Protein 7KFT (pdb70)

Nearest PDB structures (foldseek):
  7kft-assembly1_B  TM=1.011E+00  e=1.722E-18  Thiomicrospira sp.
  7kft-assembly1_A  TM=9.865E-01  e=1.327E-14  Thiomicrospira sp.
  1zpw-assembly1_X  TM=8.825E-01  e=1.398E-03  Thermus thermophilus
  6zi1-assembly1_AAA  TM=5.849E-01  e=2.022E-02  Haemophilus influenzae 86-028NP
  6zi1-assembly1_BBB  TM=5.959E-01  e=2.823E-02  Haemophilus influenzae 86-028NP

B-factor: mean 57.06, std 20.52, range [17.27, 115.37]

Foldseek 3Di:
DWKWKKADDDDQPVLLVVVVVPPCVQFHPPDPGMTIHDDDDCVVVVVVVVVNVVSCVVVVPDGDGMDIHTADDVNQVPDDDPVRDRPPDDDDDDPD/DWKKKKFFDDPDPVLCVVVVVLQVVQAPPPDDGMGIGDDDDCVVVVVNVVVVVVSVVVVVPPDPGMDMDTQDPCSQVPDADPVRHRPPDD/DADAEEDLAPAWEWDDPLQWIFIHDPNHTPDIGGPVRYAEYEYADDYHYDPVRVVSCAVSFHKYWYAYNLQHGDGIDGDDVLCCQQPVQAPLLVVQLPPQVLLLLVLLQLLLLLLLVLLVLVVPPVPPVVVCVVLSVVSVVLSVVSVDDRDLVSSVVSSVVSVCSSVCPCQVQFDDQQRDHDDADPFGDGVLSQQLVLLVSSQLSNLVNLLSSSNYDQQRANRDDNDPPGGRPSVRQCSSVSVLSVSVSSVCRRVPVDDPVQKDWDADPVRDTHIHGHPVRSVVSVNVSVVSQQVVDPVDGNSSVSNVLSVQVSVCSVVVPNPSRRHDRPDD/DLFPAAWWKWKKKFKWFDADWDFAAQAHLQVVLVVCCVQLVPPPCLLLFKFKAFQFGLQTTDDHPFMGIIMMMTTHDPDCSVVVVVVSVVPCPPVIGGDFMAIFPVRHGCPPPPDHDTCGLVQLLVLLQVVLVQPAPLPDFFKKKKFFLAFAWAAQVVDCVVPDPVRTDFDDVSDDQLRQLLQLSVLRVVSSVVVPPSNVVSVVPDPKDWADWDKGKFDPCNIGIGAMTIITDHRVDHSVSVSSVLVCLPSAGHPPCSSVGGHIDIDTDPPGDDRAGDGHQVRSHTPQFLLNVLLDPVLLVVLVVVCVPPQPDDDDCVVLVVVLVVQSVCVVVVNDAADFWEWDDPVFIAIGGPRSVLSSLSSSCVSNPPSLQSRQCRTPVHFAQDDDPVVQVVVVVVVVVVQQFWWADFDLVLQQLADQVVSLLRGCCSSRNDGPCSVVVQSVFFHWYDDPQATEGEDPRTGGGPPGDVRVVSSSSCVVVCQVVQVVQAWDWAHYNNTIIITGNDQDLLQVLQVVLVVVLVVVLVCCVPVVDGYHYDSEDVSVVCVSPCVDRRRSSPVRSVDDIGGD/DDDFDDADPQADEEEDLFAAWEWDDDLFWIWIDDPNRTDDTHGPRHYQEYEEEADYYYDVVNLVSCAVVQHKYFYYHQLQAGDAISGDDQFDVNPCVLAVLCVVQLPDFPLLLLVLLQLLLLLLLLLLVVLVPPPVCCVVCPVLSVVSVVLSVCSVVDDGLVCSVVSSVVSVQSSLQPVQVLFDPQQDDRDQDHPQDQTPLNSQLSNLVVVQLRLLVSLLSVLGYDQQPPRNCHDDDRRRHNSVSQCSNVSVLSVVVSSVCRVVPVDDPVFWDWDQPDVGDTHIGGDRVVSVVSVSVSVNVQQPDPPPDGNSRVSNVLSVQVSVCSVVVHSPSRHRDRPDD

Solvent-accessible surface area: 66908 Å² total; per-residue (Å²): 50,92,27,13,2,0,2,12,65,3,137,68,114,149,4,98,44,40,1,27,166,19,1,85,112,36,8,88,129,37,10,35,41,12,2,32,6,8,11,85,68,104,78,81,35,39,82,2,27,34,71,1,8,85,32,14,96,113,5,131,74,147,40,65,70,0,45,0,2,3,8,51,121,57,1,14,134,68,2,38,15,12,80,47,82,80,35,13,116,45,31,5,3,0,4,3,138,92,38,5,3,2,5,9,68,8,151,95,81,158,30,80,37,93,4,17,170,27,0,81,148,39,7,89,103,39,14,38,43,8,0,12,0,54,10,139,58,89,101,108,26,143,64,3,6,132,50,1,42,91,14,14,136,111,20,135,65,135,42,73,38,6,36,4,2,10,5,52,179,61,0,27,147,67,2,32,16,10,19,30,47,87,16,21,123,165,156,41,53,10,4,17,2,18,30,110,71,16,88,0,37,14,75,69,115,30,2,8,0,56,90,142,136,141,61,63,60,120,26,44,16,160,117,11,54,2,0,3,4,7,7,106,5,87,44,61,25,61,0,14,17,41,0,8,75,93,97,9,14,6,9,1,1,37,172,75,1,106,8,5,0,0,2,1,3,4,83,19,0,59,69,10,15,112,13,9,73,60,2,43,117,10,7,86,106,122,95,2,6,31,26,1,4,38,40,6,3,35,0,6,0,26,0,1,30,13,1,2,35,88,61,153,81,64,87,184,102,0,96,141,7,13,58,50,0,92,127,27,36,156,124,0,91,77,17,122,139,109,75,41,0,96,45,29,27,32,44,0,15,151,28,0,44,105,39,1,60,79,20,7,45,140,74,0,83,22,111,99,67,21,36,71,13,27,129,25,20,0,6,10,0,5,20,30,0,6,57,26,1,27,28,11,1,22,2,1,5,33,8,5,2,12,5,14,72,20,10,14,12,54,108,103,28,71,25,21,13,0,0,0,1,0,16,0,11,2,2,1,4,43,1,0,58,8,0,9,97,9,4,71,119,38,95,1,106,118,117,26,18,136,150,80,147,69,95,64,36,24,96,22,27,135,18,26,77,113,0,113,173,105,2,41,39,23,2,31,72,94,3,113,134,40,57,215,120,69,28,1,10,37,19,6,22,78,14,3,52,50,1,28,83,0,7,109,86,109,105,31,78,80,5,120,15,77,57,27,145,192,182,35,10,107,74,18,12,39,1,14,3,2,5,6,13,15,60,11,52,30,188,25,107,32,60,4,12,0,13,66,54,9,9,59,49,1,108,157,28,21,109,62,67,139,43,7,41,72,42,6,0,1,8,2,17,8,11,5,36,20,127,7,101,85,46,3,27,5,55,7,0,6,3,4,4,9,129,181,64,110,10,16,64,66,3,9,95,80,8,72,153,38,141,139,103,46,58,38,100,40,4,47,9,1,31,73,28,87,81,27,75,94,88,180,99,43,48,34,8,44,26,114,109,0,91,118,44,0,85,48,21,45,160,63,18,66,115,78,151,87,85,42,67,13,34,4,0,6,42,7,9,1,33,7,27,19,60,61,58,154,149,97,175,33,86,107,87,10,1,66,70,32,130,49,13,63,28,44,10,15,6,90,22,6,26,74,16,0,55,99,6,24,97,110,112,131,137,56,55,170,108,16,110,157,28,73,80,13,79,34,74,159,55,19,14,20,28,3,77,19,140,102,2,0,0,7,2,3,0,23,6,21,10,101,63,54,14,90,38,20,7,15,4,2,16,6,3,0,25,3,0,0,8,19,68,104,45,23,17,1,9,2,5,6,53,36,82,53,37,138,203,56,76,169,51,62,29,17,30,80,86,138,54,36,31,11,32,43,33,4,10,58,6,2,30,40,100,87,20,12,68,88,0,45,68,89,22,64,178,125,14,104,58,139,95,103,77,133,137,20,100,55,61,9,116,56,2,25,29,65,4,178,127,131,126,34,139,5,29,82,20,72,23,104,98,88,143,161,34,59,18,17,10,37,43,40,2,31,14,2,9,44,0,0,8,49,23,4,55,40,5,0,67,22,1,24,61,39,14,84,21,12,33,148,108,52,52,64,121,97,108,12,102,142,78,36,103,68,3,103,185,118,16,15,63,41,20,7,98,41,66,31,64,2,2,4,4,15,4,125,10,40,45,0,20,28,2,0,38,12,11,7,17,74,10,54,0,7,133,24,0,54,51,4,2,32,33,37,8,57,7,160,103,11,24,0,42,28,27,103,68,40,0,0,14,51,53,18,29,0,1,59,34,0,3,61,2,6,4,34,60,24,77,76,52,2,119,118,50,10,9,78,23,19,76,47,34,118,69,23,37,0,1,0,86,16,57,27,31,2,62,43,6,23,86,63,17,81,85,45,9,76,94,10,22,62,11,32,53,2,23,54,8,60,12,0,31,10,24,35,4,20,92,89,9,6,74,7,44,174,136,100,36,27,21,1,0,4,5,0,15,62,50,89,22,105,79,92,138,136,61,43,36,88,17,20,108,31,2,1,12,0,0,0,0,5,78,52,13,80,0,35,30,65,94,37,9,0,25,0,69,76,125,129,132,96,24,34,109,8,13,5,8,31,0,19,0,0,4,5,0,4,73,6,50,14,60,22,41,0,15,11,58,4,6,70,68,74,8,10,3,2,5,3,32,93,19,0,57,5,10,0,1,6,8,17,14,46,3,84,148,102,95,31,152,34,25,32,59,3,8,78,8,4,82,116,90,102,16,0,26,29,1,0,42,49,8,1,22,0,4,0,39,1,1,49,10,10,1,71,103,82,146,96,43,90,187,96,0,117,133,16,7,61,47,0,108,129,23,31,178,109,0,96,73,12,106,129,38,86,46,0,65,49,31,29,26,34,0,27,142,59,0,13,90,32,1,46,68,21,8,32,145,80,0,77,12,79,143,38,26,132,64,65,0,98,35,34,0,0,0,0,0,7,0,0,17,7,0,0,1,1,21,0,3,3,3,1,50,52,17,23,7,8,8,9,56,13,4,5,47,107,139,21,48,10,30,0,0,2,0,8,1,19,0,5,7,3,39,3,18,0,0,90,11,0,8,85,6,7,63,126,58,94,4,122,86,107,32,15,108,136,70,144,58,88,141,26,66,86,10,16,36,0,35,21,121,2,6,74,120,2,0,2,22,0,0,61,100,5,40,158,29,78,203,142,92,29,4,27,68,23,2,76,90,18,2,58,38,3,45,75,0,6,87,93,123,102,32,90,52,7,114,20,51,88,31,129,214

Organism: NCBI:txid1805397

InterPro domains:
  IPR019199 Virulence-associated protein D / CRISPR associated protein Cas2 [PF09827] (3-75)
  IPR021127 CRISPR-associated endonuclease Cas2 [MF_01471] (2-95)
  IPR021127 CRISPR-associated endonuclease Cas2 [PTHR34405] (3-81)
  IPR021127 CRISPR-associated endonuclease Cas2 [TIGR01573] (3-88)
  IPR021127 CRISPR-associated endonuclease Cas2 [cd09725] (4-71)

Secondary structure (DSSP, 8-state):
-EEEEEEE--SSHHHHHHHHHHHHTTS-EEETTEEEEEESSHHHHHHHHHHHHHHHHHHTS----EEEEE--TTTTTT-EETTS-B-S--/-EEEEEEE----TTHHHHHHHHHTTTS---SSSEEEEEESSHHHHHHHHHHHHHHHGGGSS----EEEEEE-HHHHHH-EESS--B-S--BS--B-/---S----BEEEEEEEE--S--B--SS-HHHHHHHHHHHH--TTTHHHHEEEE----S--B--TT-EEEEEEEE-SSS--HHHHHHHHHHT--------EEEESSS--BSSS-SS---B-HHHHHHHHHHHHHTT--SS----EEEEE-S----BGGG-SSS-SGGGB--SSTT--HHHHHHHHHHHHHHHHHH---HHHHHHH----EEEEEEEEEE-----EEEEEEEEE--TT--HHHHHHHHHHHHH--SS-TTTT-S-EEEE--TT------SS-TTTSS-SS-HHHHHT-HHHHHHHHHHHGGG----S-HHHHHHHHHHHHHHHHHT---PPPEEEEE---EEEE--HHHHHHHHHHHHHHHHHHHHHHHTBTT---SS--HHHHHHHHHHHHHHT--EEE---GGGGSSS--HHHHHHHHHHHT-S-THHHHHHHHHS--EESSS-EEEE-TT----TT-SHHHHHHTTSGGGGHHHHHTTTEEEEEETTEEEEEES-SHHHHHHHHHHHHHHHHHHHHHHTT---EEEESS-GGGTTTTT-----HHHHHHHTS--EE-/--EEEEE-SS--EEEE-SSEEEEEETTEEEEEEETTSEEEEEEES--EE-HHHHHHHHHTT--EEEE-SS--EEEEEE-HHHHSTTTTTSHHHHHHTT-HHHHHHHHHHHHHHHHHHHHHHHHTT-SSHHHHHHHHHHHHHHHHTTTT--SHHHHHHHHHHHHHHHHTTGGGTS-STT---SPPBSS--SHHHHHHHHHHHHHHHHHHHHHHHTT--TTS-SSS---SSS-HHHHHHTTTTTHHHHHHHHHHHHHTSS-GGGEEEEE-TT--EEEEE-HHHHHHHHHHHHHHHHTS-SS--HHHHHHHHHHHHHHHHHH--TTS-PPP----/----SB--SS-EEEEE-SSS-EEEE-SSEEEEEETTEEEEEEETTTEEEEEEESS-EE-HHHHHHHHHTT--EEEE-TT--EEEEEE--S-SSS--HHHHHHHHHTT-HHHHHHHHHHHHHHHHHHHHHHTTS-GGGTGGGHHHHHHHHHHHHHHTT--STHHHHHHHHHHHHHHHTTTTTTS-GGG--SS---SS--SHHHHHHHHHHHHHHHHHHHHHHHHT--TTS-SS--S-SSS-TTHHHHTTTTTTSSTTHHHHHHHTTSS-TTSEEEEE-TT--EEEEE-HHHHHHHHHHHHHHHHT-STT--SHHHHHHHHHHHHHHHHTT-TTS--------

Radius of gyration: 43.12 Å; Cα contacts (8 Å, |Δi|>4): 2260; chains: 5; bounding box: 69×124×101 Å

Structure (mmCIF, N/CA/C/O backbone):
data_7KFT
#
_entry.id   7KFT
#
_cell.length_a   1.00
_cell.length_b   1.00
_cell.length_c   1.00
_cell.angle_alpha   90.00
_cell.angle_beta   90.00
_cell.angle_gamma   90.00
#
_symmetry.space_group_name_H-M   'P 1'
#
loop_
_entity.id
_entity.type
_entity.pdbx_description
1 polymer Cas2
2 polymer Cas6-RT-Cas1
#
loop_
_atom_site.group_PDB
_atom_site.id
_atom_site.type_symbol
_atom_site.label_atom_id
_atom_site.label_alt_id
_atom_site.label_comp_id
_atom_site.label_asym_id
_atom_site.label_entity_id
_atom_site.label_seq_id
_atom_site.pdbx_PDB_ins_code
_atom_site.Cartn_x
_atom_site.Cartn_y
_atom_site.Cartn_z
_atom_site.occupancy
_atom_site.B_iso_or_equiv
_atom_site.auth_seq_id
_atom_site.auth_comp_id
_atom_site.auth_asym_id
_atom_site.auth_atom_id
_atom_site.pdbx_PDB_model_num
ATOM 1 N N . MET A 1 4 ? 225.82800 225.12500 239.07600 1.000 45.53333 1 MET B N 1
ATOM 2 C CA . MET A 1 4 ? 224.45200 225.57400 238.90700 1.000 45.53333 1 MET B CA 1
ATOM 3 C C . MET A 1 4 ? 224.12200 226.65400 239.92800 1.000 45.53333 1 MET B C 1
ATOM 4 O O . MET A 1 4 ? 224.70800 226.69700 241.00700 1.000 45.53333 1 MET B O 1
ATOM 9 N N . LYS A 1 5 ? 223.18600 227.53200 239.57700 1.000 43.71695 2 LYS B N 1
ATOM 10 C CA . LYS A 1 5 ? 222.81600 228.67200 240.40100 1.000 43.71695 2 LYS B CA 1
ATOM 11 C C . LYS A 1 5 ? 221.31100 228.67300 240.62200 1.000 43.71695 2 LYS B C 1
ATOM 12 O O . LYS A 1 5 ? 220.54100 228.42300 239.68700 1.000 43.71695 2 LYS B O 1
ATOM 18 N N . HIS A 1 6 ? 220.89900 228.96300 241.85400 1.000 42.92033 3 HIS B N 1
ATOM 19 C CA . HIS A 1 6 ? 219.49200 229.02400 242.22700 1.000 42.92033 3 HIS B CA 1
ATOM 20 C C . HIS A 1 6 ? 219.10000 230.48000 242.42900 1.000 42.92033 3 HIS B C 1
ATOM 21 O O . HIS A 1 6 ? 219.72900 231.18700 243.22000 1.000 42.92033 3 HIS B O 1
ATOM 28 N N . TYR A 1 7 ? 218.06200 230.92500 241.73200 1.000 44.86732 4 TYR B N 1
ATOM 29 C CA . TYR A 1 7 ? 217.57100 232.28400 241.86000 1.000 44.86732 4 TYR B CA 1
ATOM 30 C C . TYR A 1 7 ? 216.10500 232.25000 242.25200 1.000 44.86732 4 TYR B C 1
ATOM 31 O O . TYR A 1 7 ? 215.40700 231.26300 242.02300 1.000 44.86732 4 TYR B O 1
ATOM 40 N N . LEU A 1 8 ? 215.63800 233.33100 242.86000 1.000 47.76550 5 LEU B N 1
ATOM 41 C CA . LEU A 1 8 ? 214.20800 233.53300 242.99700 1.000 47.76550 5 LEU B CA 1
ATOM 42 C C . LEU A 1 8 ? 213.85500 234.84800 242.33300 1.000 47.76550 5 LEU B C 1
ATOM 43 O O . LEU A 1 8 ? 214.53300 235.86100 242.52900 1.000 47.76550 5 LEU B O 1
ATOM 48 N N . ILE A 1 9 ? 212.80200 234.80900 241.53200 1.000 47.77393 6 ILE B N 1
ATOM 49 C CA . ILE A 1 9 ? 212.37800 235.93100 240.71600 1.000 47.77393 6 ILE B CA 1
ATOM 50 C C . ILE A 1 9 ? 211.13300 236.53000 241.33900 1.000 47.77393 6 ILE B C 1
ATOM 51 O O . ILE A 1 9 ? 210.12700 235.84500 241.55000 1.000 47.77393 6 ILE B O 1
ATOM 56 N N . CYS A 1 10 ? 211.20900 237.82000 241.64100 1.000 57.76941 7 CYS B N 1
ATOM 57 C CA . CYS A 1 10 ? 210.08000 238.53600 242.21300 1.000 57.76941 7 CYS B CA 1
ATOM 58 C C . CYS A 1 10 ? 209.78800 239.77900 241.38700 1.000 57.76941 7 CYS B C 1
ATOM 59 O O . CYS A 1 10 ? 210.67100 240.60900 241.16700 1.000 57.76941 7 CYS B O 1
ATOM 62 N N . PHE A 1 11 ? 208.54900 239.89600 240.90900 1.000 65.31953 8 PHE B N 1
ATOM 63 C CA . PHE A 1 11 ? 208.19800 240.96400 239.98100 1.000 65.31953 8 PHE B CA 1
ATOM 64 C C . PHE A 1 11 ? 206.90700 241.64300 240.41400 1.000 65.31953 8 PHE B C 1
ATOM 65 O O . PHE A 1 11 ? 206.04100 241.00900 241.02200 1.000 65.31953 8 PHE B O 1
ATOM 73 N N . ASP A 1 12 ? 206.78700 242.93200 240.10200 1.000 72.89572 9 ASP B N 1
ATOM 74 C CA . ASP A 1 12 ? 205.60900 243.73200 240.43400 1.000 72.89572 9 ASP B CA 1
ATOM 75 C C . ASP A 1 12 ? 205.31800 244.65300 239.25100 1.000 72.89572 9 ASP B C 1
ATOM 76 O O . ASP A 1 12 ? 205.96500 245.68400 239.07000 1.000 72.89572 9 ASP B O 1
ATOM 81 N N . VAL A 1 13 ? 204.33500 244.27200 238.43700 1.000 80.69973 10 VAL B N 1
ATOM 82 C CA . VAL A 1 13 ? 203.95500 245.01400 237.23900 1.000 80.69973 10 VAL B CA 1
ATOM 83 C C . VAL A 1 13 ? 202.45700 245.27900 237.30500 1.000 80.69973 10 VAL B C 1
ATOM 84 O O . VAL A 1 13 ? 201.68800 244.41000 237.73400 1.000 80.69973 10 VAL B O 1
ATOM 88 N N . GLN A 1 14 ? 202.04000 246.47300 236.88000 1.000 87.10372 11 GLN B N 1
ATOM 89 C CA . GLN A 1 14 ? 200.65700 246.90000 237.03000 1.000 87.10372 11 GLN B CA 1
ATOM 90 C C . GLN A 1 14 ? 199.80200 246.68400 235.78400 1.000 87.10372 11 GLN B C 1
ATOM 91 O O . GLN A 1 14 ? 198.57700 246.60200 235.91200 1.000 87.10372 11 GLN B O 1
ATOM 97 N N . HIS A 1 15 ? 200.39800 246.58000 234.59500 1.000 86.71735 12 HIS B N 1
ATOM 98 C CA . HIS A 1 15 ? 199.62400 246.29500 233.38700 1.000 86.71735 12 HIS B CA 1
ATOM 99 C C . HIS A 1 15 ? 198.93300 244.94500 233.52000 1.000 86.71735 12 HIS B C 1
ATOM 100 O O . HIS A 1 15 ? 199.59100 243.92300 233.73400 1.000 86.71735 12 HIS B O 1
ATOM 107 N N . ASP A 1 16 ? 197.60700 244.94300 233.38200 1.000 82.72524 13 ASP B N 1
ATOM 108 C CA . ASP A 1 16 ? 196.81700 243.77800 233.76400 1.000 82.72524 13 ASP B CA 1
ATOM 109 C C . ASP A 1 16 ? 197.06700 242.59100 232.83900 1.000 82.72524 13 ASP B C 1
ATOM 110 O O . ASP A 1 16 ? 196.86800 241.43600 233.22900 1.000 82.72524 13 ASP B O 1
ATOM 115 N N . LYS A 1 17 ? 197.50300 242.85500 231.60400 1.000 78.19681 14 LYS B N 1
ATOM 116 C CA . LYS A 1 17 ? 197.76000 241.76200 230.66800 1.000 78.19681 14 LYS B CA 1
ATOM 117 C C . LYS A 1 17 ? 199.22900 241.35700 230.67100 1.000 78.19681 14 LYS B C 1
ATOM 118 O O . LYS A 1 17 ? 199.55600 240.17500 230.49600 1.000 78.19681 14 LYS B O 1
ATOM 124 N N . THR A 1 18 ? 200.13000 242.32300 230.85400 1.000 75.45301 15 THR B N 1
ATOM 125 C CA . THR A 1 18 ? 201.55500 242.00700 230.88800 1.000 75.45301 15 THR B CA 1
ATOM 126 C C . THR A 1 18 ? 201.89700 241.14100 232.09400 1.000 75.45301 15 THR B C 1
ATOM 127 O O . THR A 1 18 ? 202.69100 240.19700 231.98900 1.000 75.45301 15 THR B O 1
ATOM 131 N N . ARG A 1 19 ? 201.29100 241.43400 233.24400 1.000 73.39411 16 ARG B N 1
ATOM 132 C CA . ARG A 1 19 ? 201.46100 240.57800 234.41100 1.000 73.39411 16 ARG B CA 1
ATOM 133 C C . ARG A 1 19 ? 200.97900 239.16500 234.12100 1.000 73.39411 16 ARG B C 1
ATOM 134 O O . ARG A 1 19 ? 201.60900 238.18600 234.53800 1.000 73.39411 16 ARG B O 1
ATOM 142 N N . ALA A 1 20 ? 199.87300 239.04300 233.38400 1.000 70.52374 17 ALA B N 1
ATOM 143 C CA . ALA A 1 20 ? 199.35900 237.72900 233.01700 1.000 70.52374 17 ALA B CA 1
ATOM 144 C C . ALA A 1 20 ? 200.34200 236.98100 232.12800 1.000 70.52374 17 ALA B C 1
ATOM 145 O O . ALA A 1 20 ? 200.53900 235.77200 232.28500 1.000 70.52374 17 ALA B O 1
ATOM 147 N N . LYS A 1 21 ? 200.96900 237.68200 231.18400 1.000 68.56584 18 LYS B N 1
ATOM 148 C CA . LYS A 1 21 ? 201.88700 236.99400 230.27800 1.000 68.56584 18 LYS B CA 1
ATOM 149 C C . LYS A 1 21 ? 203.17900 236.57400 230.98000 1.000 68.56584 18 LYS B C 1
ATOM 150 O O . LYS A 1 21 ? 203.69900 235.48300 230.71800 1.000 68.56584 18 LYS B O 1
ATOM 156 N N . LEU A 1 22 ? 203.71000 237.40200 231.88700 1.000 63.36912 19 LEU B N 1
ATOM 157 C CA . LEU A 1 22 ? 204.84700 236.93200 232.68600 1.000 63.36912 19 LEU B CA 1
ATOM 158 C C . LEU A 1 22 ? 204.46100 235.76500 233.59100 1.000 63.36912 19 LEU B C 1
ATOM 159 O O . LEU A 1 22 ? 205.26800 234.85000 233.81400 1.000 63.36912 19 LEU B O 1
ATOM 164 N N . SER A 1 23 ? 203.24500 235.78700 234.14200 1.000 62.42336 20 SER B N 1
ATOM 165 C CA . SER A 1 23 ? 202.79500 234.65800 234.94600 1.000 62.42336 20 SER B CA 1
ATOM 166 C C . SER A 1 23 ? 202.72500 233.39100 234.10900 1.000 62.42336 20 SER B C 1
ATOM 167 O O . SER A 1 23 ? 203.14300 232.32100 234.55600 1.000 62.42336 20 SER B O 1
ATOM 170 N N . ARG A 1 24 ? 202.20800 233.49400 232.88700 1.000 62.65684 21 ARG B N 1
ATOM 171 C CA . ARG A 1 24 ? 202.15100 232.34200 231.99600 1.000 62.65684 21 ARG B CA 1
ATOM 172 C C . ARG A 1 24 ? 203.52200 231.88500 231.52400 1.000 62.65684 21 ARG B C 1
ATOM 173 O O . ARG A 1 24 ? 203.66800 230.71500 231.16000 1.000 62.65684 21 ARG B O 1
ATOM 181 N N . LEU A 1 25 ? 204.51900 232.76700 231.50300 1.000 56.89350 22 LEU B N 1
ATOM 182 C CA . LEU A 1 25 ? 205.84500 232.32500 231.08900 1.000 56.89350 22 LEU B CA 1
ATOM 183 C C . LEU A 1 25 ? 206.61700 231.63600 232.20800 1.000 56.89350 22 LEU B C 1
ATOM 184 O O . LEU A 1 25 ? 207.13300 230.53400 232.00600 1.000 56.89350 22 LEU B O 1
ATOM 189 N N . LEU A 1 26 ? 206.71100 232.25000 233.38800 1.000 53.22996 23 LEU B N 1
ATOM 190 C CA . LEU A 1 26 ? 207.67100 231.75300 234.37100 1.000 53.22996 23 LEU B CA 1
ATOM 191 C C . LEU A 1 26 ? 207.23300 230.48300 235.09200 1.000 53.22996 23 LEU B C 1
ATOM 192 O O . LEU A 1 26 ? 208.03000 229.93400 235.85700 1.000 53.22996 23 LEU B O 1
ATOM 197 N N . GLU A 1 27 ? 206.00600 230.00300 234.89200 1.000 53.28399 24 GLU B N 1
ATOM 198 C CA . GLU A 1 27 ? 205.57800 228.80300 235.60400 1.000 53.28399 24 GLU B CA 1
ATOM 199 C C . GLU A 1 27 ? 206.26300 227.54200 235.09800 1.000 53.28399 24 GLU B C 1
ATOM 200 O O . GLU A 1 27 ? 206.26300 226.53100 235.80700 1.000 53.28399 24 GLU B O 1
ATOM 206 N N . LYS A 1 28 ? 206.83700 227.57300 233.89400 1.000 51.84487 25 LYS B N 1
ATOM 207 C CA . LYS A 1 28 ? 207.44800 226.37300 233.32800 1.000 51.84487 25 LYS B CA 1
ATOM 208 C C . LYS A 1 28 ? 208.78600 226.05900 233.98500 1.000 51.84487 25 LYS B C 1
ATOM 209 O O . LYS A 1 28 ? 209.08200 224.89800 234.28700 1.000 51.84487 25 LYS B O 1
ATOM 215 N N . TYR A 1 29 ? 209.61100 227.08100 234.21000 1.000 50.03926 26 TYR B N 1
ATOM 216 C CA . TYR A 1 29 ? 210.98200 226.84500 234.65100 1.000 50.03926 26 TYR B CA 1
ATOM 217 C C . TYR A 1 29 ? 211.05000 226.49500 236.13200 1.000 50.03926 26 TYR B C 1
ATOM 218 O O . TYR A 1 29 ? 211.96200 225.78200 236.56300 1.000 50.03926 26 TYR B O 1
ATOM 227 N N . GLY A 1 30 ? 210.09900 226.97700 236.92500 1.000 48.10134 27 GLY B N 1
ATOM 228 C CA . GLY A 1 30 ? 210.09200 226.70700 238.34200 1.000 48.10134 27 GLY B CA 1
ATOM 229 C C . GLY A 1 30 ? 208.71900 226.86000 238.96100 1.000 48.10134 27 GLY B C 1
ATOM 230 O O . GLY A 1 30 ? 207.80500 227.43800 238.36800 1.000 48.10134 27 GLY B O 1
ATOM 231 N N . PRO A 1 31 ? 208.54900 226.33700 240.17200 1.000 46.63195 28 PRO B N 1
ATOM 232 C CA . PRO A 1 31 ? 207.22600 226.34300 240.80300 1.000 46.63195 28 PRO B CA 1
ATOM 233 C C . PRO A 1 31 ? 206.77300 227.73600 241.20500 1.000 46.63195 28 PRO B C 1
ATOM 234 O O . PRO A 1 31 ? 207.56900 228.57700 241.62100 1.000 46.63195 28 PRO B O 1
ATOM 238 N N . ARG A 1 32 ? 205.46400 227.96900 241.09000 1.000 52.17120 29 ARG B N 1
ATOM 239 C CA . ARG A 1 32 ? 204.85800 229.21700 241.55600 1.000 52.17120 29 ARG B CA 1
ATOM 240 C C . ARG A 1 32 ? 204.74200 229.13900 243.07100 1.000 52.17120 29 ARG B C 1
ATOM 241 O O . ARG A 1 32 ? 203.70400 228.79400 243.63600 1.000 52.17120 29 ARG B O 1
ATOM 249 N N . VAL A 1 33 ? 205.84600 229.47400 243.73200 1.000 53.62512 30 VAL B N 1
ATOM 250 C CA . VAL A 1 33 ? 205.96500 229.24800 245.16900 1.000 53.62512 30 VAL B CA 1
ATOM 251 C C . VAL A 1 33 ? 205.06400 230.19900 245.94500 1.000 53.62512 30 VAL B C 1
ATOM 252 O O . VAL A 1 33 ? 204.39100 229.80300 246.90400 1.000 53.62512 30 VAL B O 1
ATOM 256 N N . GLN A 1 34 ? 205.02500 231.45400 245.53800 1.000 64.07103 31 GLN B N 1
ATOM 257 C CA . GLN A 1 34 ? 204.22300 232.48100 246.18400 1.000 64.07103 31 GLN B CA 1
ATOM 258 C C . GLN A 1 34 ? 203.17800 232.95100 245.17200 1.000 64.07103 31 GLN B C 1
ATOM 259 O O . GLN A 1 34 ? 203.07000 232.40000 244.07500 1.000 64.07103 31 GLN B O 1
ATOM 265 N N . GLY A 1 35 ? 202.38200 233.95100 245.55300 1.000 58.60555 32 GLY B N 1
ATOM 266 C CA . GLY A 1 35 ? 201.41800 234.50400 244.61800 1.000 58.60555 32 GLY B CA 1
ATOM 267 C C . GLY A 1 35 ? 202.07600 235.04300 243.36300 1.000 58.60555 32 GLY B C 1
ATOM 268 O O . GLY A 1 35 ? 201.63500 234.76200 242.24700 1.000 58.60555 32 GLY B O 1
ATOM 269 N N . SER A 1 36 ? 203.15700 235.80500 243.52700 1.000 57.47728 33 SER B N 1
ATOM 270 C CA . SER A 1 36 ? 203.87300 236.38000 242.39400 1.000 57.47728 33 SER B CA 1
ATOM 271 C C . SER A 1 36 ? 205.38200 236.30900 242.58900 1.000 57.47728 33 SER B C 1
ATOM 272 O O . SER A 1 36 ? 206.11100 237.19200 242.13900 1.000 57.47728 33 SER B O 1
ATOM 275 N N . VAL A 1 37 ? 205.86400 235.27300 243.26900 1.000 51.61911 34 VAL B N 1
ATOM 276 C CA . VAL A 1 37 ? 207.28900 235.02800 243.44500 1.000 51.61911 34 VAL B CA 1
ATOM 277 C C . VAL A 1 37 ? 207.56800 233.59900 243.01400 1.000 51.61911 34 VAL B C 1
ATOM 278 O O . VAL A 1 37 ? 206.91600 232.66700 243.49500 1.000 51.61911 34 VAL B O 1
ATOM 282 N N . PHE A 1 38 ? 208.52800 233.42200 242.11000 1.000 49.43517 35 PHE B N 1
ATOM 283 C CA . PHE A 1 38 ? 208.87800 232.10700 241.60000 1.000 49.43517 35 PHE B CA 1
ATOM 284 C C . PHE A 1 38 ? 210.29900 231.76400 242.01800 1.000 49.43517 35 PHE B C 1
ATOM 285 O O . PHE A 1 38 ? 211.09700 232.64300 242.33500 1.000 49.43517 35 PHE B O 1
ATOM 293 N N . GLU A 1 39 ? 210.61700 230.47800 242.01700 1.000 47.08630 36 GLU B N 1
ATOM 294 C CA . GLU A 1 39 ? 211.98600 230.02100 242.20600 1.000 47.08630 36 GLU B CA 1
ATOM 295 C C . GLU A 1 39 ? 212.43000 229.29200 240.95000 1.000 47.08630 36 GLU B C 1
ATOM 296 O O . GLU A 1 39 ? 211.69200 228.45600 240.42600 1.000 47.08630 36 GLU B O 1
ATOM 302 N N . VAL A 1 40 ? 213.62600 229.61500 240.46000 1.000 40.64350 37 VAL B N 1
ATOM 303 C CA . VAL A 1 40 ? 214.15200 229.02300 239.24200 1.000 40.64350 37 VAL B CA 1
ATOM 304 C C . VAL A 1 40 ? 215.58600 228.58100 239.49600 1.000 40.64350 37 VAL B C 1
ATOM 305 O O . VAL A 1 40 ? 216.24500 229.02800 240.43600 1.000 40.64350 37 VAL B O 1
ATOM 309 N N . SER A 1 41 ? 216.06300 227.68100 238.64300 1.000 39.39956 38 SER B N 1
ATOM 310 C CA . SER A 1 41 ? 217.40900 227.14100 238.76000 1.000 39.39956 38 SER B CA 1
ATOM 311 C C . SER A 1 41 ? 218.00700 227.00900 237.37200 1.000 39.39956 38 SER B C 1
ATOM 312 O O . SER A 1 41 ? 217.30000 226.64300 236.43000 1.000 39.39956 38 SER B O 1
ATOM 315 N N . PHE A 1 42 ? 219.29400 227.31400 237.23900 1.000 43.23257 39 PHE B N 1
ATOM 316 C CA . PHE A 1 42 ? 219.97700 227.19900 235.95900 1.000 43.23257 39 PHE B CA 1
ATOM 317 C C . PHE A 1 42 ? 221.31000 226.49600 236.15500 1.000 43.23257 39 PHE B C 1
ATOM 318 O O . PHE A 1 42 ? 221.87000 226.49900 237.25000 1.000 43.23257 39 PHE B O 1
ATOM 326 N N . LYS A 1 43 ? 221.81600 225.88400 235.08400 1.000 47.20650 40 LYS B N 1
ATOM 327 C CA . LYS A 1 43 ? 223.12200 225.24400 235.13200 1.000 47.20650 40 LYS B CA 1
ATOM 328 C C . LYS A 1 43 ? 224.18800 225.98700 234.34500 1.000 47.20650 40 LYS B C 1
ATOM 329 O O . LYS A 1 43 ? 225.35800 225.94300 234.73300 1.000 47.20650 40 LYS B O 1
ATOM 335 N N . THR A 1 44 ? 223.82100 226.66800 233.26100 1.000 52.93383 41 THR B N 1
ATOM 336 C CA . THR A 1 44 ? 224.75200 227.48400 232.49700 1.000 52.93383 41 THR B CA 1
ATOM 337 C C . THR A 1 44 ? 224.15600 228.87800 232.33900 1.000 52.93383 41 THR B C 1
ATOM 338 O O . THR A 1 44 ? 222.95500 229.00600 232.04900 1.000 52.93383 41 THR B O 1
ATOM 342 N N . PRO A 1 45 ? 224.95400 229.93700 232.50900 1.000 54.18432 42 PRO B N 1
ATOM 343 C CA . PRO A 1 45 ? 224.39000 231.29800 232.50400 1.000 54.18432 42 PRO B CA 1
ATOM 344 C C . PRO A 1 45 ? 223.75700 231.72300 231.18800 1.000 54.18432 42 PRO B C 1
ATOM 345 O O . PRO A 1 45 ? 222.95600 232.66800 231.18400 1.000 54.18432 42 PRO B O 1
ATOM 349 N N . ASP A 1 46 ? 224.08400 231.07100 230.06900 1.000 55.02858 43 ASP B N 1
ATOM 350 C CA . ASP A 1 46 ? 223.40300 231.40300 228.82100 1.000 55.02858 43 ASP B CA 1
ATOM 351 C C . ASP A 1 46 ? 221.92400 231.04500 228.89100 1.000 55.02858 43 ASP B C 1
ATOM 352 O O . ASP A 1 46 ? 221.08600 231.71600 228.27200 1.000 55.02858 43 ASP B O 1
ATOM 357 N N . ARG A 1 47 ? 221.57800 230.01400 229.66100 1.000 52.95834 44 ARG B N 1
ATOM 358 C CA . ARG A 1 47 ? 220.17100 229.70100 229.86700 1.000 52.95834 44 ARG B CA 1
ATOM 359 C C . ARG A 1 47 ? 219.48600 230.78400 230.68700 1.000 52.95834 44 ARG B C 1
ATOM 360 O O . ARG A 1 47 ? 218.30200 231.07200 230.47900 1.000 52.95834 44 ARG B O 1
ATOM 368 N N . LYS A 1 48 ? 220.21100 231.39400 231.62800 1.000 50.30750 45 LYS B N 1
ATOM 369 C CA . LYS A 1 48 ? 219.66100 232.54100 232.33800 1.000 50.30750 45 LYS B CA 1
ATOM 370 C C . LYS A 1 48 ? 219.44800 233.71100 231.39100 1.000 50.30750 45 LYS B C 1
ATOM 371 O O . LYS A 1 48 ? 218.42500 234.40400 231.46500 1.000 50.30750 45 LYS B O 1
ATOM 377 N N . ARG A 1 49 ? 220.40900 233.94700 230.49500 1.000 56.44269 46 ARG B N 1
ATOM 378 C CA . ARG A 1 49 ? 220.28400 235.03900 229.53700 1.000 56.44269 46 ARG B CA 1
ATOM 379 C C . ARG A 1 49 ? 219.10200 234.85000 228.60100 1.000 56.44269 46 ARG B C 1
ATOM 380 O O . ARG A 1 49 ? 218.43100 235.82900 228.25300 1.000 56.44269 46 ARG B O 1
ATOM 388 N N . GLN A 1 50 ? 218.84300 233.61300 228.18000 1.000 57.26824 47 GLN B N 1
ATOM 389 C CA . GLN A 1 50 ? 217.69800 233.33800 227.31800 1.000 57.26824 47 GLN B CA 1
ATOM 390 C C . GLN A 1 50 ? 216.38400 233.69200 228.01500 1.000 57.26824 47 GLN B C 1
ATOM 391 O O . GLN A 1 50 ? 215.50100 234.33100 227.42400 1.000 57.26824 47 GLN B O 1
ATOM 397 N N . LEU A 1 51 ? 216.25100 233.30800 229.29000 1.000 53.89262 48 LEU B N 1
ATOM 398 C CA . LEU A 1 51 ? 215.06300 233.66800 230.06200 1.000 53.89262 48 LEU B CA 1
ATOM 399 C C . LEU A 1 51 ? 214.93900 235.17600 230.23000 1.000 53.89262 48 LEU B C 1
ATOM 400 O O . LEU A 1 51 ? 213.83400 235.72500 230.12800 1.000 53.89262 48 LEU B O 1
ATOM 405 N N . GLU A 1 52 ? 216.05500 235.86000 230.50100 1.000 56.17014 49 GLU B N 1
ATOM 406 C CA . GLU A 1 52 ? 216.00200 237.31200 230.63800 1.000 56.17014 49 GLU B CA 1
ATOM 407 C C . GLU A 1 52 ? 215.53300 237.97000 229.35000 1.000 56.17014 49 GLU B C 1
ATOM 408 O O . GLU A 1 52 ? 214.74600 238.92600 229.38000 1.000 56.17014 49 GLU B O 1
ATOM 414 N N . TYR A 1 53 ? 216.00000 237.47100 228.20600 1.000 57.08254 50 TYR B N 1
ATOM 415 C CA . TYR A 1 53 ? 215.56100 238.05000 226.94300 1.000 57.08254 50 TYR B CA 1
ATOM 416 C C . TYR A 1 53 ? 214.07900 237.79700 226.69600 1.000 57.08254 50 TYR B C 1
ATOM 417 O O . TYR A 1 53 ? 213.37900 238.67200 226.17200 1.000 57.08254 50 TYR B O 1
ATOM 426 N N . LYS A 1 54 ? 213.58400 236.60600 227.05400 1.000 55.97414 51 LYS B N 1
ATOM 427 C CA . LYS A 1 54 ? 212.15000 236.34900 226.92000 1.000 55.97414 51 LYS B CA 1
ATOM 428 C C . LYS A 1 54 ? 211.33600 237.31100 227.78000 1.000 55.97414 51 LYS B C 1
ATOM 429 O O . LYS A 1 54 ? 210.31200 237.85000 227.33300 1.000 55.97414 51 LYS B O 1
ATOM 435 N N . ILE A 1 55 ? 211.79300 237.55000 229.01400 1.000 56.57098 52 ILE B N 1
ATOM 436 C CA . ILE A 1 55 ? 211.11100 238.48100 229.91100 1.000 56.57098 52 ILE B CA 1
ATOM 437 C C . ILE A 1 55 ? 211.07700 239.87900 229.30700 1.000 56.57098 52 ILE B C 1
ATOM 438 O O . ILE A 1 55 ? 210.03800 240.55400 229.32400 1.000 56.57098 52 ILE B O 1
ATOM 443 N N . HIS A 1 56 ? 212.21100 240.33200 228.76100 1.000 62.64853 53 HIS B N 1
ATOM 444 C CA . HIS A 1 56 ? 212.26000 241.65700 228.14900 1.000 62.64853 53 HIS B CA 1
ATOM 445 C C . HIS A 1 56 ? 211.30200 241.75500 226.97100 1.000 62.64853 53 HIS B C 1
ATOM 446 O O . HIS A 1 56 ? 210.56100 242.74200 226.83900 1.000 62.64853 53 HIS B O 1
ATOM 453 N N . GLN A 1 57 ? 211.29200 240.72800 226.11500 1.000 61.59036 54 GLN B N 1
ATOM 454 C CA . GLN A 1 57 ? 210.37100 240.70800 224.98400 1.000 61.59036 54 GLN B CA 1
ATOM 455 C C . GLN A 1 57 ? 208.92900 240.83100 225.44100 1.000 61.59036 54 GLN B C 1
ATOM 456 O O . GLN A 1 57 ? 208.13400 241.53300 224.80900 1.000 61.59036 54 GLN B O 1
ATOM 462 N N . ILE A 1 58 ? 208.57100 240.16000 226.53500 1.000 62.99530 55 ILE B N 1
ATOM 463 C CA . ILE A 1 58 ? 207.19500 240.24400 227.01300 1.000 62.99530 55 ILE B CA 1
ATOM 464 C C . ILE A 1 58 ? 206.89400 241.63800 227.55700 1.000 62.99530 55 ILE B C 1
ATOM 465 O O . ILE A 1 58 ? 205.82300 242.19900 227.30100 1.000 62.99530 55 ILE B O 1
ATOM 470 N N . ILE A 1 59 ? 207.83700 242.23200 228.29700 1.000 64.97165 56 ILE B N 1
ATOM 471 C CA . ILE A 1 59 ? 207.51600 243.49100 228.97300 1.000 64.97165 56 ILE B CA 1
ATOM 472 C C . ILE A 1 59 ? 207.56600 244.68500 228.02200 1.000 64.97165 56 ILE B C 1
ATOM 473 O O . ILE A 1 59 ? 207.17700 245.79400 228.40500 1.000 64.97165 56 ILE B O 1
ATOM 478 N N . LYS A 1 60 ? 208.05600 244.50600 226.78800 1.000 70.53224 57 LYS B N 1
ATOM 479 C CA . LYS A 1 60 ? 207.92800 245.61200 225.82700 1.000 70.53224 57 LYS B CA 1
ATOM 480 C C . LYS A 1 60 ? 206.48100 245.95300 225.47100 1.000 70.53224 57 LYS B C 1
ATOM 481 O O . LYS A 1 60 ? 206.20400 247.09700 225.09400 1.000 70.53224 57 LYS B O 1
ATOM 487 N N . GLN A 1 61 ? 205.54700 245.00200 225.55800 1.000 76.48099 58 GLN B N 1
ATOM 488 C CA . GLN A 1 61 ? 204.17500 245.32200 225.15800 1.000 76.48099 58 GLN B CA 1
ATOM 489 C C . GLN A 1 61 ? 203.45300 246.17300 226.19600 1.000 76.48099 58 GLN B C 1
ATOM 490 O O . GLN A 1 61 ? 202.34200 246.64800 225.93700 1.000 76.48099 58 GLN B O 1
ATOM 496 N N . SER A 1 62 ? 204.05100 246.36500 227.37200 1.000 83.02854 59 SER B N 1
ATOM 497 C CA . SER A 1 62 ? 203.42500 247.20000 228.39100 1.000 83.02854 59 SER B CA 1
ATOM 498 C C . SER A 1 62 ? 203.31100 248.64700 227.92800 1.000 83.02854 59 SER B C 1
ATOM 499 O O . SER A 1 62 ? 202.30000 249.31000 228.18500 1.000 83.02854 59 SER B O 1
ATOM 502 N N . ASN A 1 63 ? 204.34500 249.15100 227.25400 1.000 89.44210 60 ASN B N 1
ATOM 503 C CA . ASN A 1 63 ? 204.51400 250.52300 226.77200 1.000 89.44210 60 ASN B CA 1
ATOM 504 C C . ASN A 1 63 ? 204.61100 251.51000 227.93100 1.000 89.44210 60 ASN B C 1
ATOM 505 O O . ASN A 1 63 ? 204.38500 252.71000 227.72500 1.000 89.44210 60 ASN B O 1
ATOM 510 N N . THR A 1 64 ? 204.93200 251.05100 229.13800 1.000 91.16242 61 THR B N 1
ATOM 511 C CA . THR A 1 64 ? 205.09200 251.90800 230.30200 1.000 91.16242 61 THR B CA 1
ATOM 512 C C . THR A 1 64 ? 206.45200 251.71400 230.96800 1.000 91.16242 61 THR B C 1
ATOM 513 O O . THR A 1 64 ? 206.80600 252.47900 231.87200 1.000 91.16242 61 THR B O 1
ATOM 517 N N . GLU A 1 65 ? 207.22800 250.72400 230.51500 1.000 91.40047 62 GLU B N 1
ATOM 518 C CA . GLU A 1 65 ? 208.61500 250.51000 230.94100 1.000 91.40047 62 GLU B CA 1
ATOM 519 C C . GLU A 1 65 ? 208.71400 250.19600 232.43500 1.000 91.40047 62 GLU B C 1
ATOM 520 O O . GLU A 1 65 ? 209.30800 250.94400 233.21300 1.000 91.40047 62 GLU B O 1
ATOM 526 N N . GLU A 1 66 ? 208.11600 249.07600 232.83400 1.000 83.27397 63 GLU B N 1
ATOM 527 C CA . GLU A 1 66 ? 208.25400 248.60100 234.20500 1.000 83.27397 63 GLU B CA 1
ATOM 528 C C . GLU A 1 66 ? 209.55000 247.81600 234.37400 1.000 83.27397 63 GLU B C 1
ATOM 529 O O . GLU A 1 66 ? 209.93700 247.04000 233.49600 1.000 83.27397 63 GLU B O 1
ATOM 535 N N . ASN A 1 67 ? 210.21700 248.01400 235.51600 1.000 71.56540 64 ASN B N 1
ATOM 536 C CA . ASN A 1 67 ? 211.53500 247.44100 235.75500 1.000 71.56540 64 ASN B CA 1
ATOM 537 C C . ASN A 1 67 ? 211.71700 246.89700 237.16800 1.000 71.56540 64 ASN B C 1
ATOM 538 O O . ASN A 1 67 ? 212.85300 246.83800 237.64900 1.000 71.56540 64 ASN B O 1
ATOM 543 N N . ASN A 1 68 ? 210.64100 246.51500 237.85400 1.000 67.01579 65 ASN B N 1
ATOM 544 C CA . ASN A 1 68 ? 210.74400 246.00400 239.22200 1.000 67.01579 65 ASN B CA 1
ATOM 545 C C . ASN A 1 68 ? 210.69200 244.47500 239.22300 1.000 67.01579 65 ASN B C 1
ATOM 546 O O . ASN A 1 68 ? 209.77200 243.84800 239.75000 1.000 67.01579 65 ASN B O 1
ATOM 551 N N . ILE A 1 69 ? 211.71400 243.87300 238.61900 1.000 59.13501 66 ILE B N 1
ATOM 552 C CA . ILE A 1 69 ? 211.84000 242.42300 238.52600 1.000 59.13501 66 ILE B CA 1
ATOM 553 C C . ILE A 1 69 ? 213.22200 242.03600 239.02800 1.000 59.13501 66 ILE B C 1
ATOM 554 O O . ILE A 1 69 ? 214.22500 242.35300 238.38400 1.000 59.13501 66 ILE B O 1
ATOM 559 N N . ARG A 1 70 ? 213.27900 241.32800 240.14900 1.000 55.73509 67 ARG B N 1
ATOM 560 C CA . ARG A 1 70 ? 214.53900 241.09900 240.84000 1.000 55.73509 67 ARG B CA 1
ATOM 561 C C . ARG A 1 70 ? 214.86600 239.61600 240.91500 1.000 55.73509 67 ARG B C 1
ATOM 562 O O . ARG A 1 70 ? 213.98700 238.77600 241.13400 1.000 55.73509 67 ARG B O 1
ATOM 570 N N . PHE A 1 71 ? 216.15400 239.31700 240.74100 1.000 49.39203 68 PHE B N 1
ATOM 571 C CA . PHE A 1 71 ? 216.70200 237.96200 240.75100 1.000 49.39203 68 PHE B CA 1
ATOM 572 C C . PHE A 1 71 ? 217.58000 237.82100 241.98800 1.000 49.39203 68 PHE B C 1
ATOM 573 O O . PHE A 1 71 ? 218.77200 238.13300 241.93800 1.000 49.39203 68 PHE B O 1
ATOM 581 N N . TYR A 1 72 ? 217.02800 237.33800 243.09400 1.000 50.70700 69 TYR B N 1
ATOM 582 C CA . TYR A 1 72 ? 217.80600 237.18300 244.31700 1.000 50.70700 69 TYR B CA 1
ATOM 583 C C . TYR A 1 72 ? 218.43800 235.80100 244.34200 1.000 50.70700 69 TYR B C 1
ATOM 584 O O . TYR A 1 72 ? 217.73700 234.79700 244.20600 1.000 50.70700 69 TYR B O 1
ATOM 593 N N . ASN A 1 73 ? 219.75600 235.75000 244.52200 1.000 46.12664 70 ASN B N 1
ATOM 594 C CA . ASN A 1 73 ? 220.46200 234.47600 244.53000 1.000 46.12664 70 ASN B CA 1
ATOM 595 C C . ASN A 1 73 ? 220.13000 233.68200 245.78800 1.000 46.12664 70 ASN B C 1
ATOM 596 O O . ASN A 1 73 ? 219.58700 234.20900 246.76100 1.000 46.12664 70 ASN B O 1
ATOM 601 N N . LEU A 1 74 ? 220.45000 232.38800 245.75700 1.000 46.74523 71 LEU B N 1
ATOM 602 C CA . LEU A 1 74 ? 220.28300 231.52400 246.92300 1.000 46.74523 71 LEU B CA 1
ATOM 603 C C . LEU A 1 74 ? 221.41900 230.51400 246.94100 1.000 46.74523 71 LEU B C 1
ATOM 604 O O . LEU A 1 74 ? 221.62100 229.79000 245.96500 1.000 46.74523 71 LEU B O 1
ATOM 609 N N . ASN A 1 75 ? 222.15400 230.47200 248.04200 1.000 52.87431 72 ASN B N 1
ATOM 610 C CA . ASN A 1 75 ? 223.31800 229.61300 248.19800 1.000 52.87431 72 ASN B CA 1
ATOM 611 C C . ASN A 1 75 ? 222.88800 228.29400 248.83400 1.000 52.87431 72 ASN B C 1
ATOM 612 O O . ASN A 1 75 ? 221.70000 227.98100 248.91100 1.000 52.87431 72 ASN B O 1
ATOM 617 N N . LYS A 1 76 ? 223.85200 227.49300 249.29000 1.000 55.68094 73 LYS B N 1
ATOM 618 C CA . LYS A 1 76 ? 223.51400 226.28700 250.03900 1.000 55.68094 73 LYS B CA 1
ATOM 619 C C . LYS A 1 76 ? 223.28000 226.60300 251.51100 1.000 55.68094 73 LYS B C 1
ATOM 620 O O . LYS A 1 76 ? 222.27000 226.19000 252.09300 1.000 55.68094 73 LYS B O 1
ATOM 626 N N . ASP A 1 77 ? 224.20600 227.34100 252.12800 1.000 58.68572 74 ASP B N 1
ATOM 627 C CA . ASP A 1 77 ? 224.05000 227.73000 253.52700 1.000 58.68572 74 ASP B CA 1
ATOM 628 C C . ASP A 1 77 ? 222.95900 228.77900 253.70900 1.000 58.68572 74 ASP B C 1
ATOM 629 O O . ASP A 1 77 ? 222.29400 228.80700 254.75200 1.000 58.68572 74 ASP B O 1
ATOM 634 N N . THR A 1 78 ? 222.77200 229.64900 252.71800 1.000 54.78837 75 THR B N 1
ATOM 635 C CA . THR A 1 78 ? 221.66400 230.59500 252.75300 1.000 54.78837 75 THR B CA 1
ATOM 636 C C . THR A 1 78 ? 220.32600 229.86700 252.78900 1.000 54.78837 75 THR B C 1
ATOM 637 O O . THR A 1 78 ? 219.43500 230.21600 253.57000 1.000 54.78837 75 THR B O 1
ATOM 641 N N . ILE A 1 79 ? 220.17200 228.84000 251.95200 1.000 59.00733 76 ILE B N 1
ATOM 642 C CA . ILE A 1 79 ? 218.98600 227.98900 252.01100 1.000 59.00733 76 ILE B CA 1
ATOM 643 C C . ILE A 1 79 ? 218.90500 227.28100 253.35700 1.000 59.00733 76 ILE B C 1
ATOM 644 O O . ILE A 1 79 ? 217.81800 227.12000 253.92700 1.000 59.00733 76 ILE B O 1
ATOM 649 N N . LYS A 1 80 ? 220.05600 226.86500 253.89500 1.000 63.04677 77 LYS B N 1
ATOM 650 C CA . LYS A 1 80 ? 220.07800 226.16600 255.17700 1.000 63.04677 77 LYS B CA 1
ATOM 651 C C . LYS A 1 80 ? 219.53700 227.03100 256.31200 1.000 63.04677 77 LYS B C 1
ATOM 652 O O . LYS A 1 80 ? 218.80300 226.53200 257.17200 1.000 63.04677 77 LYS B O 1
ATOM 658 N N . HIS A 1 81 ? 219.87200 228.32300 256.32900 1.000 67.24379 78 HIS B N 1
ATOM 659 C CA . HIS A 1 81 ? 219.40400 229.21400 257.38600 1.000 67.24379 78 HIS B CA 1
ATOM 660 C C . HIS A 1 81 ? 217.99500 229.74600 257.16300 1.000 67.24379 78 HIS B C 1
ATOM 661 O O . HIS A 1 81 ? 217.40100 230.28300 258.10300 1.000 67.24379 78 HIS B O 1
ATOM 668 N N . SER A 1 82 ? 217.44800 229.61400 255.95900 1.000 71.61219 79 SER B N 1
ATOM 669 C CA . SER A 1 82 ? 216.14600 230.19400 255.66000 1.000 71.61219 79 SER B CA 1
ATOM 670 C C . SER A 1 82 ? 215.02000 229.38500 256.29900 1.000 71.61219 79 SER B C 1
ATOM 671 O O . SER A 1 82 ? 215.12400 228.16900 256.48300 1.000 71.61219 79 SER B O 1
ATOM 674 N N . HIS A 1 83 ? 213.93400 230.08000 256.63700 1.000 85.00865 80 HIS B N 1
ATOM 675 C CA . HIS A 1 83 ? 212.76200 229.46400 257.24700 1.000 85.00865 80 HIS B CA 1
ATOM 676 C C . HIS A 1 83 ? 211.59200 230.43100 257.16200 1.000 85.00865 80 HIS B C 1
ATOM 677 O O . HIS A 1 83 ? 211.77400 231.61900 256.89300 1.000 85.00865 80 HIS B O 1
ATOM 684 N N . ASP A 1 84 ? 210.39000 229.90900 257.38700 1.000 94.42386 81 ASP B N 1
ATOM 685 C CA . ASP A 1 84 ? 209.22100 230.74900 257.61100 1.000 94.42386 81 ASP B CA 1
ATOM 686 C C . ASP A 1 84 ? 209.04700 230.95200 259.11800 1.000 94.42386 81 ASP B C 1
ATOM 687 O O . ASP A 1 84 ? 209.94200 230.64400 259.91000 1.000 94.42386 81 ASP B O 1
ATOM 692 N N . ILE A 1 85 ? 207.89900 231.49400 259.53900 1.000 101.34477 82 ILE B N 1
ATOM 693 C CA . ILE A 1 85 ? 207.68600 231.76100 260.96200 1.000 101.34477 82 ILE B CA 1
ATOM 694 C C . ILE A 1 85 ? 207.55600 230.46000 261.74700 1.000 101.34477 82 ILE B C 1
ATOM 695 O O . ILE A 1 85 ? 208.00000 230.36700 262.89700 1.000 101.34477 82 ILE B O 1
ATOM 700 N N . ASN A 1 86 ? 206.93600 229.44200 261.14500 1.000 100.33233 83 ASN B N 1
ATOM 701 C CA . ASN A 1 86 ? 206.70300 228.18700 261.85200 1.000 100.33233 83 ASN B CA 1
ATOM 702 C C . ASN A 1 86 ? 208.00900 227.45600 262.13800 1.000 100.33233 83 ASN B C 1
ATOM 703 O O . ASN A 1 86 ? 208.07300 226.61700 263.04400 1.000 100.33233 83 ASN B O 1
ATOM 708 N N . GLY A 1 87 ? 209.05500 227.75500 261.37600 1.000 98.09504 84 GLY B N 1
ATOM 709 C CA . GLY A 1 87 ? 210.33200 227.09700 261.55900 1.000 98.09504 84 GLY B CA 1
ATOM 710 C C . GLY A 1 87 ? 210.60300 226.08100 260.47200 1.000 98.09504 84 GLY B C 1
ATOM 711 O O . GLY A 1 87 ? 211.64700 225.42300 260.47000 1.000 98.09504 84 GLY B O 1
ATOM 712 N N . ASN A 1 88 ? 209.66100 225.94300 259.54600 1.000 93.95595 85 ASN B N 1
ATOM 713 C CA . ASN A 1 88 ? 209.82100 224.99300 258.45900 1.000 93.95595 85 ASN B CA 1
ATOM 714 C C . ASN A 1 88 ? 210.91700 225.46800 257.50800 1.000 93.95595 85 ASN B C 1
ATOM 715 O O . ASN A 1 88 ? 210.86200 226.60000 257.01700 1.000 93.95595 85 ASN B O 1
ATOM 720 N N . PRO A 1 89 ? 211.93200 224.64600 257.25000 1.000 84.86123 86 PRO B N 1
ATOM 721 C CA . PRO A 1 89 ? 212.92900 224.99700 256.23600 1.000 84.86123 86 PRO B CA 1
ATOM 722 C C . PRO A 1 89 ? 212.28600 225.14000 254.86900 1.000 84.86123 86 PRO B C 1
ATOM 723 O O . PRO A 1 89 ? 211.35600 224.41300 254.51300 1.000 84.86123 86 PRO B O 1
ATOM 727 N N . ILE A 1 90 ? 212.78600 226.10600 254.09900 1.000 71.58109 87 ILE B N 1
ATOM 728 C CA . ILE A 1 90 ? 212.13800 226.47900 252.85200 1.000 71.58109 87 ILE B CA 1
ATOM 729 C C . ILE A 1 90 ? 213.19000 226.57800 251.75400 1.000 71.58109 87 ILE B C 1
ATOM 730 O O . ILE A 1 90 ? 214.38600 226.71700 252.01900 1.000 71.58109 87 ILE B O 1
ATOM 735 N N . ALA A 1 91 ? 212.71800 226.47200 250.50700 1.000 58.03325 88 ALA B N 1
ATOM 736 C CA . ALA A 1 91 ? 213.55900 226.47600 249.30600 1.000 58.03325 88 ALA B CA 1
ATOM 737 C C . ALA A 1 91 ? 214.60700 225.36700 249.35200 1.000 58.03325 88 ALA B C 1
ATOM 738 O O . ALA A 1 91 ? 215.72900 225.52300 248.87200 1.000 58.03325 88 ALA B O 1
ATOM 740 N N . GLN A 1 92 ? 214.22800 224.22600 249.91900 1.000 52.76288 89 GLN B N 1
ATOM 741 C CA . GLN A 1 92 ? 215.12300 223.08900 250.07900 1.000 52.76288 89 GLN B CA 1
ATOM 742 C C . GLN A 1 92 ? 214.99400 222.16700 248.87700 1.000 52.76288 89 GLN B C 1
ATOM 743 O O . GLN A 1 92 ? 213.91700 222.06700 248.28000 1.000 52.76288 89 GLN B O 1
ATOM 749 N N . LEU A 1 93 ? 216.09400 221.50100 248.52100 1.000 40.47995 90 LEU B N 1
ATOM 750 C CA . LEU A 1 93 ? 216.14200 220.63300 247.36100 1.000 40.47995 90 LEU B CA 1
ATOM 751 C C . LEU A 1 93 ? 216.69300 219.26300 247.74200 1.000 40.47995 90 LEU B C 1
ATOM 752 O O . LEU A 1 93 ? 217.54300 219.15800 248.63000 1.000 40.47995 90 LEU B O 1
ATOM 757 N N . PRO A 1 94 ? 216.23500 218.19600 247.09400 1.000 34.15317 91 PRO B N 1
ATOM 758 C CA . PRO A 1 94 ? 216.65800 216.85100 247.48500 1.000 34.15317 91 PRO B CA 1
ATOM 759 C C . PRO A 1 94 ? 217.95500 216.44000 246.80700 1.000 34.15317 91 PRO B C 1
ATOM 760 O O . PRO A 1 94 ? 218.29400 216.90400 245.72000 1.000 34.15317 91 PRO B O 1
ATOM 764 N N . ALA A 1 95 ? 218.68100 215.54300 247.47300 1.000 30.15552 92 ALA B N 1
ATOM 765 C CA . ALA A 1 95 ? 219.92700 215.02900 246.91600 1.000 30.15552 92 ALA B CA 1
ATOM 766 C C . ALA A 1 95 ? 219.72100 213.79300 246.06100 1.000 30.15552 92 ALA B C 1
ATOM 767 O O . ALA A 1 95 ? 220.39300 213.63500 245.04000 1.000 30.15552 92 ALA B O 1
ATOM 769 N N . ALA A 1 96 ? 218.82500 212.90000 246.46800 1.000 26.91070 93 ALA B N 1
ATOM 770 C CA . ALA A 1 96 ? 218.57400 211.67500 245.72100 1.000 26.91070 93 ALA B CA 1
ATOM 771 C C . ALA A 1 96 ? 217.15800 211.22400 246.01300 1.000 26.91070 93 ALA B C 1
ATOM 772 O O . ALA A 1 96 ? 216.86900 210.79800 247.13200 1.000 26.91070 93 ALA B O 1
ATOM 774 N N . ILE A 1 97 ? 216.28900 211.30800 245.02100 1.000 26.67753 94 ILE B N 1
ATOM 775 C CA . ILE A 1 97 ? 214.90300 210.88600 245.16300 1.000 26.67753 94 ILE B CA 1
ATOM 776 C C . ILE A 1 97 ? 214.82300 209.39300 244.88800 1.000 26.67753 94 ILE B C 1
ATOM 777 O O . ILE A 1 97 ? 215.29500 208.92100 243.85000 1.000 26.67753 94 ILE B O 1
ATOM 782 N N . VAL A 1 98 ? 214.22100 208.64600 245.80700 1.000 26.80559 95 VAL B N 1
ATOM 783 C CA . VAL A 1 98 ? 214.20500 207.19200 245.70900 1.000 26.80559 95 VAL B CA 1
ATOM 784 C C . VAL A 1 98 ? 212.75300 206.81700 245.43300 1.000 26.80559 95 VAL B C 1
ATOM 785 O O . VAL A 1 98 ? 212.18100 205.92100 246.05900 1.000 26.80559 95 VAL B O 1
ATOM 789 N N . LEU A 1 99 ? 212.13200 207.59300 244.54300 1.000 27.94882 96 LEU B N 1
ATOM 790 C CA . LEU A 1 99 ? 210.76800 207.42700 244.03000 1.000 27.94882 96 LEU B CA 1
ATOM 791 C C . LEU A 1 99 ? 210.13800 206.04500 244.14900 1.000 27.94882 96 LEU B C 1
ATOM 792 O O . LEU A 1 99 ? 210.10400 205.28400 243.18700 1.000 27.94882 96 LEU B O 1
ATOM 797 N N . MET B 1 4 ? 224.54100 239.51900 263.22400 1.000 100.33922 1 MET A N 1
ATOM 798 C CA . MET B 1 4 ? 224.50400 240.27000 261.97600 1.000 100.33922 1 MET A CA 1
ATOM 799 C C . MET B 1 4 ? 224.07500 239.37100 260.82500 1.000 100.33922 1 MET A C 1
ATOM 800 O O . MET B 1 4 ? 224.88400 238.62800 260.27300 1.000 100.33922 1 MET A O 1
ATOM 805 N N . LYS B 1 5 ? 222.79400 239.43800 260.47000 1.000 87.94523 2 LYS A N 1
ATOM 806 C CA . LYS B 1 5 ? 222.23300 238.63000 259.39600 1.000 87.94523 2 LYS A CA 1
ATOM 807 C C . LYS B 1 5 ? 221.28100 239.47800 258.56800 1.000 87.94523 2 LYS A C 1
ATOM 808 O O . LYS B 1 5 ? 220.47400 240.23300 259.12000 1.000 87.94523 2 LYS A O 1
ATOM 814 N N . HIS B 1 6 ? 221.37300 239.35500 257.24700 1.000 73.56355 3 HIS A N 1
ATOM 815 C CA . HIS B 1 6 ? 220.41800 239.98800 256.35300 1.000 73.56355 3 HIS A CA 1
ATOM 816 C C . HIS B 1 6 ? 219.30700 239.00300 256.03600 1.000 73.56355 3 HIS A C 1
ATOM 817 O O . HIS B 1 6 ? 219.54400 237.79500 255.96500 1.000 73.56355 3 HIS A O 1
ATOM 824 N N . TYR B 1 7 ? 218.10200 239.51800 255.84400 1.000 75.17394 4 TYR A N 1
ATOM 825 C CA . TYR B 1 7 ? 216.93800 238.71400 255.53400 1.000 75.17394 4 TYR A CA 1
ATOM 826 C C . TYR B 1 7 ? 216.07800 239.43100 254.50500 1.000 75.17394 4 TYR A C 1
ATOM 827 O O . TYR B 1 7 ? 216.14700 240.65100 254.33200 1.000 75.17394 4 TYR A O 1
ATOM 836 N N . LEU B 1 8 ? 215.25900 238.64100 253.83000 1.000 71.35409 5 LEU A N 1
ATOM 837 C CA . LEU B 1 8 ? 214.29300 239.12100 252.86100 1.000 71.35409 5 LEU A CA 1
ATOM 838 C C . LEU B 1 8 ? 212.92800 238.64600 253.32600 1.000 71.35409 5 LEU A C 1
ATOM 839 O O . LEU B 1 8 ? 212.76800 237.46900 253.66500 1.000 71.35409 5 LEU A O 1
ATOM 844 N N . ILE B 1 9 ? 211.95700 239.55400 253.34800 1.000 76.78469 6 ILE A N 1
ATOM 845 C CA . ILE B 1 9 ? 210.65000 239.30500 253.94200 1.000 76.78469 6 ILE A CA 1
ATOM 846 C C . ILE B 1 9 ? 209.62100 239.43700 252.83100 1.000 76.78469 6 ILE A C 1
ATOM 847 O O . ILE B 1 9 ? 209.53800 240.49000 252.18800 1.000 76.78469 6 ILE A O 1
ATOM 852 N N . CYS B 1 10 ? 208.82900 238.39100 252.60400 1.000 80.24762 7 CYS A N 1
ATOM 853 C CA . CYS B 1 10 ? 207.82100 238.47400 251.55600 1.000 80.24762 7 CYS A CA 1
ATOM 854 C C . CYS B 1 10 ? 206.52700 237.81000 252.00500 1.000 80.24762 7 CYS A C 1
ATOM 855 O O . CYS B 1 10 ? 206.53600 236.89500 252.83100 1.000 80.24762 7 CYS A O 1
ATOM 858 N N . PHE B 1 11 ? 205.41000 238.29200 251.45800 1.000 89.76334 8 PHE A N 1
ATOM 859 C CA . PHE B 1 11 ? 204.09600 237.78400 251.83900 1.000 89.76334 8 PHE A CA 1
ATOM 860 C C . PHE B 1 11 ? 203.08100 238.04300 250.73800 1.000 89.76334 8 PHE A C 1
ATOM 861 O O . PHE B 1 11 ? 203.29700 238.86300 249.84400 1.000 89.76334 8 PHE A O 1
ATOM 869 N N . ASP B 1 12 ? 201.96300 237.30400 250.81700 1.000 94.69304 9 ASP A N 1
ATOM 870 C CA . ASP B 1 12 ? 200.73800 237.60400 250.08600 1.000 94.69304 9 ASP A CA 1
ATOM 871 C C . ASP B 1 12 ? 199.56300 237.19600 250.98300 1.000 94.69304 9 ASP A C 1
ATOM 872 O O . ASP B 1 12 ? 199.10500 236.05500 250.98000 1.000 94.69304 9 ASP A O 1
ATOM 877 N N . VAL B 1 13 ? 199.06400 238.15300 251.76800 1.000 105.66340 10 VAL A N 1
ATOM 878 C CA . VAL B 1 13 ? 197.89300 237.90500 252.60000 1.000 105.66340 10 VAL A CA 1
ATOM 879 C C . VAL B 1 13 ? 196.65300 238.40900 251.87600 1.000 105.66340 10 VAL A C 1
ATOM 880 O O . VAL B 1 13 ? 196.66800 239.47700 251.24900 1.000 105.66340 10 VAL A O 1
ATOM 884 N N . GLN B 1 14 ? 195.56800 237.63300 251.95700 1.000 112.81988 11 GLN A N 1
ATOM 885 C CA . GLN B 1 14 ? 194.43800 237.83000 251.05300 1.000 112.81988 11 GLN A CA 1
ATOM 886 C C . GLN B 1 14 ? 193.73100 239.16100 251.29300 1.000 112.81988 11 GLN A C 1
ATOM 887 O O . GLN B 1 14 ? 193.50600 239.92500 250.34700 1.000 112.81988 11 GLN A O 1
ATOM 893 N N . HIS B 1 15 ? 193.37400 239.46100 252.53900 1.000 113.35245 12 HIS A N 1
ATOM 894 C CA . HIS B 1 15 ? 192.60800 240.66400 252.83900 1.000 113.35245 12 HIS A CA 1
ATOM 895 C C . HIS B 1 15 ? 193.54200 241.85700 252.99600 1.000 113.35245 12 HIS A C 1
ATOM 896 O O . HIS B 1 15 ? 194.56000 241.77000 253.69200 1.000 113.35245 12 HIS A O 1
ATOM 903 N N . ASP B 1 16 ? 193.18400 242.97000 252.35000 1.000 113.15709 13 ASP A N 1
ATOM 904 C CA . ASP B 1 16 ? 194.07000 244.13100 252.30300 1.000 113.15709 13 ASP A CA 1
ATOM 905 C C . ASP B 1 16 ? 194.24000 244.77900 253.67500 1.000 113.15709 13 ASP A C 1
ATOM 906 O O . ASP B 1 16 ? 195.34400 245.19900 254.04000 1.000 113.15709 13 ASP A O 1
ATOM 911 N N . LYS B 1 17 ? 193.15600 244.87400 254.44900 1.000 112.33812 14 LYS A N 1
ATOM 912 C CA . LYS B 1 17 ? 193.24400 245.52200 255.75500 1.000 112.33812 14 LYS A CA 1
ATOM 913 C C . LYS B 1 17 ? 194.03400 244.67500 256.74400 1.000 112.33812 14 LYS A C 1
ATOM 914 O O . LYS B 1 17 ? 194.73700 245.21400 257.60800 1.000 112.33812 14 LYS A O 1
ATOM 920 N N . THR B 1 18 ? 193.92000 243.34800 256.64300 1.000 112.14097 15 THR A N 1
ATOM 921 C CA . THR B 1 18 ? 194.66800 242.46900 257.53700 1.000 112.14097 15 THR A CA 1
ATOM 922 C C . THR B 1 18 ? 196.17000 242.58300 257.30200 1.000 112.14097 15 THR A C 1
ATOM 923 O O . THR B 1 18 ? 196.95100 242.64700 258.25900 1.000 112.14097 15 THR A O 1
ATOM 927 N N . ARG B 1 19 ? 196.59100 242.62000 256.04000 1.000 109.93556 16 ARG A N 1
ATOM 928 C CA . ARG B 1 19 ? 197.99700 242.76300 255.68700 1.000 109.93556 16 ARG A CA 1
ATOM 929 C C . ARG B 1 19 ? 198.47700 244.20700 255.73300 1.000 109.93556 16 ARG A C 1
ATOM 930 O O . ARG B 1 19 ? 199.68600 244.44900 255.63300 1.000 109.93556 16 ARG A O 1
ATOM 938 N N . ALA B 1 20 ? 197.56200 245.16700 255.88400 1.000 108.46992 17 ALA A N 1
ATOM 939 C CA . ALA B 1 20 ? 197.97100 246.55700 256.04700 1.000 108.46992 17 ALA A CA 1
ATOM 940 C C . ALA B 1 20 ? 198.78900 246.73900 257.31800 1.000 108.46992 17 ALA A C 1
ATOM 941 O O . ALA B 1 20 ? 199.79300 247.46000 257.32100 1.000 108.46992 17 ALA A O 1
ATOM 943 N N . LYS B 1 21 ? 198.38300 246.08100 258.40400 1.000 108.24828 18 LYS A N 1
ATOM 944 C CA . LYS B 1 21 ? 199.14400 246.18300 259.64300 1.000 108.24828 18 LYS A CA 1
ATOM 945 C C . LYS B 1 21 ? 200.47900 245.45500 259.52700 1.000 108.24828 18 LYS A C 1
ATOM 946 O O . LYS B 1 21 ? 201.47500 245.89200 260.11100 1.000 108.24828 18 LYS A O 1
ATOM 952 N N . LEU B 1 22 ? 200.52200 244.35900 258.76000 1.000 107.17281 19 LEU A N 1
ATOM 953 C CA . LEU B 1 22 ? 201.79000 243.71400 258.42500 1.000 107.17281 19 LEU A CA 1
ATOM 954 C C . LEU B 1 22 ? 202.73600 244.70100 257.75400 1.000 107.17281 19 LEU A C 1
ATOM 955 O O . LEU B 1 22 ? 203.90000 244.85200 258.14900 1.000 107.17281 19 LEU A O 1
ATOM 960 N N . SER B 1 23 ? 202.23000 245.38700 256.72800 1.000 105.72416 20 SER A N 1
ATOM 961 C CA . SER B 1 23 ? 203.04700 246.33500 255.97800 1.000 105.72416 20 SER A CA 1
ATOM 962 C C . SER B 1 23 ? 203.53200 247.47400 256.86600 1.000 105.72416 20 SER A C 1
ATOM 963 O O . SER B 1 23 ? 204.71600 247.82900 256.84200 1.000 105.72416 20 SER A O 1
ATOM 966 N N . ARG B 1 24 ? 202.62800 248.05700 257.66300 1.000 108.82274 21 ARG A N 1
ATOM 967 C CA . ARG B 1 24 ? 203.00500 249.19900 258.49400 1.000 108.82274 21 ARG A CA 1
ATOM 968 C C . ARG B 1 24 ? 203.95500 248.79200 259.61300 1.000 108.82274 21 ARG A C 1
ATOM 969 O O . ARG B 1 24 ? 204.80600 249.58700 260.03000 1.000 108.82274 21 ARG A O 1
ATOM 977 N N . LEU B 1 25 ? 203.81800 247.56700 260.12700 1.000 107.16363 22 LEU A N 1
ATOM 978 C CA . LEU B 1 25 ? 204.80500 247.05100 261.06700 1.000 107.16363 22 LEU A CA 1
ATOM 979 C C . LEU B 1 25 ? 206.16100 246.90200 260.39700 1.000 107.16363 22 LEU A C 1
ATOM 980 O O . LEU B 1 25 ? 207.19700 247.19900 261.00200 1.000 107.16363 22 LEU A O 1
ATOM 985 N N . LEU B 1 26 ? 206.17700 246.44200 259.14900 1.000 101.49787 23 LEU A N 1
ATOM 986 C CA . LEU B 1 26 ? 207.43800 246.09800 258.51400 1.000 101.49787 23 LEU A CA 1
ATOM 987 C C . LEU B 1 26 ? 208.11000 247.26600 257.79900 1.000 101.49787 23 LEU A C 1
ATOM 988 O O . LEU B 1 26 ? 209.22000 247.08500 257.28600 1.000 101.49787 23 LEU A O 1
ATOM 993 N N . GLU B 1 27 ? 207.47100 248.44100 257.72300 1.000 101.55289 24 GLU A N 1
ATOM 994 C CA . GLU B 1 27 ? 208.16900 249.59800 257.15100 1.000 101.55289 24 GLU A CA 1
ATOM 995 C C . GLU B 1 27 ? 209.42300 249.94700 257.94400 1.000 101.55289 24 GLU A C 1
ATOM 996 O O . GLU B 1 27 ? 210.46600 250.26100 257.36000 1.000 101.55289 24 GLU A O 1
ATOM 1002 N N . LYS B 1 28 ? 209.33800 249.91100 259.27500 1.000 105.92052 25 LYS A N 1
ATOM 1003 C CA . LYS B 1 28 ? 210.42900 250.42400 260.09800 1.000 105.92052 25 LYS A CA 1
ATOM 1004 C C . LYS B 1 28 ? 211.65300 249.51700 260.04800 1.000 105.92052 25 LYS A C 1
ATOM 1005 O O . LYS B 1 28 ? 212.79000 249.99600 260.13300 1.000 105.92052 25 LYS A O 1
ATOM 1011 N N . TYR B 1 29 ? 211.44400 248.20800 259.90700 1.000 103.09908 26 TYR A N 1
ATOM 1012 C CA . TYR B 1 29 ? 212.54500 247.26300 260.05900 1.000 103.09908 26 TYR A CA 1
ATOM 1013 C C . TYR B 1 29 ? 213.43900 247.23600 258.82700 1.000 103.09908 26 TYR A C 1
ATOM 1014 O O . TYR B 1 29 ? 214.63000 246.91700 258.92000 1.000 103.09908 26 TYR A O 1
ATOM 1023 N N . GLY B 1 30 ? 212.88500 247.56300 257.66500 1.000 95.41708 27 GLY A N 1
ATOM 1024 C CA . GLY B 1 30 ? 213.65500 247.61200 256.44800 1.000 95.41708 27 GLY A CA 1
ATOM 1025 C C . GLY B 1 30 ? 212.92100 248.33600 255.34200 1.000 95.41708 27 GLY A C 1
ATOM 1026 O O . GLY B 1 30 ? 211.69800 248.50200 255.38400 1.000 95.41708 27 GLY A O 1
ATOM 1027 N N . PRO B 1 31 ? 213.65800 248.78800 254.33000 1.000 87.63659 28 PRO A N 1
ATOM 1028 C CA . PRO B 1 31 ? 213.02500 249.52600 253.23400 1.000 87.63659 28 PRO A CA 1
ATOM 1029 C C . PRO B 1 31 ? 212.08200 248.65000 252.43000 1.000 87.63659 28 PRO A C 1
ATOM 1030 O O . PRO B 1 31 ? 212.26700 247.43700 252.30700 1.000 87.63659 28 PRO A O 1
ATOM 1034 N N . ARG B 1 32 ? 211.04800 249.28700 251.88600 1.000 83.34458 29 ARG A N 1
ATOM 1035 C CA . ARG B 1 32 ? 210.09100 248.61500 251.01200 1.000 83.34458 29 ARG A CA 1
ATOM 1036 C C . ARG B 1 32 ? 210.70400 248.59100 249.61500 1.000 83.34458 29 ARG A C 1
ATOM 1037 O O . ARG B 1 32 ? 210.57600 249.52300 248.81800 1.000 83.34458 29 ARG A O 1
ATOM 1045 N N . VAL B 1 33 ? 211.42100 247.50100 249.33100 1.000 73.43476 30 VAL A N 1
ATOM 1046 C CA . VAL B 1 33 ? 212.16100 247.41100 248.08100 1.000 73.43476 30 VAL A CA 1
ATOM 1047 C C . VAL B 1 33 ? 211.24400 247.15600 246.89800 1.000 73.43476 30 VAL A C 1
ATOM 1048 O O . VAL B 1 33 ? 211.62800 247.43000 245.75700 1.000 73.43476 30 VAL A O 1
ATOM 1052 N N . GLN B 1 34 ? 210.03900 246.65300 247.13600 1.000 71.49180 31 GLN A N 1
ATOM 1053 C CA . GLN B 1 34 ? 209.10800 246.35400 246.05800 1.000 71.49180 31 GLN A CA 1
ATOM 1054 C C . GLN B 1 34 ? 207.71400 246.32200 246.68700 1.000 71.49180 31 GLN A C 1
ATOM 1055 O O . GLN B 1 34 ? 207.55200 246.65700 247.86100 1.000 71.49180 31 GLN A O 1
ATOM 1061 N N . GLY B 1 35 ? 206.70800 245.91200 245.91000 1.000 72.48937 32 GLY A N 1
ATOM 1062 C CA . GLY B 1 35 ? 205.32600 246.03700 246.34800 1.000 72.48937 32 GLY A CA 1
ATOM 1063 C C . GLY B 1 35 ? 205.00400 245.30100 247.63200 1.000 72.48937 32 GLY A C 1
ATOM 1064 O O . GLY B 1 35 ? 204.22400 245.79100 248.45100 1.000 72.48937 32 GLY A O 1
ATOM 1065 N N . SER B 1 36 ? 205.58300 244.11100 247.82500 1.000 76.69597 33 SER A N 1
ATOM 1066 C CA . SER B 1 36 ? 205.34400 243.36200 249.05400 1.000 76.69597 33 SER A CA 1
ATOM 1067 C C . SER B 1 36 ? 206.61100 242.68500 249.56400 1.000 76.69597 33 SER A C 1
ATOM 1068 O O . SER B 1 36 ? 206.53300 241.62200 250.18900 1.000 76.69597 33 SER A O 1
ATOM 1071 N N . VAL B 1 37 ? 207.77400 243.27600 249.31200 1.000 76.07396 34 VAL A N 1
ATOM 1072 C CA . VAL B 1 37 ? 209.06000 242.65700 249.60900 1.000 76.07396 34 VAL A CA 1
ATOM 1073 C C . VAL B 1 37 ? 209.86500 243.63700 250.45600 1.000 76.07396 34 VAL A C 1
ATOM 1074 O O . VAL B 1 37 ? 209.90900 244.83300 250.14800 1.000 76.07396 34 VAL A O 1
ATOM 1078 N N . PHE B 1 38 ? 210.48400 243.14000 251.52700 1.000 81.80957 35 PHE A N 1
ATOM 1079 C CA . PHE B 1 38 ? 211.23700 243.96500 252.46400 1.000 81.80957 35 PHE A CA 1
ATOM 1080 C C . PHE B 1 38 ? 212.64600 243.42300 252.66300 1.000 81.80957 35 PHE A C 1
ATOM 1081 O O . PHE B 1 38 ? 212.84900 242.20900 252.72600 1.000 81.80957 35 PHE A O 1
ATOM 1089 N N . GLU B 1 39 ? 213.61300 244.32900 252.78800 1.000 82.54896 36 GLU A N 1
ATOM 1090 C CA . GLU B 1 39 ? 215.00300 243.98000 253.06000 1.000 82.54896 36 GLU A CA 1
ATOM 1091 C C . GLU B 1 39 ? 215.33300 244.34100 254.50400 1.000 82.54896 36 GLU A C 1
ATOM 1092 O O . GLU B 1 39 ? 215.42900 245.52400 254.83800 1.000 82.54896 36 GLU A O 1
ATOM 1098 N N . VAL B 1 40 ? 215.53900 243.33200 255.34800 1.000 86.69246 37 VAL A N 1
ATOM 1099 C CA . VAL B 1 40 ? 215.63800 243.51800 256.79200 1.000 86.69246 37 VAL A CA 1
ATOM 1100 C C . VAL B 1 40 ? 217.03700 243.13600 257.25800 1.000 86.69246 37 VAL A C 1
ATOM 1101 O O . VAL B 1 40 ? 217.60800 242.14800 256.79000 1.000 86.69246 37 VAL A O 1
ATOM 1105 N N . SER B 1 41 ? 217.60600 243.93700 258.15600 1.000 93.51973 38 SER A N 1
ATOM 1106 C CA . SER B 1 41 ? 218.91500 243.66300 258.73700 1.000 93.51973 38 SER A CA 1
ATOM 1107 C C . SER B 1 41 ? 218.74500 243.43100 260.23100 1.000 93.51973 38 SER A C 1
ATOM 1108 O O . SER B 1 41 ? 218.06900 244.21500 260.90600 1.000 93.51973 38 SER A O 1
ATOM 1111 N N . PHE B 1 42 ? 219.35800 242.36600 260.74800 1.000 100.36168 39 PHE A N 1
ATOM 1112 C CA . PHE B 1 42 ? 219.26100 242.01400 262.15600 1.000 100.36168 39 PHE A CA 1
ATOM 1113 C C . PHE B 1 42 ? 220.64500 241.89300 262.77500 1.000 100.36168 39 PHE A C 1
ATOM 1114 O O . PHE B 1 42 ? 221.61200 241.51000 262.11100 1.000 100.36168 39 PHE A O 1
ATOM 1122 N N . LYS B 1 43 ? 220.72500 242.22500 264.06100 1.000 106.37642 40 LYS A N 1
ATOM 1123 C CA . LYS B 1 43 ? 221.95800 242.11900 264.82800 1.000 106.37642 40 LYS A CA 1
ATOM 1124 C C . LYS B 1 43 ? 221.95300 240.91700 265.76300 1.000 106.37642 40 LYS A C 1
ATOM 1125 O O . LYS B 1 43 ? 222.95300 240.20100 265.85900 1.000 106.37642 40 LYS A O 1
ATOM 1131 N N . THR B 1 44 ? 220.83600 240.67900 266.45300 1.000 108.02181 41 THR A N 1
ATOM 1132 C CA . THR B 1 44 ? 220.71000 239.59800 267.41800 1.000 108.02181 41 THR A CA 1
ATOM 1133 C C . THR B 1 44 ? 219.38300 238.88800 267.18000 1.000 108.02181 41 THR A C 1
ATOM 1134 O O . THR B 1 44 ? 218.36700 239.55000 266.92000 1.000 108.02181 41 THR A O 1
ATOM 1138 N N . PRO B 1 45 ? 219.36300 237.55200 267.25100 1.000 108.38319 42 PRO A N 1
ATOM 1139 C CA . PRO B 1 45 ? 218.12900 236.80400 266.93500 1.000 108.38319 42 PRO A CA 1
ATOM 1140 C C . PRO B 1 45 ? 216.92900 237.11900 267.82300 1.000 108.38319 42 PRO A C 1
ATOM 1141 O O . PRO B 1 45 ? 215.80900 236.75200 267.44400 1.000 108.38319 42 PRO A O 1
ATOM 1145 N N . ASP B 1 46 ? 217.11400 237.75200 268.98500 1.000 111.85516 43 ASP A N 1
ATOM 1146 C CA . ASP B 1 46 ? 215.96600 238.08800 269.82400 1.000 111.85516 43 ASP A CA 1
ATOM 1147 C C . ASP B 1 46 ? 215.04400 239.09200 269.14300 1.000 111.85516 43 ASP A C 1
ATOM 1148 O O . ASP B 1 46 ? 213.82100 239.03800 269.33000 1.000 111.85516 43 ASP A O 1
ATOM 1153 N N . ARG B 1 47 ? 215.60500 240.01000 268.35400 1.000 107.62840 44 ARG A N 1
ATOM 1154 C CA . ARG B 1 47 ? 214.77200 240.91100 267.56900 1.000 107.62840 44 ARG A CA 1
ATOM 1155 C C . ARG B 1 47 ? 213.96800 240.15000 266.52100 1.000 107.62840 44 ARG A C 1
ATOM 1156 O O . ARG B 1 47 ? 212.79800 240.47300 266.28200 1.000 107.62840 44 ARG A O 1
ATOM 1164 N N . LYS B 1 48 ? 214.57000 239.13000 265.90600 1.000 103.31125 45 LYS A N 1
ATOM 1165 C CA . LYS B 1 48 ? 213.82600 238.26600 264.99500 1.000 103.31125 45 LYS A CA 1
ATOM 1166 C C . LYS B 1 48 ? 212.69400 237.55000 265.72000 1.000 103.31125 45 LYS A C 1
ATOM 1167 O O . LYS B 1 48 ? 211.57600 237.44500 265.19800 1.000 103.31125 45 LYS A O 1
ATOM 1173 N N . ARG B 1 49 ? 212.96800 237.05800 266.93100 1.000 106.02465 46 ARG A N 1
ATOM 1174 C CA . ARG B 1 49 ? 211.94700 236.35800 267.70300 1.000 106.02465 46 ARG A CA 1
ATOM 1175 C C . ARG B 1 49 ? 210.78500 237.27700 268.05700 1.000 106.02465 46 ARG A C 1
ATOM 1176 O O . ARG B 1 49 ? 209.61900 236.88600 267.92800 1.000 106.02465 46 ARG A O 1
ATOM 1184 N N . GLN B 1 50 ? 211.07500 238.50700 268.48900 1.000 106.34497 47 GLN A N 1
ATOM 1185 C CA . GLN B 1 50 ? 209.98200 239.40900 268.83700 1.000 106.34497 47 GLN A CA 1
ATOM 1186 C C . GLN B 1 50 ? 209.21700 239.86400 267.59900 1.000 106.34497 47 GLN A C 1
ATOM 1187 O O . GLN B 1 50 ? 207.99200 240.02900 267.66100 1.000 106.34497 47 GLN A O 1
ATOM 1193 N N . LEU B 1 51 ? 209.90700 240.05600 266.46700 1.000 105.02781 48 LEU A N 1
ATOM 1194 C CA . LEU B 1 51 ? 209.20500 240.41700 265.24000 1.000 105.02781 48 LEU A CA 1
ATOM 1195 C C . LEU B 1 51 ? 208.26000 239.30400 264.81600 1.000 105.02781 48 LEU A C 1
ATOM 1196 O O . LEU B 1 51 ? 207.10400 239.56400 264.46600 1.000 105.02781 48 LEU A O 1
ATOM 1201 N N . GLU B 1 52 ? 208.72400 238.05400 264.86600 1.000 104.32587 49 GLU A N 1
ATOM 1202 C CA . GLU B 1 52 ? 207.84200 236.93600 264.56300 1.000 104.32587 49 GLU A CA 1
ATOM 1203 C C . GLU B 1 52 ? 206.70500 236.81100 265.56800 1.000 104.32587 49 GLU A C 1
ATOM 1204 O O . GLU B 1 52 ? 205.59700 236.43200 265.18100 1.000 104.32587 49 GLU A O 1
ATOM 1210 N N . TYR B 1 53 ? 206.94900 237.13500 266.84100 1.000 107.36885 50 TYR A N 1
ATOM 1211 C CA . TYR B 1 53 ? 205.87900 237.13200 267.83500 1.000 107.36885 50 TYR A CA 1
ATOM 1212 C C . TYR B 1 53 ? 204.78600 238.13200 267.47500 1.000 107.36885 50 TYR A C 1
ATOM 1213 O O . TYR B 1 53 ? 203.59000 237.82200 267.55400 1.000 107.36885 50 TYR A O 1
ATOM 1222 N N . LYS B 1 54 ? 205.17600 239.34100 267.06700 1.000 105.64707 51 LYS A N 1
ATOM 1223 C CA . LYS B 1 54 ? 204.17200 240.30900 266.63100 1.000 105.64707 51 LYS A CA 1
ATOM 1224 C C . LYS B 1 54 ? 203.47300 239.85900 265.35100 1.000 105.64707 51 LYS A C 1
ATOM 1225 O O . LYS B 1 54 ? 202.26600 240.07600 265.19500 1.000 105.64707 51 LYS A O 1
ATOM 1231 N N . ILE B 1 55 ? 204.20300 239.23700 264.42000 1.000 105.70928 52 ILE A N 1
ATOM 1232 C CA . ILE B 1 55 ? 203.54800 238.72600 263.21500 1.000 105.70928 52 ILE A CA 1
ATOM 1233 C C . ILE B 1 55 ? 202.50100 237.68400 263.59000 1.000 105.70928 52 ILE A C 1
ATOM 1234 O O . ILE B 1 55 ? 201.39800 237.66000 263.02700 1.000 105.70928 52 ILE A O 1
ATOM 1239 N N . HIS B 1 56 ? 202.81800 236.83000 264.56900 1.000 107.17405 53 HIS A N 1
ATOM 1240 C CA . HIS B 1 56 ? 201.81600 235.92100 265.11800 1.000 107.17405 53 HIS A CA 1
ATOM 1241 C C . HIS B 1 56 ? 200.63200 236.68200 265.70000 1.000 107.17405 53 HIS A C 1
ATOM 1242 O O . HIS B 1 56 ? 199.48100 236.26200 265.53800 1.000 107.17405 53 HIS A O 1
ATOM 1249 N N . GLN B 1 57 ? 200.89400 237.79600 266.38900 1.000 106.99757 54 GLN A N 1
ATOM 1250 C CA . GLN B 1 57 ? 199.80500 238.58400 266.96800 1.000 106.99757 54 GLN A CA 1
ATOM 1251 C C . GLN B 1 57 ? 198.83000 239.06300 265.89600 1.000 106.99757 54 GLN A C 1
ATOM 1252 O O . GLN B 1 57 ? 197.61300 238.87100 266.01400 1.000 106.99757 54 GLN A O 1
ATOM 1258 N N . ILE B 1 58 ? 199.34700 239.67900 264.83100 1.000 106.08569 55 ILE A N 1
ATOM 1259 C CA . ILE B 1 58 ? 198.44700 240.18700 263.79200 1.000 106.08569 55 ILE A CA 1
ATOM 1260 C C . ILE B 1 58 ? 197.79200 239.04900 263.00600 1.000 106.08569 55 ILE A C 1
ATOM 1261 O O . ILE B 1 58 ? 196.63600 239.17100 262.58300 1.000 106.08569 55 ILE A O 1
ATOM 1266 N N . ILE B 1 59 ? 198.48000 237.91900 262.81200 1.000 107.34977 56 ILE A N 1
ATOM 1267 C CA . ILE B 1 59 ? 197.79500 236.85400 262.07500 1.000 107.34977 56 ILE A CA 1
ATOM 1268 C C . ILE B 1 59 ? 196.72800 236.19400 262.94200 1.000 107.34977 56 ILE A C 1
ATOM 1269 O O . ILE B 1 59 ? 195.76100 235.62800 262.41900 1.000 107.34977 56 ILE A O 1
ATOM 1274 N N . LYS B 1 60 ? 196.87700 236.24500 264.27100 1.000 107.45396 57 LYS A N 1
ATOM 1275 C CA . LYS B 1 60 ? 195.76600 235.86100 265.14000 1.000 107.45396 57 LYS A CA 1
ATOM 1276 C C . LYS B 1 60 ? 194.63200 236.87100 265.04200 1.000 107.45396 57 LYS A C 1
ATOM 1277 O O . LYS B 1 60 ? 193.45200 236.50100 265.08100 1.000 107.45396 57 LYS A O 1
ATOM 1283 N N . GLN B 1 61 ? 194.98000 238.15600 264.93400 1.000 108.40303 58 GLN A N 1
ATOM 1284 C CA . GLN B 1 61 ? 193.97800 239.20200 264.73900 1.000 108.40303 58 GLN A CA 1
ATOM 1285 C C . GLN B 1 61 ? 193.18000 238.97900 263.45900 1.000 108.40303 58 GLN A C 1
ATOM 1286 O O . GLN B 1 61 ? 191.96800 239.22400 263.42100 1.000 108.40303 58 GLN A O 1
ATOM 1292 N N . SER B 1 62 ? 193.84700 238.51600 262.40100 1.000 109.78107 59 SER A N 1
ATOM 1293 C CA . SER B 1 62 ? 193.18500 238.34200 261.11200 1.000 109.78107 59 SER A CA 1
ATOM 1294 C C . SER B 1 62 ? 192.21000 237.17300 261.14200 1.000 109.78107 59 SER A C 1
ATOM 1295 O O . SER B 1 62 ? 191.23700 237.15000 260.37700 1.000 109.78107 59 SER A O 1
ATOM 1298 N N . ASN B 1 63 ? 192.45400 236.19800 262.02600 1.000 112.10053 60 ASN A N 1
ATOM 1299 C CA . ASN B 1 63 ? 191.66100 234.96900 262.12600 1.000 112.10053 60 ASN A CA 1
ATOM 1300 C C . ASN B 1 63 ? 191.59500 234.25200 260.77700 1.000 112.10053 60 ASN A C 1
ATOM 1301 O O . ASN B 1 63 ? 190.52900 233.84200 260.31400 1.000 112.10053 60 ASN A O 1
ATOM 1306 N N . THR B 1 64 ? 192.75100 234.12300 260.12900 1.000 114.19561 61 THR A N 1
ATOM 1307 C CA . THR B 1 64 ? 192.85600 233.48300 258.82500 1.000 114.19561 61 THR A CA 1
ATOM 1308 C C . THR B 1 64 ? 193.87700 232.35600 258.78700 1.000 114.19561 61 THR A C 1
ATOM 1309 O O . THR B 1 64 ? 193.81800 231.51800 257.88100 1.000 114.19561 61 THR A O 1
ATOM 1313 N N . GLU B 1 65 ? 194.80000 232.32100 259.75500 1.000 115.36873 62 GLU A N 1
ATOM 1314 C CA . GLU B 1 65 ? 195.90300 231.35500 259.79400 1.000 115.36873 62 GLU A CA 1
ATOM 1315 C C . GLU B 1 65 ? 196.72500 231.40100 258.50600 1.000 115.36873 62 GLU A C 1
ATOM 1316 O O . GLU B 1 65 ? 196.82300 230.41500 257.77400 1.000 115.36873 62 GLU A O 1
ATOM 1322 N N . GLU B 1 66 ? 197.30100 232.56300 258.21600 1.000 109.60345 63 GLU A N 1
ATOM 1323 C CA . GLU B 1 66 ? 198.12700 232.71500 257.02800 1.000 109.60345 63 GLU A CA 1
ATOM 1324 C C . GLU B 1 66 ? 199.56500 232.32700 257.34300 1.000 109.60345 63 GLU A C 1
ATOM 1325 O O . GLU B 1 66 ? 200.23700 232.99200 258.13800 1.000 109.60345 63 GLU A O 1
ATOM 1331 N N . ASN B 1 67 ? 200.03500 231.24900 256.72000 1.000 101.21066 64 ASN A N 1
ATOM 1332 C CA . ASN B 1 67 ? 201.43600 230.86000 256.76900 1.000 101.21066 64 ASN A CA 1
ATOM 1333 C C . ASN B 1 67 ? 202.21400 231.39400 255.57700 1.000 101.21066 64 ASN A C 1
ATOM 1334 O O . ASN B 1 67 ? 203.35400 230.97600 255.35100 1.000 101.21066 64 ASN A O 1
ATOM 1339 N N . ASN B 1 68 ? 201.62300 232.31400 254.81500 1.000 88.59331 65 ASN A N 1
ATOM 1340 C CA . ASN B 1 68 ? 202.22700 232.81800 253.58500 1.000 88.59331 65 ASN A CA 1
ATOM 1341 C C . ASN B 1 68 ? 203.10200 234.04000 253.88200 1.000 88.59331 65 ASN A C 1
ATOM 1342 O O . ASN B 1 68 ? 202.98800 235.10200 253.27300 1.000 88.59331 65 ASN A O 1
ATOM 1347 N N . ILE B 1 69 ? 203.98200 233.85800 254.86100 1.000 86.27497 66 ILE A N 1
ATOM 1348 C CA . ILE B 1 69 ? 205.06100 234.78300 255.19000 1.000 86.27497 66 ILE A CA 1
ATOM 1349 C C . ILE B 1 69 ? 206.36700 234.00700 255.09600 1.000 86.27497 66 ILE A C 1
ATOM 1350 O O . ILE B 1 69 ? 206.50700 232.93300 255.69600 1.000 86.27497 66 ILE A O 1
ATOM 1355 N N . ARG B 1 70 ? 207.29100 234.49800 254.27300 1.000 75.50284 67 ARG A N 1
ATOM 1356 C CA . ARG B 1 70 ? 208.49100 233.74500 253.94100 1.000 75.50284 67 ARG A CA 1
ATOM 1357 C C . ARG B 1 70 ? 209.71900 234.61700 254.14900 1.000 75.50284 67 ARG A C 1
ATOM 1358 O O . ARG B 1 70 ? 209.77500 235.75600 253.66400 1.000 75.50284 67 ARG A O 1
ATOM 1366 N N . PHE B 1 71 ? 210.68600 234.08300 254.89100 1.000 76.36908 68 PHE A N 1
ATOM 1367 C CA . PHE B 1 71 ? 211.93500 234.76600 255.18900 1.000 76.36908 68 PHE A CA 1
ATOM 1368 C C . PHE B 1 71 ? 213.05300 234.03100 254.46700 1.000 76.36908 68 PHE A C 1
ATOM 1369 O O . PHE B 1 71 ? 213.16400 232.80700 254.57700 1.000 76.36908 68 PHE A O 1
ATOM 1377 N N . TYR B 1 72 ? 213.88300 234.77200 253.74000 1.000 66.26537 69 TYR A N 1
ATOM 1378 C CA . TYR B 1 72 ? 215.06800 234.21200 253.10500 1.000 66.26537 69 TYR A CA 1
ATOM 1379 C C . TYR B 1 72 ? 216.30900 234.90100 253.65200 1.000 66.26537 69 TYR A C 1
ATOM 1380 O O . TYR B 1 72 ? 216.24000 236.01400 254.16400 1.000 66.26537 69 TYR A O 1
ATOM 1389 N N . ASN B 1 73 ? 217.44900 234.23100 253.55100 1.000 59.94345 70 ASN A N 1
ATOM 1390 C CA . ASN B 1 73 ? 218.71100 234.82500 253.96400 1.000 59.94345 70 ASN A CA 1
ATOM 1391 C C . ASN B 1 73 ? 219.38000 235.48100 252.76200 1.000 59.94345 70 ASN A C 1
ATOM 1392 O O . ASN B 1 73 ? 219.06800 235.17300 251.61100 1.000 59.94345 70 ASN A O 1
ATOM 1397 N N . LEU B 1 74 ? 220.30000 236.41800 253.04100 1.000 51.77365 71 LEU A N 1
ATOM 1398 C CA . LEU B 1 74 ? 221.08700 237.08800 252.00300 1.000 51.77365 71 LEU A CA 1
ATOM 1399 C C . LEU B 1 74 ? 222.51600 237.20700 252.53100 1.000 51.77365 71 LEU A C 1
ATOM 1400 O O . LEU B 1 74 ? 222.83200 238.06900 253.34800 1.000 51.77365 71 LEU A O 1
ATOM 1405 N N . ASN B 1 75 ? 223.38600 236.32500 252.05100 1.000 56.16997 72 ASN A N 1
ATOM 1406 C CA . ASN B 1 75 ? 224.76500 236.26900 252.50800 1.000 56.16997 72 ASN A CA 1
ATOM 1407 C C . ASN B 1 75 ? 225.57700 237.37100 251.82600 1.000 56.16997 72 ASN A C 1
ATOM 1408 O O . ASN B 1 75 ? 225.05200 238.19200 251.07300 1.000 56.16997 72 ASN A O 1
ATOM 1413 N N . LYS B 1 76 ? 226.88300 237.39900 252.09500 1.000 56.56170 73 LYS A N 1
ATOM 1414 C CA . LYS B 1 76 ? 227.71800 238.46500 251.55000 1.000 56.56170 73 LYS A CA 1
ATOM 1415 C C . LYS B 1 76 ? 228.01000 238.24200 250.07000 1.000 56.56170 73 LYS A C 1
ATOM 1416 O O . LYS B 1 76 ? 228.16500 239.20200 249.30700 1.000 56.56170 73 LYS A O 1
ATOM 1422 N N . ASP B 1 77 ? 228.09800 236.97900 249.64400 1.000 57.02871 74 ASP A N 1
ATOM 1423 C CA . ASP B 1 77 ? 228.33100 236.66900 248.23800 1.000 57.02871 74 ASP A CA 1
ATOM 1424 C C . ASP B 1 77 ? 227.05000 236.30900 247.49900 1.000 57.02871 74 ASP A C 1
ATOM 1425 O O . ASP B 1 77 ? 227.01200 236.40300 246.27000 1.000 57.02871 74 ASP A O 1
ATOM 1430 N N . THR B 1 78 ? 226.01200 235.89100 248.22200 1.000 52.90896 75 THR A N 1
ATOM 1431 C CA . THR B 1 78 ? 224.68300 235.78500 247.63300 1.000 52.90896 75 THR A CA 1
ATOM 1432 C C . THR B 1 78 ? 224.20900 237.14200 247.12400 1.000 52.90896 75 THR A C 1
ATOM 1433 O O . THR B 1 78 ? 223.49800 237.22900 246.11800 1.000 52.90896 75 THR A O 1
ATOM 1437 N N . ILE B 1 79 ? 224.60500 238.21500 247.80700 1.000 56.14957 76 ILE A N 1
ATOM 1438 C CA . ILE B 1 79 ? 224.34400 239.56500 247.32000 1.000 56.14957 76 ILE A CA 1
ATOM 1439 C C . ILE B 1 79 ? 225.08300 239.81100 246.01000 1.000 56.14957 76 ILE A C 1
ATOM 1440 O O . ILE B 1 79 ? 224.56600 240.47600 245.10200 1.000 56.14957 76 ILE A O 1
ATOM 1445 N N . LYS B 1 80 ? 226.28900 239.25500 245.88000 1.000 56.86012 77 LYS A N 1
ATOM 1446 C CA . LYS B 1 80 ? 227.16900 239.60800 244.77000 1.000 56.86012 77 LYS A CA 1
ATOM 1447 C C . LYS B 1 80 ? 226.58300 239.19300 243.42400 1.000 56.86012 77 LYS A C 1
ATOM 1448 O O . LYS B 1 80 ? 226.69000 239.93600 242.44100 1.000 56.86012 77 LYS A O 1
ATOM 1454 N N . HIS B 1 81 ? 225.95500 238.02000 243.35400 1.000 54.97844 78 HIS A N 1
ATOM 1455 C CA . HIS B 1 81 ? 225.30800 237.57000 242.12700 1.000 54.97844 78 HIS A CA 1
ATOM 1456 C C . HIS B 1 81 ? 223.85800 238.01800 242.01900 1.000 54.97844 78 HIS A C 1
ATOM 1457 O O . HIS B 1 81 ? 223.19700 237.69300 241.02900 1.000 54.97844 78 HIS A O 1
ATOM 1464 N N . SER B 1 82 ? 223.34900 238.74100 243.00900 1.000 52.63572 79 SER A N 1
ATOM 1465 C CA . SER B 1 82 ? 221.99500 239.26500 242.94700 1.000 52.63572 79 SER A CA 1
ATOM 1466 C C . SER B 1 82 ? 221.97200 240.56000 242.15300 1.000 52.63572 79 SER A C 1
ATOM 1467 O O . SER B 1 82 ? 222.89100 241.37700 242.23900 1.000 52.63572 79 SER A O 1
ATOM 1470 N N . HIS B 1 83 ? 220.90700 240.74500 241.37700 1.000 51.41075 80 HIS A N 1
ATOM 1471 C CA . HIS B 1 83 ? 220.80000 241.92500 240.53100 1.000 51.41075 80 HIS A CA 1
ATOM 1472 C C . HIS B 1 83 ? 219.38100 242.14900 240.04200 1.000 51.41075 80 HIS A C 1
ATOM 1473 O O . HIS B 1 83 ? 218.44700 241.46800 240.47200 1.000 51.41075 80 HIS A O 1
ATOM 1480 N N . ASP B 1 84 ? 219.22600 243.11000 239.14500 1.000 54.70858 81 ASP A N 1
ATOM 1481 C CA . ASP B 1 84 ? 217.96000 243.47100 238.53600 1.000 54.70858 81 ASP A CA 1
ATOM 1482 C C . ASP B 1 84 ? 217.97800 242.92600 237.11500 1.000 54.70858 81 ASP A C 1
ATOM 1483 O O . ASP B 1 84 ? 218.92500 242.25000 236.71100 1.000 54.70858 81 ASP A O 1
ATOM 1488 N N . ILE B 1 85 ? 216.91700 243.19000 236.35100 1.000 56.97851 82 ILE A N 1
ATOM 1489 C CA . ILE B 1 85 ? 216.91000 242.75500 234.95700 1.000 56.97851 82 ILE A CA 1
ATOM 1490 C C . ILE B 1 85 ? 217.88200 243.57800 234.12300 1.000 56.97851 82 ILE A C 1
ATOM 1491 O O . ILE B 1 85 ? 218.51400 243.06100 233.19400 1.000 56.97851 82 ILE A O 1
ATOM 1496 N N . ASN B 1 86 ? 218.03000 244.86300 234.44100 1.000 57.65031 83 ASN A N 1
ATOM 1497 C CA . ASN B 1 86 ? 218.95900 245.70700 233.70200 1.000 57.65031 83 ASN A CA 1
ATOM 1498 C C . ASN B 1 86 ? 220.39100 245.60800 234.20700 1.000 57.65031 83 ASN A C 1
ATOM 1499 O O . ASN B 1 86 ? 221.21300 246.45300 233.84600 1.000 57.65031 83 ASN A O 1
ATOM 1504 N N . GLY B 1 87 ? 220.71400 244.61500 235.02600 1.000 52.84708 84 GLY A N 1
ATOM 1505 C CA . GLY B 1 87 ? 222.06800 244.40900 235.48200 1.000 52.84708 84 GLY A CA 1
ATOM 1506 C C . GLY B 1 87 ? 222.44700 245.17700 236.72800 1.000 52.84708 84 GLY A C 1
ATOM 1507 O O . GLY B 1 87 ? 223.54900 244.96600 237.24700 1.000 52.84708 84 GLY A O 1
ATOM 1508 N N . ASN B 1 88 ? 221.57200 246.04900 237.22000 1.000 56.03419 85 ASN A N 1
ATOM 1509 C CA . ASN B 1 88 ? 221.89000 246.85700 238.38800 1.000 56.03419 85 ASN A CA 1
ATOM 1510 C C . ASN B 1 88 ? 222.05500 245.97000 239.61800 1.000 56.03419 85 ASN A C 1
ATOM 1511 O O . ASN B 1 88 ? 221.16200 245.17500 239.93000 1.000 56.03419 85 ASN A O 1
ATOM 1516 N N . PRO B 1 89 ? 223.17000 246.07300 240.33300 1.000 57.80391 86 PRO A N 1
ATOM 1517 C CA . PRO B 1 89 ? 223.29500 245.35200 241.60200 1.000 57.80391 86 PRO A CA 1
ATOM 1518 C C . PRO B 1 89 ? 222.29300 245.86600 242.62200 1.000 57.80391 86 PRO A C 1
ATOM 1519 O O . PRO B 1 89 ? 221.95300 247.05000 242.65100 1.000 57.80391 86 PRO A O 1
ATOM 1523 N N . ILE B 1 90 ? 221.80500 244.95100 243.45700 1.000 58.94357 87 ILE A N 1
ATOM 1524 C CA . ILE B 1 90 ? 220.76000 245.25100 244.42800 1.000 58.94357 87 ILE A CA 1
ATOM 1525 C C . ILE B 1 90 ? 221.14300 244.66500 245.77700 1.000 58.94357 87 ILE A C 1
ATOM 1526 O O . ILE B 1 90 ? 221.95300 243.73500 245.85500 1.000 58.94357 87 ILE A O 1
ATOM 1531 N N . ALA B 1 91 ? 220.55000 245.22100 246.83800 1.000 67.87689 88 ALA A N 1
ATOM 1532 C CA . ALA B 1 91 ? 220.76800 244.78900 248.22000 1.000 67.87689 88 ALA A CA 1
ATOM 1533 C C . ALA B 1 91 ? 222.24100 244.85000 248.61500 1.000 67.87689 88 ALA A C 1
ATOM 1534 O O . ALA B 1 91 ? 222.76000 243.94600 249.27000 1.000 67.87689 88 ALA A O 1
ATOM 1536 N N . GLN B 1 92 ? 222.92000 245.92400 248.22100 1.000 73.13235 89 GLN A N 1
ATOM 1537 C CA . GLN B 1 92 ? 224.30800 246.15600 248.59900 1.000 73.13235 89 GLN A CA 1
ATOM 1538 C C . GLN B 1 92 ? 224.35600 247.10900 249.78600 1.000 73.13235 89 GLN A C 1
ATOM 1539 O O . GLN B 1 92 ? 223.65800 248.12800 249.80300 1.000 73.13235 89 GLN A O 1
ATOM 1545 N N . LEU B 1 93 ? 225.15200 246.76200 250.78900 1.000 74.43885 90 LEU A N 1
ATOM 1546 C CA . LEU B 1 93 ? 225.27000 247.59600 251.97900 1.000 74.43885 90 LEU A CA 1
ATOM 1547 C C . LEU B 1 93 ? 226.72400 247.96200 252.25600 1.000 74.43885 90 LEU A C 1
ATOM 1548 O O . LEU B 1 93 ? 227.63600 247.19300 251.95600 1.000 74.43885 90 LEU A O 1
ATOM 1553 N N . GLN C 2 653 ? 228.37100 188.93000 210.93800 1.000 53.26687 650 GLN D N 1
ATOM 1554 C CA . GLN C 2 653 ? 227.59900 190.11400 211.29500 1.000 53.26687 650 GLN D CA 1
ATOM 1555 C C . GLN C 2 653 ? 226.10600 189.83300 211.25300 1.000 53.26687 650 GLN D C 1
ATOM 1556 O O . GLN C 2 653 ? 225.58600 189.07800 212.06900 1.000 53.26687 650 GLN D O 1
ATOM 1562 N N . GLY C 2 654 ? 225.42600 190.44200 210.30200 1.000 45.25622 651 GLY D N 1
ATOM 1563 C CA . GLY C 2 654 ? 223.99500 190.26600 210.16400 1.000 45.25622 651 GLY D CA 1
ATOM 1564 C C . GLY C 2 654 ? 223.36600 191.52200 209.60200 1.000 45.25622 651 GLY D C 1
ATOM 1565 O O . GLY C 2 654 ? 224.04500 192.44400 209.16500 1.000 45.25622 651 GLY D O 1
ATOM 1566 N N . THR C 2 655 ? 222.03900 191.53300 209.61800 1.000 37.78083 652 THR D N 1
ATOM 1567 C CA . THR C 2 655 ? 221.31000 192.69000 209.12600 1.000 37.78083 652 THR D CA 1
ATOM 1568 C C . THR C 2 655 ? 221.45000 193.85300 210.09900 1.000 37.78083 652 THR D C 1
ATOM 1569 O O . THR C 2 655 ? 221.32500 193.68500 211.31400 1.000 37.78083 652 THR D O 1
ATOM 1573 N N . HIS C 2 656 ? 221.73500 195.03400 209.55900 1.000 33.05572 653 HIS D N 1
ATOM 1574 C CA . HIS C 2 656 ? 221.75700 196.27800 210.31900 1.000 33.05572 653 HIS D CA 1
ATOM 1575 C C . HIS C 2 656 ? 220.50600 197.05300 209.92700 1.000 33.05572 653 HIS D C 1
ATOM 1576 O O . HIS C 2 656 ? 220.50700 197.78500 208.93400 1.000 33.05572 653 HIS D O 1
ATOM 1583 N N . LEU C 2 657 ? 219.44200 196.88400 210.70500 1.000 32.83809 654 LEU D N 1
ATOM 1584 C CA . LEU C 2 657 ? 218.12500 197.39000 210.34300 1.000 32.83809 654 LEU D CA 1
ATOM 1585 C C . LEU C 2 657 ? 218.04400 198.88700 210.60500 1.000 32.83809 654 LEU D C 1
ATOM 1586 O O . LEU C 2 657 ? 218.40700 199.35100 211.68800 1.000 32.83809 654 LEU D O 1
ATOM 1591 N N . VAL C 2 658 ? 217.56300 199.64200 209.62100 1.000 31.33329 655 VAL D N 1
ATOM 1592 C CA . VAL C 2 658 ? 217.46000 201.09600 209.70900 1.000 31.33329 655 VAL D CA 1
ATOM 1593 C C . VAL C 2 658 ? 216.00900 201.48800 209.48800 1.000 31.33329 655 VAL D C 1
ATOM 1594 O O . VAL C 2 658 ? 215.39900 201.09100 208.48900 1.000 31.33329 655 VAL D O 1
ATOM 1598 N N . LEU C 2 659 ? 215.46100 202.27700 210.40500 1.000 32.70983 656 LEU D N 1
ATOM 1599 C CA . LEU C 2 659 ? 214.09700 202.78700 210.30300 1.000 32.70983 656 LEU D CA 1
ATOM 1600 C C . LEU C 2 659 ? 214.18300 204.29400 210.11500 1.000 32.70983 656 LEU D C 1
ATOM 1601 O O . LEU C 2 659 ? 214.44300 205.02900 211.06900 1.000 32.70983 656 LEU D O 1
ATOM 1606 N N . ALA C 2 660 ? 213.96300 204.75700 208.89000 1.000 38.10680 657 ALA D N 1
ATOM 1607 C CA . ALA C 2 660 ? 213.96200 206.18100 208.59600 1.000 38.10680 657 ALA D CA 1
ATOM 1608 C C . ALA C 2 660 ? 212.66000 206.63800 207.96300 1.000 38.10680 657 ALA D C 1
ATOM 1609 O O . ALA C 2 660 ? 212.59100 207.75800 207.45100 1.000 38.10680 657 ALA D O 1
ATOM 1611 N N . GLY C 2 661 ? 211.62700 205.81000 208.00200 1.000 45.19765 658 GLY D N 1
ATOM 1612 C CA . GLY C 2 661 ? 210.35100 206.13600 207.40400 1.000 45.19765 658 GLY D CA 1
ATOM 1613 C C . GLY C 2 661 ? 209.54700 207.06500 208.28800 1.000 45.19765 658 GLY D C 1
ATOM 1614 O O . GLY C 2 661 ? 210.04500 208.07300 208.79700 1.000 45.19765 658 GLY D O 1
ATOM 1615 N N . ASP C 2 662 ? 208.27400 206.72600 208.46100 1.000 49.56675 659 ASP D N 1
ATOM 1616 C CA . ASP C 2 662 ? 207.35300 207.54200 209.23800 1.000 49.56675 659 ASP D CA 1
ATOM 1617 C C . ASP C 2 662 ? 206.58000 206.67400 210.22100 1.000 49.56675 659 ASP D C 1
ATOM 1618 O O . ASP C 2 662 ? 205.58600 206.04400 209.84700 1.000 49.56675 659 ASP D O 1
ATOM 1623 N N . ALA C 2 663 ? 207.04500 206.65000 211.47100 1.000 45.53345 660 ALA D N 1
ATOM 1624 C CA . ALA C 2 663 ? 206.29000 206.12500 212.61000 1.000 45.53345 660 ALA D CA 1
ATOM 1625 C C . ALA C 2 663 ? 205.95400 204.64200 212.45600 1.000 45.53345 660 ALA D C 1
ATOM 1626 O O . ALA C 2 663 ? 204.79000 204.24500 212.40200 1.000 45.53345 660 ALA D O 1
ATOM 1628 N N . GLN C 2 664 ? 206.99100 203.81800 212.38500 1.000 45.61330 661 GLN D N 1
ATOM 1629 C CA . GLN C 2 664 ? 206.81000 202.38500 212.52400 1.000 45.61330 661 GLN D CA 1
ATOM 1630 C C . GLN C 2 664 ? 206.66500 202.02600 213.99900 1.000 45.61330 661 GLN D C 1
ATOM 1631 O O . GLN C 2 664 ? 206.91200 202.84400 214.88700 1.000 45.61330 661 GLN D O 1
ATOM 1637 N N . ILE C 2 665 ? 206.24600 200.79000 214.26100 1.000 44.53582 662 ILE D N 1
ATOM 1638 C CA . ILE C 2 665 ? 206.07500 200.29300 215.62200 1.000 44.53582 662 ILE D CA 1
ATOM 1639 C C . ILE C 2 665 ? 206.83300 198.98400 215.75800 1.000 44.53582 662 ILE D C 1
ATOM 1640 O O . ILE C 2 665 ? 206.61500 198.05300 214.97500 1.000 44.53582 662 ILE D O 1
ATOM 1645 N N . ILE C 2 666 ? 207.70600 198.90700 216.75800 1.000 43.25962 663 ILE D N 1
ATOM 1646 C CA . ILE C 2 666 ? 208.57400 197.75500 216.96300 1.000 43.25962 663 ILE D CA 1
ATOM 1647 C C . ILE C 2 666 ? 208.02900 196.93500 218.12300 1.000 43.25962 663 ILE D C 1
ATOM 1648 O O . ILE C 2 666 ? 207.60500 197.49100 219.14200 1.000 43.25962 663 ILE D O 1
ATOM 1653 N N . THR C 2 667 ? 208.03400 195.61500 217.96400 1.000 47.00055 664 THR D N 1
ATOM 1654 C CA . THR C 2 667 ? 207.49100 194.68000 218.93300 1.000 47.00055 664 THR D CA 1
ATOM 1655 C C . THR C 2 667 ? 208.38400 193.44700 218.89900 1.000 47.00055 664 THR D C 1
ATOM 1656 O O . THR C 2 667 ? 209.11100 193.22800 217.93200 1.000 47.00055 664 THR D O 1
ATOM 1660 N N . THR C 2 668 ? 208.37400 192.65200 219.96300 1.000 48.26315 665 THR D N 1
ATOM 1661 C CA . THR C 2 668 ? 209.14400 191.41800 219.96600 1.000 48.26315 665 THR D CA 1
ATOM 1662 C C . THR C 2 668 ? 208.22200 190.24200 220.24000 1.000 48.26315 665 THR D C 1
ATOM 1663 O O . THR C 2 668 ? 207.21200 190.38300 220.93600 1.000 48.26315 665 THR D O 1
ATOM 1667 N N . ASP C 2 669 ? 208.54800 189.09700 219.64800 1.000 54.15851 666 ASP D N 1
ATOM 1668 C CA . ASP C 2 669 ? 207.87900 187.83800 219.93000 1.000 54.15851 666 ASP D CA 1
ATOM 1669 C C . ASP C 2 669 ? 208.72400 186.92900 220.80200 1.000 54.15851 666 ASP D C 1
ATOM 1670 O O . ASP C 2 669 ? 208.44900 185.72800 220.87500 1.000 54.15851 666 ASP D O 1
ATOM 1675 N N . ASN C 2 670 ? 209.76200 187.47700 221.43100 1.000 57.57843 667 ASN D N 1
ATOM 1676 C CA . ASN C 2 670 ? 210.72300 186.85200 222.33500 1.000 57.57843 667 ASN D CA 1
ATOM 1677 C C . ASN C 2 670 ? 211.72500 185.97500 221.58800 1.000 57.57843 667 ASN D C 1
ATOM 1678 O O . ASN C 2 670 ? 212.65700 185.47100 222.21600 1.000 57.57843 667 ASN D O 1
ATOM 1683 N N . GLN C 2 671 ? 211.57800 185.78500 220.27700 1.000 53.00992 668 GLN D N 1
ATOM 1684 C CA . GLN C 2 671 ? 212.60400 185.10900 219.49200 1.000 53.00992 668 GLN D CA 1
ATOM 1685 C C . GLN C 2 671 ? 212.79100 185.80200 218.14600 1.000 53.00992 668 GLN D C 1
ATOM 1686 O O . GLN C 2 671 ? 213.64900 185.40600 217.35000 1.000 53.00992 668 GLN D O 1
ATOM 1692 N N . ASN C 2 672 ? 212.00700 186.84900 217.89300 1.000 50.27304 669 ASN D N 1
ATOM 1693 C CA . ASN C 2 672 ? 212.11500 187.64400 216.67900 1.000 50.27304 669 ASN D CA 1
ATOM 1694 C C . ASN C 2 672 ? 211.83600 189.10300 217.00600 1.000 50.27304 669 ASN D C 1
ATOM 1695 O O . ASN C 2 672 ? 211.28600 189.42900 218.05700 1.000 50.27304 669 ASN D O 1
ATOM 1700 N N . LEU C 2 673 ? 212.22900 189.98300 216.08900 1.000 46.67181 670 LEU D N 1
ATOM 1701 C CA . LEU C 2 673 ? 211.93000 191.40900 216.15600 1.000 46.67181 670 LEU D CA 1
ATOM 1702 C C . LEU C 2 673 ? 210.99200 191.72600 215.00200 1.000 46.67181 670 LEU D C 1
ATOM 1703 O O . LEU C 2 673 ? 211.32900 191.46300 213.84300 1.000 46.67181 670 LEU D O 1
ATOM 1708 N N . ILE C 2 674 ? 209.82800 192.29400 215.30700 1.000 48.07607 671 ILE D N 1
ATOM 1709 C CA . ILE C 2 674 ? 208.78300 192.54600 214.32600 1.000 48.07607 671 ILE D CA 1
ATOM 1710 C C . ILE C 2 674 ? 208.53400 194.04300 214.24700 1.000 48.07607 671 ILE D C 1
ATOM 1711 O O . ILE C 2 674 ? 208.14500 194.66600 215.23900 1.000 48.07607 671 ILE D O 1
ATOM 1716 N N . VAL C 2 675 ? 208.73600 194.61400 213.06600 1.000 50.74109 672 VAL D N 1
ATOM 1717 C CA . VAL C 2 675 ? 208.45100 196.01800 212.80200 1.000 50.74109 672 VAL D CA 1
ATOM 1718 C C . VAL C 2 675 ? 207.21700 196.07900 211.91900 1.000 50.74109 672 VAL D C 1
ATOM 1719 O O . VAL C 2 675 ? 207.23700 195.58500 210.78300 1.000 50.74109 672 VAL D O 1
ATOM 1723 N N . LYS C 2 676 ? 206.15400 196.69400 212.43600 1.000 55.50773 673 LYS D N 1
ATOM 1724 C CA . LYS C 2 676 ? 204.88200 196.81300 211.74000 1.000 55.50773 673 LYS D CA 1
ATOM 1725 C C . LYS C 2 676 ? 204.63200 198.27300 211.40500 1.000 55.50773 673 LYS D C 1
ATOM 1726 O O . LYS C 2 676 ? 204.98500 199.16100 212.18600 1.000 55.50773 673 LYS D O 1
ATOM 1732 N N . LYS C 2 677 ? 204.02700 198.51400 210.24900 1.000 63.62701 674 LYS D N 1
ATOM 1733 C CA . LYS C 2 677 ? 203.59100 199.84200 209.84100 1.000 63.62701 674 LYS D CA 1
ATOM 1734 C C . LYS C 2 677 ? 202.12200 199.75300 209.46100 1.000 63.62701 674 LYS D C 1
ATOM 1735 O O . LYS C 2 677 ? 201.77700 199.09500 208.47300 1.000 63.62701 674 LYS D O 1
ATOM 1741 N N . ASP C 2 678 ? 201.26600 200.41800 210.24300 1.000 72.76733 675 ASP D N 1
ATOM 1742 C CA . ASP C 2 678 ? 199.80800 200.32700 210.10400 1.000 72.76733 675 ASP D CA 1
ATOM 1743 C C . ASP C 2 678 ? 199.33100 198.87800 210.16700 1.000 72.76733 675 ASP D C 1
ATOM 1744 O O . ASP C 2 678 ? 198.50200 198.44200 209.36500 1.000 72.76733 675 ASP D O 1
ATOM 1749 N N . ASP C 2 679 ? 199.88000 198.12500 211.12200 1.000 73.20810 676 ASP D N 1
ATOM 1750 C CA . ASP C 2 679 ? 199.56600 196.72600 211.40800 1.000 73.20810 676 ASP D CA 1
ATOM 1751 C C . ASP C 2 679 ? 199.88800 195.78600 210.25400 1.000 73.20810 676 ASP D C 1
ATOM 1752 O O . ASP C 2 679 ? 199.43600 194.63500 210.26000 1.000 73.20810 676 ASP D O 1
ATOM 1757 N N . LYS C 2 680 ? 200.65800 196.23600 209.26800 1.000 64.78919 677 LYS D N 1
ATOM 1758 C CA . LYS C 2 680 ? 201.19100 195.38200 208.21500 1.000 64.78919 677 LYS D CA 1
ATOM 1759 C C . LYS C 2 680 ? 202.65500 195.11900 208.53000 1.000 64.78919 677 LYS D C 1
ATOM 1760 O O . LYS C 2 680 ? 203.44400 196.06300 208.64000 1.000 64.78919 677 LYS D O 1
ATOM 1766 N N . ILE C 2 681 ? 203.01400 193.84600 208.68100 1.000 59.68935 678 ILE D N 1
ATOM 1767 C CA . ILE C 2 681 ? 204.36400 193.48600 209.09800 1.000 59.68935 678 ILE D CA 1
ATOM 1768 C C . ILE C 2 681 ? 205.34400 193.84800 207.99100 1.000 59.68935 678 ILE D C 1
ATOM 1769 O O . ILE C 2 681 ? 205.31100 193.27300 206.89800 1.000 59.68935 678 ILE D O 1
ATOM 1774 N N . THR C 2 682 ? 206.22400 194.80700 208.27300 1.000 56.22173 679 THR D N 1
ATOM 1775 C CA . THR C 2 682 ? 207.21600 195.26800 207.31200 1.000 56.22173 679 THR D CA 1
ATOM 1776 C C . THR C 2 682 ? 208.55500 194.56300 207.49000 1.000 56.22173 679 THR D C 1
ATOM 1777 O O . THR C 2 682 ? 209.22500 194.24900 206.50300 1.000 56.22173 679 THR D O 1
ATOM 1781 N N . HIS C 2 683 ? 208.95500 194.28300 208.72600 1.000 53.33764 680 HIS D N 1
ATOM 1782 C CA . HIS C 2 683 ? 210.16500 193.50700 208.96900 1.000 53.33764 680 HIS D CA 1
ATOM 1783 C C . HIS C 2 683 ? 209.90900 192.46300 210.04200 1.000 53.33764 680 HIS D C 1
ATOM 1784 O O . HIS C 2 683 ? 209.12000 192.69600 210.96000 1.000 53.33764 680 HIS D O 1
ATOM 1791 N N . LYS C 2 684 ? 210.57800 191.32300 209.92900 1.000 49.07679 681 LYS D N 1
ATOM 1792 C CA . LYS C 2 684 ? 210.54100 190.27500 210.94400 1.000 49.07679 681 LYS D CA 1
ATOM 1793 C C . LYS C 2 684 ? 211.89200 189.57100 210.90000 1.000 49.07679 681 LYS D C 1
ATOM 1794 O O . LYS C 2 684 ? 212.11900 188.70500 210.05100 1.000 49.07679 681 LYS D O 1
ATOM 1800 N N . ILE C 2 685 ? 212.78700 189.94600 211.80900 1.000 45.67402 682 ILE D N 1
ATOM 1801 C CA . ILE C 2 685 ? 214.17600 189.50100 211.78000 1.000 45.67402 682 ILE D CA 1
ATOM 1802 C C . ILE C 2 685 ? 214.48400 188.71500 213.04300 1.000 45.67402 682 ILE D C 1
ATOM 1803 O O . ILE C 2 685 ? 214.16600 189.15400 214.15100 1.000 45.67402 682 ILE D O 1
ATOM 1808 N N . SER C 2 686 ? 215.10100 187.55300 212.87600 1.000 46.10239 683 SER D N 1
ATOM 1809 C CA . SER C 2 686 ? 215.53700 186.77800 214.02500 1.000 46.10239 683 SER D CA 1
ATOM 1810 C C . SER C 2 686 ? 216.63900 187.51900 214.77000 1.000 46.10239 683 SER D C 1
ATOM 1811 O O . SER C 2 686 ? 217.42900 188.25500 214.17800 1.000 46.10239 683 SER D O 1
ATOM 1814 N N . LEU C 2 687 ? 216.68600 187.31900 216.08800 1.000 42.34324 684 LEU D N 1
ATOM 1815 C CA . LEU C 2 687 ? 217.65300 188.02200 216.92000 1.000 42.34324 684 LEU D CA 1
ATOM 1816 C C . LEU C 2 687 ? 219.07100 187.49400 216.76000 1.000 42.34324 684 LEU D C 1
ATOM 1817 O O . LEU C 2 687 ? 220.00000 188.08700 217.31200 1.000 42.34324 684 LEU D O 1
ATOM 1822 N N . GLU C 2 688 ? 219.26300 186.39200 216.03700 1.000 44.01583 685 GLU D N 1
ATOM 1823 C CA . GLU C 2 688 ? 220.61800 185.89900 215.81700 1.000 44.01583 685 GLU D CA 1
ATOM 1824 C C . GLU C 2 688 ? 221.23000 186.48100 214.55000 1.000 44.01583 685 GLU D C 1
ATOM 1825 O O . GLU C 2 688 ? 222.45000 186.41100 214.36400 1.000 44.01583 685 GLU D O 1
ATOM 1831 N N . GLN C 2 689 ? 220.40800 187.04800 213.67100 1.000 42.40659 686 GLN D N 1
ATOM 1832 C CA . GLN C 2 689 ? 220.87100 187.66800 212.43900 1.000 42.40659 686 GLN D CA 1
ATOM 1833 C C . GLN C 2 689 ? 220.77400 189.18400 212.47300 1.000 42.40659 686 GLN D C 1
ATOM 1834 O O . GLN C 2 689 ? 220.93100 189.82900 211.43300 1.000 42.40659 686 GLN D O 1
ATOM 1840 N N . LEU C 2 690 ? 220.50600 189.76400 213.63500 1.000 37.18127 687 LEU D N 1
ATOM 1841 C CA . LEU C 2 690 ? 220.42200 191.20700 213.79500 1.000 37.18127 687 LEU D CA 1
ATOM 1842 C C . LEU C 2 690 ? 221.71600 191.69800 214.42400 1.000 37.18127 687 LEU D C 1
ATOM 1843 O O . LEU C 2 690 ? 222.26300 191.04100 215.31600 1.000 37.18127 687 LEU D O 1
ATOM 1848 N N . HIS C 2 691 ? 222.21800 192.83400 213.94600 1.000 38.98470 688 HIS D N 1
ATOM 1849 C CA . HIS C 2 691 ? 223.49000 193.35800 214.42400 1.000 38.98470 688 HIS D CA 1
ATOM 1850 C C . HIS C 2 691 ? 223.36600 194.72100 215.08700 1.000 38.98470 688 HIS D C 1
ATOM 1851 O O . HIS C 2 691 ? 224.12600 195.01500 216.01300 1.000 38.98470 688 HIS D O 1
ATOM 1858 N N . ALA C 2 692 ? 222.42300 195.54700 214.64600 1.000 30.39269 689 ALA D N 1
ATOM 1859 C CA . ALA C 2 692 ? 222.19100 196.84900 215.24700 1.000 30.39269 689 ALA D CA 1
ATOM 1860 C C . ALA C 2 692 ? 220.84000 197.35300 214.77900 1.000 30.39269 689 ALA D C 1
ATOM 1861 O O . ALA C 2 692 ? 220.19700 196.74700 213.92100 1.000 30.39269 689 ALA D O 1
ATOM 1863 N N . VAL C 2 693 ? 220.41100 198.46500 215.36300 1.000 26.12720 690 VAL D N 1
ATOM 1864 C CA . VAL C 2 693 ? 219.17800 199.14300 214.98500 1.000 26.12720 690 VAL D CA 1
ATOM 1865 C C . VAL C 2 693 ? 219.48700 200.62900 214.90300 1.000 26.12720 690 VAL D C 1
ATOM 1866 O O . VAL C 2 693 ? 220.23700 201.15100 215.73200 1.000 26.12720 690 VAL D O 1
ATOM 1870 N N . THR C 2 694 ? 218.93800 201.30800 213.90200 1.000 27.08987 691 THR D N 1
ATOM 1871 C CA . THR C 2 694 ? 219.07400 202.75300 213.78600 1.000 27.08987 691 THR D CA 1
ATOM 1872 C C . THR C 2 694 ? 217.69500 203.37800 213.66000 1.000 27.08987 691 THR D C 1
ATOM 1873 O O . THR C 2 694 ? 216.92100 203.00700 212.77400 1.000 27.08987 691 THR D O 1
ATOM 1877 N N . LEU C 2 695 ? 217.39700 204.32500 214.54000 1.000 25.53600 692 LEU D N 1
ATOM 1878 C CA . LEU C 2 695 ? 216.07400 204.92300 214.64900 1.000 25.53600 692 LEU D CA 1
ATOM 1879 C C . LEU C 2 695 ? 216.20500 206.39600 214.29600 1.000 25.53600 692 LEU D C 1
ATOM 1880 O O . LEU C 2 695 ? 216.69400 207.18400 215.10900 1.000 25.53600 692 LEU D O 1
ATOM 1885 N N . ILE C 2 696 ? 215.77600 206.77400 213.09900 1.000 28.97091 693 ILE D N 1
ATOM 1886 C CA . ILE C 2 696 ? 215.84000 208.16200 212.65500 1.000 28.97091 693 ILE D CA 1
ATOM 1887 C C . ILE C 2 696 ? 214.43800 208.74900 212.71900 1.000 28.97091 693 ILE D C 1
ATOM 1888 O O . ILE C 2 696 ? 213.61600 208.51800 211.82600 1.000 28.97091 693 ILE D O 1
ATOM 1893 N N . GLY C 2 697 ? 214.16400 209.50900 213.77000 1.000 34.55739 694 GLY D N 1
ATOM 1894 C CA . GLY C 2 697 ? 212.85800 210.09600 213.97300 1.000 34.55739 694 GLY D CA 1
ATOM 1895 C C . GLY C 2 697 ? 212.17500 209.57700 215.22200 1.000 34.55739 694 GLY D C 1
ATOM 1896 O O . GLY C 2 697 ? 212.80100 209.28200 216.24200 1.000 34.55739 694 GLY D O 1
ATOM 1897 N N . LEU C 2 698 ? 210.85100 209.46500 215.12600 1.000 38.75034 695 LEU D N 1
ATOM 1898 C CA . LEU C 2 698 ? 210.00800 209.00400 216.22500 1.000 38.75034 695 LEU D CA 1
ATOM 1899 C C . LEU C 2 698 ? 209.45600 207.62600 215.88300 1.000 38.75034 695 LEU D C 1
ATOM 1900 O O . LEU C 2 698 ? 208.62400 207.49200 214.98100 1.000 38.75034 695 LEU D O 1
ATOM 1905 N N . HIS C 2 699 ? 209.91100 206.60500 216.60700 1.000 39.42416 696 HIS D N 1
ATOM 1906 C CA . HIS C 2 699 ? 209.44900 205.23600 216.41200 1.000 39.42416 696 HIS D CA 1
ATOM 1907 C C . HIS C 2 699 ? 209.22100 204.59500 217.77000 1.000 39.42416 696 HIS D C 1
ATOM 1908 O O . HIS C 2 699 ? 210.16800 204.42300 218.54300 1.000 39.42416 696 HIS D O 1
ATOM 1915 N N . THR C 2 700 ? 207.97200 204.23900 218.05500 1.000 41.67707 697 THR D N 1
ATOM 1916 C CA . THR C 2 700 ? 207.63200 203.66100 219.34700 1.000 41.67707 697 THR D CA 1
ATOM 1917 C C . THR C 2 700 ? 208.23400 202.27000 219.47300 1.000 41.67707 697 THR D C 1
ATOM 1918 O O . THR C 2 700 ? 208.19400 201.47700 218.53000 1.000 41.67707 697 THR D O 1
ATOM 1922 N N . MET C 2 701 ? 208.79500 201.97400 220.63800 1.000 39.91621 698 MET D N 1
ATOM 1923 C CA . MET C 2 701 ? 209.49000 200.71800 220.87000 1.000 39.91621 698 MET D CA 1
ATOM 1924 C C . MET C 2 701 ? 208.95400 200.08800 222.14400 1.000 39.91621 698 MET D C 1
ATOM 1925 O O . MET C 2 701 ? 209.15300 200.62800 223.23500 1.000 39.91621 698 MET D O 1
ATOM 1930 N N . THR C 2 702 ? 208.28600 198.94900 222.00200 1.000 39.45057 699 THR D N 1
ATOM 1931 C CA . THR C 2 702 ? 207.68000 198.27600 223.14000 1.000 39.45057 699 THR D CA 1
ATOM 1932 C C . THR C 2 702 ? 208.76000 197.76100 224.08800 1.000 39.45057 699 THR D C 1
ATOM 1933 O O . THR C 2 702 ? 209.81000 197.27900 223.66100 1.000 39.45057 699 THR D O 1
ATOM 1937 N N . LEU C 2 703 ? 208.49600 197.88800 225.39000 1.000 37.16367 700 LEU D N 1
ATOM 1938 C CA . LEU C 2 703 ? 209.52800 197.64900 226.39900 1.000 37.16367 700 LEU D CA 1
ATOM 1939 C C . LEU C 2 703 ? 210.13200 196.24500 226.38400 1.000 37.16367 700 LEU D C 1
ATOM 1940 O O . LEU C 2 703 ? 211.35800 196.13800 226.57900 1.000 37.16367 700 LEU D O 1
ATOM 1945 N N . PRO C 2 704 ? 209.37200 195.15100 226.20500 1.000 38.81004 701 PRO D N 1
ATOM 1946 C CA . PRO C 2 704 ? 210.03700 193.84700 226.04900 1.000 38.81004 701 PRO D CA 1
ATOM 1947 C C . PRO C 2 704 ? 211.03400 193.80100 224.90400 1.000 38.81004 701 PRO D C 1
ATOM 1948 O O . PRO C 2 704 ? 212.05400 193.11500 225.02000 1.000 38.81004 701 PRO D O 1
ATOM 1952 N N . ALA C 2 705 ? 210.78100 194.52300 223.80900 1.000 37.78207 702 ALA D N 1
ATOM 1953 C CA . ALA C 2 705 ? 211.75000 194.57000 222.72100 1.000 37.78207 702 ALA D CA 1
ATOM 1954 C C . ALA C 2 705 ? 213.06000 195.18900 223.18400 1.000 37.78207 702 ALA D C 1
ATOM 1955 O O . ALA C 2 705 ? 214.14100 194.66300 222.89800 1.000 37.78207 702 ALA D O 1
ATOM 1957 N N . LYS C 2 706 ? 212.98000 196.30100 223.91700 1.000 35.18237 703 LYS D N 1
ATOM 1958 C CA . LYS C 2 706 ? 214.18700 196.97200 224.38700 1.000 35.18237 703 LYS D CA 1
ATOM 1959 C C . LYS C 2 706 ? 214.96100 196.09700 225.36400 1.000 35.18237 703 LYS D C 1
ATOM 1960 O O . LYS C 2 706 ? 216.19400 196.01200 225.29500 1.000 35.18237 703 LYS D O 1
ATOM 1966 N N . HIS C 2 707 ? 214.25400 195.41400 226.26500 1.000 36.13271 704 HIS D N 1
ATOM 1967 C CA . HIS C 2 707 ? 214.94900 194.53000 227.19400 1.000 36.13271 704 HIS D CA 1
ATOM 1968 C C . HIS C 2 707 ? 215.58100 193.34400 226.47300 1.000 36.13271 704 HIS D C 1
ATOM 1969 O O . HIS C 2 707 ? 216.70600 192.94300 226.80000 1.000 36.13271 704 HIS D O 1
ATOM 1976 N N . ARG C 2 708 ? 214.88200 192.77500 225.48200 1.000 40.93754 705 ARG D N 1
ATOM 1977 C CA . ARG C 2 708 ? 215.42600 191.63400 224.75100 1.000 40.93754 705 ARG D CA 1
ATOM 1978 C C . ARG C 2 708 ? 216.65700 192.02800 223.95300 1.000 40.93754 705 ARG D C 1
ATOM 1979 O O . ARG C 2 708 ? 217.61900 191.25900 223.86300 1.000 40.93754 705 ARG D O 1
ATOM 1987 N N . LEU C 2 709 ? 216.64100 193.22000 223.35700 1.000 31.53495 706 LEU D N 1
ATOM 1988 C CA . LEU C 2 709 ? 217.81000 193.68600 222.62400 1.000 31.53495 706 LEU D CA 1
ATOM 1989 C C . LEU C 2 709 ? 218.98700 193.93100 223.56000 1.000 31.53495 706 LEU D C 1
ATOM 1990 O O . LEU C 2 709 ? 220.11100 193.50700 223.27700 1.000 31.53495 706 LEU D O 1
ATOM 1995 N N . LEU C 2 710 ? 218.75000 194.60100 224.69300 1.000 32.21687 707 LEU D N 1
ATOM 1996 C CA . LEU C 2 710 ? 219.84800 194.86800 225.62000 1.000 32.21687 707 LEU D CA 1
ATOM 1997 C C . LEU C 2 710 ? 220.42500 193.58100 226.19500 1.000 32.21687 707 LEU D C 1
ATOM 1998 O O . LEU C 2 710 ? 221.61100 193.52500 226.53400 1.000 32.21687 707 LEU D O 1
ATOM 2003 N N . GLU C 2 711 ? 219.60100 192.54100 226.32900 1.000 34.68663 708 GLU D N 1
ATOM 2004 C CA . GLU C 2 711 ? 220.10800 191.28500 226.87300 1.000 34.68663 708 GLU D CA 1
ATOM 2005 C C . GLU C 2 711 ? 220.97700 190.54900 225.85900 1.000 34.68663 708 GLU D C 1
ATOM 2006 O O . GLU C 2 711 ? 221.84100 189.74900 226.23500 1.000 34.68663 708 GLU D O 1
ATOM 2012 N N . HIS C 2 712 ? 220.76500 190.80500 224.57100 1.000 34.80243 709 HIS D N 1
ATOM 2013 C CA . HIS C 2 712 ? 221.49400 190.13000 223.50600 1.000 34.80243 709 HIS D CA 1
ATOM 2014 C C . HIS C 2 712 ? 222.67200 190.93700 222.98000 1.000 34.80243 709 HIS D C 1
ATOM 2015 O O . HIS C 2 712 ? 223.29100 190.52200 221.99600 1.000 34.80243 709 HIS D O 1
ATOM 2022 N N . LYS C 2 713 ? 222.98100 192.07500 223.59900 1.000 31.82474 710 LYS D N 1
ATOM 2023 C CA . LYS C 2 713 ? 224.08000 192.94800 223.18300 1.000 31.82474 710 LYS D CA 1
ATOM 2024 C C . LYS C 2 713 ? 223.89500 193.41700 221.74400 1.000 31.82474 710 LYS D C 1
ATOM 2025 O O . LYS C 2 713 ? 224.73200 193.18400 220.87400 1.000 31.82474 710 LYS D O 1
ATOM 2031 N N . ILE C 2 714 ? 222.77400 194.08000 221.49800 1.000 28.24198 711 ILE D N 1
ATOM 2032 C CA . ILE C 2 714 ? 222.45300 194.66800 220.20600 1.000 28.24198 711 ILE D CA 1
ATOM 2033 C C . ILE C 2 714 ? 222.23800 196.16000 220.42900 1.000 28.24198 711 ILE D C 1
ATOM 2034 O O . ILE C 2 714 ? 221.23200 196.55600 221.02100 1.000 28.24198 711 ILE D O 1
ATOM 2039 N N . PRO C 2 715 ? 223.15600 197.02400 220.00200 1.000 21.99119 712 PRO D N 1
ATOM 2040 C CA . PRO C 2 715 ? 223.01300 198.45500 220.27800 1.000 21.99119 712 PRO D CA 1
ATOM 2041 C C . PRO C 2 715 ? 221.84100 199.06000 219.53200 1.000 21.99119 712 PRO D C 1
ATOM 2042 O O . PRO C 2 715 ? 221.47500 198.60900 218.44800 1.000 21.99119 712 PRO D O 1
ATOM 2046 N N . VAL C 2 716 ? 221.24900 200.09300 220.11800 1.000 20.39657 713 VAL D N 1
ATOM 2047 C CA . VAL C 2 716 ? 220.19500 200.85700 219.46200 1.000 20.39657 713 VAL D CA 1
ATOM 2048 C C . VAL C 2 716 ? 220.68700 202.28500 219.29600 1.000 20.39657 713 VAL D C 1
ATOM 2049 O O . VAL C 2 716 ? 220.84400 203.00700 220.28400 1.000 20.39657 713 VAL D O 1
ATOM 2053 N N . HIS C 2 717 ? 220.91500 202.70100 218.05500 1.000 21.85615 714 HIS D N 1
ATOM 2054 C CA . HIS C 2 717 ? 221.47700 204.01100 217.76000 1.000 21.85615 714 HIS D CA 1
ATOM 2055 C C . HIS C 2 717 ? 220.34100 204.99100 217.51200 1.000 21.85615 714 HIS D C 1
ATOM 2056 O O . HIS C 2 717 ? 219.55500 204.80500 216.58100 1.000 21.85615 714 HIS D O 1
ATOM 2063 N N . ILE C 2 718 ? 220.26600 206.03900 218.32900 1.000 24.07843 715 ILE D N 1
ATOM 2064 C CA . ILE C 2 718 ? 219.14700 206.97300 218.32000 1.000 24.07843 715 ILE D CA 1
ATOM 2065 C C . ILE C 2 718 ? 219.58000 208.25400 217.62700 1.000 24.07843 715 ILE D C 1
ATOM 2066 O O . ILE C 2 718 ? 220.61400 208.83300 217.97200 1.000 24.07843 715 ILE D O 1
ATOM 2071 N N . ALA C 2 719 ? 218.78800 208.70500 216.66000 1.000 30.07712 716 ALA D N 1
ATOM 2072 C CA . ALA C 2 719 ? 219.09800 209.91700 215.92200 1.000 30.07712 716 ALA D CA 1
ATOM 2073 C C . ALA C 2 719 ? 217.83900 210.75300 215.76300 1.000 30.07712 716 ALA D C 1
ATOM 2074 O O . ALA C 2 719 ? 216.71900 210.24300 215.79800 1.000 30.07712 716 ALA D O 1
ATOM 2076 N N . ASP C 2 720 ? 218.04200 212.05100 215.57500 1.000 35.82366 717 ASP D N 1
ATOM 2077 C CA . ASP C 2 720 ? 216.96400 213.02200 215.52100 1.000 35.82366 717 ASP D CA 1
ATOM 2078 C C . ASP C 2 720 ? 216.21300 212.91300 214.19500 1.000 35.82366 717 ASP D C 1
ATOM 2079 O O . ASP C 2 720 ? 216.59100 212.15800 213.29900 1.000 35.82366 717 ASP D O 1
ATOM 2084 N N . ARG C 2 721 ? 215.12000 213.67100 214.08400 1.000 36.21089 718 ARG D N 1
ATOM 2085 C CA . ARG C 2 721 ? 214.32600 213.67600 212.85900 1.000 36.21089 718 ARG D CA 1
ATOM 2086 C C . ARG C 2 721 ? 215.11800 214.20800 211.67300 1.000 36.21089 718 ARG D C 1
ATOM 2087 O O . ARG C 2 721 ? 215.03800 213.65600 210.57100 1.000 36.21089 718 ARG D O 1
ATOM 2095 N N . THR C 2 722 ? 215.87200 215.29200 211.87100 1.000 34.46991 719 THR D N 1
ATOM 2096 C CA . THR C 2 722 ? 216.67700 215.83900 210.78200 1.000 34.46991 719 THR D CA 1
ATOM 2097 C C . THR C 2 722 ? 217.82200 214.90300 210.42100 1.000 34.46991 719 THR D C 1
ATOM 2098 O O . THR C 2 722 ? 218.13800 214.72400 209.24000 1.000 34.46991 719 THR D O 1
ATOM 2102 N N . GLY C 2 723 ? 218.44900 214.29200 211.41800 1.000 34.01505 720 GLY D N 1
ATOM 2103 C CA . GLY C 2 723 ? 219.52200 213.35800 211.15800 1.000 34.01505 720 GLY D CA 1
ATOM 2104 C C . GLY C 2 723 ? 220.70200 213.50600 212.09100 1.000 34.01505 720 GLY D C 1
ATOM 2105 O O . GLY C 2 723 ? 221.70800 212.81300 211.93200 1.000 34.01505 720 GLY D O 1
ATOM 2106 N N . ARG C 2 724 ? 220.60000 214.40500 213.06300 1.000 31.02460 721 ARG D N 1
ATOM 2107 C CA . ARG C 2 724 ? 221.67000 214.56000 214.03600 1.000 31.02460 721 ARG D CA 1
ATOM 2108 C C . ARG C 2 724 ? 221.79000 213.30400 214.88800 1.000 31.02460 721 ARG D C 1
ATOM 2109 O O . ARG C 2 724 ? 220.78900 212.72000 215.30400 1.000 31.02460 721 ARG D O 1
ATOM 2117 N N . TYR C 2 725 ? 223.02300 212.87900 215.13600 1.000 26.04998 722 TYR D N 1
ATOM 2118 C CA . TYR C 2 725 ? 223.28300 211.68000 215.91900 1.000 26.04998 722 TYR D CA 1
ATOM 2119 C C . TYR C 2 725 ? 223.43400 212.06500 217.38200 1.000 26.04998 722 TYR D C 1
ATOM 2120 O O . TYR C 2 725 ? 224.26300 212.91500 217.71900 1.000 26.04998 722 TYR D O 1
ATOM 2129 N N . LEU C 2 726 ? 222.63600 211.44000 218.24500 1.000 24.64601 723 LEU D N 1
ATOM 2130 C CA . LEU C 2 726 ? 222.61400 211.75600 219.66700 1.000 24.64601 723 LEU D CA 1
ATOM 2131 C C . LEU C 2 726 ? 223.38800 210.75300 220.51100 1.000 24.64601 723 LEU D C 1
ATOM 2132 O O . LEU C 2 726 ? 224.34300 211.12500 221.19500 1.000 24.64601 723 LEU D O 1
ATOM 2137 N N . GLY C 2 727 ? 223.01000 209.48400 220.45900 1.000 24.56148 724 GLY D N 1
ATOM 2138 C CA . GLY C 2 727 ? 223.62400 208.49400 221.31800 1.000 24.56148 724 GLY D CA 1
ATOM 2139 C C . GLY C 2 727 ? 223.10600 207.11500 220.99000 1.000 24.56148 724 GLY D C 1
ATOM 2140 O O . GLY C 2 727 ? 222.59100 206.86900 219.89900 1.000 24.56148 724 GLY D O 1
ATOM 2141 N N . ALA C 2 728 ? 223.23200 206.21200 221.95900 1.000 23.49542 725 ALA D N 1
ATOM 2142 C CA . ALA C 2 728 ? 222.85800 204.83000 221.72400 1.000 23.49542 725 ALA D CA 1
ATOM 2143 C C . ALA C 2 728 ? 222.62800 204.10200 223.03600 1.000 23.49542 725 ALA D C 1
ATOM 2144 O O . ALA C 2 728 ? 223.39600 204.24900 223.98700 1.000 23.49542 725 ALA D O 1
ATOM 2146 N N . VAL C 2 729 ? 221.57200 203.29500 223.06300 1.000 20.21190 726 VAL D N 1
ATOM 2147 C CA . VAL C 2 729 ? 221.32900 202.34500 224.14200 1.000 20.21190 726 VAL D CA 1
ATOM 2148 C C . VAL C 2 729 ? 222.26100 201.16600 223.90600 1.000 20.21190 726 VAL D C 1
ATOM 2149 O O . VAL C 2 729 ? 222.08400 200.41700 222.94200 1.000 20.21190 726 VAL D O 1
ATOM 2153 N N . THR C 2 730 ? 223.26300 201.01300 224.76500 1.000 24.23064 727 THR D N 1
ATOM 2154 C CA . THR C 2 730 ? 224.32200 200.03300 224.55100 1.000 24.23064 727 THR D CA 1
ATOM 2155 C C . THR C 2 730 ? 224.68000 199.34000 225.86200 1.000 24.23064 727 THR D C 1
ATOM 2156 O O . THR C 2 730 ? 224.04800 199.52500 226.90700 1.000 24.23064 727 THR D O 1
ATOM 2160 N N . SER C 2 731 ? 225.72400 198.52700 225.80300 1.000 25.56137 728 SER D N 1
ATOM 2161 C CA . SER C 2 731 ? 226.39800 197.97100 226.96100 1.000 25.56137 728 SER D CA 1
ATOM 2162 C C . SER C 2 731 ? 227.88400 198.01700 226.64400 1.000 25.56137 728 SER D C 1
ATOM 2163 O O . SER C 2 731 ? 228.30500 198.74700 225.74900 1.000 25.56137 728 SER D O 1
ATOM 2166 N N . PHE C 2 732 ? 228.69100 197.26300 227.38800 1.000 27.53924 729 PHE D N 1
ATOM 2167 C CA . PHE C 2 732 ? 230.14000 197.34700 227.20300 1.000 27.53924 729 PHE D CA 1
ATOM 2168 C C . PHE C 2 732 ? 230.56300 196.89700 225.80700 1.000 27.53924 729 PHE D C 1
ATOM 2169 O O . PHE C 2 732 ? 231.25800 197.62900 225.08600 1.000 27.53924 729 PHE D O 1
ATOM 2177 N N . GLN C 2 733 ? 230.13700 195.69600 225.40400 1.000 30.51477 730 GLN D N 1
ATOM 2178 C CA . GLN C 2 733 ? 230.65500 195.10800 224.17000 1.000 30.51477 730 GLN D CA 1
ATOM 2179 C C . GLN C 2 733 ? 230.23600 195.86500 222.91300 1.000 30.51477 730 GLN D C 1
ATOM 2180 O O . GLN C 2 733 ? 231.10700 196.12700 222.06600 1.000 30.51477 730 GLN D O 1
ATOM 2186 N N . PRO C 2 734 ? 228.96500 196.23600 222.70500 1.000 29.28405 731 PRO D N 1
ATOM 2187 C CA . PRO C 2 734 ? 228.65100 197.04100 221.51500 1.000 29.28405 731 PRO D CA 1
ATOM 2188 C C . PRO C 2 734 ? 229.18900 198.45800 221.55700 1.000 29.28405 731 PRO D C 1
ATOM 2189 O O . PRO C 2 734 ? 229.24600 199.11100 220.50800 1.000 29.28405 731 PRO D O 1
ATOM 2193 N N . ALA C 2 735 ? 229.55700 198.97300 222.72800 1.000 28.42284 732 ALA D N 1
ATOM 2194 C CA . ALA C 2 735 ? 230.09500 200.32200 222.81600 1.000 28.42284 732 ALA D CA 1
ATOM 2195 C C . ALA C 2 735 ? 231.60800 200.35900 222.79900 1.000 28.42284 732 ALA D C 1
ATOM 2196 O O . ALA C 2 735 ? 232.17900 201.44800 222.86100 1.000 28.42284 732 ALA D O 1
ATOM 2198 N N . GLN C 2 736 ? 232.27400 199.20800 222.73900 1.000 31.68759 733 GLN D N 1
ATOM 2199 C CA . GLN C 2 736 ? 233.71700 199.22700 222.52100 1.000 31.68759 733 GLN D CA 1
ATOM 2200 C C . GLN C 2 736 ? 234.05600 199.61200 221.08000 1.000 31.68759 733 GLN D C 1
ATOM 2201 O O . GLN C 2 736 ? 235.15400 200.11300 220.79900 1.000 31.68759 733 GLN D O 1
ATOM 2207 N N . ASN C 2 737 ? 233.11400 199.40800 220.15600 1.000 33.11589 734 ASN D N 1
ATOM 2208 C CA . ASN C 2 737 ? 233.37000 199.71800 218.75300 1.000 33.11589 734 ASN D CA 1
ATOM 2209 C C . ASN C 2 737 ? 233.32300 201.21600 218.49200 1.000 33.11589 734 ASN D C 1
ATOM 2210 O O . ASN C 2 737 ? 233.83900 201.69100 217.47600 1.000 33.11589 734 ASN D O 1
ATOM 2215 N N . ASN C 2 738 ? 232.69300 201.98000 219.38400 1.000 31.53871 735 ASN D N 1
ATOM 2216 C CA . ASN C 2 738 ? 232.56200 203.41300 219.14500 1.000 31.53871 735 ASN D CA 1
ATOM 2217 C C . ASN C 2 738 ? 233.83600 204.16500 219.50300 1.000 31.53871 735 ASN D C 1
ATOM 2218 O O . ASN C 2 738 ? 233.97500 205.34600 219.17100 1.000 31.53871 735 ASN D O 1
ATOM 2223 N N . TYR C 2 739 ? 234.77700 203.51200 220.18400 1.000 29.56038 736 TYR D N 1
ATOM 2224 C CA . TYR C 2 739 ? 236.02700 204.18200 220.50900 1.000 29.56038 736 TYR D CA 1
ATOM 2225 C C . TYR C 2 739 ? 237.27400 203.35400 220.23600 1.000 29.56038 736 TYR D C 1
ATOM 2226 O O . TYR C 2 739 ? 238.37700 203.85600 220.46800 1.000 29.56038 736 TYR D O 1
ATOM 2235 N N . LYS C 2 740 ? 237.15800 202.10700 219.77200 1.000 31.09641 737 LYS D N 1
ATOM 2236 C CA . LYS C 2 740 ? 238.38500 201.33800 219.58000 1.000 31.09641 737 LYS D CA 1
ATOM 2237 C C . LYS C 2 740 ? 239.08900 201.71200 218.27900 1.000 31.09641 737 LYS D C 1
ATOM 2238 O O . LYS C 2 740 ? 240.19000 201.22400 218.00700 1.000 31.09641 737 LYS D O 1
ATOM 2244 N N . ASN C 2 741 ? 238.48400 202.57500 217.46300 1.000 32.65582 738 ASN D N 1
ATOM 2245 C CA . ASN C 2 741 ? 239.09100 203.00000 216.20800 1.000 32.65582 738 ASN D CA 1
ATOM 2246 C C . ASN C 2 741 ? 239.15700 204.51500 216.05100 1.000 32.65582 738 ASN D C 1
ATOM 2247 O O . ASN C 2 741 ? 238.88300 205.02000 214.96000 1.000 32.65582 738 ASN D O 1
ATOM 2252 N N . TRP C 2 742 ? 239.49800 205.25300 217.11000 1.000 33.39410 739 TRP D N 1
ATOM 2253 C CA . TRP C 2 742 ? 239.63600 206.70000 216.97500 1.000 33.39410 739 TRP D CA 1
ATOM 2254 C C . TRP C 2 742 ? 241.05800 207.10600 216.60900 1.000 33.39410 739 TRP D C 1
ATOM 2255 O O . TRP C 2 742 ? 241.25500 208.00100 215.78200 1.000 33.39410 739 TRP D O 1
ATOM 2266 N N . PHE C 2 743 ? 242.06000 206.47600 217.22400 1.000 37.88801 740 PHE D N 1
ATOM 2267 C CA . PHE C 2 743 ? 243.44200 206.90200 217.01900 1.000 37.88801 740 PHE D CA 1
ATOM 2268 C C . PHE C 2 743 ? 243.91700 206.62300 215.59900 1.000 37.88801 740 PHE D C 1
ATOM 2269 O O . PHE C 2 743 ? 244.61000 207.44900 214.98800 1.000 37.88801 740 PHE D O 1
ATOM 2277 N N . ILE C 2 744 ? 243.56300 205.45700 215.06200 1.000 39.21125 741 ILE D N 1
ATOM 2278 C CA . ILE C 2 744 ? 244.05200 205.06100 213.74700 1.000 39.21125 741 ILE D CA 1
ATOM 2279 C C . ILE C 2 744 ? 243.45100 205.94600 212.66300 1.000 39.21125 741 ILE D C 1
ATOM 2280 O O . ILE C 2 744 ? 244.09300 206.22200 211.64300 1.000 39.21125 741 ILE D O 1
ATOM 2285 N N . GLN C 2 745 ? 242.22200 206.42300 212.86900 1.000 39.02917 742 GLN D N 1
ATOM 2286 C CA . GLN C 2 745 ? 241.64200 207.36200 211.91500 1.000 39.02917 742 GLN D CA 1
ATOM 2287 C C . GLN C 2 745 ? 242.42000 208.66800 211.88300 1.000 39.02917 742 GLN D C 1
ATOM 2288 O O . GLN C 2 745 ? 242.68900 209.20900 210.80700 1.000 39.02917 742 GLN D O 1
ATOM 2294 N N . LEU C 2 746 ? 242.79800 209.18800 213.05000 1.000 39.75723 743 LEU D N 1
ATOM 2295 C CA . LEU C 2 746 ? 243.54200 210.44100 213.07700 1.000 39.75723 743 LEU D CA 1
ATOM 2296 C C . LEU C 2 746 ? 244.93900 210.26200 212.50700 1.000 39.75723 743 LEU D C 1
ATOM 2297 O O . LEU C 2 746 ? 245.51100 211.20300 211.94700 1.000 39.75723 743 LEU D O 1
ATOM 2302 N N . GLN C 2 747 ? 245.51600 209.06900 212.65500 1.000 43.97691 744 GLN D N 1
ATOM 2303 C CA . GLN C 2 747 ? 246.79000 208.80100 211.99200 1.000 43.97691 744 GLN D CA 1
ATOM 2304 C C . GLN C 2 747 ? 246.63100 208.78500 210.47900 1.000 43.97691 744 GLN D C 1
ATOM 2305 O O . GLN C 2 747 ? 247.36700 209.46600 209.75900 1.000 43.97691 744 GLN D O 1
ATOM 2311 N N . MET C 2 748 ? 245.65900 208.03000 209.98100 1.000 46.23002 745 MET D N 1
ATOM 2312 C CA . MET C 2 748 ? 245.59600 207.68700 208.56900 1.000 46.23002 745 MET D CA 1
ATOM 2313 C C . MET C 2 748 ? 244.80800 208.69000 207.74000 1.000 46.23002 745 MET D C 1
ATOM 2314 O O . MET C 2 748 ? 244.67800 208.49900 206.53000 1.000 46.23002 745 MET D O 1
ATOM 2319 N N . CYS C 2 749 ? 244.25900 209.73000 208.35800 1.000 49.84814 746 CYS D N 1
ATOM 2320 C CA . CYS C 2 749 ? 243.63700 210.81900 207.62000 1.000 49.84814 746 CYS D CA 1
ATOM 2321 C C . CYS C 2 749 ? 244.61200 211.94500 207.32000 1.000 49.84814 746 CYS D C 1
ATOM 2322 O O . CYS C 2 749 ? 244.22300 212.92700 206.68000 1.000 49.84814 746 CYS D O 1
ATOM 2325 N N . ASP C 2 750 ? 245.86200 211.82300 207.77000 1.000 51.05314 747 ASP D N 1
ATOM 2326 C CA . ASP C 2 750 ? 246.89500 212.81300 207.51400 1.000 51.05314 747 ASP D CA 1
ATOM 2327 C C . ASP C 2 750 ? 248.02300 212.30100 206.63300 1.000 51.05314 747 ASP D C 1
ATOM 2328 O O . ASP C 2 750 ? 248.69900 213.11300 205.99500 1.000 51.05314 747 ASP D O 1
ATOM 2333 N N . ARG C 2 751 ? 248.24200 210.98800 206.58200 1.000 52.46446 748 ARG D N 1
ATOM 2334 C CA . ARG C 2 751 ? 249.28100 210.42700 205.72900 1.000 52.46446 748 ARG D CA 1
ATOM 2335 C C . ARG C 2 751 ? 248.89900 210.62000 204.26900 1.000 52.46446 748 ARG D C 1
ATOM 2336 O O . ARG C 2 751 ? 247.86900 210.11100 203.81800 1.000 52.46446 748 ARG D O 1
ATOM 2344 N N . GLU C 2 752 ? 249.73600 211.34900 203.53300 1.000 53.97426 749 GLU D N 1
ATOM 2345 C CA . GLU C 2 752 ? 249.33400 211.83400 202.21700 1.000 53.97426 749 GLU D CA 1
ATOM 2346 C C . GLU C 2 752 ? 249.17500 210.76700 201.13300 1.000 53.97426 749 GLU D C 1
ATOM 2347 O O . GLU C 2 752 ? 248.26400 210.93400 200.30400 1.000 53.97426 749 GLU D O 1
ATOM 2353 N N . PRO C 2 753 ? 249.99800 209.71000 201.03600 1.000 53.27412 750 PRO D N 1
ATOM 2354 C CA . PRO C 2 753 ? 249.70400 208.68400 200.01400 1.000 53.27412 750 PRO D CA 1
ATOM 2355 C C . PRO C 2 753 ? 248.32400 208.05600 200.16100 1.000 53.27412 750 PRO D C 1
ATOM 2356 O O . PRO C 2 753 ? 247.56700 207.97900 199.18000 1.000 53.27412 750 PRO D O 1
ATOM 2360 N N . PHE C 2 754 ? 247.96400 207.64500 201.37800 1.000 48.76343 751 PHE D N 1
ATOM 2361 C CA . PHE C 2 754 ? 246.66500 207.02900 201.63000 1.000 48.76343 751 PHE D CA 1
ATOM 2362 C C . PHE C 2 754 ? 245.52700 207.99600 201.32300 1.000 48.76343 751 PHE D C 1
ATOM 2363 O O . PHE C 2 754 ? 244.60500 207.67500 200.55200 1.000 48.76343 751 PHE D O 1
ATOM 2371 N N . ALA C 2 755 ? 245.59000 209.19300 201.91000 1.000 47.90048 752 ALA D N 1
ATOM 2372 C CA . ALA C 2 755 ? 244.51300 210.15800 201.74900 1.000 47.90048 752 ALA D CA 1
ATOM 2373 C C . ALA C 2 755 ? 244.35700 210.56100 200.29400 1.000 47.90048 752 ALA D C 1
ATOM 2374 O O . ALA C 2 755 ? 243.23400 210.72300 199.80600 1.000 47.90048 752 ALA D O 1
ATOM 2376 N N . HIS C 2 756 ? 245.46800 210.69300 199.57100 1.000 50.63702 753 HIS D N 1
ATOM 2377 C CA . HIS C 2 756 ? 245.36100 211.13000 198.18800 1.000 50.63702 753 HIS D CA 1
ATOM 2378 C C . HIS C 2 756 ? 244.87800 210.00300 197.28700 1.000 50.63702 753 HIS D C 1
ATOM 2379 O O . HIS C 2 756 ? 244.19900 210.25800 196.28800 1.000 50.63702 753 HIS D O 1
ATOM 2386 N N . ALA C 2 757 ? 245.19000 208.75000 197.62800 1.000 47.67065 754 ALA D N 1
ATOM 2387 C CA . ALA C 2 757 ? 244.60100 207.64100 196.88400 1.000 47.67065 754 ALA D CA 1
ATOM 2388 C C . ALA C 2 757 ? 243.08400 207.63900 197.01800 1.000 47.67065 754 ALA D C 1
ATOM 2389 O O . ALA C 2 757 ? 242.35700 207.53400 196.01500 1.000 47.67065 754 ALA D O 1
ATOM 2391 N N . ILE C 2 758 ? 242.58400 207.80100 198.24700 1.000 45.63960 755 ILE D N 1
ATOM 2392 C CA . ILE C 2 758 ? 241.13400 207.78200 198.43600 1.000 45.63960 755 ILE D CA 1
ATOM 2393 C C . ILE C 2 758 ? 240.48400 209.00700 197.79200 1.000 45.63960 755 ILE D C 1
ATOM 2394 O O . ILE C 2 758 ? 239.39600 208.91400 197.20400 1.000 45.63960 755 ILE D O 1
ATOM 2399 N N . ALA C 2 759 ? 241.13600 210.17000 197.88300 1.000 44.33342 756 ALA D N 1
ATOM 2400 C CA . ALA C 2 759 ? 240.58200 211.38100 197.28900 1.000 44.33342 756 ALA D CA 1
ATOM 2401 C C . ALA C 2 759 ? 240.67900 211.38300 195.77300 1.000 44.33342 756 ALA D C 1
ATOM 2402 O O . ALA C 2 759 ? 239.97100 212.15600 195.12400 1.000 44.33342 756 ALA D O 1
ATOM 2404 N N . GLN C 2 760 ? 241.55300 210.56500 195.19500 1.000 48.92703 757 GLN D N 1
ATOM 2405 C CA . GLN C 2 760 ? 241.50100 210.33900 193.76000 1.000 48.92703 757 GLN D CA 1
ATOM 2406 C C . GLN C 2 760 ? 240.32100 209.45400 193.38900 1.000 48.92703 757 GLN D C 1
ATOM 2407 O O . GLN C 2 760 ? 239.60000 209.75100 192.42400 1.000 48.92703 757 GLN D O 1
ATOM 2413 N N . GLN C 2 761 ? 240.10000 208.38600 194.16400 1.000 44.36606 758 GLN D N 1
ATOM 2414 C CA . GLN C 2 761 ? 239.01600 207.45700 193.85300 1.000 44.36606 758 GLN D CA 1
ATOM 2415 C C . GLN C 2 761 ? 237.64800 208.12300 193.95800 1.000 44.36606 758 GLN D C 1
ATOM 2416 O O . GLN C 2 761 ? 236.75700 207.85300 193.14100 1.000 44.36606 758 GLN D O 1
ATOM 2422 N N . ILE C 2 762 ? 237.46300 208.99300 194.95400 1.000 40.92803 759 ILE D N 1
ATOM 2423 C CA . ILE C 2 762 ? 236.16200 209.63600 195.15500 1.000 40.92803 759 ILE D CA 1
ATOM 2424 C C . ILE C 2 762 ? 235.79700 210.51500 193.96100 1.000 40.92803 759 ILE D C 1
ATOM 2425 O O . ILE C 2 762 ? 234.67100 210.46500 193.44900 1.000 40.92803 759 ILE D O 1
ATOM 2430 N N . VAL C 2 763 ? 236.74400 211.32700 193.49400 1.000 43.27650 760 VAL D N 1
ATOM 2431 C CA . VAL C 2 763 ? 236.46700 212.21500 192.37100 1.000 43.27650 760 VAL D CA 1
ATOM 2432 C C . VAL C 2 763 ? 236.29300 211.41900 191.08300 1.000 43.27650 760 VAL D C 1
ATOM 2433 O O . VAL C 2 763 ? 235.45400 211.76300 190.23600 1.000 43.27650 760 VAL D O 1
ATOM 2437 N N . ILE C 2 764 ? 237.07000 210.34100 190.91200 1.000 44.72617 761 ILE D N 1
ATOM 2438 C CA . ILE C 2 764 ? 236.84900 209.45500 189.76900 1.000 44.72617 761 ILE D CA 1
ATOM 2439 C C . ILE C 2 764 ? 235.41100 208.95500 189.75700 1.000 44.72617 761 ILE D C 1
ATOM 2440 O O . ILE C 2 764 ? 234.72300 209.01400 188.72700 1.000 44.72617 761 ILE D O 1
ATOM 2445 N N . SER C 2 765 ? 234.92500 208.49100 190.91200 1.000 44.88415 762 SER D N 1
ATOM 2446 C CA . SER C 2 765 ? 233.56500 207.96700 190.99900 1.000 44.88415 762 SER D CA 1
ATOM 2447 C C . SER C 2 765 ? 232.52300 209.04700 190.73300 1.000 44.88415 762 SER D C 1
ATOM 2448 O O . SER C 2 765 ? 231.50600 208.78800 190.07800 1.000 44.88415 762 SER D O 1
ATOM 2451 N N . ARG C 2 766 ? 232.75100 210.25900 191.24200 1.000 44.08279 763 ARG D N 1
ATOM 2452 C CA . ARG C 2 766 ? 231.79300 211.33800 191.02100 1.000 44.08279 763 ARG D CA 1
ATOM 2453 C C . ARG C 2 766 ? 231.66000 211.66900 189.54100 1.000 44.08279 763 ARG D C 1
ATOM 2454 O O . ARG C 2 766 ? 230.54100 211.78300 189.01800 1.000 44.08279 763 ARG D O 1
ATOM 2462 N N . ILE C 2 767 ? 232.79000 211.81400 188.84500 1.000 47.10790 764 ILE D N 1
ATOM 2463 C CA . ILE C 2 767 ? 232.72000 212.15800 187.42700 1.000 47.10790 764 ILE D CA 1
ATOM 2464 C C . ILE C 2 767 ? 232.12900 211.00400 186.62500 1.000 47.10790 764 ILE D C 1
ATOM 2465 O O . ILE C 2 767 ? 231.36900 211.22200 185.67100 1.000 47.10790 764 ILE D O 1
ATOM 2470 N N . HIS C 2 768 ? 232.43100 209.76200 187.01400 1.000 49.05768 765 HIS D N 1
ATOM 2471 C CA . HIS C 2 768 ? 231.81600 208.62000 186.34700 1.000 49.05768 765 HIS D CA 1
ATOM 2472 C C . HIS C 2 768 ? 230.29700 208.64400 186.48300 1.000 49.05768 765 HIS D C 1
ATOM 2473 O O . HIS C 2 768 ? 229.57300 208.46700 185.49400 1.000 49.05768 765 HIS D O 1
ATOM 2480 N N . ASN C 2 769 ? 229.79400 208.89000 187.69400 1.000 46.82957 766 ASN D N 1
ATOM 2481 C CA . ASN C 2 769 ? 228.35100 208.86500 187.90600 1.000 46.82957 766 ASN D CA 1
ATOM 2482 C C . ASN C 2 769 ? 227.65700 210.00600 187.17400 1.000 46.82957 766 ASN D C 1
ATOM 2483 O O . ASN C 2 769 ? 226.55200 209.83300 186.64400 1.000 46.82957 766 ASN D O 1
ATOM 2488 N N . GLN C 2 770 ? 228.28400 211.17900 187.12600 1.000 49.71236 767 GLN D N 1
ATOM 2489 C CA . GLN C 2 770 ? 227.64400 212.28300 186.41900 1.000 49.71236 767 GLN D CA 1
ATOM 2490 C C . GLN C 2 770 ? 227.80500 212.17500 184.90800 1.000 49.71236 767 GLN D C 1
ATOM 2491 O O . GLN C 2 770 ? 227.14700 212.91400 184.17000 1.000 49.71236 767 GLN D O 1
ATOM 2497 N N . ARG C 2 771 ? 228.67800 211.28700 184.42500 1.000 52.61959 768 ARG D N 1
ATOM 2498 C CA . ARG C 2 771 ? 228.57000 210.85700 183.03100 1.000 52.61959 768 ARG D CA 1
ATOM 2499 C C . ARG C 2 771 ? 227.37300 209.93400 182.83600 1.000 52.61959 768 ARG D C 1
ATOM 2500 O O . ARG C 2 771 ? 226.60400 210.08000 181.87200 1.000 52.61959 768 ARG D O 1
ATOM 2508 N N . GLN C 2 772 ? 227.20800 208.97100 183.75000 1.000 52.54488 769 GLN D N 1
ATOM 2509 C CA . GLN C 2 772 ? 226.13100 207.99100 183.62300 1.000 52.5448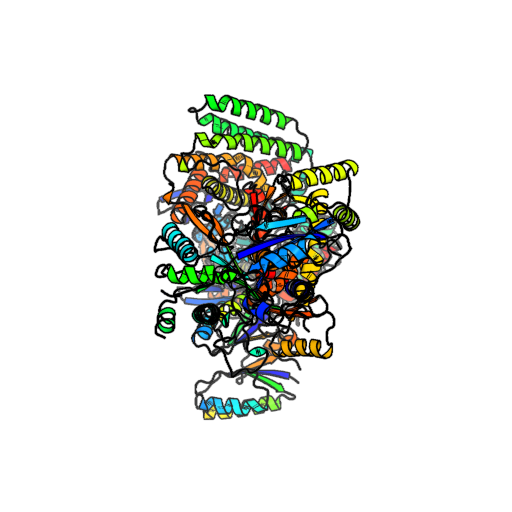8 769 GLN D CA 1
ATOM 2510 C C . GLN C 2 772 ? 224.76200 208.65700 183.64700 1.000 52.54488 769 GLN D C 1
ATOM 2511 O O . GLN C 2 772 ? 223.82400 208.18200 182.99600 1.000 52.54488 769 GLN D O 1
ATOM 2517 N N . THR C 2 773 ? 224.62500 209.74700 184.40500 1.000 52.11089 770 THR D N 1
ATOM 2518 C CA . THR C 2 773 ? 223.34200 210.44200 184.47300 1.000 52.11089 770 THR D CA 1
ATOM 2519 C C . THR C 2 773 ? 222.92000 210.96700 183.10600 1.000 52.11089 770 THR D C 1
ATOM 2520 O O . THR C 2 773 ? 221.74500 210.87100 182.73300 1.000 52.11089 770 THR D O 1
ATOM 2524 N N . LEU C 2 774 ? 223.86100 211.51900 182.33800 1.000 52.33123 771 LEU D N 1
ATOM 2525 C CA . LEU C 2 774 ? 223.51800 211.99900 181.00200 1.000 52.33123 771 LEU D CA 1
ATOM 2526 C C . LEU C 2 774 ? 223.38400 210.85000 180.01400 1.000 52.33123 771 LEU D C 1
ATOM 2527 O O . LEU C 2 774 ? 222.66000 210.97000 179.01900 1.000 52.33123 771 LEU D O 1
ATOM 2532 N N . LEU C 2 775 ? 224.08700 209.73700 180.25300 1.000 56.06082 772 LEU D N 1
ATOM 2533 C CA . LEU C 2 775 ? 223.98300 208.60600 179.33100 1.000 56.06082 772 LEU D CA 1
ATOM 2534 C C . LEU C 2 775 ? 222.56800 208.03700 179.28000 1.000 56.06082 772 LEU D C 1
ATOM 2535 O O . LEU C 2 775 ? 222.15400 207.48300 178.25600 1.000 56.06082 772 LEU D O 1
ATOM 2540 N N . LYS C 2 776 ? 221.80700 208.16900 180.36800 1.000 58.63485 773 LYS D N 1
ATOM 2541 C CA . LYS C 2 776 ? 220.52300 207.48100 180.46400 1.000 58.63485 773 LYS D CA 1
ATOM 2542 C C . LYS C 2 776 ? 219.36800 208.25500 179.83800 1.000 58.63485 773 LYS D C 1
ATOM 2543 O O . LYS C 2 776 ? 218.23800 207.75800 179.84600 1.000 58.63485 773 LYS D O 1
ATOM 2549 N N . ARG C 2 777 ? 219.60700 209.45900 179.31300 1.000 59.87998 774 ARG D N 1
ATOM 2550 C CA . ARG C 2 777 ? 218.51400 210.22300 178.71400 1.000 59.87998 774 ARG D CA 1
ATOM 2551 C C . ARG C 2 777 ? 218.05700 209.60400 177.39900 1.000 59.87998 774 ARG D C 1
ATOM 2552 O O . ARG C 2 777 ? 216.85700 209.41000 177.17700 1.000 59.87998 774 ARG D O 1
ATOM 2560 N N . LYS C 2 778 ? 219.00200 209.30900 176.50700 1.000 67.53444 775 LYS D N 1
ATOM 2561 C CA . LYS C 2 778 ? 218.79100 208.61400 175.23800 1.000 67.53444 775 LYS D CA 1
ATOM 2562 C C . LYS C 2 778 ? 217.81500 209.32300 174.30200 1.000 67.53444 775 LYS D C 1
ATOM 2563 O O . LYS C 2 778 ? 217.37800 208.72900 173.31100 1.000 67.53444 775 LYS D O 1
ATOM 2569 N N . ALA C 2 779 ? 217.46300 210.57600 174.57900 1.000 67.77956 776 ALA D N 1
ATOM 2570 C CA . ALA C 2 779 ? 216.59200 211.34100 173.70200 1.000 67.77956 776 ALA D CA 1
ATOM 2571 C C . ALA C 2 779 ? 217.24100 212.59400 173.14500 1.000 67.77956 776 ALA D C 1
ATOM 2572 O O . ALA C 2 779 ? 216.82700 213.06100 172.07800 1.000 67.77956 776 ALA D O 1
ATOM 2574 N N . HIS C 2 780 ? 218.23800 213.14900 173.83000 1.000 68.66301 777 HIS D N 1
ATOM 2575 C CA . HIS C 2 780 ? 219.02400 214.27400 173.34400 1.000 68.66301 777 HIS D CA 1
ATOM 2576 C C . HIS C 2 780 ? 220.50000 213.90300 173.27500 1.000 68.66301 777 HIS D C 1
ATOM 2577 O O . HIS C 2 780 ? 221.36000 214.68200 173.68000 1.000 68.66301 777 HIS D O 1
ATOM 2584 N N . ARG C 2 781 ? 220.80000 212.70300 172.77400 1.000 67.33897 778 ARG D N 1
ATOM 2585 C CA . ARG C 2 781 ? 222.17100 212.20300 172.80500 1.000 67.33897 778 ARG D CA 1
ATOM 2586 C C . ARG C 2 781 ? 223.08500 213.01300 171.89400 1.000 67.33897 778 ARG D C 1
ATOM 2587 O O . ARG C 2 781 ? 224.25300 213.25500 172.22900 1.000 67.33897 778 ARG D O 1
ATOM 2595 N N . LYS C 2 782 ? 222.56900 213.44400 170.74000 1.000 66.30591 779 LYS D N 1
ATOM 2596 C CA . LYS C 2 782 ? 223.40500 214.11300 169.74800 1.000 66.30591 779 LYS D CA 1
ATOM 2597 C C . LYS C 2 782 ? 223.92700 215.44800 170.26300 1.000 66.30591 779 LYS D C 1
ATOM 2598 O O . LYS C 2 782 ? 225.05100 215.84800 169.94100 1.000 66.30591 779 LYS D O 1
ATOM 2604 N N . GLN C 2 783 ? 223.12500 216.15600 171.06100 1.000 64.43348 780 GLN D N 1
ATOM 2605 C CA . GLN C 2 783 ? 223.58500 217.41900 171.62900 1.000 64.43348 780 GLN D CA 1
ATOM 2606 C C . GLN C 2 783 ? 224.57200 217.19000 172.76600 1.000 64.43348 780 GLN D C 1
ATOM 2607 O O . GLN C 2 783 ? 225.32600 218.09800 173.13400 1.000 64.43348 780 GLN D O 1
ATOM 2613 N N . LEU C 2 784 ? 224.57800 215.99000 173.34100 1.000 63.72477 781 LEU D N 1
ATOM 2614 C CA . LEU C 2 784 ? 225.39300 215.69100 174.51000 1.000 63.72477 781 LEU D CA 1
ATOM 2615 C C . LEU C 2 784 ? 226.63000 214.85700 174.20300 1.000 63.72477 781 LEU D C 1
ATOM 2616 O O . LEU C 2 784 ? 227.37700 214.53700 175.13500 1.000 63.72477 781 LEU D O 1
ATOM 2621 N N . GLN C 2 785 ? 226.85900 214.47900 172.94200 1.000 64.71902 782 GLN D N 1
ATOM 2622 C CA . GLN C 2 785 ? 228.08400 213.75000 172.61500 1.000 64.71902 782 GLN D CA 1
ATOM 2623 C C . GLN C 2 785 ? 229.32400 214.57100 172.95300 1.000 64.71902 782 GLN D C 1
ATOM 2624 O O . GLN C 2 785 ? 230.29200 214.04700 173.52300 1.000 64.71902 782 GLN D O 1
ATOM 2630 N N . GLN C 2 786 ? 229.30500 215.86300 172.61800 1.000 64.33384 783 GLN D N 1
ATOM 2631 C CA . GLN C 2 786 ? 230.43000 216.73500 172.93500 1.000 64.33384 783 GLN D CA 1
ATOM 2632 C C . GLN C 2 786 ? 230.65300 216.82300 174.43700 1.000 64.33384 783 GLN D C 1
ATOM 2633 O O . GLN C 2 786 ? 231.79400 216.74600 174.90900 1.000 64.33384 783 GLN D O 1
ATOM 2639 N N . THR C 2 787 ? 229.57100 216.98300 175.20200 1.000 60.31873 784 THR D N 1
ATOM 2640 C CA . THR C 2 787 ? 229.69800 217.11800 176.64900 1.000 60.31873 784 THR D CA 1
ATOM 2641 C C . THR C 2 787 ? 230.22700 215.83700 177.27800 1.000 60.31873 784 THR D C 1
ATOM 2642 O O . THR C 2 787 ? 231.06900 215.88400 178.18100 1.000 60.31873 784 THR D O 1
ATOM 2646 N N . LEU C 2 788 ? 229.76500 214.68100 176.80200 1.000 57.61119 785 LEU D N 1
ATOM 2647 C CA . LEU C 2 788 ? 230.25100 213.42200 177.35500 1.000 57.61119 785 LEU D CA 1
ATOM 2648 C C . LEU C 2 788 ? 231.72100 213.19300 177.01800 1.000 57.61119 785 LEU D C 1
ATOM 2649 O O . LEU C 2 788 ? 232.48400 212.70000 177.85900 1.000 57.61119 785 LEU D O 1
ATOM 2654 N N . SER C 2 789 ? 232.14500 213.55300 175.80200 1.000 60.61732 786 SER D N 1
ATOM 2655 C CA . SER C 2 789 ? 233.56300 213.43400 175.47000 1.000 60.61732 786 SER D CA 1
ATOM 2656 C C . SER C 2 789 ? 234.41100 214.37700 176.31600 1.000 60.61732 786 SER D C 1
ATOM 2657 O O . SER C 2 789 ? 235.50800 214.01200 176.75900 1.000 60.61732 786 SER D O 1
ATOM 2660 N N . ASN C 2 790 ? 233.91500 215.59400 176.55600 1.000 59.80451 787 ASN D N 1
ATOM 2661 C CA . ASN C 2 790 ? 234.63200 216.52400 177.42200 1.000 59.80451 787 ASN D CA 1
ATOM 2662 C C . ASN C 2 790 ? 234.75100 215.98200 178.83900 1.000 59.80451 787 ASN D C 1
ATOM 2663 O O . ASN C 2 790 ? 235.80800 216.09700 179.46900 1.000 59.80451 787 ASN D O 1
ATOM 2668 N N . LEU C 2 791 ? 233.67400 215.39500 179.36200 1.000 58.74880 788 LEU D N 1
ATOM 2669 C CA . LEU C 2 791 ? 233.72400 214.84700 180.71300 1.000 58.74880 788 LEU D CA 1
ATOM 2670 C C . LEU C 2 791 ? 234.67200 213.66000 180.78900 1.000 58.74880 788 LEU D C 1
ATOM 2671 O O . LEU C 2 791 ? 235.34200 213.46700 181.80600 1.000 58.74880 788 LEU D O 1
ATOM 2676 N N . LYS C 2 792 ? 234.75100 212.85900 179.72500 1.000 60.02026 789 LYS D N 1
ATOM 2677 C CA . LYS C 2 792 ? 235.75000 211.79300 179.69200 1.000 60.02026 789 LYS D CA 1
ATOM 2678 C C . LYS C 2 792 ? 237.16600 212.36100 179.72000 1.000 60.02026 789 LYS D C 1
ATOM 2679 O O . LYS C 2 792 ? 238.04100 211.84300 180.42900 1.000 60.02026 789 LYS D O 1
ATOM 2685 N N . LYS C 2 793 ? 237.40400 213.43100 178.95500 1.000 61.97099 790 LYS D N 1
ATOM 2686 C CA . LYS C 2 793 ? 238.72200 214.06100 178.94400 1.000 61.97099 790 LYS D CA 1
ATOM 2687 C C . LYS C 2 793 ? 239.08700 214.61100 180.31700 1.000 61.97099 790 LYS D C 1
ATOM 2688 O O . LYS C 2 793 ? 240.24100 214.50800 180.74500 1.000 61.97099 790 LYS D O 1
ATOM 2694 N N . LEU C 2 794 ? 238.12200 215.20800 181.01600 1.000 59.34183 791 LEU D N 1
ATOM 2695 C CA . LEU C 2 794 ? 238.39500 215.70100 182.36400 1.000 59.34183 791 LEU D CA 1
ATOM 2696 C C . LEU C 2 794 ? 238.58600 214.56000 183.35300 1.000 59.34183 791 LEU D C 1
ATOM 2697 O O . LEU C 2 794 ? 239.38600 214.67700 184.28600 1.000 59.34183 791 LEU D O 1
ATOM 2702 N N . GLN C 2 795 ? 237.85700 213.45400 183.17800 1.000 60.27456 792 GLN D N 1
ATOM 2703 C CA . GLN C 2 795 ? 237.99200 212.32700 184.09700 1.000 60.27456 792 GLN D CA 1
ATOM 2704 C C . GLN C 2 795 ? 239.36400 211.68500 183.98500 1.000 60.27456 792 GLN D C 1
ATOM 2705 O O . GLN C 2 795 ? 239.95600 211.29300 184.99700 1.000 60.27456 792 GLN D O 1
ATOM 2711 N N . TYR C 2 796 ? 239.89300 211.57900 182.76400 1.000 62.52257 793 TYR D N 1
ATOM 2712 C CA . TYR C 2 796 ? 241.18700 210.92800 182.59200 1.000 62.52257 793 TYR D CA 1
ATOM 2713 C C . TYR C 2 796 ? 242.34100 211.69500 183.22600 1.000 62.52257 793 TYR D C 1
ATOM 2714 O O . TYR C 2 796 ? 243.39400 211.09700 183.46600 1.000 62.52257 793 TYR D O 1
ATOM 2723 N N . LYS C 2 797 ? 242.17200 212.98600 183.51800 1.000 61.33706 794 LYS D N 1
ATOM 2724 C CA . LYS C 2 797 ? 243.22400 213.77000 184.15400 1.000 61.33706 794 LYS D CA 1
ATOM 2725 C C . LYS C 2 797 ? 243.29700 213.57500 185.66200 1.000 61.33706 794 LYS D C 1
ATOM 2726 O O . LYS C 2 797 ? 244.31000 213.94000 186.26900 1.000 61.33706 794 LYS D O 1
ATOM 2732 N N . VAL C 2 798 ? 242.25400 213.01500 186.27900 1.000 58.89327 795 VAL D N 1
ATOM 2733 C CA . VAL C 2 798 ? 242.24000 212.85500 187.73100 1.000 58.89327 795 VAL D CA 1
ATOM 2734 C C . VAL C 2 798 ? 243.18800 211.74100 188.15400 1.000 58.89327 795 VAL D C 1
ATOM 2735 O O . VAL C 2 798 ? 243.68900 211.73100 189.28600 1.000 58.89327 795 VAL D O 1
ATOM 2739 N N . THR C 2 799 ? 243.48600 210.81200 187.24600 1.000 61.18924 796 THR D N 1
ATOM 2740 C CA . THR C 2 799 ? 244.35800 209.68600 187.55400 1.000 61.18924 796 THR D CA 1
ATOM 2741 C C . THR C 2 799 ? 245.80400 210.09900 187.80900 1.000 61.18924 796 THR D C 1
ATOM 2742 O O . THR C 2 799 ? 246.58800 209.27100 188.28700 1.000 61.18924 796 THR D O 1
ATOM 2746 N N . ALA C 2 800 ? 246.17600 211.34700 187.51300 1.000 59.23691 797 ALA D N 1
ATOM 2747 C CA . ALA C 2 800 ? 247.56000 211.78500 187.60200 1.000 59.23691 797 ALA D CA 1
ATOM 2748 C C . ALA C 2 800 ? 247.79700 212.97400 188.52200 1.000 59.23691 797 ALA D C 1
ATOM 2749 O O . ALA C 2 800 ? 248.94200 213.18200 188.93400 1.000 59.23691 797 ALA D O 1
ATOM 2751 N N . ALA C 2 801 ? 246.76900 213.75400 188.85200 1.000 58.23130 798 ALA D N 1
ATOM 2752 C CA . ALA C 2 801 ? 246.96200 214.98100 189.61800 1.000 58.23130 798 ALA D CA 1
ATOM 2753 C C . ALA C 2 801 ? 247.41600 214.66800 191.03600 1.000 58.23130 798 ALA D C 1
ATOM 2754 O O . ALA C 2 801 ? 246.71700 213.97700 191.78200 1.000 58.23130 798 ALA D O 1
ATOM 2756 N N . THR C 2 802 ? 248.58200 215.19000 191.41300 1.000 57.00177 799 THR D N 1
ATOM 2757 C CA . THR C 2 802 ? 249.21900 214.83900 192.67400 1.000 57.00177 799 THR D CA 1
ATOM 2758 C C . THR C 2 802 ? 249.13500 215.99500 193.68100 1.000 57.00177 799 THR D C 1
ATOM 2759 O O . THR C 2 802 ? 250.11200 216.30100 194.37300 1.000 57.00177 799 THR D O 1
ATOM 2763 N N . LYS C 2 803 ? 247.99300 216.67800 193.74000 1.000 57.43214 800 LYS D N 1
ATOM 2764 C CA . LYS C 2 803 ? 247.74500 217.69900 194.74700 1.000 57.43214 800 LYS D CA 1
ATOM 2765 C C . LYS C 2 803 ? 246.24400 217.89300 194.90400 1.000 57.43214 800 LYS D C 1
ATOM 2766 O O . LYS C 2 803 ? 245.45400 217.50300 194.04300 1.000 57.43214 800 LYS D O 1
ATOM 2772 N N . ARG C 2 804 ? 245.85700 218.50500 196.02400 1.000 58.10135 801 ARG D N 1
ATOM 2773 C CA . ARG C 2 804 ? 244.43800 218.66700 196.32200 1.000 58.10135 801 ARG D CA 1
ATOM 2774 C C . ARG C 2 804 ? 243.80200 219.76800 195.48000 1.000 58.10135 801 ARG D C 1
ATOM 2775 O O . ARG C 2 804 ? 242.64600 219.64200 195.05500 1.000 58.10135 801 ARG D O 1
ATOM 2783 N N . SER C 2 805 ? 244.53400 220.86000 195.23500 1.000 59.52823 802 SER D N 1
ATOM 2784 C CA . SER C 2 805 ? 243.96200 221.98400 194.49700 1.000 59.52823 802 SER D CA 1
ATOM 2785 C C . SER C 2 805 ? 243.67300 221.60700 193.05000 1.000 59.52823 802 SER D C 1
ATOM 2786 O O . SER C 2 805 ? 242.69900 222.08800 192.45700 1.000 59.52823 802 SER D O 1
ATOM 2789 N N . SER C 2 806 ? 244.50600 220.74700 192.46500 1.000 58.28150 803 SER D N 1
ATOM 2790 C CA . SER C 2 806 ? 244.23100 220.24200 191.12500 1.000 58.28150 803 SER D CA 1
ATOM 2791 C C . SER C 2 806 ? 242.93500 219.43900 191.09700 1.000 58.28150 803 SER D C 1
ATOM 2792 O O . SER C 2 806 ? 242.13400 219.55800 190.16000 1.000 58.28150 803 SER D O 1
ATOM 2795 N N . LEU C 2 807 ? 242.71200 218.61600 192.12700 1.000 55.63483 804 LEU D N 1
ATOM 2796 C CA . LEU C 2 807 ? 241.46100 217.87300 192.23500 1.000 55.63483 804 LEU D CA 1
ATOM 2797 C C . LEU C 2 807 ? 240.27400 218.81700 192.34300 1.000 55.63483 804 LEU D C 1
ATOM 2798 O O . LEU C 2 807 ? 239.23400 218.59900 191.70800 1.000 55.63483 804 LEU D O 1
ATOM 2803 N N . ASN C 2 808 ? 240.41500 219.87200 193.14900 1.000 56.96848 805 ASN D N 1
ATOM 2804 C CA . ASN C 2 808 ? 239.33800 220.84300 193.30300 1.000 56.96848 805 ASN D CA 1
ATOM 2805 C C . ASN C 2 808 ? 239.01400 221.51500 191.97400 1.000 56.96848 805 ASN D C 1
ATOM 2806 O O . ASN C 2 808 ? 237.84000 221.65900 191.61200 1.000 56.96848 805 ASN D O 1
ATOM 2811 N N . GLY C 2 809 ? 240.04400 221.90700 191.22200 1.000 60.41607 806 GLY D N 1
ATOM 2812 C CA . GLY C 2 809 ? 239.80900 222.54100 189.93400 1.000 60.41607 806 GLY D CA 1
ATOM 2813 C C . GLY C 2 809 ? 239.14800 221.61500 188.93000 1.000 60.41607 806 GLY D C 1
ATOM 2814 O O . GLY C 2 809 ? 238.21500 222.01200 188.22100 1.000 60.41607 806 GLY D O 1
ATOM 2815 N N . LEU C 2 810 ? 239.61400 220.36300 188.86400 1.000 59.59713 807 LEU D N 1
ATOM 2816 C CA . LEU C 2 810 ? 239.01600 219.39900 187.94500 1.000 59.59713 807 LEU D CA 1
ATOM 2817 C C . LEU C 2 810 ? 237.55200 219.14000 188.28100 1.000 59.59713 807 LEU D C 1
ATOM 2818 O O . LEU C 2 810 ? 236.69500 219.12700 187.38600 1.000 59.59713 807 LEU D O 1
ATOM 2823 N N . GLU C 2 811 ? 237.24300 218.94400 189.56600 1.000 59.04834 808 GLU D N 1
ATOM 2824 C CA . GLU C 2 811 ? 235.86400 218.66400 189.94900 1.000 59.04834 808 GLU D CA 1
ATOM 2825 C C . GLU C 2 811 ? 234.96800 219.87100 189.70500 1.000 59.04834 808 GLU D C 1
ATOM 2826 O O . GLU C 2 811 ? 233.81900 219.71900 189.27400 1.000 59.04834 808 GLU D O 1
ATOM 2832 N N . GLY C 2 812 ? 235.48200 221.08100 189.94900 1.000 61.34499 809 GLY D N 1
ATOM 2833 C CA . GLY C 2 812 ? 234.69800 222.27300 189.66500 1.000 61.34499 809 GLY D CA 1
ATOM 2834 C C . GLY C 2 812 ? 234.38600 222.43300 188.19000 1.000 61.34499 809 GLY D C 1
ATOM 2835 O O . GLY C 2 812 ? 233.25400 222.76600 187.81500 1.000 61.34499 809 GLY D O 1
ATOM 2836 N N . SER C 2 813 ? 235.38000 222.18800 187.33000 1.000 61.53310 810 SER D N 1
ATOM 2837 C CA . SER C 2 813 ? 235.13800 222.27500 185.89300 1.000 61.53310 810 SER D CA 1
ATOM 2838 C C . SER C 2 813 ? 234.14000 221.21800 185.43500 1.000 61.53310 810 SER D C 1
ATOM 2839 O O . SER C 2 813 ? 233.24900 221.50400 184.62100 1.000 61.53310 810 SER D O 1
ATOM 2842 N N . ALA C 2 814 ? 234.26200 219.99400 185.95900 1.000 58.61721 811 ALA D N 1
ATOM 2843 C CA . ALA C 2 814 ? 233.32600 218.93500 185.59200 1.000 58.61721 811 ALA D CA 1
ATOM 2844 C C . ALA C 2 814 ? 231.90500 219.26900 186.02900 1.000 58.61721 811 ALA D C 1
ATOM 2845 O O . ALA C 2 814 ? 230.94900 219.04500 185.27800 1.000 58.61721 811 ALA D O 1
ATOM 2847 N N . THR C 2 815 ? 231.74500 219.82100 187.23400 1.000 57.75990 812 THR D N 1
ATOM 2848 C CA . THR C 2 815 ? 230.41300 220.17100 187.71900 1.000 57.75990 812 THR D CA 1
ATOM 2849 C C . THR C 2 815 ? 229.79200 221.29100 186.89700 1.000 57.75990 812 THR D C 1
ATOM 2850 O O . THR C 2 815 ? 228.58800 221.26300 186.61100 1.000 57.75990 812 THR D O 1
ATOM 2854 N N . ARG C 2 816 ? 230.58600 222.30000 186.52300 1.000 60.58616 813 ARG D N 1
ATOM 2855 C CA . ARG C 2 816 ? 230.04600 223.35600 185.67000 1.000 60.58616 813 ARG D CA 1
ATOM 2856 C C . ARG C 2 816 ? 229.62700 222.80500 184.31400 1.000 60.58616 813 ARG D C 1
ATOM 2857 O O . ARG C 2 816 ? 228.55400 223.14800 183.79400 1.000 60.58616 813 ARG D O 1
ATOM 2865 N N . GLU C 2 817 ? 230.45000 221.92600 183.73800 1.000 59.66466 814 GLU D N 1
ATOM 2866 C CA . GLU C 2 817 ? 230.13200 221.36200 182.43100 1.000 59.66466 814 GLU D CA 1
ATOM 2867 C C . GLU C 2 817 ? 228.94300 220.41200 182.51700 1.000 59.66466 814 GLU D C 1
ATOM 2868 O O . GLU C 2 817 ? 228.29500 220.11100 181.50900 1.000 59.66466 814 GLU D O 1
ATOM 2874 N N . TYR C 2 818 ? 228.65800 219.91000 183.71700 1.000 53.68277 815 TYR D N 1
ATOM 2875 C CA . TYR C 2 818 ? 227.51200 219.03100 183.90200 1.000 53.68277 815 TYR D CA 1
ATOM 2876 C C . TYR C 2 818 ? 226.21900 219.82500 184.08000 1.000 53.68277 815 TYR D C 1
ATOM 2877 O O . TYR C 2 818 ? 225.18300 219.45400 183.52000 1.000 53.68277 815 TYR D O 1
ATOM 2886 N N . PHE C 2 819 ? 226.25900 220.93300 184.83300 1.000 56.86008 816 PHE D N 1
ATOM 2887 C CA . PHE C 2 819 ? 225.04900 221.74600 185.00800 1.000 56.86008 816 PHE D CA 1
ATOM 2888 C C . PHE C 2 819 ? 224.76600 222.69200 183.85100 1.000 56.86008 816 PHE D C 1
ATOM 2889 O O . PHE C 2 819 ? 223.68000 223.27900 183.81000 1.000 56.86008 816 PHE D O 1
ATOM 2897 N N . GLN C 2 820 ? 225.69600 222.88100 182.91200 1.000 61.96139 817 GLN D N 1
ATOM 2898 C CA . GLN C 2 820 ? 225.40200 223.82400 181.83200 1.000 61.96139 817 GLN D CA 1
ATOM 2899 C C . GLN C 2 820 ? 224.30000 223.31400 180.90400 1.000 61.96139 817 GLN D C 1
ATOM 2900 O O . GLN C 2 820 ? 223.78200 224.07300 180.07900 1.000 61.96139 817 GLN D O 1
ATOM 2906 N N . GLN C 2 821 ? 223.92100 222.03800 181.01900 1.000 63.49419 818 GLN D N 1
ATOM 2907 C CA . GLN C 2 821 ? 223.08400 221.42400 179.99400 1.000 63.49419 818 GLN D CA 1
ATOM 2908 C C . GLN C 2 821 ? 221.64200 221.15200 180.41700 1.000 63.49419 818 GLN D C 1
ATOM 2909 O O . GLN C 2 821 ? 220.85800 220.69800 179.57800 1.000 63.49419 818 GLN D O 1
ATOM 2915 N N . PHE C 2 822 ? 221.25300 221.42300 181.66700 1.000 60.99064 819 PHE D N 1
ATOM 2916 C CA . PHE C 2 822 ? 219.91800 221.02200 182.11400 1.000 60.99064 819 PHE D CA 1
ATOM 2917 C C . PHE C 2 822 ? 218.78500 221.83900 181.50500 1.000 60.99064 819 PHE D C 1
ATOM 2918 O O . PHE C 2 822 ? 217.62000 221.50700 181.73800 1.000 60.99064 819 PHE D O 1
ATOM 2926 N N . ASN C 2 823 ? 219.07600 222.89200 180.74400 1.000 63.05994 820 ASN D N 1
ATOM 2927 C CA . ASN C 2 823 ? 217.99000 223.69000 180.18400 1.000 63.05994 820 ASN D CA 1
ATOM 2928 C C . ASN C 2 823 ? 217.26200 222.94800 179.06900 1.000 63.05994 820 ASN D C 1
ATOM 2929 O O . ASN C 2 823 ? 216.16300 223.34400 178.66600 1.000 63.05994 820 ASN D O 1
ATOM 2934 N N . LEU C 2 824 ? 217.85900 221.87200 178.55000 1.000 60.97354 821 LEU D N 1
ATOM 2935 C CA . LEU C 2 824 ? 217.16300 221.04500 177.56800 1.000 60.97354 821 LEU D CA 1
ATOM 2936 C C . LEU C 2 824 ? 216.09800 220.18000 178.23000 1.000 60.97354 821 LEU D C 1
ATOM 2937 O O . LEU C 2 824 ? 215.11100 219.79500 177.59200 1.000 60.97354 821 LEU D O 1
ATOM 2942 N N . PHE C 2 825 ? 216.28900 219.85400 179.50900 1.000 59.41132 822 PHE D N 1
ATOM 2943 C CA . PHE C 2 825 ? 215.41300 218.89400 180.17000 1.000 59.41132 822 PHE D CA 1
ATOM 2944 C C . PHE C 2 825 ? 214.20500 219.58600 180.78500 1.000 59.41132 822 PHE D C 1
ATOM 2945 O O . PHE C 2 825 ? 213.06300 219.17200 180.55900 1.000 59.41132 822 PHE D O 1
ATOM 2953 N N . LEU C 2 826 ? 214.44000 220.64400 181.55400 1.000 60.50887 823 LEU D N 1
ATOM 2954 C CA . LEU C 2 826 ? 213.39200 221.28300 182.32500 1.000 60.50887 823 LEU D CA 1
ATOM 2955 C C . LEU C 2 826 ? 212.41300 222.01800 181.41200 1.000 60.50887 823 LEU D C 1
ATOM 2956 O O . LEU C 2 826 ? 212.75700 222.39100 180.29000 1.000 60.50887 823 LEU D O 1
ATOM 2961 N N . PRO C 2 827 ? 211.17900 222.22900 181.86800 1.000 63.59153 824 PRO D N 1
ATOM 2962 C CA . PRO C 2 827 ? 210.21100 222.98400 181.06400 1.000 63.59153 824 PRO D CA 1
ATOM 2963 C C . PRO C 2 827 ? 210.54400 224.46800 181.03200 1.000 63.59153 824 PRO D C 1
ATOM 2964 O O . PRO C 2 827 ? 211.56700 224.92500 181.54400 1.000 63.59153 824 PRO D O 1
ATOM 2968 N N . GLU C 2 828 ? 209.64100 225.22500 180.40600 1.000 67.55651 825 GLU D N 1
ATOM 2969 C CA . GLU C 2 828 ? 209.91600 226.62600 180.09600 1.000 67.55651 825 GLU D CA 1
ATOM 2970 C C . GLU C 2 828 ? 210.04800 227.47200 181.35900 1.000 67.55651 825 GLU D C 1
ATOM 2971 O O . GLU C 2 828 ? 210.96400 228.29400 181.47300 1.000 67.55651 825 GLU D O 1
ATOM 2977 N N . TRP C 2 829 ? 209.14100 227.28700 182.31900 1.000 68.00052 826 TRP D N 1
ATOM 2978 C CA . TRP C 2 829 ? 209.11800 228.17000 183.48000 1.000 68.00052 826 TRP D CA 1
ATOM 2979 C C . TRP C 2 829 ? 210.27400 227.87900 184.42900 1.000 68.00052 826 TRP D C 1
ATOM 2980 O O . TRP C 2 829 ? 210.67900 228.75100 185.20600 1.000 68.00052 826 TRP D O 1
ATOM 2991 N N . ALA C 2 830 ? 210.81700 226.66300 184.38300 1.000 65.62533 827 ALA D N 1
ATOM 2992 C CA . ALA C 2 830 ? 211.84900 226.23900 185.32000 1.000 65.62533 827 ALA D CA 1
ATOM 2993 C C . ALA C 2 830 ? 213.26200 226.44100 184.79800 1.000 65.62533 827 ALA D C 1
ATOM 2994 O O . ALA C 2 830 ? 214.20800 226.02800 185.47600 1.000 65.62533 827 ALA D O 1
ATOM 2996 N N . HIS C 2 831 ? 213.42900 227.04500 183.62200 1.000 66.23935 828 HIS D N 1
ATOM 2997 C CA . HIS C 2 831 ? 214.75500 227.24800 183.04900 1.000 66.23935 828 HIS D CA 1
ATOM 2998 C C . HIS C 2 831 ? 215.59300 228.16300 183.93100 1.000 66.23935 828 HIS D C 1
ATOM 2999 O O . HIS C 2 831 ? 215.19400 229.29300 184.22800 1.000 66.23935 828 HIS D O 1
ATOM 3006 N N . PHE C 2 832 ? 216.75800 227.67500 184.34200 1.000 68.15527 829 PHE D N 1
ATOM 3007 C CA . PHE C 2 832 ? 217.66500 228.41700 185.20400 1.000 68.15527 829 PHE D CA 1
ATOM 3008 C C . PHE C 2 832 ? 219.00300 228.56800 184.49900 1.000 68.15527 829 PHE D C 1
ATOM 3009 O O . PHE C 2 832 ? 219.42900 227.66500 183.77200 1.000 68.15527 829 PHE D O 1
ATOM 3017 N N . SER C 2 833 ? 219.65100 229.71700 184.69100 1.000 80.74455 830 SER D N 1
ATOM 3018 C CA . SER C 2 833 ? 220.89000 230.03200 183.99200 1.000 80.74455 830 SER D CA 1
ATOM 3019 C C . SER C 2 833 ? 222.08100 230.23800 184.91800 1.000 80.74455 830 SER D C 1
ATOM 3020 O O . SER C 2 833 ? 223.11100 229.57700 184.75600 1.000 80.74455 830 SER D O 1
ATOM 3023 N N . LYS C 2 834 ? 221.96700 231.13500 185.89100 1.000 81.82784 831 LYS D N 1
ATOM 3024 C CA . LYS C 2 834 ? 223.11400 231.54700 186.68200 1.000 81.82784 831 LYS D CA 1
ATOM 3025 C C . LYS C 2 834 ? 223.38600 230.51800 187.77800 1.000 81.82784 831 LYS D C 1
ATOM 3026 O O . LYS C 2 834 ? 222.51800 229.72100 188.14200 1.000 81.82784 831 LYS D O 1
ATOM 3032 N N . ARG C 2 835 ? 224.61500 230.53100 188.29600 1.000 75.52235 832 ARG D N 1
ATOM 3033 C CA . ARG C 2 835 ? 225.02300 229.62500 189.36100 1.000 75.52235 832 ARG D CA 1
ATOM 3034 C C . ARG C 2 835 ? 224.18000 229.83000 190.61900 1.000 75.52235 832 ARG D C 1
ATOM 3035 O O . ARG C 2 835 ? 223.44500 230.81100 190.76500 1.000 75.52235 832 ARG D O 1
ATOM 3043 N N . THR C 2 836 ? 224.30800 228.88100 191.54000 1.000 67.62441 833 THR D N 1
ATOM 3044 C CA . THR C 2 836 ? 223.44900 228.84200 192.71300 1.000 67.62441 833 THR D CA 1
ATOM 3045 C C . THR C 2 836 ? 223.75700 229.99300 193.66300 1.000 67.62441 833 THR D C 1
ATOM 3046 O O . THR C 2 836 ? 224.91600 230.28000 193.97400 1.000 67.62441 833 THR D O 1
ATOM 3050 N N . ARG C 2 837 ? 222.69600 230.64300 194.13800 1.000 64.91441 834 ARG D N 1
ATOM 3051 C CA . ARG C 2 837 ? 222.79100 231.73900 195.09000 1.000 64.91441 834 ARG D CA 1
ATOM 3052 C C . ARG C 2 837 ? 222.35900 231.25800 196.46800 1.000 64.91441 834 ARG D C 1
ATOM 3053 O O . ARG C 2 837 ? 221.47200 230.40900 196.59100 1.000 64.91441 834 ARG D O 1
ATOM 3061 N N . ARG C 2 838 ? 223.00300 231.79800 197.50700 1.000 61.88942 835 ARG D N 1
ATOM 3062 C CA . ARG C 2 838 ? 222.65400 231.40100 198.87000 1.000 61.88942 835 ARG D CA 1
ATOM 3063 C C . ARG C 2 838 ? 221.21600 231.76000 199.22900 1.000 61.88942 835 ARG D C 1
ATOM 3064 O O . ARG C 2 838 ? 220.51000 230.89200 199.76700 1.000 61.88942 835 ARG D O 1
ATOM 3072 N N . PRO C 2 839 ? 220.71100 232.96400 198.96900 1.000 64.48677 836 PRO D N 1
ATOM 3073 C CA . PRO C 2 839 ? 219.26500 233.12600 198.89600 1.000 64.48677 836 PRO D CA 1
ATOM 3074 C C . PRO C 2 839 ? 218.78400 232.81300 197.49300 1.000 64.48677 836 PRO D C 1
ATOM 3075 O O . PRO C 2 839 ? 219.15500 233.50700 196.53500 1.000 64.48677 836 PRO D O 1
ATOM 3079 N N . PRO C 2 840 ? 217.97700 231.76800 197.32300 1.000 64.45212 837 PRO D N 1
ATOM 3080 C CA . PRO C 2 840 ? 217.60300 231.34000 195.96900 1.000 64.45212 837 PRO D CA 1
ATOM 3081 C C . PRO C 2 840 ? 216.65200 232.32600 195.30600 1.000 64.45212 837 PRO D C 1
ATOM 3082 O O . PRO C 2 840 ? 215.88400 233.01800 195.97400 1.000 64.45212 837 PRO D O 1
ATOM 3086 N N . LYS C 2 841 ? 216.71800 232.38500 193.97900 1.000 65.31831 838 LYS D N 1
ATOM 3087 C CA . LYS C 2 841 ? 215.78800 233.16900 193.18400 1.000 65.31831 838 LYS D CA 1
ATOM 3088 C C . LYS C 2 841 ? 215.16500 232.36200 192.05500 1.000 65.31831 838 LYS D C 1
ATOM 3089 O O . LYS C 2 841 ? 214.41300 232.92200 191.25000 1.000 65.31831 838 LYS D O 1
ATOM 3095 N N . ASP C 2 842 ? 215.45600 231.06400 191.98100 1.000 63.54785 839 ASP D N 1
ATOM 3096 C CA . ASP C 2 842 ? 214.91800 230.13100 191.00700 1.000 63.54785 839 ASP D CA 1
ATOM 3097 C C . ASP C 2 842 ? 214.53000 228.81200 191.66800 1.000 63.54785 839 ASP D C 1
ATOM 3098 O O . ASP C 2 842 ? 215.07000 228.46400 192.72300 1.000 63.54785 839 ASP D O 1
ATOM 3103 N N . PRO C 2 843 ? 213.56500 228.08100 191.10100 1.000 61.54804 840 PRO D N 1
ATOM 3104 C CA . PRO C 2 843 ? 213.06500 226.87300 191.78900 1.000 61.54804 840 PRO D CA 1
ATOM 3105 C C . PRO C 2 843 ? 214.06900 225.73400 191.89100 1.000 61.54804 840 PRO D C 1
ATOM 3106 O O . PRO C 2 843 ? 214.12700 225.03600 192.92100 1.000 61.54804 840 PRO D O 1
ATOM 3110 N N . PHE C 2 844 ? 214.84900 225.51000 190.83500 1.000 55.68864 841 PHE D N 1
ATOM 3111 C CA . PHE C 2 844 ? 215.65400 224.29800 190.76000 1.000 55.68864 841 PHE D CA 1
ATOM 3112 C C . PHE C 2 844 ? 216.74500 224.28900 191.82500 1.000 55.68864 841 PHE D C 1
ATOM 3113 O O . PHE C 2 844 ? 217.07000 223.23300 192.38600 1.000 55.68864 841 PHE D O 1
ATOM 3121 N N . ASN C 2 845 ? 217.30400 225.45800 192.13600 1.000 54.71664 842 ASN D N 1
ATOM 3122 C CA . ASN C 2 845 ? 218.27300 225.53200 193.22200 1.000 54.71664 842 ASN D CA 1
ATOM 3123 C C . ASN C 2 845 ? 217.62400 225.20300 194.55900 1.000 54.71664 842 ASN D C 1
ATOM 3124 O O . ASN C 2 845 ? 218.25600 224.58900 195.42500 1.000 54.71664 842 ASN D O 1
ATOM 3129 N N . VAL C 2 846 ? 216.35700 225.59000 194.74300 1.000 51.98030 843 VAL D N 1
ATOM 3130 C CA . VAL C 2 846 ? 215.64800 225.25700 195.97800 1.000 51.98030 843 VAL D CA 1
ATOM 3131 C C . VAL C 2 846 ? 215.51400 223.74700 196.12300 1.000 51.98030 843 VAL D C 1
ATOM 3132 O O . VAL C 2 846 ? 215.79500 223.17600 197.19100 1.000 51.98030 843 VAL D O 1
ATOM 3136 N N . LEU C 2 847 ? 215.08600 223.07900 195.04800 1.000 48.49859 844 LEU D N 1
ATOM 3137 C CA . LEU C 2 847 ? 214.92700 221.62800 195.10400 1.000 48.49859 844 LEU D CA 1
ATOM 3138 C C . LEU C 2 847 ? 216.25900 220.94100 195.38300 1.000 48.49859 844 LEU D C 1
ATOM 3139 O O . LEU C 2 847 ? 216.34500 220.04200 196.23800 1.000 48.49859 844 LEU D O 1
ATOM 3144 N N . LEU C 2 848 ? 217.31700 221.37800 194.69700 1.000 43.63218 845 LEU D N 1
ATOM 3145 C CA . LEU C 2 848 ? 218.62800 220.78300 194.92200 1.000 43.63218 845 LEU D CA 1
ATOM 3146 C C . LEU C 2 848 ? 219.10700 221.01800 196.34700 1.000 43.63218 845 LEU D C 1
ATOM 3147 O O . LEU C 2 848 ? 219.72600 220.13600 196.94700 1.000 43.63218 845 LEU D O 1
ATOM 3152 N N . SER C 2 849 ? 218.83000 222.20000 196.90600 1.000 44.33340 846 SER D N 1
ATOM 3153 C CA . SER C 2 849 ? 219.27300 222.50700 198.26300 1.000 44.33340 846 SER D CA 1
ATOM 3154 C C . SER C 2 849 ? 218.61300 221.59200 199.28700 1.000 44.33340 846 SER D C 1
ATOM 3155 O O . SER C 2 849 ? 219.29000 221.05800 200.18100 1.000 44.33340 846 SER D O 1
ATOM 3158 N N . LEU C 2 850 ? 217.29400 221.39200 199.16900 1.000 42.48126 847 LEU D N 1
ATOM 3159 C CA . LEU C 2 850 ? 216.62700 220.45900 200.07700 1.000 42.48126 847 LEU D CA 1
ATOM 3160 C C . LEU C 2 850 ? 217.21800 219.06000 199.95500 1.000 42.48126 847 LEU D C 1
ATOM 3161 O O . LEU C 2 850 ? 217.49900 218.40200 200.97100 1.000 42.48126 847 LEU D O 1
ATOM 3166 N N . GLY C 2 851 ? 217.43200 218.59600 198.72000 1.000 39.11083 848 GLY D N 1
ATOM 3167 C CA . GLY C 2 851 ? 217.98800 217.26400 198.54000 1.000 39.11083 848 GLY D CA 1
ATOM 3168 C C . GLY C 2 851 ? 219.37600 217.11300 199.13700 1.000 39.11083 848 GLY D C 1
ATOM 3169 O O . GLY C 2 851 ? 219.67500 216.11000 199.79800 1.000 39.11083 848 GLY D O 1
ATOM 3170 N N . TYR C 2 852 ? 220.24000 218.10700 198.91800 1.000 37.34197 849 TYR D N 1
ATOM 3171 C CA . TYR C 2 852 ? 221.60500 218.02000 199.42200 1.000 37.34197 849 TYR D CA 1
ATOM 3172 C C . TYR C 2 852 ? 221.62500 218.00900 200.94000 1.000 37.34197 849 TYR D C 1
ATOM 3173 O O . TYR C 2 852 ? 222.39200 217.25300 201.54700 1.000 37.34197 849 TYR D O 1
ATOM 3182 N N . THR C 2 853 ? 220.78200 218.83300 201.57600 1.000 36.95753 850 THR D N 1
ATOM 3183 C CA . THR C 2 853 ? 220.74300 218.84300 203.03700 1.000 36.95753 850 THR D CA 1
ATOM 3184 C C . THR C 2 853 ? 220.27600 217.50300 203.59800 1.000 36.95753 850 THR D C 1
ATOM 3185 O O . THR C 2 853 ? 220.86000 216.99200 204.56600 1.000 36.95753 850 THR D O 1
ATOM 3189 N N . ILE C 2 854 ? 219.23300 216.91200 203.00100 1.000 32.73187 851 ILE D N 1
ATOM 3190 C CA . ILE C 2 854 ? 218.73500 215.62800 203.50100 1.000 32.73187 851 ILE D CA 1
ATOM 3191 C C . ILE C 2 854 ? 219.80400 214.54900 203.36600 1.000 32.73187 851 ILE D C 1
ATOM 3192 O O . ILE C 2 854 ? 220.07200 213.78600 204.31000 1.000 32.73187 851 ILE D O 1
ATOM 3197 N N . LEU C 2 855 ? 220.44500 214.48200 202.19500 1.000 31.25500 852 LEU D N 1
ATOM 3198 C CA . LEU C 2 855 ? 221.46100 213.45900 201.97700 1.000 31.25500 852 LEU D CA 1
ATOM 3199 C C . LEU C 2 855 ? 222.65000 213.65100 202.91000 1.000 31.25500 852 LEU D C 1
ATOM 3200 O O . LEU C 2 855 ? 223.19600 212.67100 203.43400 1.000 31.25500 852 LEU D O 1
ATOM 3205 N N . TYR C 2 856 ? 223.05400 214.90400 203.14500 1.000 33.63047 853 TYR D N 1
ATOM 3206 C CA . TYR C 2 856 ? 224.17400 215.17200 204.04100 1.000 33.63047 853 TYR D CA 1
ATOM 3207 C C . TYR C 2 856 ? 223.86300 214.72500 205.46000 1.000 33.63047 853 TYR D C 1
ATOM 3208 O O . TYR C 2 856 ? 224.69600 214.08400 206.11200 1.000 33.63047 853 TYR D O 1
ATOM 3217 N N . SER C 2 857 ? 222.65900 215.03900 205.95100 1.000 32.58734 854 SER D N 1
ATOM 3218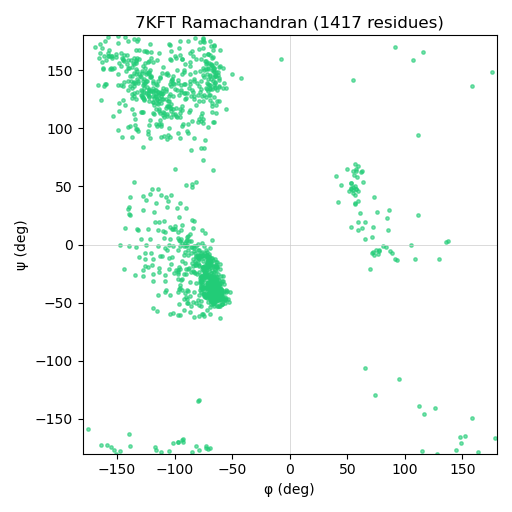 C CA . SER C 2 857 ? 222.30000 214.66500 207.31700 1.000 32.58734 854 SER D CA 1
ATOM 3219 C C . SER C 2 857 ? 222.29800 213.15200 207.49400 1.000 32.58734 854 SER D C 1
ATOM 3220 O O . SER C 2 857 ? 222.85700 212.62400 208.46800 1.000 32.58734 854 SER D O 1
ATOM 3223 N N . HIS C 2 858 ? 221.68500 212.43200 206.55000 1.000 30.28036 855 HIS D N 1
ATOM 3224 C CA . HIS C 2 858 ? 221.58800 210.98500 206.70900 1.000 30.28036 855 HIS D CA 1
ATOM 3225 C C . HIS C 2 858 ? 222.95000 210.31400 206.57100 1.000 30.28036 855 HIS D C 1
ATOM 3226 O O . HIS C 2 858 ? 223.26500 209.37900 207.32100 1.000 30.28036 855 HIS D O 1
ATOM 3233 N N . THR C 2 859 ? 223.78300 210.79300 205.63800 1.000 30.45259 856 THR D N 1
ATOM 3234 C CA . THR C 2 859 ? 225.13900 210.26800 205.51700 1.000 30.45259 856 THR D CA 1
ATOM 3235 C C . THR C 2 859 ? 225.93000 210.50400 206.79300 1.000 30.45259 856 THR D C 1
ATOM 3236 O O . THR C 2 859 ? 226.70500 209.64100 207.22200 1.000 30.45259 856 THR D O 1
ATOM 3240 N N . ASP C 2 860 ? 225.74100 211.67100 207.41400 1.000 31.03808 857 ASP D N 1
ATOM 3241 C CA . ASP C 2 860 ? 226.44200 211.99300 208.65200 1.000 31.03808 857 ASP D CA 1
ATOM 3242 C C . ASP C 2 860 ? 226.05100 211.04000 209.77600 1.000 31.03808 857 ASP D C 1
ATOM 3243 O O . ASP C 2 860 ? 226.91500 210.52300 210.49900 1.000 31.03808 857 ASP D O 1
ATOM 3248 N N . ALA C 2 861 ? 224.74800 210.79500 209.93800 1.000 28.11671 858 ALA D N 1
ATOM 3249 C CA . ALA C 2 861 ? 224.30400 209.89300 211.00000 1.000 28.11671 858 ALA D CA 1
ATOM 3250 C C . ALA C 2 861 ? 224.82700 208.48000 210.78300 1.000 28.11671 858 ALA D C 1
ATOM 3251 O O . ALA C 2 861 ? 225.33200 207.84600 211.72000 1.000 28.11671 858 ALA D O 1
ATOM 3253 N N . ILE C 2 862 ? 224.73100 207.97300 209.55000 1.000 28.45996 859 ILE D N 1
ATOM 3254 C CA . ILE C 2 862 ? 225.18600 206.61100 209.28400 1.000 28.45996 859 ILE D CA 1
ATOM 3255 C C . ILE C 2 862 ? 226.70100 206.48600 209.40600 1.000 28.45996 859 ILE D C 1
ATOM 3256 O O . ILE C 2 862 ? 227.20300 205.42200 209.78600 1.000 28.45996 859 ILE D O 1
ATOM 3261 N N . LEU C 2 863 ? 227.45400 207.54900 209.11700 1.000 29.27381 860 LEU D N 1
ATOM 3262 C CA . LEU C 2 863 ? 228.89400 207.49800 209.34300 1.000 29.27381 860 LEU D CA 1
ATOM 3263 C C . LEU C 2 863 ? 229.22700 207.48900 210.82600 1.000 29.27381 860 LEU D C 1
ATOM 3264 O O . LEU C 2 863 ? 230.12600 206.75800 211.25200 1.000 29.27381 860 LEU D O 1
ATOM 3269 N N . GLN C 2 864 ? 228.51900 208.29300 211.62500 1.000 28.75319 861 GLN D N 1
ATOM 3270 C CA . GLN C 2 864 ? 228.79600 208.32400 213.05800 1.000 28.75319 861 GLN D CA 1
ATOM 3271 C C . GLN C 2 864 ? 228.44300 207.00200 213.72300 1.000 28.75319 861 GLN D C 1
ATOM 3272 O O . GLN C 2 864 ? 229.09100 206.59700 214.69400 1.000 28.75319 861 GLN D O 1
ATOM 3278 N N . SER C 2 865 ? 227.40700 206.32500 213.22500 1.000 27.87329 862 SER D N 1
ATOM 3279 C CA . SER C 2 865 ? 226.98300 205.07600 213.85000 1.000 27.87329 862 SER D CA 1
ATOM 3280 C C . SER C 2 865 ? 228.03500 203.98400 213.70900 1.000 27.87329 862 SER D C 1
ATOM 3281 O O . SER C 2 865 ? 228.10900 203.07700 214.54200 1.000 27.87329 862 SER D O 1
ATOM 3284 N N . ALA C 2 866 ? 228.85800 204.04800 212.66300 1.000 30.43120 863 ALA D N 1
ATOM 3285 C CA . ALA C 2 866 ? 229.83500 202.99100 212.42600 1.000 30.43120 863 ALA D CA 1
ATOM 3286 C C . ALA C 2 866 ? 231.07200 203.12500 213.30100 1.000 30.43120 863 ALA D C 1
ATOM 3287 O O . ALA C 2 866 ? 231.89200 202.20400 213.33500 1.000 30.43120 863 ALA D O 1
ATOM 3289 N N . GLY C 2 867 ? 231.23800 204.24300 213.98900 1.000 29.14898 864 GLY D N 1
ATOM 3290 C CA . GLY C 2 867 ? 232.36100 204.44800 214.87100 1.000 29.14898 864 GLY D CA 1
ATOM 3291 C C . GLY C 2 867 ? 233.37300 205.48000 214.43200 1.000 29.14898 864 GLY D C 1
ATOM 3292 O O . GLY C 2 867 ? 234.53200 205.39100 214.84900 1.000 29.14898 864 GLY D O 1
ATOM 3293 N N . PHE C 2 868 ? 232.98000 206.45200 213.61600 1.000 30.91582 865 PHE D N 1
ATOM 3294 C CA . PHE C 2 868 ? 233.90900 207.40100 213.02500 1.000 30.91582 865 PHE D CA 1
ATOM 3295 C C . PHE C 2 868 ? 233.84000 208.74400 213.73200 1.000 30.91582 865 PHE D C 1
ATOM 3296 O O . PHE C 2 868 ? 232.85500 209.05900 214.40200 1.000 30.91582 865 PHE D O 1
ATOM 3304 N N . ILE C 2 869 ? 234.90400 209.52500 213.58100 1.000 34.90492 866 ILE D N 1
ATOM 3305 C CA . ILE C 2 869 ? 234.91500 210.92800 213.97800 1.000 34.90492 866 ILE D CA 1
ATOM 3306 C C . ILE C 2 869 ? 234.73700 211.75100 212.70900 1.000 34.90492 866 ILE D C 1
ATOM 3307 O O . ILE C 2 869 ? 235.62600 211.78800 211.85800 1.000 34.90492 866 ILE D O 1
ATOM 3312 N N . THR C 2 870 ? 233.59500 212.42500 212.58000 1.000 34.51896 867 THR D N 1
ATOM 3313 C CA . THR C 2 870 ? 233.23200 212.96600 211.27800 1.000 34.51896 867 THR D CA 1
ATOM 3314 C C . THR C 2 870 ? 233.76400 214.36900 211.02000 1.000 34.51896 867 THR D C 1
ATOM 3315 O O . THR C 2 870 ? 233.39600 214.96300 210.00200 1.000 34.51896 867 THR D O 1
ATOM 3319 N N . TRP C 2 871 ? 234.59700 214.93600 211.89700 1.000 39.67894 868 TRP D N 1
ATOM 3320 C CA . TRP C 2 871 ? 235.18500 216.22600 211.54300 1.000 39.67894 868 TRP D CA 1
ATOM 3321 C C . TRP C 2 871 ? 236.57200 216.06000 210.93600 1.000 39.67894 868 TRP D C 1
ATOM 3322 O O . TRP C 2 871 ? 237.06500 216.96600 210.25700 1.000 39.67894 868 TRP D O 1
ATOM 3333 N N . LYS C 2 872 ? 237.21300 214.91600 211.15200 1.000 40.74312 869 LYS D N 1
ATOM 3334 C CA . LYS C 2 872 ? 238.48900 214.64400 210.50200 1.000 40.74312 869 LYS D CA 1
ATOM 3335 C C . LYS C 2 872 ? 238.23800 214.06700 209.11700 1.000 40.74312 869 LYS D C 1
ATOM 3336 O O . LYS C 2 872 ? 237.85200 212.90300 208.98700 1.000 40.74312 869 LYS D O 1
ATOM 3342 N N . GLY C 2 873 ? 238.47600 214.86800 208.09000 1.000 41.55569 870 GLY D N 1
ATOM 3343 C CA . GLY C 2 873 ? 238.19400 214.47700 206.71700 1.000 41.55569 870 GLY D CA 1
ATOM 3344 C C . GLY C 2 873 ? 239.46500 214.11500 205.97700 1.000 41.55569 870 GLY D C 1
ATOM 3345 O O . GLY C 2 873 ? 240.55900 214.50700 206.38300 1.000 41.55569 870 GLY D O 1
ATOM 3346 N N . ILE C 2 874 ? 239.31300 213.35200 204.89400 1.000 42.93933 871 ILE D N 1
ATOM 3347 C CA . ILE C 2 874 ? 240.47300 212.92000 204.12100 1.000 42.93933 871 ILE D CA 1
ATOM 3348 C C . ILE C 2 874 ? 240.71000 213.83400 202.92300 1.000 42.93933 871 ILE D C 1
ATOM 3349 O O . ILE C 2 874 ? 241.83800 213.94900 202.43000 1.000 42.93933 871 ILE D O 1
ATOM 3354 N N . TYR C 2 875 ? 239.66400 214.49900 202.43200 1.000 46.16182 872 TYR D N 1
ATOM 3355 C CA . TYR C 2 875 ? 239.76700 215.30300 201.22000 1.000 46.16182 872 TYR D CA 1
ATOM 3356 C C . TYR C 2 875 ? 239.26400 216.73300 201.40700 1.000 46.16182 872 TYR D C 1
ATOM 3357 O O . TYR C 2 875 ? 239.68000 217.62700 200.66200 1.000 46.16182 872 TYR D O 1
ATOM 3366 N N . HIS C 2 876 ? 238.41500 216.98800 202.39900 1.000 44.94233 873 HIS D N 1
ATOM 3367 C CA . HIS C 2 876 ? 237.92600 218.33000 202.68000 1.000 44.94233 873 HIS D CA 1
ATOM 3368 C C . HIS C 2 876 ? 238.61700 218.90100 203.91000 1.000 44.94233 873 HIS D C 1
ATOM 3369 O O . HIS C 2 876 ? 239.36700 218.21600 204.60600 1.000 44.94233 873 HIS D O 1
ATOM 3376 N N . GLN C 2 877 ? 238.35000 220.18100 204.16100 1.000 50.22741 874 GLN D N 1
ATOM 3377 C CA . GLN C 2 877 ? 239.02300 220.90600 205.22900 1.000 50.22741 874 GLN D CA 1
ATOM 3378 C C . GLN C 2 877 ? 238.39800 220.58400 206.57900 1.000 50.22741 874 GLN D C 1
ATOM 3379 O O . GLN C 2 877 ? 237.17900 220.67900 206.74800 1.000 50.22741 874 GLN D O 1
ATOM 3385 N N . GLN C 2 878 ? 239.23800 220.21400 207.54200 1.000 48.49956 875 GLN D N 1
ATOM 3386 C CA . GLN C 2 878 ? 238.78100 220.02500 208.91200 1.000 48.49956 875 GLN D CA 1
ATOM 3387 C C . GLN C 2 878 ? 238.29800 221.35700 209.46500 1.000 48.49956 875 GLN D C 1
ATOM 3388 O O . GLN C 2 878 ? 239.09100 222.28500 209.64500 1.000 48.49956 875 GLN D O 1
ATOM 3394 N N . SER C 2 879 ? 237.00100 221.46100 209.72300 1.000 50.77735 876 SER D N 1
ATOM 3395 C CA . SER C 2 879 ? 236.43000 222.74800 210.08500 1.000 50.77735 876 SER D CA 1
ATOM 3396 C C . SER C 2 879 ? 235.16800 222.53900 210.90100 1.000 50.77735 876 SER D C 1
ATOM 3397 O O . SER C 2 879 ? 234.57800 221.45700 210.90600 1.000 50.77735 876 SER D O 1
ATOM 3400 N N . ALA C 2 880 ? 234.76700 223.59700 211.59500 1.000 50.72686 877 ALA D N 1
ATOM 3401 C CA . ALA C 2 880 ? 233.45600 223.63200 212.21300 1.000 50.72686 877 ALA D CA 1
ATOM 3402 C C . ALA C 2 880 ? 232.41300 224.04300 211.18200 1.000 50.72686 877 ALA D C 1
ATOM 3403 O O . ALA C 2 880 ? 232.72700 224.30400 210.01800 1.000 50.72686 877 ALA D O 1
ATOM 3405 N N . ALA C 2 881 ? 231.15800 224.06400 211.62400 1.000 51.89865 878 ALA D N 1
ATOM 3406 C CA . ALA C 2 881 ? 229.93700 224.37600 210.87900 1.000 51.89865 878 ALA D CA 1
ATOM 3407 C C . ALA C 2 881 ? 229.54900 223.26900 209.90500 1.000 51.89865 878 ALA D C 1
ATOM 3408 O O . ALA C 2 881 ? 228.46700 223.35300 209.31900 1.000 51.89865 878 ALA D O 1
ATOM 3410 N N . HIS C 2 882 ? 230.37600 222.24100 209.71800 1.000 46.23536 879 HIS D N 1
ATOM 3411 C CA . HIS C 2 882 ? 230.00700 221.08600 208.91200 1.000 46.23536 879 HIS D CA 1
ATOM 3412 C C . HIS C 2 882 ? 230.93200 219.93400 209.27300 1.000 46.23536 879 HIS D C 1
ATOM 3413 O O . HIS C 2 882 ? 231.99200 220.12900 209.87100 1.000 46.23536 879 HIS D O 1
ATOM 3420 N N . ALA C 2 883 ? 230.50800 218.72700 208.91100 1.000 38.10684 880 ALA D N 1
ATOM 3421 C CA . ALA C 2 883 ? 231.29200 217.51800 209.11700 1.000 38.10684 880 ALA D CA 1
ATOM 3422 C C . ALA C 2 883 ? 232.04400 217.21900 207.83200 1.000 38.10684 880 ALA D C 1
ATOM 3423 O O . ALA C 2 883 ? 231.44200 217.18100 206.75600 1.000 38.10684 880 ALA D O 1
ATOM 3425 N N . ALA C 2 884 ? 233.35700 217.01900 207.94400 1.000 34.52773 881 ALA D N 1
ATOM 3426 C CA . ALA C 2 884 ? 234.18500 216.86800 206.75300 1.000 34.52773 881 ALA D CA 1
ATOM 3427 C C . ALA C 2 884 ? 233.97100 215.51400 206.09100 1.000 34.52773 881 ALA D C 1
ATOM 3428 O O . ALA C 2 884 ? 233.83900 215.42600 204.86600 1.000 34.52773 881 ALA D O 1
ATOM 3430 N N . LEU C 2 885 ? 233.93400 214.44400 206.88700 1.000 30.70191 882 LEU D N 1
ATOM 3431 C CA . LEU C 2 885 ? 233.83900 213.10000 206.32500 1.000 30.70191 882 LEU D CA 1
ATOM 3432 C C . LEU C 2 885 ? 232.47800 212.85400 205.68700 1.000 30.70191 882 LEU D C 1
ATOM 3433 O O . LEU C 2 885 ? 232.37600 212.14700 204.67900 1.000 30.70191 882 LEU D O 1
ATOM 3438 N N . ALA C 2 886 ? 231.42100 213.42900 206.25800 1.000 31.31611 883 ALA D N 1
ATOM 3439 C CA . ALA C 2 886 ? 230.08900 213.22800 205.70500 1.000 31.31611 883 ALA D CA 1
ATOM 3440 C C . ALA C 2 886 ? 229.93600 213.93800 204.37000 1.000 31.31611 883 ALA D C 1
ATOM 3441 O O . ALA C 2 886 ? 229.42600 213.36400 203.40600 1.000 31.31611 883 ALA D O 1
ATOM 3443 N N . SER C 2 887 ? 230.37700 215.19400 204.29300 1.000 34.06136 884 SER D N 1
ATOM 3444 C CA . SER C 2 887 ? 230.36000 215.90400 203.01900 1.000 34.06136 884 SER D CA 1
ATOM 3445 C C . SER C 2 887 ? 231.42500 215.37300 202.07600 1.000 34.06136 884 SER D C 1
ATOM 3446 O O . SER C 2 887 ? 231.46600 215.75800 200.90400 1.000 34.06136 884 SER D O 1
ATOM 3449 N N . ASP C 2 888 ? 232.30500 214.50900 202.57800 1.000 36.91844 885 ASP D N 1
ATOM 3450 C CA . ASP C 2 888 ? 233.34200 213.91800 201.74600 1.000 36.91844 885 ASP D CA 1
ATOM 3451 C C . ASP C 2 888 ? 232.82800 212.67300 201.03300 1.000 36.91844 885 ASP D C 1
ATOM 3452 O O . ASP C 2 888 ? 232.94400 212.56200 199.81000 1.000 36.91844 885 ASP D O 1
ATOM 3457 N N . ILE C 2 889 ? 232.25600 211.72400 201.77700 1.000 33.27752 886 ILE D N 1
ATOM 3458 C CA . ILE C 2 889 ? 231.77700 210.47800 201.19200 1.000 33.27752 886 ILE D CA 1
ATOM 3459 C C . ILE C 2 889 ? 230.49800 210.66100 200.38300 1.000 33.27752 886 ILE D C 1
ATOM 3460 O O . ILE C 2 889 ? 230.28800 209.93900 199.40200 1.000 33.27752 886 ILE D O 1
ATOM 3465 N N . MET C 2 890 ? 229.67600 211.65000 200.71000 1.000 35.10880 887 MET D N 1
ATOM 3466 C CA . MET C 2 890 ? 228.40100 211.85200 200.03400 1.000 35.10880 887 MET D CA 1
ATOM 3467 C C . MET C 2 890 ? 228.54000 212.31800 198.59200 1.000 35.10880 887 MET D C 1
ATOM 3468 O O . MET C 2 890 ? 227.52100 212.47300 197.91400 1.000 35.10880 887 MET D O 1
ATOM 3473 N N . GLU C 2 891 ? 229.75900 212.56100 198.10500 1.000 40.32665 888 GLU D N 1
ATOM 3474 C CA . GLU C 2 891 ? 229.91100 213.08400 196.75100 1.000 40.32665 888 GLU D CA 1
ATOM 3475 C C . GLU C 2 891 ? 229.57200 212.03400 195.70400 1.000 40.32665 888 GLU D C 1
ATOM 3476 O O . GLU C 2 891 ? 229.01700 212.36000 194.65200 1.000 40.32665 888 GLU D O 1
ATOM 3482 N N . SER C 2 892 ? 229.88700 210.76800 195.97600 1.000 33.93279 889 SER D N 1
ATOM 3483 C CA . SER C 2 892 ? 229.65100 209.71900 194.99200 1.000 33.93279 889 SER D CA 1
ATOM 3484 C C . SER C 2 892 ? 228.16400 209.52100 194.73000 1.000 33.93279 889 SER D C 1
ATOM 3485 O O . SER C 2 892 ? 227.77300 209.10000 193.63700 1.000 33.93279 889 SER D O 1
ATOM 3488 N N . TYR C 2 893 ? 227.32100 209.81600 195.71900 1.000 35.77831 890 TYR D N 1
ATOM 3489 C CA . TYR C 2 893 ? 225.89000 209.54600 195.65100 1.000 35.77831 890 TYR D CA 1
ATOM 3490 C C . TYR C 2 893 ? 225.05300 210.78000 195.34100 1.000 35.77831 890 TYR D C 1
ATOM 3491 O O . TYR C 2 893 ? 223.83100 210.72800 195.49300 1.000 35.77831 890 TYR D O 1
ATOM 3500 N N . ARG C 2 894 ? 225.67100 211.88000 194.90700 1.000 37.32076 891 ARG D N 1
ATOM 3501 C CA . ARG C 2 894 ? 224.92600 213.11600 194.70000 1.000 37.32076 891 ARG D CA 1
ATOM 3502 C C . ARG C 2 894 ? 224.00500 213.06600 193.49200 1.000 37.32076 891 ARG D C 1
ATOM 3503 O O . ARG C 2 894 ? 223.16900 213.96000 193.34100 1.000 37.32076 891 ARG D O 1
ATOM 3511 N N . HIS C 2 895 ? 224.13900 212.06800 192.61700 1.000 41.55614 892 HIS D N 1
ATOM 3512 C CA . HIS C 2 895 ? 223.35300 212.07700 191.38800 1.000 41.55614 892 HIS D CA 1
ATOM 3513 C C . HIS C 2 895 ? 221.90100 211.70100 191.63900 1.000 41.55614 892 HIS D C 1
ATOM 3514 O O . HIS C 2 895 ? 221.03300 212.00800 190.81200 1.000 41.55614 892 HIS D O 1
ATOM 3521 N N . LEU C 2 896 ? 221.61900 211.04700 192.76900 1.000 39.72787 893 LEU D N 1
ATOM 3522 C CA . LEU C 2 896 ? 220.25100 210.64300 193.08100 1.000 39.72787 893 LEU D CA 1
ATOM 3523 C C . LEU C 2 896 ? 219.34100 211.85200 193.24000 1.000 39.72787 893 LEU D C 1
ATOM 3524 O O . LEU C 2 896 ? 218.22200 211.87100 192.71200 1.000 39.72787 893 LEU D O 1
ATOM 3529 N N . VAL C 2 897 ? 219.82000 212.88000 193.94100 1.000 39.59977 894 VAL D N 1
ATOM 3530 C CA . VAL C 2 897 ? 219.03600 214.09100 194.15400 1.000 39.59977 894 VAL D CA 1
ATOM 3531 C C . VAL C 2 897 ? 218.73300 214.77600 192.83200 1.000 39.59977 894 VAL D C 1
ATOM 3532 O O . VAL C 2 897 ? 217.60800 215.22600 192.59100 1.000 39.59977 894 VAL D O 1
ATOM 3536 N N . GLU C 2 898 ? 219.73000 214.86300 191.95600 1.000 43.61010 895 GLU D N 1
ATOM 3537 C CA . GLU C 2 898 ? 219.56500 215.56700 190.69000 1.000 43.61010 895 GLU D CA 1
ATOM 3538 C C . GLU C 2 898 ? 218.61200 214.82000 189.76500 1.000 43.61010 895 GLU D C 1
ATOM 3539 O O . GLU C 2 898 ? 217.71700 215.42200 189.15300 1.000 43.61010 895 GLU D O 1
ATOM 3545 N N . ARG C 2 899 ? 218.77700 213.49800 189.67400 1.000 47.34691 896 ARG D N 1
ATOM 3546 C CA . ARG C 2 899 ? 217.87400 212.68800 188.86400 1.000 47.34691 896 ARG D CA 1
ATOM 3547 C C . ARG C 2 899 ? 216.44500 212.78300 189.38100 1.000 47.34691 896 ARG D C 1
ATOM 3548 O O . ARG C 2 899 ? 215.49400 212.93700 188.60200 1.000 47.34691 896 ARG D O 1
ATOM 3556 N N . TYR C 2 900 ? 216.27700 212.72600 190.70400 1.000 49.28788 897 TYR D N 1
ATOM 3557 C CA . TYR C 2 900 ? 214.94600 212.81100 191.29000 1.000 49.28788 897 TYR D CA 1
ATOM 3558 C C . TYR C 2 900 ? 214.31500 214.18000 191.06200 1.000 49.28788 897 TYR D C 1
ATOM 3559 O O . TYR C 2 900 ? 213.10900 214.27500 190.81700 1.000 49.28788 897 TYR D O 1
ATOM 3568 N N . ALA C 2 901 ? 215.10600 215.25200 191.15700 1.000 49.86937 898 ALA D N 1
ATOM 3569 C CA . ALA C 2 901 ? 214.56800 216.59100 190.94000 1.000 49.86937 898 ALA D CA 1
ATOM 3570 C C . ALA C 2 901 ? 214.09200 216.76800 189.50600 1.000 49.86937 898 ALA D C 1
ATOM 3571 O O . ALA C 2 901 ? 213.00900 217.32400 189.26200 1.000 49.86937 898 ALA D O 1
ATOM 3573 N N . ILE C 2 902 ? 214.88500 216.28700 188.54400 1.000 51.89618 899 ILE D N 1
ATOM 3574 C CA . ILE C 2 902 ? 214.46100 216.33500 187.14700 1.000 51.89618 899 ILE D CA 1
ATOM 3575 C C . ILE C 2 902 ? 213.17900 215.53300 186.95400 1.000 51.89618 899 ILE D C 1
ATOM 3576 O O . ILE C 2 902 ? 212.25200 215.97400 186.26100 1.000 51.89618 899 ILE D O 1
ATOM 3581 N N . TYR C 2 903 ? 213.09600 214.35900 187.59000 1.000 57.09749 900 TYR D N 1
ATOM 3582 C CA . TYR C 2 903 ? 211.90400 213.52200 187.47200 1.000 57.09749 900 TYR D CA 1
ATOM 3583 C C . TYR C 2 903 ? 210.66700 214.23400 188.01200 1.000 57.09749 900 TYR D C 1
ATOM 3584 O O . TYR C 2 903 ? 209.61200 214.24500 187.36600 1.000 57.09749 900 TYR D O 1
ATOM 3593 N N . ILE C 2 904 ? 210.78300 214.83300 189.20000 1.000 54.96254 901 ILE D N 1
ATOM 3594 C CA . ILE C 2 904 ? 209.64000 215.49300 189.82700 1.000 54.96254 901 ILE D CA 1
ATOM 3595 C C . ILE C 2 904 ? 209.15300 216.65300 188.97700 1.000 54.96254 901 ILE D C 1
ATOM 3596 O O . ILE C 2 904 ? 207.94900 216.80400 188.74200 1.000 54.96254 901 ILE D O 1
ATOM 3601 N N . ILE C 2 905 ? 210.07400 217.49100 188.49500 1.000 56.10933 902 ILE D N 1
ATOM 3602 C CA . ILE C 2 905 ? 209.62500 218.64600 187.72200 1.000 56.10933 902 ILE D CA 1
ATOM 3603 C C . ILE C 2 905 ? 209.03200 218.20800 186.38600 1.000 56.10933 902 ILE D C 1
ATOM 3604 O O . ILE C 2 905 ? 208.02800 218.77000 185.93000 1.000 56.10933 902 ILE D O 1
ATOM 3609 N N . ASN C 2 906 ? 209.60300 217.17700 185.75300 1.000 59.09492 903 ASN D N 1
ATOM 3610 C CA . ASN C 2 906 ? 209.09100 216.76600 184.44800 1.000 59.09492 903 ASN D CA 1
ATOM 3611 C C . ASN C 2 906 ? 207.73300 216.08000 184.54800 1.000 59.09492 903 ASN D C 1
ATOM 3612 O O . ASN C 2 906 ? 206.86100 216.30900 183.70200 1.000 59.09492 903 ASN D O 1
ATOM 3617 N N . HIS C 2 907 ? 207.52200 215.24300 185.55900 1.000 64.06680 904 HIS D N 1
ATOM 3618 C CA . HIS C 2 907 ? 206.29000 214.46500 185.60800 1.000 64.06680 904 HIS D CA 1
ATOM 3619 C C . HIS C 2 907 ? 205.13600 215.19100 186.28800 1.000 64.06680 904 HIS D C 1
ATOM 3620 O O . HIS C 2 907 ? 204.05900 214.60600 186.43400 1.000 64.06680 904 HIS D O 1
ATOM 3627 N N . GLY C 2 908 ? 205.32500 216.43800 186.70500 1.000 66.11955 905 GLY D N 1
ATOM 3628 C CA . GLY C 2 908 ? 204.21600 217.28300 187.09400 1.000 66.11955 905 GLY D CA 1
ATOM 3629 C C . GLY C 2 908 ? 203.72800 217.15700 188.51800 1.000 66.11955 905 GLY D C 1
ATOM 3630 O O . GLY C 2 908 ? 202.65300 217.68100 188.82800 1.000 66.11955 905 GLY D O 1
ATOM 3631 N N . GLN C 2 909 ? 204.47200 216.48800 189.40000 1.000 66.80004 906 GLN D N 1
ATOM 3632 C CA . GLN C 2 909 ? 204.04700 216.42100 190.79400 1.000 66.80004 906 GLN D CA 1
ATOM 3633 C C . GLN C 2 909 ? 204.30300 217.73800 191.51400 1.000 66.80004 906 GLN D C 1
ATOM 3634 O O . GLN C 2 909 ? 203.78700 217.96200 192.61400 1.000 66.80004 906 GLN D O 1
ATOM 3640 N N . ILE C 2 910 ? 205.10600 218.61600 190.92000 1.000 66.36911 907 ILE D N 1
ATOM 3641 C CA . ILE C 2 910 ? 205.33600 219.96000 191.43400 1.000 66.36911 907 ILE D CA 1
ATOM 3642 C C .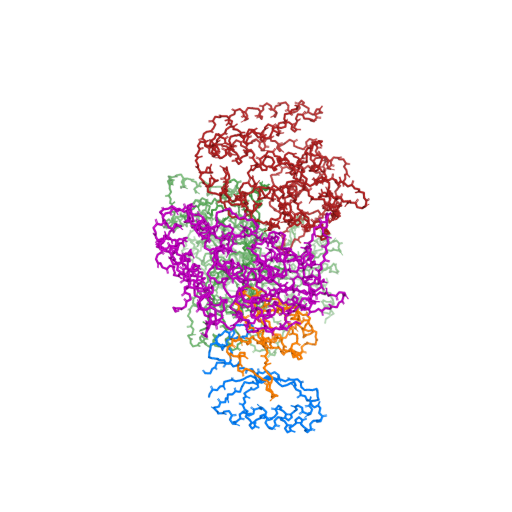 ILE C 2 910 ? 205.21400 220.93600 190.27400 1.000 66.36911 907 ILE D C 1
ATOM 3643 O O . ILE C 2 910 ? 205.89300 220.78200 189.25400 1.000 66.36911 907 ILE D O 1
ATOM 3648 N N . LYS C 2 911 ? 204.35100 221.93500 190.43100 1.000 73.09563 908 LYS D N 1
ATOM 3649 C CA . LYS C 2 911 ? 204.09900 222.93100 189.40100 1.000 73.09563 908 LYS D CA 1
ATOM 3650 C C . LYS C 2 911 ? 204.51200 224.30300 189.91000 1.000 73.09563 908 LYS D C 1
ATOM 3651 O O . LYS C 2 911 ? 205.06700 224.44800 191.00200 1.000 73.09563 908 LYS D O 1
ATOM 3657 N N . GLN C 2 912 ? 204.22600 225.32200 189.09900 1.000 75.09476 909 GLN D N 1
ATOM 3658 C CA . GLN C 2 912 ? 204.59700 226.68800 189.45100 1.000 75.09476 909 GLN D CA 1
ATOM 3659 C C . GLN C 2 912 ? 203.76100 227.20700 190.61300 1.000 75.09476 909 GLN D C 1
ATOM 3660 O O . GLN C 2 912 ? 204.15400 228.16500 191.28900 1.000 75.09476 909 GLN D O 1
ATOM 3666 N N . ASP C 2 913 ? 202.61800 226.57000 190.87400 1.000 77.23670 910 ASP D N 1
ATOM 3667 C CA . ASP C 2 913 ? 201.70700 227.03200 191.91400 1.000 77.23670 910 ASP D CA 1
ATOM 3668 C C . ASP C 2 913 ? 202.32200 226.87800 193.29900 1.000 77.23670 910 ASP D C 1
ATOM 3669 O O . ASP C 2 913 ? 202.03800 227.66300 194.21000 1.000 77.23670 910 ASP D O 1
ATOM 3674 N N . ASP C 2 914 ? 203.17400 225.86500 193.47300 1.000 74.45597 911 ASP D N 1
ATOM 3675 C CA . ASP C 2 914 ? 203.60100 225.47100 194.81200 1.000 74.45597 911 ASP D CA 1
ATOM 3676 C C . ASP C 2 914 ? 204.67900 226.38800 195.37400 1.000 74.45597 911 ASP D C 1
ATOM 3677 O O . ASP C 2 914 ? 204.91900 226.38600 196.58600 1.000 74.45597 911 ASP D O 1
ATOM 3682 N N . PHE C 2 915 ? 205.34200 227.16900 194.52800 1.000 74.95427 912 PHE D N 1
ATOM 3683 C CA . PHE C 2 915 ? 206.39400 228.05600 195.00300 1.000 74.95427 912 PHE D CA 1
ATOM 3684 C C . PHE C 2 915 ? 205.81000 229.38800 195.45100 1.000 74.95427 912 PHE D C 1
ATOM 3685 O O . PHE C 2 915 ? 204.92800 229.95100 194.79600 1.000 74.95427 912 PHE D O 1
ATOM 3693 N N . ARG C 2 916 ? 206.31000 229.88900 196.57500 1.000 85.48896 913 ARG D N 1
ATOM 3694 C CA . ARG C 2 916 ? 205.78900 231.08400 197.22100 1.000 85.48896 913 ARG D CA 1
ATOM 3695 C C . ARG C 2 916 ? 206.86300 232.16100 197.26200 1.000 85.48896 913 ARG D C 1
ATOM 3696 O O . ARG C 2 916 ? 207.97200 231.92000 197.75200 1.000 85.48896 913 ARG D O 1
ATOM 3704 N N . GLN C 2 917 ? 206.52600 233.34500 196.75000 1.000 93.88850 914 GLN D N 1
ATOM 3705 C CA . GLN C 2 917 ? 207.42500 234.49200 196.77100 1.000 93.88850 914 GLN D CA 1
ATOM 3706 C C . GLN C 2 917 ? 207.19100 235.29700 198.04200 1.000 93.88850 914 GLN D C 1
ATOM 3707 O O . GLN C 2 917 ? 206.04500 235.62400 198.36600 1.000 93.88850 914 GLN D O 1
ATOM 3713 N N . GLU C 2 918 ? 208.26300 235.62900 198.76000 1.000 98.47853 915 GLU D N 1
ATOM 3714 C CA . GLU C 2 918 ? 208.09400 236.33500 200.02400 1.000 98.47853 915 GLU D CA 1
ATOM 3715 C C . GLU C 2 918 ? 209.37700 237.07300 200.37700 1.000 98.47853 915 GLU D C 1
ATOM 3716 O O . GLU C 2 918 ? 210.36800 237.03600 199.64400 1.000 98.47853 915 GLU D O 1
ATOM 3722 N N . LYS C 2 919 ? 209.32800 237.77200 201.50600 1.000 103.04370 916 LYS D N 1
ATOM 3723 C CA . LYS C 2 919 ? 210.48000 238.44700 202.08400 1.000 103.04370 916 LYS D CA 1
ATOM 3724 C C . LYS C 2 919 ? 210.65300 237.95900 203.51400 1.000 103.04370 916 LYS D C 1
ATOM 3725 O O . LYS C 2 919 ? 209.69000 237.94200 204.28700 1.000 103.04370 916 LYS D O 1
ATOM 3731 N N . ASP C 2 920 ? 211.87500 237.56700 203.86300 1.000 107.53713 917 ASP D N 1
ATOM 3732 C CA . ASP C 2 920 ? 212.14400 237.03900 205.19000 1.000 107.53713 917 ASP D CA 1
ATOM 3733 C C . ASP C 2 920 ? 212.17300 238.17300 206.21600 1.000 107.53713 917 ASP D C 1
ATOM 3734 O O . ASP C 2 920 ? 212.02200 239.35400 205.88800 1.000 107.53713 917 ASP D O 1
ATOM 3739 N N . HIS C 2 921 ? 212.36000 237.79300 207.48400 1.000 106.76554 918 HIS D N 1
ATOM 3740 C CA . HIS C 2 921 ? 212.48000 238.78100 208.55200 1.000 106.76554 918 HIS D CA 1
ATOM 3741 C C . HIS C 2 921 ? 213.70000 239.66800 208.34600 1.000 106.76554 918 HIS D C 1
ATOM 3742 O O . HIS C 2 921 ? 213.70200 240.83900 208.74100 1.000 106.76554 918 HIS D O 1
ATOM 3749 N N . LEU C 2 922 ? 214.74500 239.12900 207.71300 1.000 105.21398 919 LEU D N 1
ATOM 3750 C CA . LEU C 2 922 ? 215.90800 239.94100 207.37300 1.000 105.21398 919 LEU D CA 1
ATOM 3751 C C . LEU C 2 922 ? 215.58100 240.92600 206.25800 1.000 105.21398 919 LEU D C 1
ATOM 3752 O O . LEU C 2 922 ? 216.34400 241.86500 206.00400 1.000 105.21398 919 LEU D O 1
ATOM 3757 N N . GLY C 2 923 ? 214.45700 240.72200 205.57400 1.000 101.60241 920 GLY D N 1
ATOM 3758 C CA . GLY C 2 923 ? 214.00700 241.60800 204.52100 1.000 101.60241 920 GLY D CA 1
ATOM 3759 C C . GLY C 2 923 ? 214.44300 241.20400 203.13300 1.000 101.60241 920 GLY D C 1
ATOM 3760 O O . GLY C 2 923 ? 213.91300 241.74700 202.15600 1.000 101.60241 920 GLY D O 1
ATOM 3761 N N . GLN C 2 924 ? 215.38800 240.27500 203.00900 1.000 91.57673 921 GLN D N 1
ATOM 3762 C CA . GLN C 2 924 ? 215.87800 239.87100 201.69800 1.000 91.57673 921 GLN D CA 1
ATOM 3763 C C . GLN C 2 924 ? 214.82500 239.04800 200.96400 1.000 91.57673 921 GLN D C 1
ATOM 3764 O O . GLN C 2 924 ? 214.15100 238.20500 201.56300 1.000 91.57673 921 GLN D O 1
ATOM 3770 N N . ASP C 2 925 ? 214.68500 239.30200 199.66600 1.000 96.27433 922 ASP D N 1
ATOM 3771 C CA . ASP C 2 925 ? 213.69600 238.60400 198.85500 1.000 96.27433 922 ASP D CA 1
ATOM 3772 C C . ASP C 2 925 ? 214.06700 237.13200 198.71400 1.000 96.27433 922 ASP D C 1
ATOM 3773 O O . ASP C 2 925 ? 215.21900 236.79000 198.43600 1.000 96.27433 922 ASP D O 1
ATOM 3778 N N . THR C 2 926 ? 213.08000 236.25600 198.90700 1.000 93.43474 923 THR D N 1
ATOM 3779 C CA . THR C 2 926 ? 213.27200 234.82500 198.73400 1.000 93.43474 923 THR D CA 1
ATOM 3780 C C . THR C 2 926 ? 212.07300 234.23200 198.01100 1.000 93.43474 923 THR D C 1
ATOM 3781 O O . THR C 2 926 ? 210.98300 234.81300 197.98400 1.000 93.43474 923 THR D O 1
ATOM 3785 N N . ILE C 2 927 ? 212.30100 233.07300 197.40800 1.000 82.17417 924 ILE D N 1
ATOM 3786 C CA . ILE C 2 927 ? 211.24500 232.20600 196.91000 1.000 82.17417 924 ILE D CA 1
ATOM 3787 C C . ILE C 2 927 ? 211.43700 230.85700 197.58900 1.000 82.17417 924 ILE D C 1
ATOM 3788 O O . ILE C 2 927 ? 212.56000 230.34500 197.66100 1.000 82.17417 924 ILE D O 1
ATOM 3793 N N . ARG C 2 928 ? 210.36600 230.31200 198.15100 1.000 78.07600 925 ARG D N 1
ATOM 3794 C CA . ARG C 2 928 ? 210.46700 229.06900 198.89800 1.000 78.07600 925 ARG D CA 1
ATOM 3795 C C . ARG C 2 928 ? 209.38100 228.10100 198.46500 1.000 78.07600 925 ARG D C 1
ATOM 3796 O O . ARG C 2 928 ? 208.53300 228.41000 197.62800 1.000 78.07600 925 ARG D O 1
ATOM 3804 N N . LEU C 2 929 ? 209.43600 226.91100 199.04700 1.000 68.05713 926 LEU D N 1
ATOM 3805 C CA . LEU C 2 929 ? 208.50100 225.85500 198.70800 1.000 68.05713 926 LEU D CA 1
ATOM 3806 C C . LEU C 2 929 ? 207.44900 225.73900 199.80300 1.000 68.05713 926 LEU D C 1
ATOM 3807 O O . LEU C 2 929 ? 207.76800 225.79400 200.99400 1.000 68.05713 926 LEU D O 1
ATOM 3812 N N . SER C 2 930 ? 206.18900 225.60000 199.39700 1.000 67.12526 927 SER D N 1
ATOM 3813 C CA . SER C 2 930 ? 205.09000 225.56600 200.35200 1.000 67.12526 927 SER D CA 1
ATOM 3814 C C . SER C 2 930 ? 205.15400 224.30500 201.20700 1.000 67.12526 927 SER D C 1
ATOM 3815 O O . SER C 2 930 ? 205.81100 223.32200 200.85300 1.000 67.12526 927 SER D O 1
ATOM 3818 N N . ALA C 2 931 ? 204.46600 224.34700 202.35300 1.000 63.87406 928 ALA D N 1
ATOM 3819 C CA . ALA C 2 931 ? 204.62500 223.30200 203.36200 1.000 63.87406 928 ALA D CA 1
ATOM 3820 C C . ALA C 2 931 ? 204.14500 221.94700 202.85900 1.000 63.87406 928 ALA D C 1
ATOM 3821 O O . ALA C 2 931 ? 204.81100 220.92700 203.07800 1.000 63.87406 928 ALA D O 1
ATOM 3823 N N . GLU C 2 932 ? 202.99500 221.91400 202.18200 1.000 62.27957 929 GLU D N 1
ATOM 3824 C CA . GLU C 2 932 ? 202.50300 220.65800 201.62300 1.000 62.27957 929 GLU D CA 1
ATOM 3825 C C . GLU C 2 932 ? 203.46600 220.11100 200.57800 1.000 62.27957 929 GLU D C 1
ATOM 3826 O O . GLU C 2 932 ? 203.79600 218.91700 200.57900 1.000 62.27957 929 GLU D O 1
ATOM 3832 N N . ALA C 2 933 ? 203.94200 220.98300 199.68600 1.000 60.71647 930 ALA D N 1
ATOM 3833 C CA . ALA C 2 933 ? 204.88100 220.55900 198.65700 1.000 60.71647 930 ALA D CA 1
ATOM 3834 C C . ALA C 2 933 ? 206.19800 220.09900 199.26600 1.000 60.71647 930 ALA D C 1
ATOM 3835 O O . ALA C 2 933 ? 206.79500 219.12800 198.79500 1.000 60.71647 930 ALA D O 1
ATOM 3837 N N . ARG C 2 934 ? 206.66400 220.78200 200.31200 1.000 57.34756 931 ARG D N 1
ATOM 3838 C CA . ARG C 2 934 ? 207.90500 220.37400 200.96000 1.000 57.34756 931 ARG D CA 1
ATOM 3839 C C . ARG C 2 934 ? 207.77200 218.99900 201.60100 1.000 57.34756 931 ARG D C 1
ATOM 3840 O O . ARG C 2 934 ? 208.67400 218.15900 201.47500 1.000 57.34756 931 ARG D O 1
ATOM 3848 N N . ARG C 2 935 ? 206.65400 218.74600 202.29000 1.000 58.39725 932 ARG D N 1
ATOM 3849 C CA . ARG C 2 935 ? 206.43700 217.42800 202.88300 1.000 58.39725 932 ARG D CA 1
ATOM 3850 C C . ARG C 2 935 ? 206.35700 216.34900 201.81100 1.000 58.39725 932 ARG D C 1
ATOM 3851 O O . ARG C 2 935 ? 206.94300 215.26600 201.96200 1.000 58.39725 932 ARG D O 1
ATOM 3859 N N . ARG C 2 936 ? 205.66300 216.64000 200.70800 1.000 58.38947 933 ARG D N 1
ATOM 3860 C CA . ARG C 2 936 ? 205.55900 215.68500 199.60900 1.000 58.38947 933 ARG D CA 1
ATOM 3861 C C . ARG C 2 936 ? 206.93000 215.36300 199.02000 1.000 58.38947 933 ARG D C 1
ATOM 3862 O O . ARG C 2 936 ? 207.26400 214.19300 198.78900 1.000 58.38947 933 ARG D O 1
ATOM 3870 N N . TYR C 2 937 ? 207.74400 216.39500 198.79000 1.000 50.31984 934 TYR D N 1
ATOM 3871 C CA . TYR C 2 937 ? 209.06000 216.20200 198.19200 1.000 50.31984 934 TYR D CA 1
ATOM 3872 C C . TYR C 2 937 ? 209.97800 215.40900 199.11200 1.000 50.31984 934 TYR D C 1
ATOM 3873 O O . TYR C 2 937 ? 210.69200 214.51000 198.65200 1.000 50.31984 934 TYR D O 1
ATOM 3882 N N . VAL C 2 938 ? 209.97200 215.72200 200.41000 1.000 48.50030 935 VAL D N 1
ATOM 3883 C CA . VAL C 2 938 ? 210.83600 215.00400 201.34500 1.000 48.50030 935 VAL D CA 1
ATOM 3884 C C . VAL C 2 938 ? 210.43000 213.53600 201.43300 1.000 48.50030 935 VAL D C 1
ATOM 3885 O O . VAL C 2 938 ? 211.28700 212.63800 201.44800 1.000 48.50030 935 VAL D O 1
ATOM 3889 N N . GLY C 2 939 ? 209.12200 213.26400 201.47500 1.000 49.33592 936 GLY D N 1
ATOM 3890 C CA . GLY C 2 939 ? 208.67200 211.88100 201.48300 1.000 49.33592 936 GLY D CA 1
ATOM 3891 C C . GLY C 2 939 ? 209.07900 211.12200 200.23300 1.000 49.33592 936 GLY D C 1
ATOM 3892 O O . GLY C 2 939 ? 209.53800 209.97800 200.31200 1.000 49.33592 936 GLY D O 1
ATOM 3893 N N . GLY C 2 940 ? 208.93700 211.75400 199.06500 1.000 46.88105 937 GLY D N 1
ATOM 3894 C CA . GLY C 2 940 ? 209.35000 211.10200 197.83100 1.000 46.88105 937 GLY D CA 1
ATOM 3895 C C . GLY C 2 940 ? 210.84100 210.82300 197.78400 1.000 46.88105 937 GLY D C 1
ATOM 3896 O O . GLY C 2 940 ? 211.27600 209.77200 197.29900 1.000 46.88105 937 GLY D O 1
ATOM 3897 N N . LEU C 2 941 ? 211.64600 211.75500 198.29400 1.000 46.20228 938 LEU D N 1
ATOM 3898 C CA . LEU C 2 941 ? 213.09200 211.56700 198.26700 1.000 46.20228 938 LEU D CA 1
ATOM 3899 C C . LEU C 2 941 ? 213.51700 210.44500 199.20700 1.000 46.20228 938 LEU D C 1
ATOM 3900 O O . LEU C 2 941 ? 214.39900 209.64700 198.87100 1.000 46.20228 938 LEU D O 1
ATOM 3905 N N . ILE C 2 942 ? 212.89300 210.35400 200.38400 1.000 44.12073 939 ILE D N 1
ATOM 3906 C CA . ILE C 2 942 ? 213.19800 209.23200 201.27000 1.000 44.12073 939 ILE D CA 1
ATOM 3907 C C . ILE C 2 942 ? 212.74000 207.91800 200.64600 1.000 44.12073 939 ILE D C 1
ATOM 3908 O O . ILE C 2 942 ? 213.38700 206.87500 200.82300 1.000 44.12073 939 ILE D O 1
ATOM 3913 N N . ASN C 2 943 ? 211.63900 207.94100 199.89200 1.000 46.00188 940 ASN D N 1
ATOM 3914 C CA . ASN C 2 943 ? 211.22300 206.74100 199.17200 1.000 46.00188 940 ASN D CA 1
ATOM 3915 C C . ASN C 2 943 ? 212.28500 206.30400 198.16700 1.000 46.00188 940 ASN D C 1
ATOM 3916 O O . ASN C 2 943 ? 212.61200 205.11300 198.07700 1.000 46.00188 940 ASN D O 1
ATOM 3921 N N . ARG C 2 944 ? 212.84400 207.25500 197.41300 1.000 46.55573 941 ARG D N 1
ATOM 3922 C CA . ARG C 2 944 ? 213.92700 206.91900 196.48700 1.000 46.55573 941 ARG D CA 1
ATOM 3923 C C . ARG C 2 944 ? 215.15200 206.39100 197.22400 1.000 46.55573 941 ARG D C 1
ATOM 3924 O O . ARG C 2 944 ? 215.86600 205.52600 196.70700 1.000 46.55573 941 ARG D O 1
ATOM 3932 N N . PHE C 2 945 ? 215.42600 206.91500 198.42100 1.000 40.52434 942 PHE D N 1
ATOM 3933 C CA . PHE C 2 945 ? 216.49400 206.35400 199.24600 1.000 40.52434 942 PHE D CA 1
ATOM 3934 C C . PHE C 2 945 ? 216.22400 204.90700 199.61300 1.000 40.52434 942 PHE D C 1
ATOM 3935 O O . PHE C 2 945 ? 217.16200 204.10500 199.67000 1.000 40.52434 942 PHE D O 1
ATOM 3943 N N . GLN C 2 946 ? 214.96900 204.56800 199.89300 1.000 45.00815 943 GLN D N 1
ATOM 3944 C CA . GLN C 2 946 ? 214.59800 203.20200 200.23900 1.000 45.00815 943 GLN D CA 1
ATOM 3945 C C . GLN C 2 946 ? 214.60700 202.26400 199.03900 1.000 45.00815 943 GLN D C 1
ATOM 3946 O O . GLN C 2 946 ? 214.84700 201.06200 199.20800 1.000 45.00815 943 GLN D O 1
ATOM 3952 N N . LYS C 2 947 ? 214.39200 202.78700 197.83000 1.000 44.57206 944 LYS D N 1
ATOM 3953 C CA . LYS C 2 947 ? 214.37100 201.98200 196.61400 1.000 44.57206 944 LYS D CA 1
ATOM 3954 C C . LYS C 2 947 ? 215.74800 201.87500 195.96700 1.000 44.57206 944 LYS D C 1
ATOM 3955 O O . LYS C 2 947 ? 215.84700 201.78900 194.74000 1.000 44.57206 944 LYS D O 1
ATOM 3961 N N . PHE C 2 948 ? 216.81200 201.90400 196.76900 1.000 42.42492 945 PHE D N 1
ATOM 3962 C CA . PHE C 2 948 ? 218.16600 201.94600 196.22800 1.000 42.42492 945 PHE D CA 1
ATOM 3963 C C . PHE C 2 948 ? 218.51500 200.65100 195.50500 1.000 42.42492 945 PHE D C 1
ATOM 3964 O O . PHE C 2 948 ? 219.01600 200.66800 194.37600 1.000 42.42492 945 PHE D O 1
ATOM 3972 N N . SER C 2 949 ? 218.26100 199.51600 196.14300 1.000 45.83070 946 SER D N 1
ATOM 3973 C CA . SER C 2 949 ? 218.51200 198.21900 195.54000 1.000 45.83070 946 SER D CA 1
ATOM 3974 C C . SER C 2 949 ? 217.60000 197.18100 196.17500 1.000 45.83070 946 SER D C 1
ATOM 3975 O O . SER C 2 949 ? 217.05700 197.38500 197.26300 1.000 45.83070 946 SER D O 1
ATOM 3978 N N . LYS C 2 950 ? 217.43100 196.06200 195.46700 1.000 48.87093 947 LYS D N 1
ATOM 3979 C CA . LYS C 2 950 ? 216.59000 194.98600 195.97600 1.000 48.87093 947 LYS D CA 1
ATOM 3980 C C . LYS C 2 950 ? 217.16600 194.39800 197.25600 1.000 48.87093 947 LYS D C 1
ATOM 3981 O O . LYS C 2 950 ? 216.43000 194.12000 198.20900 1.000 48.87093 947 LYS D O 1
ATOM 3987 N N . ASP C 2 951 ? 218.48200 194.21200 197.29900 1.000 48.60721 948 ASP D N 1
ATOM 3988 C CA . ASP C 2 951 ? 219.10800 193.59600 198.46000 1.000 48.60721 948 ASP D CA 1
ATOM 3989 C C . ASP C 2 951 ? 219.26200 194.59800 199.59900 1.000 48.60721 948 ASP D C 1
ATOM 3990 O O . ASP C 2 951 ? 218.68300 194.41800 200.67500 1.000 48.60721 948 ASP D O 1
ATOM 3995 N N . LYS C 2 952 ? 220.02100 195.66600 199.37500 1.000 43.17141 949 LYS D N 1
ATOM 3996 C CA . LYS C 2 952 ? 220.31200 196.66000 200.39500 1.000 43.17141 949 LYS D CA 1
ATOM 3997 C C . LYS C 2 952 ? 219.53000 197.93100 200.11800 1.000 43.17141 949 LYS D C 1
ATOM 3998 O O . LYS C 2 952 ? 219.27100 198.27900 198.96400 1.000 43.17141 949 LYS D O 1
ATOM 4004 N N . THR C 2 953 ? 219.15100 198.62000 201.18300 1.000 38.37332 950 THR D N 1
ATOM 4005 C CA . THR C 2 953 ? 218.76500 200.01300 201.06700 1.000 38.37332 950 THR D CA 1
ATOM 4006 C C . THR C 2 953 ? 220.01400 200.87300 201.21100 1.000 38.37332 950 THR D C 1
ATOM 4007 O O . THR C 2 953 ? 221.10700 200.36800 201.47500 1.000 38.37332 950 THR D O 1
ATOM 4011 N N . LEU C 2 954 ? 219.85100 202.18400 201.02700 1.000 35.58555 951 LEU D N 1
ATOM 4012 C CA . LEU C 2 954 ? 221.02400 203.05000 200.97300 1.000 35.58555 951 LEU D CA 1
ATOM 4013 C C . LEU C 2 954 ? 221.75700 203.10500 202.30500 1.000 35.58555 951 LEU D C 1
ATOM 4014 O O . LEU C 2 954 ? 222.98900 203.17500 202.32700 1.000 35.58555 951 LEU D O 1
ATOM 4019 N N . HIS C 2 955 ? 221.02900 203.07100 203.42100 1.000 33.32930 952 HIS D N 1
ATOM 4020 C CA . HIS C 2 955 ? 221.66500 203.21300 204.72700 1.000 33.32930 952 HIS D CA 1
ATOM 4021 C C . HIS C 2 955 ? 222.51600 201.99400 205.06500 1.000 33.32930 952 HIS D C 1
ATOM 4022 O O . HIS C 2 955 ? 223.63300 202.12300 205.58200 1.000 33.32930 952 HIS D O 1
ATOM 4029 N N . GLN C 2 956 ? 222.00700 200.79800 204.76300 1.000 36.88886 953 GLN D N 1
ATOM 4030 C CA . GLN C 2 956 ? 222.78700 199.58000 204.96200 1.000 36.88886 953 GLN D CA 1
ATOM 4031 C C . GLN C 2 956 ? 224.00700 199.56100 204.05200 1.000 36.88886 953 GLN D C 1
ATOM 4032 O O . GLN C 2 956 ? 225.08500 199.09700 204.44800 1.000 36.88886 953 GLN D O 1
ATOM 4038 N N . HIS C 2 957 ? 223.85500 200.08700 202.83700 1.000 36.49618 954 HIS D N 1
ATOM 4039 C CA . HIS C 2 957 ? 224.96400 200.19000 201.89900 1.000 36.49618 954 HIS D CA 1
ATOM 4040 C C . HIS C 2 957 ? 226.05600 201.11300 202.42900 1.000 36.49618 954 HIS D C 1
ATOM 4041 O O . HIS C 2 957 ? 227.24800 200.79300 202.35200 1.000 36.49618 954 HIS D O 1
ATOM 4048 N N . LEU C 2 958 ? 225.66600 202.26400 202.98400 1.000 34.79013 955 LEU D N 1
ATOM 4049 C CA . LEU C 2 958 ? 226.64800 203.17300 203.56600 1.000 34.79013 955 LEU D CA 1
ATOM 4050 C C . LEU C 2 958 ? 227.31000 202.58400 204.79900 1.000 34.79013 955 LEU D C 1
ATOM 4051 O O . LEU C 2 958 ? 228.49000 202.84700 205.05000 1.000 34.79013 955 LEU D O 1
ATOM 4056 N N . TYR C 2 959 ? 226.57600 201.79800 205.58600 1.000 35.54934 956 TYR D N 1
ATOM 4057 C CA . TYR C 2 959 ? 227.20900 201.12400 206.71600 1.000 35.54934 956 TYR D CA 1
ATOM 4058 C C . TYR C 2 959 ? 228.26100 200.12600 206.24400 1.000 35.54934 956 TYR D C 1
ATOM 4059 O O . TYR C 2 959 ? 229.35500 200.04300 206.82200 1.000 35.54934 956 TYR D O 1
ATOM 4068 N N . GLN C 2 960 ? 227.95100 199.36900 205.19000 1.000 36.63519 957 GLN D N 1
ATOM 4069 C CA . GLN C 2 960 ? 228.92800 198.43500 204.63600 1.000 36.63519 957 GLN D CA 1
ATOM 4070 C C . GLN C 2 960 ? 230.15200 199.16900 204.09800 1.000 36.63519 957 GLN D C 1
ATOM 4071 O O . GLN C 2 960 ? 231.28900 198.71600 204.27800 1.000 36.63519 957 GLN D O 1
ATOM 4077 N N . GLN C 2 961 ? 229.93600 200.31200 203.44500 1.000 35.56291 958 GLN D N 1
ATOM 4078 C CA . GLN C 2 961 ? 231.05300 201.11600 202.95400 1.000 35.56291 958 GLN D CA 1
ATOM 4079 C C . GLN C 2 961 ? 231.92300 201.63000 204.09600 1.000 35.56291 958 GLN D C 1
ATOM 4080 O O . GLN C 2 961 ? 233.15500 201.65100 203.98800 1.000 35.56291 958 GLN D O 1
ATOM 4086 N N . ALA C 2 962 ? 231.29900 202.07100 205.18800 1.000 37.58071 959 ALA D N 1
ATOM 4087 C CA . ALA C 2 962 ? 232.06800 202.52900 206.33900 1.000 37.58071 959 ALA D CA 1
ATOM 4088 C C . ALA C 2 962 ? 232.88900 201.39600 206.93800 1.000 37.58071 959 ALA D C 1
ATOM 4089 O O . ALA C 2 962 ? 234.02900 201.60900 207.36400 1.000 37.58071 959 ALA D O 1
ATOM 4091 N N . GLN C 2 963 ? 232.33300 200.18400 206.97300 1.000 38.82200 960 GLN D N 1
ATOM 4092 C CA . GLN C 2 963 ? 233.10800 199.04200 207.45400 1.000 38.82200 960 GLN D CA 1
ATOM 4093 C C . GLN C 2 963 ? 234.29200 198.74600 206.53600 1.000 38.82200 960 GLN D C 1
ATOM 4094 O O . GLN C 2 963 ? 235.38900 198.40900 207.00800 1.000 38.82200 960 GLN D O 1
ATOM 4100 N N . GLN C 2 964 ? 234.09100 198.87200 205.22000 1.000 41.30973 961 GLN D N 1
ATOM 4101 C CA . GLN C 2 964 ? 235.19800 198.67900 204.28300 1.000 41.30973 961 GLN D CA 1
ATOM 4102 C C . GLN C 2 964 ? 236.30000 199.70700 204.50200 1.000 41.30973 961 GLN D C 1
ATOM 4103 O O . GLN C 2 964 ? 237.48800 199.36200 204.50900 1.000 41.30973 961 GLN D O 1
ATOM 4109 N N . LEU C 2 965 ? 235.92600 200.97600 204.68400 1.000 38.84654 962 LEU D N 1
ATOM 4110 C CA . LEU C 2 965 ? 236.92500 202.01400 204.93000 1.000 38.84654 962 LEU D CA 1
ATOM 4111 C C . LEU C 2 965 ? 237.64200 201.78900 206.25300 1.000 38.84654 962 LEU D C 1
ATOM 4112 O O . LEU C 2 965 ? 238.84300 202.05600 206.37100 1.000 38.84654 962 LEU D O 1
ATOM 4117 N N . LYS C 2 966 ? 236.92000 201.29400 207.26000 1.000 38.98369 963 LYS D N 1
ATOM 4118 C CA . LYS C 2 966 ? 237.54700 200.97700 208.53800 1.000 38.98369 963 LYS D CA 1
ATOM 4119 C C . LYS C 2 966 ? 238.60200 199.89400 208.37400 1.000 38.98369 963 LYS D C 1
ATOM 4120 O O . LYS C 2 966 ? 239.70800 199.99800 208.91800 1.000 38.98369 963 LYS D O 1
ATOM 4126 N N . ASN C 2 967 ? 238.28500 198.85200 207.60400 1.000 43.49258 964 ASN D N 1
ATOM 4127 C CA . ASN C 2 967 ? 239.27400 197.80500 207.35800 1.000 43.49258 964 ASN D CA 1
ATOM 4128 C C . ASN C 2 967 ? 240.46500 198.33900 206.57000 1.000 43.49258 964 ASN D C 1
ATOM 4129 O O . ASN C 2 967 ? 241.61500 197.96000 206.83400 1.000 43.49258 964 ASN D O 1
ATOM 4134 N N . ALA C 2 968 ? 240.20700 199.22000 205.59800 1.000 45.49806 965 ALA D N 1
ATOM 4135 C CA . ALA C 2 968 ? 241.28900 199.78700 204.79700 1.000 45.49806 965 ALA D CA 1
ATOM 4136 C C . ALA C 2 968 ? 242.24800 200.60000 205.65700 1.000 45.49806 965 ALA D C 1
ATOM 4137 O O . ALA C 2 968 ? 243.47000 200.49800 205.50400 1.000 45.49806 965 ALA D O 1
ATOM 4139 N N . MET C 2 969 ? 241.71500 201.41600 206.57000 1.000 44.49233 966 MET D N 1
ATOM 4140 C CA . MET C 2 969 ? 242.58400 202.14100 207.49400 1.000 44.49233 966 MET D CA 1
ATOM 4141 C C . MET C 2 969 ? 243.32800 201.18700 208.41600 1.000 44.49233 966 MET D C 1
ATOM 4142 O O . MET C 2 969 ? 244.50100 201.41100 208.73500 1.000 44.49233 966 MET D O 1
ATOM 4147 N N . HIS C 2 970 ? 242.65900 200.12500 208.86800 1.000 47.90608 967 HIS D N 1
ATOM 4148 C CA . HIS C 2 970 ? 243.26500 199.22800 209.84700 1.000 47.90608 967 HIS D CA 1
ATOM 4149 C C . HIS C 2 970 ? 244.45100 198.47400 209.25500 1.000 47.90608 967 HIS D C 1
ATOM 4150 O O . HIS C 2 970 ? 245.47700 198.29500 209.92100 1.000 47.90608 967 HIS D O 1
ATOM 4157 N N . ASN C 2 971 ? 244.33500 198.02600 208.00600 1.000 50.50907 968 ASN D N 1
ATOM 4158 C CA . ASN C 2 971 ? 245.40100 197.24800 207.38300 1.000 50.50907 968 ASN D CA 1
ATOM 4159 C C . ASN C 2 971 ? 246.36300 198.08300 206.54400 1.000 50.50907 968 ASN D C 1
ATOM 4160 O O . ASN C 2 971 ? 247.23300 197.50300 205.88400 1.000 50.50907 968 ASN D O 1
ATOM 4165 N N . GLN C 2 972 ? 246.18800 199.40900 206.50700 1.000 51.59965 969 GLN D N 1
ATOM 4166 C CA . GLN C 2 972 ? 247.08900 200.37400 205.87100 1.000 51.59965 969 GLN D CA 1
ATOM 4167 C C . GLN C 2 972 ? 247.05400 200.32700 204.34800 1.000 51.59965 969 GLN D C 1
ATOM 4168 O O . GLN C 2 972 ? 247.65100 201.18700 203.69500 1.000 51.59965 969 GLN D O 1
ATOM 4174 N N . GLN C 2 973 ? 246.35200 199.36100 203.76500 1.000 54.58342 970 GLN D N 1
ATOM 4175 C CA . GLN C 2 973 ? 246.29000 199.25500 202.31400 1.000 54.58342 970 GLN D CA 1
ATOM 4176 C C . GLN C 2 973 ? 245.22300 200.19300 201.77300 1.000 54.58342 970 GLN D C 1
ATOM 4177 O O . GLN C 2 973 ? 244.07200 200.15400 202.21200 1.000 54.58342 970 GLN D O 1
ATOM 4183 N N . SER C 2 974 ? 245.60100 201.02400 200.80900 1.000 51.16429 971 SER D N 1
ATOM 4184 C CA . SER C 2 974 ? 244.76600 202.13000 200.36400 1.000 51.16429 971 SER D CA 1
ATOM 4185 C C . SER C 2 974 ? 243.83600 201.77600 199.21500 1.000 51.16429 971 SER D C 1
ATOM 4186 O O . SER C 2 974 ? 243.11700 202.65600 198.73500 1.000 51.16429 971 SER D O 1
ATOM 4189 N N . SER C 2 975 ? 243.83400 200.52900 198.75200 1.000 50.90353 972 SER D N 1
ATOM 4190 C CA . SER C 2 975 ? 242.99400 200.13600 197.63100 1.000 50.90353 972 SER D CA 1
ATOM 4191 C C . SER C 2 975 ? 242.02200 199.01900 197.96600 1.000 50.90353 972 SER D C 1
ATOM 4192 O O . SER C 2 975 ? 241.32400 198.53900 197.06700 1.000 50.90353 972 SER D O 1
ATOM 4195 N N . GLN C 2 976 ? 241.96100 198.57800 199.22300 1.000 53.09830 973 GLN D N 1
ATOM 4196 C CA . GLN C 2 976 ? 240.90700 197.65900 199.62600 1.000 53.09830 973 GLN D CA 1
ATOM 4197 C C . GLN C 2 976 ? 239.55500 198.34800 199.69900 1.000 53.09830 973 GLN D C 1
ATOM 4198 O O . GLN C 2 976 ? 238.52300 197.67200 199.67500 1.000 53.09830 973 GLN D O 1
ATOM 4204 N N . PHE C 2 977 ? 239.54300 199.67300 199.79100 1.000 45.82022 974 PHE D N 1
ATOM 4205 C CA . PHE C 2 977 ? 238.31500 200.45700 199.84400 1.000 45.82022 974 PHE D CA 1
ATOM 4206 C C . PHE C 2 977 ? 237.90600 200.80300 198.42300 1.000 45.82022 974 PHE D C 1
ATOM 4207 O O . PHE C 2 977 ? 238.42200 201.75200 197.83200 1.000 45.82022 974 PHE D O 1
ATOM 4215 N N . GLN C 2 978 ? 236.98000 200.03600 197.86200 1.000 45.89716 975 GLN D N 1
ATOM 4216 C CA . GLN C 2 978 ? 236.47500 200.29100 196.52100 1.000 45.89716 975 GLN D CA 1
ATOM 4217 C C . GLN C 2 978 ? 235.20700 201.12900 196.61600 1.000 45.89716 975 GLN D C 1
ATOM 4218 O O . GLN C 2 978 ? 234.30700 200.81600 197.40000 1.000 45.89716 975 GLN D O 1
ATOM 4224 N N . VAL C 2 979 ? 235.14700 202.19700 195.82700 1.000 43.15685 976 VAL D N 1
ATOM 4225 C CA . VAL C 2 979 ? 234.08300 203.18300 195.95500 1.000 43.15685 976 VAL D CA 1
ATOM 4226 C C . VAL C 2 979 ? 232.94200 202.78300 195.02500 1.000 43.15685 976 VAL D C 1
ATOM 4227 O O . VAL C 2 979 ? 233.15200 202.06500 194.04200 1.000 43.15685 976 VAL D O 1
ATOM 4231 N N . TRP C 2 980 ? 231.72500 203.21700 195.34600 1.000 46.01027 977 TRP D N 1
ATOM 4232 C CA . TRP C 2 980 ? 230.55000 202.97500 194.52000 1.000 46.01027 977 TRP D CA 1
ATOM 4233 C C . TRP C 2 980 ? 230.65400 203.77800 193.22700 1.000 46.01027 977 TRP D C 1
ATOM 4234 O O . TRP C 2 980 ? 230.89500 204.98800 193.26400 1.000 46.01027 977 TRP D O 1
ATOM 4245 N N . LYS C 2 981 ? 230.47000 203.10800 192.08400 1.000 49.93346 978 LYS D N 1
ATOM 4246 C CA . LYS C 2 981 ? 230.66700 203.72700 190.78000 1.000 49.93346 978 LYS D CA 1
ATOM 4247 C C . LYS C 2 981 ? 229.47100 203.62900 189.84500 1.000 49.93346 978 LYS D C 1
ATOM 4248 O O . LYS C 2 981 ? 229.55500 204.13100 188.72100 1.000 49.93346 978 LYS D O 1
ATOM 4254 N N . GLU C 2 982 ? 228.37300 203.00900 190.26900 1.000 56.06212 979 GLU D N 1
ATOM 4255 C CA . GLU C 2 982 ? 227.19200 202.78600 189.42800 1.000 56.06212 979 GLU D CA 1
ATOM 4256 C C . GLU C 2 982 ? 227.55500 202.05000 188.14200 1.000 56.06212 979 GLU D C 1
ATOM 4257 O O . GLU C 2 982 ? 227.19800 202.46400 187.03900 1.000 56.06212 979 GLU D O 1
ATOM 4263 N N . LEU C 2 983 ? 228.29200 200.95400 188.28100 1.000 68.60569 980 LEU D N 1
ATOM 4264 C CA . LEU C 2 983 ? 228.54900 200.10200 187.13000 1.000 68.60569 980 LEU D CA 1
ATOM 4265 C C . LEU C 2 983 ? 227.26000 199.41500 186.70500 1.000 68.60569 980 LEU D C 1
ATOM 4266 O O . LEU C 2 983 ? 226.52000 198.88800 187.53900 1.000 68.60569 980 LEU D O 1
ATOM 4271 N N . LYS C 2 984 ? 226.98700 199.43000 185.40700 1.000 76.73423 981 LYS D N 1
ATOM 4272 C CA . LYS C 2 984 ? 225.75700 198.84800 184.88500 1.000 76.73423 981 LYS D CA 1
ATOM 4273 C C . LYS C 2 984 ? 225.76900 197.32100 184.96400 1.000 76.73423 981 LYS D C 1
ATOM 4274 O O . LYS C 2 984 ? 226.73700 196.71500 185.41900 1.000 76.73423 981 LYS D O 1
ATOM 4280 N N . MET D 2 4 ? 191.92800 282.86100 186.62800 1.000 85.85641 1 MET C N 1
ATOM 4281 C CA . MET D 2 4 ? 191.02700 283.63000 187.47700 1.000 85.85641 1 MET C CA 1
ATOM 4282 C C . MET D 2 4 ? 191.61100 283.77400 188.88000 1.000 85.85641 1 MET C C 1
ATOM 4283 O O . MET D 2 4 ? 191.29600 284.72000 189.60500 1.000 85.85641 1 MET C O 1
ATOM 4288 N N . ILE D 2 5 ? 192.47200 282.82600 189.25300 1.000 80.67562 2 ILE C N 1
ATOM 4289 C CA . ILE D 2 5 ? 193.16100 282.90700 190.53800 1.000 80.67562 2 ILE C CA 1
ATOM 4290 C C . ILE D 2 5 ? 194.05100 284.14400 190.59800 1.000 80.67562 2 ILE C C 1
ATOM 4291 O O . ILE D 2 5 ? 194.10200 284.83600 191.62100 1.000 80.67562 2 ILE C O 1
ATOM 4296 N N . LEU D 2 6 ? 194.74900 284.45300 189.50700 1.000 81.05955 3 LEU C N 1
ATOM 4297 C CA . LEU D 2 6 ? 195.53600 285.67100 189.37300 1.000 81.05955 3 LEU C CA 1
ATOM 4298 C C . LEU D 2 6 ? 195.02100 286.43200 188.16100 1.000 81.05955 3 LEU C C 1
ATOM 4299 O O . LEU D 2 6 ? 195.31300 286.03400 187.02000 1.000 81.05955 3 LEU C O 1
ATOM 4304 N N . PRO D 2 7 ? 194.23900 287.49700 188.33700 1.000 83.50573 4 PRO C N 1
ATOM 4305 C CA . PRO D 2 7 ? 193.74100 288.22900 187.16100 1.000 83.50573 4 PRO C CA 1
ATOM 4306 C C . PRO D 2 7 ? 194.81600 289.00900 186.42000 1.000 83.50573 4 PRO C C 1
ATOM 4307 O O . PRO D 2 7 ? 194.55400 289.51000 185.32000 1.000 83.50573 4 PRO C O 1
ATOM 4311 N N . SER D 2 8 ? 196.01100 289.14300 186.99300 1.000 77.30681 5 SER C N 1
ATOM 4312 C CA . SER D 2 8 ? 197.12400 289.80100 186.32200 1.000 77.30681 5 SER C CA 1
ATOM 4313 C C . SER D 2 8 ? 198.43300 289.37800 186.97300 1.000 77.30681 5 SER C C 1
ATOM 4314 O O . SER D 2 8 ? 198.46000 288.92200 188.11900 1.000 77.30681 5 SER C O 1
ATOM 4317 N N . PHE D 2 9 ? 199.52400 289.53700 186.22700 1.000 63.48754 6 PHE C N 1
ATOM 4318 C CA . PHE D 2 9 ? 200.86100 289.27700 186.74000 1.000 63.48754 6 PHE C CA 1
ATOM 4319 C C . PHE D 2 9 ? 201.87900 289.95100 185.83400 1.000 63.48754 6 PHE C C 1
ATOM 4320 O O . PHE D 2 9 ? 201.61500 290.14200 184.64200 1.000 63.48754 6 PHE C O 1
ATOM 4328 N N . PRO D 2 10 ? 203.03600 290.33700 186.36900 1.000 64.27678 7 PRO C N 1
ATOM 4329 C CA . PRO D 2 10 ? 204.09700 290.88300 185.51800 1.000 64.27678 7 PRO C CA 1
ATOM 4330 C C . PRO D 2 10 ? 204.73300 289.81800 184.63200 1.000 64.27678 7 PRO C C 1
ATOM 4331 O O . PRO D 2 10 ? 204.59100 288.61500 184.86100 1.000 64.27678 7 PRO C O 1
ATOM 4335 N N . ASP D 2 11 ? 205.45300 290.28400 183.61100 1.000 62.29243 8 ASP C N 1
ATOM 4336 C CA . ASP D 2 11 ? 206.09500 289.41300 182.62900 1.000 62.29243 8 ASP C CA 1
ATOM 4337 C C . ASP D 2 11 ? 207.52900 289.14600 183.06100 1.000 62.29243 8 ASP C C 1
ATOM 4338 O O . ASP D 2 11 ? 208.40900 289.98700 182.87300 1.000 62.29243 8 ASP C O 1
ATOM 4343 N N . LEU D 2 12 ? 207.77400 287.96700 183.62500 1.000 61.25529 9 LEU C N 1
ATOM 4344 C CA . LEU D 2 12 ? 209.11300 287.61400 184.08200 1.000 61.25529 9 LEU C CA 1
ATOM 4345 C C . LEU D 2 12 ? 210.07700 287.49900 182.90800 1.000 61.25529 9 LEU C C 1
ATOM 4346 O O . LEU D 2 12 ? 209.71000 287.04400 181.82300 1.000 61.25529 9 LEU C O 1
ATOM 4351 N N . THR D 2 13 ? 211.32100 287.91600 183.13200 1.000 62.01817 10 THR C N 1
ATOM 4352 C CA . THR D 2 13 ? 212.36800 287.84000 182.12500 1.000 62.01817 10 THR C CA 1
ATOM 4353 C C . THR D 2 13 ? 213.66600 287.52900 182.85800 1.000 62.01817 10 THR C C 1
ATOM 4354 O O . THR D 2 13 ? 213.76400 287.75200 184.06500 1.000 62.01817 10 THR C O 1
ATOM 4358 N N . GLY D 2 14 ? 214.65800 287.00500 182.14600 1.000 60.90186 11 GLY C N 1
ATOM 4359 C CA . GLY D 2 14 ? 215.86600 286.58500 182.83100 1.000 60.90186 11 GLY C CA 1
ATOM 4360 C C . GLY D 2 14 ? 217.10800 286.66600 181.97800 1.000 60.90186 11 GLY C C 1
ATOM 4361 O O . GLY D 2 14 ? 217.04700 286.72000 180.74700 1.000 60.90186 11 GLY C O 1
ATOM 4362 N N . LEU D 2 15 ? 218.24700 286.67800 182.66500 1.000 59.75681 12 LEU C N 1
ATOM 4363 C CA . LEU D 2 15 ? 219.56800 286.63500 182.05600 1.000 59.75681 12 LEU C CA 1
ATOM 4364 C C . LEU D 2 15 ? 220.43600 285.64600 182.81300 1.000 59.75681 12 LEU C C 1
ATOM 4365 O O . LEU D 2 15 ? 220.43500 285.62900 184.04600 1.000 59.75681 12 LEU C O 1
ATOM 4370 N N . VAL D 2 16 ? 221.18500 284.83500 182.07400 1.000 60.60713 13 VAL C N 1
ATOM 4371 C CA . VAL D 2 16 ? 222.17900 283.93200 182.63700 1.000 60.60713 13 VAL C CA 1
ATOM 4372 C C . VAL D 2 16 ? 223.53200 284.54200 182.32100 1.000 60.60713 13 VAL C C 1
ATOM 4373 O O . VAL D 2 16 ? 223.87900 284.71400 181.14900 1.000 60.60713 13 VAL C O 1
ATOM 4377 N N . VAL D 2 17 ? 224.31000 284.88000 183.33900 1.000 58.38253 14 VAL C N 1
ATOM 4378 C CA . VAL D 2 17 ? 225.62000 285.47300 183.12600 1.000 58.38253 14 VAL C CA 1
ATOM 4379 C C . VAL D 2 17 ? 226.67800 284.46900 183.56000 1.000 58.38253 14 VAL C C 1
ATOM 4380 O O . VAL D 2 17 ? 226.58800 283.87800 184.64700 1.000 58.38253 14 VAL C O 1
ATOM 4384 N N . ASN D 2 18 ? 227.64600 284.23400 182.67300 1.000 63.08697 15 ASN C N 1
ATOM 4385 C CA . ASN D 2 18 ? 228.80100 283.39200 182.93800 1.000 63.08697 15 ASN C CA 1
ATOM 4386 C C . ASN D 2 18 ? 230.03600 284.28200 182.88300 1.000 63.08697 15 ASN C C 1
ATOM 4387 O O . ASN D 2 18 ? 230.27000 284.96400 181.87900 1.000 63.08697 15 ASN C O 1
ATOM 4392 N N . LEU D 2 19 ? 230.82100 284.27000 183.95400 1.000 62.64812 16 LEU C N 1
ATOM 4393 C CA . LEU D 2 19 ? 231.96200 285.16000 184.09300 1.000 62.64812 16 LEU C CA 1
ATOM 4394 C C . LEU D 2 19 ? 233.17300 284.36800 184.56200 1.000 62.64812 16 LEU C C 1
ATOM 4395 O O . LEU D 2 19 ? 233.02800 283.34700 185.23900 1.000 62.64812 16 LEU C O 1
ATOM 4400 N N . LYS D 2 20 ? 234.36000 284.83400 184.18800 1.000 68.31709 17 LYS C N 1
ATOM 4401 C CA . LYS D 2 20 ? 235.61100 284.15500 184.48100 1.000 68.31709 17 LYS C CA 1
ATOM 4402 C C . LYS D 2 20 ? 236.27600 284.76700 185.71200 1.000 68.31709 17 LYS C C 1
ATOM 4403 O O . LYS D 2 20 ? 236.14100 285.95800 185.99600 1.000 68.31709 17 LYS C O 1
ATOM 4409 N N . PHE D 2 21 ? 237.01900 283.94300 186.44500 1.000 69.39416 18 PHE C N 1
ATOM 4410 C CA . PHE D 2 21 ? 237.81500 284.41100 187.57100 1.000 69.39416 18 PHE C CA 1
ATOM 4411 C C . PHE D 2 21 ? 239.27000 284.53800 187.15700 1.000 69.39416 18 PHE C C 1
ATOM 4412 O O . PHE D 2 21 ? 239.85700 283.59200 186.62400 1.000 69.39416 18 PHE C O 1
ATOM 4420 N N . THR D 2 22 ? 239.84900 285.70800 187.41700 1.000 77.70651 19 THR C N 1
ATOM 4421 C CA . THR D 2 22 ? 241.25500 285.97300 187.15700 1.000 77.70651 19 THR C CA 1
ATOM 4422 C C . THR D 2 22 ? 242.07000 286.08100 188.43600 1.000 77.70651 19 THR C C 1
ATOM 4423 O O . THR D 2 22 ? 243.26300 286.39300 188.37700 1.000 77.70651 19 THR C O 1
ATOM 4427 N N . ALA D 2 23 ? 241.46000 285.82000 189.58600 1.000 81.25060 20 ALA C N 1
ATOM 4428 C CA . ALA D 2 23 ? 242.13300 285.95900 190.86500 1.000 81.25060 20 ALA C CA 1
ATOM 4429 C C . ALA D 2 23 ? 241.70400 284.82900 191.79000 1.000 81.25060 20 ALA C C 1
ATOM 4430 O O . ALA D 2 23 ? 240.70300 284.14900 191.55600 1.000 81.25060 20 ALA C O 1
ATOM 4432 N N . ARG D 2 24 ? 242.48500 284.63600 192.84900 1.000 80.95205 21 ARG C N 1
ATOM 4433 C CA . ARG D 2 24 ? 242.17300 283.64300 193.86900 1.000 80.95205 21 ARG C CA 1
ATOM 4434 C C . ARG D 2 24 ? 241.07700 284.20100 194.76700 1.000 80.95205 21 ARG C C 1
ATOM 4435 O O . ARG D 2 24 ? 241.32800 285.09300 195.58400 1.000 80.95205 21 ARG C O 1
ATOM 4443 N N . ALA D 2 25 ? 239.85900 283.68500 194.61600 1.000 65.40950 22 ALA C N 1
ATOM 4444 C CA . ALA D 2 25 ? 238.69500 284.17700 195.34100 1.000 65.40950 22 ALA C CA 1
ATOM 4445 C C . ALA D 2 25 ? 238.10000 283.05200 196.17200 1.000 65.40950 22 ALA C C 1
ATOM 4446 O O . ALA D 2 25 ? 238.11900 281.89100 195.75500 1.000 65.40950 22 ALA C O 1
ATOM 4448 N N . GLU D 2 26 ? 237.58600 283.39800 197.34700 1.000 54.96282 23 GLU C N 1
ATOM 4449 C CA . GLU D 2 26 ? 236.93600 282.45300 198.24500 1.000 54.96282 23 GLU C CA 1
ATOM 4450 C C . GLU D 2 26 ? 235.56800 282.99700 198.63000 1.000 54.96282 23 GLU C C 1
ATOM 4451 O O . GLU D 2 26 ? 235.44700 284.16700 199.00800 1.000 54.96282 23 GLU C O 1
ATOM 4457 N N . PHE D 2 27 ? 234.54900 282.15100 198.54200 1.000 51.77796 24 PHE C N 1
ATOM 4458 C CA . PHE D 2 27 ? 233.18300 282.51300 198.88600 1.000 51.77796 24 PHE C CA 1
ATOM 4459 C C . PHE D 2 27 ? 232.78800 281.91900 200.23300 1.000 51.77796 24 PHE C C 1
ATOM 4460 O O . PHE D 2 27 ? 233.50700 281.10700 200.81800 1.000 51.77796 24 PHE C O 1
ATOM 4468 N N . SER D 2 28 ? 231.62300 282.33600 200.71800 1.000 49.10496 25 SER C N 1
ATOM 4469 C CA . SER D 2 28 ? 230.99300 281.64800 201.83300 1.000 49.10496 25 SER C CA 1
ATOM 4470 C C . SER D 2 28 ? 230.24100 280.42100 201.31800 1.000 49.10496 25 SER C C 1
ATOM 4471 O O . SER D 2 28 ? 230.33700 280.04900 200.14800 1.000 49.10496 25 SER C O 1
ATOM 4474 N N . LEU D 2 29 ? 229.49400 279.76800 202.20900 1.000 44.80087 26 LEU C N 1
ATOM 4475 C CA . LEU D 2 29 ? 228.79300 278.55400 201.80300 1.000 44.80087 26 LEU C CA 1
ATOM 4476 C C . LEU D 2 29 ? 227.55100 278.88300 200.98400 1.000 44.80087 26 LEU C C 1
ATOM 4477 O O . LEU D 2 29 ? 227.20500 278.15100 200.05300 1.000 44.80087 26 LEU C O 1
ATOM 4482 N N . ASN D 2 30 ? 226.86000 279.96700 201.32200 1.000 48.54219 27 ASN C N 1
ATOM 4483 C CA . ASN D 2 30 ? 225.76400 280.49000 200.51600 1.000 48.54219 27 ASN C CA 1
ATOM 4484 C C . ASN D 2 30 ? 226.23100 281.76400 199.82500 1.000 48.54219 27 ASN C C 1
ATOM 4485 O O . ASN D 2 30 ? 226.83700 282.63100 200.46000 1.000 48.54219 27 ASN C O 1
ATOM 4490 N N . HIS D 2 31 ? 225.95400 281.87700 198.53100 1.000 52.40936 28 HIS C N 1
ATOM 4491 C CA . HIS D 2 31 ? 226.53100 282.93900 197.72200 1.000 52.40936 28 HIS C CA 1
ATOM 4492 C C . HIS D 2 31 ? 225.56200 284.06500 197.40300 1.000 52.40936 28 HIS C C 1
ATOM 4493 O O . HIS D 2 31 ? 225.92200 284.96500 196.64300 1.000 52.40936 28 HIS C O 1
ATOM 4500 N N . GLU D 2 32 ? 224.35000 284.04500 197.95200 1.000 58.69288 29 GLU C N 1
ATOM 4501 C CA . GLU D 2 32 ? 223.36700 285.05200 197.56500 1.000 58.69288 29 GLU C CA 1
ATOM 4502 C C . GLU D 2 32 ? 223.71400 286.41500 198.14600 1.000 58.69288 29 GLU C C 1
ATOM 4503 O O . GLU D 2 32 ? 223.39100 287.45200 197.55200 1.000 58.69288 29 GLU C O 1
ATOM 4509 N N . MET D 2 33 ? 224.40300 286.43500 199.28900 1.000 66.42746 30 MET C N 1
ATOM 4510 C CA . MET D 2 33 ? 224.77600 287.69800 199.91800 1.000 66.42746 30 MET C CA 1
ATOM 4511 C C . MET D 2 33 ? 225.81200 288.44600 199.08900 1.000 66.42746 30 MET C C 1
ATOM 4512 O O . MET D 2 33 ? 225.66600 289.64600 198.83200 1.000 66.42746 30 MET C O 1
ATOM 4517 N N . ALA D 2 34 ? 226.87400 287.75200 198.67200 1.000 64.76415 31 ALA C N 1
ATOM 4518 C CA . ALA D 2 34 ? 227.95300 288.40500 197.93500 1.000 64.76415 31 ALA C CA 1
ATOM 4519 C C . ALA D 2 34 ? 227.47500 288.90400 196.57700 1.000 64.76415 31 ALA C C 1
ATOM 4520 O O . ALA D 2 34 ? 227.80000 290.02300 196.16800 1.000 64.76415 31 ALA C O 1
ATOM 4522 N N . VAL D 2 35 ? 226.69100 288.09000 195.87100 1.000 64.78874 32 VAL C N 1
ATOM 4523 C CA . VAL D 2 35 ? 226.17500 288.49300 194.56700 1.000 64.78874 32 VAL C CA 1
ATOM 4524 C C . VAL D 2 35 ? 225.16100 289.62300 194.71800 1.000 64.78874 32 VAL C C 1
ATOM 4525 O O . VAL D 2 35 ? 225.11800 290.55400 193.90300 1.000 64.78874 32 VAL C O 1
ATOM 4529 N N . ASP D 2 36 ? 224.34200 289.57100 195.77300 1.000 70.11335 33 ASP C N 1
ATOM 4530 C CA . ASP D 2 36 ? 223.41200 290.66300 196.04100 1.000 70.11335 33 ASP C CA 1
ATOM 4531 C C . ASP D 2 36 ? 224.15100 291.97200 196.29100 1.000 70.11335 33 ASP C C 1
ATOM 4532 O O . ASP D 2 36 ? 223.78400 293.01800 195.74100 1.000 70.11335 33 ASP C O 1
ATOM 4537 N N . ALA D 2 37 ? 225.21000 291.92800 197.10200 1.000 71.97764 34 ALA C N 1
ATOM 4538 C CA . ALA D 2 37 ? 226.00600 293.12400 197.35200 1.000 71.97764 34 ALA C CA 1
ATOM 4539 C C . ALA D 2 37 ? 226.69000 293.60700 196.08100 1.000 71.97764 34 ALA C C 1
ATOM 4540 O O . ALA D 2 37 ? 226.83000 294.81500 195.86800 1.000 71.97764 34 ALA C O 1
ATOM 4542 N N . PHE D 2 38 ? 227.13700 292.67400 195.23700 1.000 72.56248 35 PHE C N 1
ATOM 4543 C CA . PHE D 2 38 ? 227.73600 293.03000 193.95500 1.000 72.56248 35 PHE C CA 1
ATOM 4544 C C . PHE D 2 38 ? 226.76100 293.82400 193.09700 1.000 72.56248 35 PHE C C 1
ATOM 4545 O O . PHE D 2 38 ? 227.09500 294.90600 192.60200 1.000 72.56248 35 PHE C O 1
ATOM 4553 N N . LEU D 2 39 ? 225.54200 293.30900 192.92000 1.000 76.05570 36 LEU C N 1
ATOM 4554 C CA . LEU D 2 39 ? 224.56400 294.04800 192.12300 1.000 76.05570 36 LEU C CA 1
ATOM 4555 C C . LEU D 2 39 ? 224.15900 295.35800 192.77900 1.000 76.05570 36 LEU C C 1
ATOM 4556 O O . LEU D 2 39 ? 223.84100 296.32200 192.07600 1.000 76.05570 36 LEU C O 1
ATOM 4561 N N . ARG D 2 40 ? 224.15900 295.42500 194.10900 1.000 79.45527 37 ARG C N 1
ATOM 4562 C CA . ARG D 2 40 ? 223.75000 296.67300 194.74300 1.000 79.45527 37 ARG C CA 1
ATOM 4563 C C . ARG D 2 40 ? 224.82100 297.75300 194.61900 1.000 79.45527 37 ARG C C 1
ATOM 4564 O O . ARG D 2 40 ? 224.50000 298.91300 194.34000 1.000 79.45527 37 ARG C O 1
ATOM 4572 N N . HIS D 2 41 ? 226.09100 297.39800 194.81000 1.000 84.71770 38 HIS C N 1
ATOM 4573 C CA . HIS D 2 41 ? 227.18300 298.34300 194.61200 1.000 84.71770 38 HIS C CA 1
ATOM 4574 C C . HIS D 2 41 ? 227.42800 298.65000 193.14100 1.000 84.71770 38 HIS C C 1
ATOM 4575 O O . HIS D 2 41 ? 228.02600 299.68400 192.83000 1.000 84.71770 38 HIS C O 1
ATOM 4582 N N . SER D 2 42 ? 226.96300 297.79800 192.22900 1.000 85.67932 39 SER C N 1
ATOM 4583 C CA . SER D 2 42 ? 227.14400 298.04700 190.80600 1.000 85.67932 39 SER C CA 1
ATOM 4584 C C . SER D 2 42 ? 226.02500 298.90900 190.23400 1.000 85.67932 39 SER C C 1
ATOM 4585 O O . SER D 2 42 ? 226.28200 299.98500 189.68800 1.000 85.67932 39 SER C O 1
ATOM 4588 N N . LEU D 2 43 ? 224.77900 298.44400 190.35400 1.000 85.77665 40 LEU C N 1
ATOM 4589 C CA . LEU D 2 43 ? 223.66400 299.12700 189.70700 1.000 85.77665 40 LEU C CA 1
ATOM 4590 C C . LEU D 2 43 ? 223.30800 300.42900 190.41400 1.000 85.77665 40 LEU C C 1
ATOM 4591 O O . LEU D 2 43 ? 223.09600 301.45700 189.75800 1.000 85.77665 40 LEU C O 1
ATOM 4596 N N . ASN D 2 44 ? 223.23300 300.40000 191.74700 1.000 86.01671 41 ASN C N 1
ATOM 4597 C CA . ASN D 2 44 ? 222.83800 301.54800 192.57100 1.000 86.01671 41 ASN C CA 1
ATOM 4598 C C . ASN D 2 44 ? 221.47800 302.09600 192.14400 1.000 86.01671 41 ASN C C 1
ATOM 4599 O O . ASN D 2 44 ? 221.35400 303.23100 191.68200 1.000 86.01671 41 ASN C O 1
ATOM 4604 N N . LEU D 2 45 ? 220.44500 301.26900 192.29400 1.000 85.01404 42 LEU C N 1
ATOM 4605 C CA . LEU D 2 45 ? 219.09700 301.66600 191.91100 1.000 85.01404 42 LEU C CA 1
ATOM 4606 C C . LEU D 2 45 ? 218.28300 302.21400 193.07300 1.000 85.01404 42 LEU C C 1
ATOM 4607 O O . LEU D 2 45 ? 217.31400 302.94300 192.83800 1.000 85.01404 42 LEU C O 1
ATOM 4612 N N . GLY D 2 46 ? 218.65000 301.89300 194.31100 1.000 86.65876 43 GLY C N 1
ATOM 4613 C CA . GLY D 2 46 ? 217.94700 302.42200 195.46200 1.000 86.65876 43 GLY C CA 1
ATOM 4614 C C . GLY D 2 46 ? 216.85900 301.51400 195.99400 1.000 86.65876 43 GLY C C 1
ATOM 4615 O O . GLY D 2 46 ? 217.14100 300.41600 196.48200 1.000 86.65876 43 GLY C O 1
ATOM 4616 N N . GLU D 2 47 ? 215.60900 301.97400 195.92300 1.000 85.33428 44 GLU C N 1
ATOM 4617 C CA . GLU D 2 47 ? 214.49800 301.19700 196.46400 1.000 85.33428 44 GLU C CA 1
ATOM 4618 C C . GLU D 2 47 ? 213.92900 300.23800 195.42500 1.000 85.33428 44 GLU C C 1
ATOM 4619 O O . GLU D 2 47 ? 213.59000 299.09200 195.74200 1.000 85.33428 44 GLU C O 1
ATOM 4625 N N . SER D 2 48 ? 213.83100 300.68700 194.17100 1.000 82.66033 45 SER C N 1
ATOM 4626 C CA . SER D 2 48 ? 213.13400 299.93400 193.13400 1.000 82.66033 45 SER C CA 1
ATOM 4627 C C . SER D 2 48 ? 213.79300 298.60100 192.81600 1.000 82.66033 45 SER C C 1
ATOM 4628 O O . SER D 2 48 ? 213.13000 297.72500 192.25000 1.000 82.66033 45 SER C O 1
ATOM 4631 N N . TYR D 2 49 ? 215.06600 298.41900 193.17300 1.000 77.41780 46 TYR C N 1
ATOM 4632 C CA . TYR D 2 49 ? 215.71300 297.12900 192.96900 1.000 77.41780 46 TYR C CA 1
ATOM 4633 C C . TYR D 2 49 ? 215.03100 296.03700 193.78300 1.000 77.41780 46 TYR C C 1
ATOM 4634 O O . TYR D 2 49 ? 215.08500 294.85700 193.42100 1.000 77.41780 46 TYR C O 1
ATOM 4643 N N . SER D 2 50 ? 214.37200 296.40800 194.88100 1.000 77.54538 47 SER C N 1
ATOM 4644 C CA . SER D 2 50 ? 213.63100 295.41300 195.64600 1.000 77.54538 47 SER C CA 1
ATOM 4645 C C . SER D 2 50 ? 212.38300 294.96400 194.89900 1.000 77.54538 47 SER C C 1
ATOM 4646 O O . SER D 2 50 ? 211.91500 293.83500 195.08100 1.000 77.54538 47 SER C O 1
ATOM 4649 N N . HIS D 2 51 ? 211.83100 295.83300 194.05000 1.000 74.85681 48 HIS C N 1
ATOM 4650 C CA . HIS D 2 51 ? 210.51700 295.55800 193.47900 1.000 74.85681 48 HIS C CA 1
ATOM 4651 C C . HIS D 2 51 ? 210.61200 294.77500 192.17400 1.000 74.85681 48 HIS C C 1
ATOM 4652 O O . HIS D 2 51 ? 209.66700 294.07100 191.80100 1.000 74.85681 48 HIS C O 1
ATOM 4659 N N . HIS D 2 52 ? 211.73500 294.88200 191.46300 1.000 69.74965 49 HIS C N 1
ATOM 4660 C CA . HIS D 2 52 ? 211.82100 294.38800 190.09500 1.000 69.74965 49 HIS C CA 1
ATOM 4661 C C . HIS D 2 52 ? 212.76500 293.20600 189.90900 1.000 69.74965 49 HIS C C 1
ATOM 4662 O O . HIS D 2 52 ? 212.63100 292.48700 188.91800 1.000 69.74965 49 HIS C O 1
ATOM 4669 N N . LEU D 2 53 ? 213.71000 292.97200 190.81400 1.000 63.73795 50 LEU C N 1
ATOM 4670 C CA . LEU D 2 53 ? 214.79100 292.04900 190.49700 1.000 63.73795 50 LEU C CA 1
ATOM 4671 C C . LEU D 2 53 ? 214.90700 290.95300 191.54700 1.000 63.73795 50 LEU C C 1
ATOM 4672 O O . LEU D 2 53 ? 214.47800 291.10500 192.69100 1.000 63.73795 50 LEU C O 1
ATOM 4677 N N . SER D 2 54 ? 215.48900 289.83000 191.12200 1.000 59.52167 51 SER C N 1
ATOM 4678 C CA . SER D 2 54 ? 215.77700 288.70800 192.00800 1.000 59.52167 51 SER C CA 1
ATOM 4679 C C . SER D 2 54 ? 216.94800 287.90900 191.44100 1.000 59.52167 51 SER C C 1
ATOM 4680 O O . SER D 2 54 ? 217.27800 288.00800 190.25700 1.000 59.52167 51 SER C O 1
ATOM 4683 N N . ILE D 2 55 ? 217.56500 287.09800 192.30400 1.000 55.81214 52 ILE C N 1
ATOM 4684 C CA . ILE D 2 55 ? 218.85200 286.45500 192.03400 1.000 55.81214 52 ILE C CA 1
ATOM 4685 C C . ILE D 2 55 ? 218.73500 284.95300 192.25500 1.000 55.81214 52 ILE C C 1
ATOM 4686 O O . ILE D 2 55 ? 218.23600 284.51800 193.29800 1.000 55.81214 52 ILE C O 1
ATOM 4691 N N . ILE D 2 56 ? 219.21100 284.16000 191.29600 1.000 52.39623 53 ILE C N 1
ATOM 4692 C CA . ILE D 2 56 ? 219.44000 282.73200 191.49400 1.000 52.39623 53 ILE C CA 1
ATOM 4693 C C . ILE D 2 56 ? 220.93300 282.47200 191.36200 1.000 52.39623 53 ILE C C 1
ATOM 4694 O O . ILE D 2 56 ? 221.55200 282.85900 190.36400 1.000 52.39623 53 ILE C O 1
ATOM 4699 N N . THR D 2 57 ? 221.51500 281.81200 192.36100 1.000 49.40180 54 THR C N 1
ATOM 4700 C CA . THR D 2 57 ? 222.91600 281.42800 192.30200 1.000 49.40180 54 THR C CA 1
ATOM 4701 C C . THR D 2 57 ? 223.00300 279.91300 192.27700 1.000 49.40180 54 THR C C 1
ATOM 4702 O O . THR D 2 57 ? 222.83300 279.27300 193.32300 1.000 49.40180 54 THR C O 1
ATOM 4706 N N . PRO D 2 58 ? 223.23600 279.29100 191.12000 1.000 45.80166 55 PRO C N 1
ATOM 4707 C CA . PRO D 2 58 ? 223.34800 277.82600 191.08600 1.000 45.80166 55 PRO C CA 1
ATOM 4708 C C . PRO D 2 58 ? 224.48700 277.26400 191.91600 1.000 45.80166 55 PRO C C 1
ATOM 4709 O O . PRO D 2 58 ? 224.33900 276.17800 192.48700 1.000 45.80166 55 PRO C O 1
ATOM 4713 N N . GLU D 2 59 ? 225.61900 277.95400 192.00700 1.000 49.43764 56 GLU C N 1
ATOM 4714 C CA . GLU D 2 59 ? 226.75000 277.42100 192.75400 1.000 49.43764 56 GLU C CA 1
ATOM 4715 C C . GLU D 2 59 ? 226.55000 277.68200 194.23700 1.000 49.43764 56 GLU C C 1
ATOM 4716 O O . GLU D 2 59 ? 226.44600 278.83600 194.65800 1.000 49.43764 56 GLU C O 1
ATOM 4722 N N . ASN D 2 60 ? 226.50300 276.61700 195.02700 1.000 43.24281 57 ASN C N 1
ATOM 4723 C CA . ASN D 2 60 ? 226.48300 276.74000 196.47500 1.000 43.24281 57 ASN C CA 1
ATOM 4724 C C . ASN D 2 60 ? 227.32000 275.60900 197.04200 1.000 43.24281 57 ASN C C 1
ATOM 4725 O O . ASN D 2 60 ? 227.41800 274.53800 196.44400 1.000 43.24281 57 ASN C O 1
ATOM 4730 N N . GLY D 2 61 ? 227.93600 275.85400 198.18700 1.000 39.71282 58 GLY C N 1
ATOM 4731 C CA . GLY D 2 61 ? 228.70700 274.81800 198.83200 1.000 39.71282 58 GLY C CA 1
ATOM 4732 C C . GLY D 2 61 ? 230.10600 274.61100 198.29900 1.000 39.71282 58 GLY C C 1
ATOM 4733 O O . GLY D 2 61 ? 230.82500 273.75100 198.82100 1.000 39.71282 58 GLY C O 1
ATOM 4734 N N . ARG D 2 62 ? 230.52200 275.35800 197.28100 1.000 45.65825 59 ARG C N 1
ATOM 4735 C CA . ARG D 2 62 ? 231.91000 275.34700 196.82700 1.000 45.65825 59 ARG C CA 1
ATOM 4736 C C . ARG D 2 62 ? 232.59500 276.56700 197.43100 1.000 45.65825 59 ARG C C 1
ATOM 4737 O O . ARG D 2 62 ? 232.30600 277.70700 197.05800 1.000 45.65825 59 ARG C O 1
ATOM 4745 N N . LEU D 2 63 ? 233.50500 276.32300 198.37400 1.000 48.06202 60 LEU C N 1
ATOM 4746 C CA . LEU D 2 63 ? 234.12400 277.42500 199.09700 1.000 48.06202 60 LEU C CA 1
ATOM 4747 C C . LEU D 2 63 ? 235.29300 278.02100 198.32400 1.000 48.06202 60 LEU C C 1
ATOM 4748 O O . LEU D 2 63 ? 235.25200 279.19400 197.93800 1.000 48.06202 60 LEU C O 1
ATOM 4753 N N . PHE D 2 64 ? 236.33500 277.23300 198.07300 1.000 49.44550 61 PHE C N 1
ATOM 4754 C CA . PHE D 2 64 ? 237.60700 277.73500 197.55700 1.000 49.44550 61 PHE C CA 1
ATOM 4755 C C . PHE D 2 64 ? 237.61000 277.65400 196.03500 1.000 49.44550 61 PHE C C 1
ATOM 4756 O O . PHE D 2 64 ? 237.78600 276.57400 195.46500 1.000 49.44550 61 PHE C O 1
ATOM 4764 N N . TYR D 2 65 ? 237.43500 278.79800 195.38200 1.000 57.45898 62 TYR C N 1
ATOM 4765 C CA . TYR D 2 65 ? 237.56100 278.88200 193.93600 1.000 57.45898 62 TYR C CA 1
ATOM 4766 C C . TYR D 2 65 ? 239.02500 279.07000 193.54800 1.000 57.45898 62 TYR C C 1
ATOM 4767 O O . TYR D 2 65 ? 239.92000 279.10400 194.39600 1.000 57.45898 62 TYR C O 1
ATOM 4776 N N . ARG D 2 66 ? 239.26900 279.19900 192.24200 1.000 74.20393 63 ARG C N 1
ATOM 4777 C CA . ARG D 2 66 ? 240.62500 279.31300 191.72300 1.000 74.20393 63 ARG C CA 1
ATOM 4778 C C . ARG D 2 66 ? 240.61800 279.99100 190.36000 1.000 74.20393 63 ARG C C 1
ATOM 4779 O O . ARG D 2 66 ? 239.57400 280.16800 189.72900 1.000 74.20393 63 ARG C O 1
ATOM 4787 N N . GLU D 2 67 ? 241.81600 280.37600 189.92000 1.000 80.94532 64 GLU C N 1
ATOM 4788 C CA . GLU D 2 67 ? 242.00100 280.96900 188.60300 1.000 80.94532 64 GLU C CA 1
ATOM 4789 C C . GLU D 2 67 ? 241.67700 279.95200 187.51800 1.000 80.94532 64 GLU C C 1
ATOM 4790 O O . GLU D 2 67 ? 242.04400 278.77900 187.61900 1.000 80.94532 64 GLU C O 1
ATOM 4796 N N . GLY D 2 68 ? 240.99500 280.40900 186.47300 1.000 75.83708 65 GLY C N 1
ATOM 4797 C CA . GLY D 2 68 ? 240.52800 279.51800 185.43600 1.000 75.83708 65 GLY C CA 1
ATOM 4798 C C . GLY D 2 68 ? 239.16300 278.91500 185.67800 1.000 75.83708 65 GLY C C 1
ATOM 4799 O O . GLY D 2 68 ? 238.62900 278.25500 184.78000 1.000 75.83708 65 GLY C O 1
ATOM 4800 N N . ASP D 2 69 ? 238.57700 279.12400 186.85200 1.000 68.64583 66 ASP C N 1
ATOM 4801 C CA . ASP D 2 69 ? 237.26500 278.59500 187.18900 1.000 68.64583 66 ASP C CA 1
ATOM 4802 C C . ASP D 2 69 ? 236.22200 279.66100 186.89000 1.000 68.64583 66 ASP C C 1
ATOM 4803 O O . ASP D 2 69 ? 236.43600 280.83900 187.19000 1.000 68.64583 66 ASP C O 1
ATOM 4808 N N . THR D 2 70 ? 235.10500 279.25500 186.30000 1.000 62.06106 67 THR C N 1
ATOM 4809 C CA . THR D 2 70 ? 234.08300 280.21800 185.92600 1.000 62.06106 67 THR C CA 1
ATOM 4810 C C . THR D 2 70 ? 233.04600 280.37600 187.03800 1.000 62.06106 67 THR C C 1
ATOM 4811 O O . THR D 2 70 ? 233.21300 279.89900 188.16200 1.000 62.06106 67 THR C O 1
ATOM 4815 N N . TYR D 2 71 ? 231.96500 281.07900 186.70900 1.000 57.19907 68 TYR C N 1
ATOM 4816 C CA . TYR D 2 71 ? 230.86400 281.31900 187.62900 1.000 57.19907 68 TYR C CA 1
ATOM 4817 C C . TYR D 2 71 ? 229.62700 281.67600 186.82200 1.000 57.19907 68 TYR C C 1
ATOM 4818 O O . TYR D 2 71 ? 229.70800 282.43800 185.85800 1.000 57.19907 68 TYR C O 1
ATOM 4827 N N . ARG D 2 72 ? 228.48200 281.13300 187.22000 1.000 54.38923 69 ARG C N 1
ATOM 4828 C CA . ARG D 2 72 ? 227.23300 281.31500 186.49500 1.000 54.38923 69 ARG C CA 1
ATOM 4829 C C . ARG D 2 72 ? 226.13100 281.69600 187.46800 1.000 54.38923 69 ARG C C 1
ATOM 4830 O O . ARG D 2 72 ? 225.96200 281.03600 188.49500 1.000 54.38923 69 ARG C O 1
ATOM 4838 N N . PHE D 2 73 ? 225.37200 282.74400 187.14800 1.000 55.12774 70 PHE C N 1
ATOM 4839 C CA . PHE D 2 73 ? 224.18100 283.03200 187.94300 1.000 55.12774 70 PHE C CA 1
ATOM 4840 C C . PHE D 2 73 ? 223.12600 283.72400 187.09400 1.000 55.12774 70 PHE C C 1
ATOM 4841 O O . PHE D 2 73 ? 223.40800 284.23300 186.01000 1.000 55.12774 70 PHE C O 1
ATOM 4849 N N . VAL D 2 74 ? 221.89600 283.73900 187.60400 1.000 56.48104 71 VAL C N 1
ATOM 4850 C CA . VAL D 2 74 ? 220.73200 284.18600 186.85000 1.000 56.48104 71 VAL C CA 1
ATOM 4851 C C . VAL D 2 74 ? 220.12000 285.39200 187.54600 1.000 56.48104 71 VAL C C 1
ATOM 4852 O O . VAL D 2 74 ? 219.94600 285.38800 188.76900 1.000 56.48104 71 VAL C O 1
ATOM 4856 N N . VAL D 2 75 ? 219.79100 286.41500 186.76400 1.000 58.98302 72 VAL C N 1
ATOM 4857 C CA . VAL D 2 75 ? 219.09800 287.60700 187.24100 1.000 58.98302 72 VAL C CA 1
ATOM 4858 C C . VAL D 2 75 ? 217.71700 287.62100 186.60700 1.000 58.98302 72 VAL C C 1
ATOM 4859 O O . VAL D 2 75 ? 217.59000 287.45800 185.38800 1.000 58.98302 72 VAL C O 1
ATOM 4863 N N . ILE D 2 76 ? 216.68200 287.81600 187.42100 1.000 59.40008 73 ILE C N 1
ATOM 4864 C CA . ILE D 2 76 ? 215.29800 287.77200 186.96100 1.000 59.40008 73 ILE C CA 1
ATOM 4865 C C . ILE D 2 76 ? 214.66100 289.13200 187.19800 1.000 59.40008 73 ILE C C 1
ATOM 4866 O O . ILE D 2 76 ? 214.75900 289.68600 188.29900 1.000 59.40008 73 ILE C O 1
ATOM 4871 N N . ALA D 2 77 ? 214.00200 289.65900 186.17100 1.000 59.25043 74 ALA C N 1
ATOM 4872 C CA . ALA D 2 77 ? 213.40100 290.98300 186.18900 1.000 59.25043 74 ALA C CA 1
ATOM 4873 C C . ALA D 2 77 ? 211.90900 290.87400 185.91500 1.000 59.25043 74 ALA C C 1
ATOM 4874 O O . ALA D 2 77 ? 211.46800 289.96000 185.21200 1.000 59.25043 74 ALA C O 1
ATOM 4876 N N . MET D 2 78 ? 211.13800 291.80800 186.47000 1.000 61.95536 75 MET C N 1
ATOM 4877 C CA . MET D 2 78 ? 209.68200 291.80800 186.38500 1.000 61.95536 75 MET C CA 1
ATOM 4878 C C . MET D 2 78 ? 209.21000 293.17600 185.92100 1.000 61.95536 75 MET C C 1
ATOM 4879 O O . MET D 2 78 ? 209.81200 294.19300 186.27400 1.000 61.95536 75 MET C O 1
ATOM 4884 N N . GLY D 2 79 ? 208.14700 293.20300 185.14300 1.000 66.84385 76 GLY C N 1
ATOM 4885 C CA . GLY D 2 79 ? 207.53700 294.46000 184.75800 1.000 66.84385 76 GLY C CA 1
ATOM 4886 C C . GLY D 2 79 ? 207.36400 294.54000 183.25600 1.000 66.84385 76 GLY C C 1
ATOM 4887 O O . GLY D 2 79 ? 207.71900 293.63200 182.51400 1.000 66.84385 76 GLY C O 1
ATOM 4888 N N . ASN D 2 80 ? 206.81000 295.66900 182.82200 1.000 77.04133 77 ASN C N 1
ATOM 4889 C CA . ASN D 2 80 ? 206.54600 295.92800 181.41300 1.000 77.04133 77 ASN C CA 1
ATOM 4890 C C . ASN D 2 80 ? 207.29100 297.18200 180.97800 1.000 77.04133 77 ASN C C 1
ATOM 4891 O O . ASN D 2 80 ? 207.22200 298.21300 181.65700 1.000 77.04133 77 ASN C O 1
ATOM 4896 N N . GLN D 2 81 ? 207.98200 297.08700 179.83700 1.000 84.76377 78 GLN C N 1
ATOM 4897 C CA . GLN D 2 81 ? 208.80700 298.17000 179.28900 1.000 84.76377 78 GLN C CA 1
ATOM 4898 C C . GLN D 2 81 ? 209.82000 298.67900 180.31400 1.000 84.76377 78 GLN C C 1
ATOM 4899 O O . GLN D 2 81 ? 209.89000 299.87300 180.61500 1.000 84.76377 78 GLN C O 1
ATOM 4905 N N . GLN D 2 82 ? 210.60200 297.76200 180.87400 1.000 84.89673 79 GLN C N 1
ATOM 4906 C CA . GLN D 2 82 ? 211.66800 298.16200 181.77900 1.000 84.89673 79 GLN C CA 1
ATOM 4907 C C . GLN D 2 82 ? 212.95900 298.36200 180.99700 1.000 84.89673 79 GLN C C 1
ATOM 4908 O O . GLN D 2 82 ? 213.17100 297.74200 179.95100 1.000 84.89673 79 GLN C O 1
ATOM 4914 N N . GLN D 2 83 ? 213.80700 299.25900 181.48900 1.000 85.60686 80 GLN C N 1
ATOM 4915 C CA . GLN D 2 83 ? 215.11500 299.50700 180.90600 1.000 85.60686 80 GLN C CA 1
ATOM 4916 C C . GLN D 2 83 ? 216.24400 299.11300 181.84700 1.000 85.60686 80 GLN C C 1
ATOM 4917 O O . GLN D 2 83 ? 217.40200 299.44800 181.58700 1.000 85.60686 80 GLN C O 1
ATOM 4923 N N . THR D 2 84 ? 215.92700 298.38600 182.92200 1.000 83.41736 81 THR C N 1
ATOM 4924 C CA . THR D 2 84 ? 216.95300 297.87700 183.82500 1.000 83.41736 81 THR C CA 1
ATOM 4925 C C . THR D 2 84 ? 217.92600 296.96600 183.09100 1.000 83.41736 81 THR C C 1
ATOM 4926 O O . THR D 2 84 ? 219.14200 297.02600 183.31400 1.000 83.41736 81 THR C O 1
ATOM 4930 N N . ASN D 2 85 ? 217.40400 296.12100 182.20000 1.000 79.90399 82 ASN C N 1
ATOM 4931 C CA . ASN D 2 85 ? 218.25400 295.19800 181.45900 1.000 79.90399 82 ASN C CA 1
ATOM 4932 C C . ASN D 2 85 ? 219.18000 295.94500 180.50600 1.000 79.90399 82 ASN C C 1
ATOM 4933 O O . ASN D 2 85 ? 220.30600 295.51000 180.26000 1.000 79.90399 82 ASN C O 1
ATOM 4938 N N . SER D 2 86 ? 218.72800 297.07900 179.96600 1.000 83.86897 83 SER C N 1
ATOM 4939 C CA . SER D 2 86 ? 219.55300 297.84100 179.03100 1.000 83.86897 83 SER C CA 1
ATOM 4940 C C . SER D 2 86 ? 220.80000 298.41000 179.70700 1.000 83.86897 83 SER C C 1
ATOM 4941 O O . SER D 2 86 ? 221.93000 298.20600 179.24200 1.000 83.86897 83 SER C O 1
ATOM 4944 N N . ILE D 2 87 ? 220.61000 299.12700 180.81800 1.000 85.67090 84 ILE C N 1
ATOM 4945 C CA . ILE D 2 87 ? 221.75400 299.68000 181.53900 1.000 85.67090 84 ILE C CA 1
ATOM 4946 C C . ILE D 2 87 ? 222.57900 298.56200 182.15300 1.000 85.67090 84 ILE C C 1
ATOM 4947 O O . ILE D 2 87 ? 223.80400 298.67600 182.28400 1.000 85.67090 84 ILE C O 1
ATOM 4952 N N . TRP D 2 88 ? 221.92700 297.45600 182.51800 1.000 85.83410 85 TRP C N 1
ATOM 4953 C CA . TRP D 2 88 ? 222.65300 296.30000 183.02400 1.000 85.83410 85 TRP C CA 1
ATOM 4954 C C . TRP D 2 88 ? 223.58800 295.72900 181.96600 1.000 85.83410 85 TRP C C 1
ATOM 4955 O O . TRP D 2 88 ? 224.75400 295.44100 182.24800 1.000 85.83410 85 TRP C O 1
ATOM 4966 N N . HIS D 2 89 ? 223.09500 295.58300 180.73300 1.000 86.12367 86 HIS C N 1
ATOM 4967 C CA . HIS D 2 89 ? 223.92200 295.13500 179.61600 1.000 86.12367 86 HIS C CA 1
ATOM 4968 C C . HIS D 2 89 ? 225.09600 296.07500 179.39800 1.000 86.12367 86 HIS C C 1
ATOM 4969 O O . HIS D 2 89 ? 226.25500 295.64300 179.31800 1.000 86.12367 86 HIS C O 1
ATOM 4976 N N . THR D 2 90 ? 224.80300 297.37500 179.30600 1.000 87.36438 87 THR C N 1
ATOM 4977 C CA . THR D 2 90 ? 225.82800 298.36100 178.98100 1.000 87.36438 87 THR C CA 1
ATOM 4978 C C . THR D 2 90 ? 226.91200 298.41000 180.05300 1.000 87.36438 87 THR C C 1
ATOM 4979 O O . THR D 2 90 ? 228.10300 298.53300 179.74500 1.000 87.36438 87 THR C O 1
ATOM 4983 N N . LEU D 2 91 ? 226.52100 298.29700 181.32400 1.000 89.40178 88 LEU C N 1
ATOM 4984 C CA . LEU D 2 91 ? 227.51700 298.31700 182.38800 1.000 89.40178 88 LEU C CA 1
ATOM 4985 C C . LEU D 2 91 ? 228.24200 296.97900 182.49200 1.000 89.40178 88 LEU C C 1
ATOM 4986 O O . LEU D 2 91 ? 229.41700 296.93500 182.87200 1.000 89.40178 88 LEU C O 1
ATOM 4991 N N . ILE D 2 92 ? 227.56700 295.87700 182.15500 1.000 86.34714 89 ILE C N 1
ATOM 4992 C CA . ILE D 2 92 ? 228.14500 294.56000 182.39700 1.000 86.34714 89 ILE C CA 1
ATOM 4993 C C . ILE D 2 92 ? 229.14600 294.20600 181.30300 1.000 86.34714 89 ILE C C 1
ATOM 4994 O O . ILE D 2 92 ? 230.07100 293.41800 181.52700 1.000 86.34714 89 ILE C O 1
ATOM 4999 N N . ASN D 2 93 ? 228.99000 294.79500 180.11000 1.000 85.20092 90 ASN C N 1
ATOM 5000 C CA . ASN D 2 93 ? 229.89100 294.46500 179.00400 1.000 85.20092 90 ASN C CA 1
ATOM 5001 C C . ASN D 2 93 ? 231.32900 294.85500 179.32100 1.000 85.20092 90 ASN C C 1
ATOM 5002 O O . ASN D 2 93 ? 232.27000 294.13300 178.97800 1.000 85.20092 90 ASN C O 1
ATOM 5007 N N . HIS D 2 94 ? 231.51500 295.98800 179.98500 1.000 84.33057 91 HIS C N 1
ATOM 5008 C CA . HIS D 2 94 ? 232.84600 296.49200 180.29400 1.000 84.33057 91 HIS C CA 1
ATOM 5009 C C . HIS D 2 94 ? 233.39500 295.95700 181.60700 1.000 84.33057 91 HIS C C 1
ATOM 5010 O O . HIS D 2 94 ? 234.45500 296.41100 182.04900 1.000 84.33057 91 HIS C O 1
ATOM 5017 N N . LEU D 2 95 ? 232.70700 295.01000 182.23900 1.000 83.68445 92 LEU C N 1
ATOM 5018 C CA . LEU D 2 95 ? 233.15800 294.45800 183.51400 1.000 83.68445 92 LEU C CA 1
ATOM 5019 C C . LEU D 2 95 ? 234.33900 293.54000 183.24100 1.000 83.68445 92 LEU C C 1
ATOM 5020 O O . LEU D 2 95 ? 234.19800 292.32400 183.11400 1.000 83.68445 92 LEU C O 1
ATOM 5025 N N . ARG D 2 96 ? 235.52400 294.13700 183.13400 1.000 80.98022 93 ARG C N 1
ATOM 5026 C CA . ARG D 2 96 ? 236.77300 293.39600 183.00500 1.000 80.98022 93 ARG C CA 1
ATOM 5027 C C . ARG D 2 96 ? 237.68600 293.82700 184.15200 1.000 80.98022 93 ARG C C 1
ATOM 5028 O O . ARG D 2 96 ? 238.35700 294.85700 184.07200 1.000 80.98022 93 ARG C O 1
ATOM 5036 N N . LYS D 2 97 ? 237.70400 293.01800 185.20900 1.000 77.54273 94 LYS C N 1
ATOM 5037 C CA . LYS D 2 97 ? 238.43900 293.29800 186.44200 1.000 77.54273 94 LYS C CA 1
ATOM 5038 C C . LYS D 2 97 ? 238.05400 294.65100 187.03100 1.000 77.54273 94 LYS C C 1
ATOM 5039 O O . LYS D 2 97 ? 238.66500 295.67400 186.72500 1.000 77.54273 94 LYS C O 1
ATOM 5045 N N . ASN D 2 114 ? 239.16400 289.36100 191.41200 1.000 82.45125 111 ASN C N 1
ATOM 5046 C CA . ASN D 2 114 ? 238.58800 290.20300 190.37200 1.000 82.45125 111 ASN C CA 1
ATOM 5047 C C . ASN D 2 114 ? 237.65000 289.38600 189.49000 1.000 82.45125 111 ASN C C 1
ATOM 5048 O O . ASN D 2 114 ? 237.44000 288.20100 189.73200 1.000 82.45125 111 ASN C O 1
ATOM 5053 N N . ILE D 2 115 ? 237.07100 290.02900 188.47600 1.000 77.74079 112 ILE C N 1
ATOM 5054 C CA . ILE D 2 115 ? 236.01800 289.41500 187.67300 1.000 77.74079 112 ILE C CA 1
ATOM 5055 C C . ILE D 2 115 ? 236.22400 289.70600 186.19100 1.000 77.74079 112 ILE C C 1
ATOM 5056 O O . ILE D 2 115 ? 236.33700 290.86800 185.78700 1.000 77.74079 112 ILE C O 1
ATOM 5061 N N . LYS D 2 116 ? 236.26000 288.66000 185.37000 1.000 73.17853 113 LYS C N 1
ATOM 5062 C CA . LYS D 2 116 ? 236.25700 288.80300 183.92200 1.000 73.17853 113 LYS C CA 1
ATOM 5063 C C . LYS D 2 116 ? 234.84800 288.52800 183.40500 1.000 73.17853 113 LYS C C 1
ATOM 5064 O O . LYS D 2 116 ? 233.89700 288.42700 184.17800 1.000 73.17853 113 LYS C O 1
ATOM 5070 N N . LEU D 2 117 ? 234.68200 288.42100 182.08700 1.000 74.31134 114 LEU C N 1
ATOM 5071 C CA . LEU D 2 117 ? 233.37200 288.09400 181.51000 1.000 74.31134 114 LEU C CA 1
ATOM 5072 C C . LEU D 2 117 ? 233.56100 287.03900 180.42100 1.000 74.31134 114 LEU C C 1
ATOM 5073 O O . LEU D 2 117 ? 234.40500 287.18600 179.53500 1.000 74.31134 114 LEU C O 1
ATOM 5078 N N . GLU D 2 118 ? 232.76500 285.97000 180.49500 1.000 72.52435 115 GLU C N 1
ATOM 5079 C CA . GLU D 2 118 ? 232.74000 285.00200 179.40500 1.000 72.52435 115 GLU C CA 1
ATOM 5080 C C . GLU D 2 118 ? 231.57500 285.26800 178.45700 1.000 72.52435 115 GLU C C 1
ATOM 5081 O O . GLU D 2 118 ? 231.78600 285.54900 177.27300 1.000 72.52435 115 GLU C O 1
ATOM 5087 N N . SER D 2 119 ? 230.33900 285.20300 178.95700 1.000 73.01921 116 SER C N 1
ATOM 5088 C CA . SER D 2 119 ? 229.19500 285.37200 178.06500 1.000 73.01921 116 SER C CA 1
ATOM 5089 C C . SER D 2 119 ? 227.92700 285.67400 178.85000 1.000 73.01921 116 SER C C 1
ATOM 5090 O O . SER D 2 119 ? 227.88100 285.56000 180.08000 1.000 73.01921 116 SER C O 1
ATOM 5093 N N . LEU D 2 120 ? 226.89200 286.05900 178.10300 1.000 72.34635 117 LEU C N 1
ATOM 5094 C CA . LEU D 2 120 ? 225.54700 286.28200 178.61200 1.000 72.34635 117 LEU C CA 1
ATOM 5095 C C . LEU D 2 120 ? 224.56300 285.56600 177.70000 1.000 72.34635 117 LEU C C 1
ATOM 5096 O O . LEU D 2 120 ? 224.73600 285.56200 176.47900 1.000 72.34635 117 LEU C O 1
ATOM 5101 N N . ASN D 2 121 ? 223.53100 284.96400 178.28800 1.000 69.42632 118 ASN C N 1
ATOM 5102 C CA . ASN D 2 121 ? 222.55400 284.19500 177.52800 1.000 69.42632 118 ASN C CA 1
ATOM 5103 C C . ASN D 2 121 ? 221.15200 284.51300 178.02100 1.000 69.42632 118 ASN C C 1
ATOM 5104 O O . ASN D 2 121 ? 220.91100 284.54800 179.23000 1.000 69.42632 118 ASN C O 1
ATOM 5109 N N . ASP D 2 122 ? 220.22900 284.73800 177.08900 1.000 72.25682 119 ASP C N 1
ATOM 5110 C CA . ASP D 2 122 ? 218.83900 284.96700 177.46200 1.000 72.25682 119 ASP C CA 1
ATOM 5111 C C . ASP D 2 122 ? 218.26200 283.70700 178.09700 1.000 72.25682 119 ASP C C 1
ATOM 5112 O O . ASP D 2 122 ? 218.61300 282.58900 177.71200 1.000 72.25682 119 ASP C O 1
ATOM 5117 N N . LEU D 2 123 ? 217.38600 283.89100 179.08800 1.000 70.39537 120 LEU C N 1
ATOM 5118 C CA . LEU D 2 123 ? 216.95200 282.76900 179.92000 1.000 70.39537 120 LEU C CA 1
ATOM 5119 C C . LEU D 2 123 ? 215.95800 281.87500 179.19200 1.000 70.39537 120 LEU C C 1
ATOM 5120 O O . LEU D 2 123 ? 215.99200 280.64800 179.33500 1.000 70.39537 120 LEU C O 1
ATOM 5125 N N . PHE D 2 124 ? 215.05600 282.46800 178.41400 1.000 74.03594 121 PHE C N 1
ATOM 5126 C CA . PHE D 2 124 ? 213.96200 281.68300 177.85200 1.000 74.03594 121 PHE C CA 1
ATOM 5127 C C . PHE D 2 124 ? 214.26000 281.21400 176.43100 1.000 74.03594 121 PHE C C 1
ATOM 5128 O O . PHE D 2 124 ? 214.12000 280.02400 176.13100 1.000 74.03594 121 PHE C O 1
ATOM 5136 N N . ASP D 2 125 ? 214.66800 282.12400 175.54500 1.000 79.16647 122 ASP C N 1
ATOM 5137 C CA . ASP D 2 125 ? 214.99900 281.72000 174.18100 1.000 79.16647 122 ASP C CA 1
ATOM 5138 C C . ASP D 2 125 ? 216.25900 280.86400 174.14000 1.000 79.16647 122 ASP C C 1
ATOM 5139 O O . ASP D 2 125 ? 216.33800 279.90400 173.36600 1.000 79.16647 122 ASP C O 1
ATOM 5144 N N . GLY D 2 126 ? 217.25400 281.19600 174.95900 1.000 77.81533 123 GLY C N 1
ATOM 5145 C CA . GLY D 2 126 ? 218.51200 280.48500 174.97800 1.000 77.81533 123 GLY C CA 1
ATOM 5146 C C . GLY D 2 126 ? 219.57500 281.04500 174.06200 1.000 77.81533 123 GLY C C 1
ATOM 5147 O O . GLY D 2 126 ? 220.74500 280.66400 174.19300 1.000 77.81533 123 GLY C O 1
ATOM 5148 N N . ILE D 2 127 ? 219.20900 281.94100 173.15000 1.000 80.02808 124 ILE C N 1
ATOM 5149 C CA . ILE D 2 127 ? 220.15600 282.57200 172.23600 1.000 80.02808 124 ILE C CA 1
ATOM 5150 C C . ILE D 2 127 ? 221.05300 283.49100 173.05500 1.000 80.02808 124 ILE C C 1
ATOM 5151 O O . ILE D 2 127 ? 220.65200 283.91900 174.14700 1.000 80.02808 124 ILE C O 1
ATOM 5156 N N . PRO D 2 128 ? 222.26800 283.79700 172.60600 1.000 83.33341 125 PRO C N 1
ATOM 5157 C CA . PRO D 2 128 ? 223.12300 284.71500 173.36600 1.000 83.33341 125 PRO C CA 1
ATOM 5158 C C . PRO D 2 128 ? 222.54000 286.12200 173.40000 1.000 83.33341 125 PRO C C 1
ATOM 5159 O O . PRO D 2 128 ? 221.56100 286.44800 172.72600 1.000 83.33341 125 PRO C O 1
ATOM 5163 N N . VAL D 2 129 ? 223.17800 286.96400 174.21700 1.000 86.26604 126 VAL C N 1
ATOM 5164 C CA . VAL D 2 129 ? 222.61600 288.25600 174.59200 1.000 86.26604 126 VAL C CA 1
ATOM 5165 C C . VAL D 2 129 ? 222.48400 289.20600 173.40700 1.000 86.26604 126 VAL C C 1
ATOM 5166 O O . VAL D 2 129 ? 221.66800 290.13100 173.44800 1.000 86.26604 126 VAL C O 1
ATOM 5170 N N . SER D 2 130 ? 223.24400 288.98500 172.33500 1.000 93.07824 127 SER C N 1
ATOM 5171 C CA . SER D 2 130 ? 223.20500 289.87600 171.18400 1.000 93.07824 127 SER C CA 1
ATOM 5172 C C . SER D 2 130 ? 221.82900 289.84400 170.52100 1.000 93.07824 127 SER C C 1
ATOM 5173 O O . SER D 2 130 ? 221.06800 288.88000 170.65300 1.000 93.07824 127 SER C O 1
ATOM 5176 N N . SER D 2 131 ? 221.52000 290.93100 169.80100 1.000 95.67076 128 SER C N 1
ATOM 5177 C CA . SER D 2 131 ? 220.17900 291.20300 169.27400 1.000 95.67076 128 SER C CA 1
ATOM 5178 C C . SER D 2 131 ? 219.15500 291.23900 170.40700 1.000 95.67076 128 SER C C 1
ATOM 5179 O O . SER D 2 131 ? 218.23000 290.42700 170.47400 1.000 95.67076 128 SER C O 1
ATOM 5182 N N . LYS D 2 132 ? 219.33500 292.20500 171.30900 1.000 93.40086 129 LYS C N 1
ATOM 5183 C CA . LYS D 2 132 ? 218.57600 292.29900 172.55000 1.000 93.40086 129 LYS C CA 1
ATOM 5184 C C . LYS D 2 132 ? 217.53100 293.41000 172.51900 1.000 93.40086 129 LYS C C 1
ATOM 5185 O O . LYS D 2 132 ? 217.31800 294.08800 173.52900 1.000 93.40086 129 LYS C O 1
ATOM 5191 N N . GLU D 2 133 ? 216.87800 293.61300 171.37300 1.000 96.86685 130 GLU C N 1
ATOM 5192 C CA . GLU D 2 133 ? 215.83300 294.62900 171.27700 1.000 96.86685 130 GLU C CA 1
ATOM 5193 C C . GLU D 2 133 ? 214.65800 294.29900 172.19100 1.000 96.86685 130 GLU C C 1
ATOM 5194 O O . GLU D 2 133 ? 214.18200 295.15200 172.94700 1.000 96.86685 130 GLU C O 1
ATOM 5200 N N . SER D 2 134 ? 214.18300 293.05800 172.14100 1.000 91.13819 131 SER C N 1
ATOM 5201 C CA . SER D 2 134 ? 213.13600 292.59900 173.03900 1.000 91.13819 131 SER C CA 1
ATOM 5202 C C . SER D 2 134 ? 213.39900 291.14800 173.40500 1.000 91.13819 131 SER C C 1
ATOM 5203 O O . SER D 2 134 ? 213.78900 290.33300 172.56600 1.000 91.13819 131 SER C O 1
ATOM 5206 N N . LEU D 2 135 ? 213.16800 290.83100 174.67200 1.000 84.66396 132 LEU C N 1
ATOM 5207 C CA . LEU D 2 135 ? 213.39400 289.50200 175.21200 1.000 84.66396 132 LEU C CA 1
ATOM 5208 C C . LEU D 2 135 ? 212.05400 288.79000 175.35900 1.000 84.66396 132 LEU C C 1
ATOM 5209 O O . LEU D 2 135 ? 210.98800 289.40200 175.26300 1.000 84.66396 132 LEU C O 1
ATOM 5214 N N . ASP D 2 136 ? 212.11100 287.48000 175.58100 1.000 80.29842 133 ASP C N 1
ATOM 5215 C CA . ASP D 2 136 ? 210.89100 286.68600 175.63000 1.000 80.29842 133 ASP C CA 1
ATOM 5216 C C . ASP D 2 136 ? 210.15000 286.92500 176.94200 1.000 80.29842 133 ASP C C 1
ATOM 5217 O O . ASP D 2 136 ? 210.75600 287.13700 177.99500 1.000 80.29842 133 ASP C O 1
ATOM 5222 N N . ALA D 2 137 ? 208.82100 286.88300 176.86900 1.000 73.72711 134 ALA C N 1
ATOM 5223 C CA . ALA D 2 137 ? 207.94900 287.26700 177.97500 1.000 73.72711 134 ALA C CA 1
ATOM 5224 C C . ALA D 2 137 ? 207.20700 286.04300 178.49700 1.000 73.72711 134 ALA C C 1
ATOM 5225 O O . ALA D 2 137 ? 206.35100 285.48800 177.80000 1.000 73.72711 134 ALA C O 1
ATOM 5227 N N . TYR D 2 138 ? 207.51000 285.64400 179.73100 1.000 68.43662 135 TYR C N 1
ATOM 5228 C CA . TYR D 2 138 ? 206.81200 284.54100 180.38200 1.000 68.43662 135 TYR C CA 1
ATOM 5229 C C . TYR D 2 138 ? 205.42900 284.98600 180.83200 1.000 68.43662 135 TYR C C 1
ATOM 5230 O O . TYR D 2 138 ? 205.18700 285.17700 182.02700 1.000 68.43662 135 TYR C O 1
ATOM 5239 N N . THR D 2 139 ? 204.52300 285.15500 179.87600 1.000 74.34086 136 THR C N 1
ATOM 5240 C CA . THR D 2 139 ? 203.19500 285.67700 180.16100 1.000 74.34086 136 THR C CA 1
ATOM 5241 C C . THR D 2 139 ? 202.42200 284.68500 181.02900 1.000 74.34086 136 THR C C 1
ATOM 5242 O O . THR D 2 139 ? 202.68400 283.48000 181.01200 1.000 74.34086 136 THR C O 1
ATOM 5246 N N . LEU D 2 140 ? 201.49000 285.21500 181.83100 1.000 76.97987 137 LEU C N 1
ATOM 5247 C CA . LEU D 2 140 ? 200.63700 284.39800 182.69300 1.000 76.97987 137 LEU C CA 1
ATOM 5248 C C . LEU D 2 140 ? 199.94000 283.26800 181.93800 1.000 76.97987 137 LEU C C 1
ATOM 5249 O O . LEU D 2 140 ? 199.82300 282.14400 182.44400 1.000 76.97987 137 LEU C O 1
ATOM 5254 N N . GLN D 2 141 ? 199.46600 283.55700 180.72300 1.000 79.28432 138 GLN C N 1
ATOM 5255 C CA . GLN D 2 141 ? 198.82300 282.53000 179.91100 1.000 79.28432 138 GLN C CA 1
ATOM 5256 C C . GLN D 2 141 ? 199.78300 281.38900 179.60500 1.000 79.28432 138 GLN C C 1
ATOM 5257 O O . GLN D 2 141 ? 199.37100 280.22600 179.53900 1.000 79.28432 138 GLN C O 1
ATOM 5263 N N . ARG D 2 142 ? 201.07000 281.69800 179.43400 1.000 78.06782 139 ARG C N 1
ATOM 5264 C CA . ARG D 2 142 ? 202.05300 280.63900 179.23200 1.000 78.06782 139 ARG C CA 1
ATOM 5265 C C . ARG D 2 142 ? 202.21100 279.78700 180.48500 1.000 78.06782 139 ARG C C 1
ATOM 5266 O O . ARG D 2 142 ? 202.40900 278.57000 180.39000 1.000 78.06782 139 ARG C O 1
ATOM 5274 N N . ALA D 2 143 ? 202.12400 280.40100 181.66600 1.000 75.26190 140 ALA C N 1
ATOM 5275 C CA . ALA D 2 143 ? 202.17900 279.62900 182.90400 1.000 75.26190 140 ALA C CA 1
ATOM 5276 C C . ALA D 2 143 ? 200.98100 278.69800 183.01600 1.000 75.26190 140 ALA C C 1
ATOM 5277 O O . ALA D 2 143 ? 201.11900 277.52200 183.37900 1.000 75.26190 140 ALA C O 1
ATOM 5279 N N . MET D 2 144 ? 199.79300 279.20900 182.68600 1.000 76.02634 141 MET C N 1
ATOM 5280 C CA . MET D 2 144 ? 198.59500 278.37600 182.71800 1.000 76.02634 141 MET C CA 1
ATOM 5281 C C . MET D 2 144 ? 198.68400 277.24000 181.70600 1.000 76.02634 141 MET C C 1
ATOM 5282 O O . MET D 2 144 ? 198.24700 276.12100 181.98600 1.000 76.02634 141 MET C O 1
ATOM 5287 N N . GLU D 2 145 ? 199.25100 277.50700 180.52800 1.000 77.06808 142 GLU C N 1
ATOM 5288 C CA . GLU D 2 145 ? 199.43000 276.45300 179.53300 1.000 77.06808 142 GLU C CA 1
ATOM 5289 C C . GLU D 2 145 ? 200.39500 275.38300 180.02700 1.000 77.06808 142 GLU C C 1
ATOM 5290 O O . GLU D 2 145 ? 200.09900 274.18500 179.95800 1.000 77.06808 142 GLU C O 1
ATOM 5296 N N . GLN D 2 146 ? 201.56000 275.79800 180.53100 1.000 76.98486 143 GLN C N 1
ATOM 5297 C CA . GLN D 2 146 ? 202.56400 274.84200 180.98200 1.000 76.98486 143 GLN C CA 1
ATOM 5298 C C . GLN D 2 146 ? 202.14500 274.11200 182.25000 1.000 76.98486 143 GLN C C 1
ATOM 5299 O O . GLN D 2 146 ? 202.78400 273.12000 182.61700 1.000 76.98486 143 GLN C O 1
ATOM 5305 N N . GLY D 2 147 ? 201.10800 274.58500 182.93700 1.000 79.95856 144 GLY C N 1
ATOM 5306 C CA . GLY D 2 147 ? 200.53900 273.81200 184.02500 1.000 79.95856 144 GLY C CA 1
ATOM 5307 C C . GLY D 2 147 ? 199.43200 272.87200 183.58100 1.000 79.95856 144 GLY C C 1
ATOM 5308 O O . GLY D 2 147 ? 199.39800 271.70200 183.97900 1.000 79.95856 144 GLY C O 1
ATOM 5309 N N . LEU D 2 148 ? 198.52300 273.37500 182.74100 1.000 78.67733 145 LEU C N 1
ATOM 5310 C CA . LEU D 2 148 ? 197.36800 272.58800 182.32100 1.000 78.67733 145 LEU C CA 1
ATOM 5311 C C . LEU D 2 148 ? 197.77300 271.43300 181.41500 1.000 78.67733 145 LEU C C 1
ATOM 5312 O O . LEU D 2 148 ? 197.23700 270.32800 181.54200 1.000 78.67733 145 LEU C O 1
ATOM 5317 N N . ALA D 2 149 ? 198.70000 271.66800 180.48200 1.000 79.66376 146 ALA C N 1
ATOM 5318 C CA . ALA D 2 149 ? 199.15700 270.57900 179.62600 1.000 79.66376 146 ALA C CA 1
ATOM 5319 C C . ALA D 2 149 ? 199.89300 269.52000 180.43400 1.000 79.66376 146 ALA C C 1
ATOM 5320 O O . ALA D 2 149 ? 199.77800 268.32200 180.15000 1.000 79.66376 146 ALA C O 1
ATOM 5322 N N . TRP D 2 150 ? 200.64800 269.94200 181.44800 1.000 81.56307 147 TRP C N 1
ATOM 5323 C CA . TRP D 2 150 ? 201.27400 268.99000 182.35700 1.000 81.56307 147 TRP C CA 1
ATOM 5324 C C . TRP D 2 150 ? 200.22800 268.15900 183.08300 1.000 81.56307 147 TRP C C 1
ATOM 5325 O O . TRP D 2 150 ? 200.37600 266.93900 183.23100 1.000 81.56307 147 TRP C O 1
ATOM 5336 N N . HIS D 2 151 ? 199.15800 268.80900 183.54300 1.000 83.49807 148 HIS C N 1
ATOM 5337 C CA . HIS D 2 151 ? 198.07800 268.08200 184.20000 1.000 83.49807 148 HIS C CA 1
ATOM 5338 C C . HIS D 2 151 ? 197.43800 267.07200 183.25500 1.000 83.49807 148 HIS C C 1
ATOM 5339 O O . HIS D 2 151 ? 197.14400 265.93800 183.64400 1.000 83.49807 148 HIS C O 1
ATOM 5346 N N . LYS D 2 152 ? 197.21500 267.47700 182.00300 1.000 81.47975 149 LYS C N 1
ATOM 5347 C CA . LYS D 2 152 ? 196.62100 266.57900 181.01600 1.000 81.47975 149 LYS C CA 1
ATOM 5348 C C . LYS D 2 152 ? 197.51900 265.38100 180.74800 1.000 81.47975 149 LYS C C 1
ATOM 5349 O O . LYS D 2 152 ? 197.04100 264.24700 180.64100 1.000 81.47975 149 LYS C O 1
ATOM 5355 N N . ALA D 2 153 ? 198.82400 265.61200 180.64700 1.000 79.21487 150 ALA C N 1
ATOM 5356 C CA . ALA D 2 153 ? 199.76500 264.54300 180.34800 1.000 79.21487 150 ALA C CA 1
ATOM 5357 C C . ALA D 2 153 ? 200.23100 263.79000 181.58400 1.000 79.21487 150 ALA C C 1
ATOM 5358 O O . ALA D 2 153 ? 201.09000 262.91100 181.46000 1.000 79.21487 150 ALA C O 1
ATOM 5360 N N . ALA D 2 154 ? 199.71400 264.11100 182.76900 1.000 82.59695 151 ALA C N 1
ATOM 5361 C CA . ALA D 2 154 ? 200.11300 263.39700 183.97100 1.000 82.59695 151 ALA C CA 1
ATOM 5362 C C . ALA D 2 154 ? 198.95800 262.96300 184.86200 1.000 82.59695 151 ALA C C 1
ATOM 5363 O O . ALA D 2 154 ? 199.20500 262.58000 186.01100 1.000 82.59695 151 ALA C O 1
ATOM 5365 N N . ASN D 2 155 ? 197.71400 263.00100 184.38300 1.000 90.54811 152 ASN C N 1
ATOM 5366 C CA . ASN D 2 155 ? 196.55600 262.64700 185.20200 1.000 90.54811 152 ASN C CA 1
ATOM 5367 C C . ASN D 2 155 ? 196.06900 261.24700 184.83700 1.000 90.54811 152 ASN C C 1
ATOM 5368 O O . ASN D 2 155 ? 195.64900 261.00200 183.70200 1.000 90.54811 152 ASN C O 1
ATOM 5373 N N . LEU D 2 156 ? 196.12300 260.33500 185.80800 1.000 98.33729 153 LEU C N 1
ATOM 5374 C CA . LEU D 2 156 ? 195.44800 259.04900 185.72500 1.000 98.33729 153 LEU C CA 1
ATOM 5375 C C . LEU D 2 156 ? 194.28700 258.94500 186.70600 1.000 98.33729 153 LEU C C 1
ATOM 5376 O O . LEU D 2 156 ? 193.49600 257.99900 186.61300 1.000 98.33729 153 LEU C O 1
ATOM 5381 N N . THR D 2 157 ? 194.16000 259.89900 187.62800 1.000 100.68033 154 THR C N 1
ATOM 5382 C CA . THR D 2 157 ? 193.14600 260.01400 188.67700 1.000 100.68033 154 THR C CA 1
ATOM 5383 C C . THR D 2 157 ? 193.24700 258.89400 189.71100 1.000 100.68033 154 THR C C 1
ATOM 5384 O O . THR D 2 157 ? 192.39400 258.82900 190.60500 1.000 100.68033 154 THR C O 1
ATOM 5388 N N . GLU D 2 158 ? 194.24600 258.02200 189.62900 1.000 103.90331 155 GLU C N 1
ATOM 5389 C CA . GLU D 2 158 ? 194.48600 256.98000 190.62200 1.000 103.90331 155 GLU C CA 1
ATOM 5390 C C . GLU D 2 158 ? 195.98900 256.87900 190.87800 1.000 103.90331 155 GLU C C 1
ATOM 5391 O O . GLU D 2 158 ? 196.55900 255.79700 191.01200 1.000 103.90331 155 GLU C O 1
ATOM 5397 N N . GLN D 2 159 ? 196.65900 258.02700 190.95300 1.000 94.51251 156 GLN C N 1
ATOM 5398 C CA . GLN D 2 159 ? 198.10800 258.05500 191.07800 1.000 94.51251 156 GLN C CA 1
ATOM 5399 C C . GLN D 2 159 ? 198.49700 258.94300 192.24700 1.000 94.51251 156 GLN C C 1
ATOM 5400 O O . GLN D 2 159 ? 197.78800 259.91000 192.55200 1.000 94.51251 156 GLN C O 1
ATOM 5406 N N . PRO D 2 160 ? 199.61100 258.64400 192.91900 1.000 86.46318 157 PRO C N 1
ATOM 5407 C CA . PRO D 2 160 ? 200.04700 259.48200 194.04300 1.000 86.46318 157 PRO C CA 1
ATOM 5408 C C . PRO D 2 160 ? 200.84600 260.69700 193.59500 1.000 86.46318 157 PRO C C 1
ATOM 5409 O O . PRO D 2 160 ? 200.94400 261.67900 194.33900 1.000 86.46318 157 PRO C O 1
ATOM 5413 N N . LEU D 2 161 ? 201.43900 260.62000 192.39900 1.000 76.62953 158 LEU C N 1
ATOM 5414 C CA . LEU D 2 161 ? 202.07500 261.75400 191.72200 1.000 76.62953 158 LEU C CA 1
ATOM 5415 C C . LEU D 2 161 ? 203.09800 262.44700 192.62200 1.000 76.62953 158 LEU C C 1
ATOM 5416 O O . LEU D 2 161 ? 203.09900 263.66700 192.78900 1.000 76.62953 158 LEU C O 1
ATOM 5421 N N . ASP D 2 162 ? 203.96800 261.64900 193.23200 1.000 69.52161 159 ASP C N 1
ATOM 5422 C CA . ASP D 2 162 ? 204.95800 262.20400 194.14400 1.000 69.52161 159 ASP C CA 1
ATOM 5423 C C . ASP D 2 162 ? 206.01000 262.98300 193.36200 1.000 69.52161 159 ASP C C 1
ATOM 5424 O O . ASP D 2 162 ? 206.51100 262.51400 192.33500 1.000 69.52161 159 ASP C O 1
ATOM 5429 N N . ILE D 2 163 ? 206.31300 264.19400 193.82300 1.000 57.63226 160 ILE C N 1
ATOM 5430 C CA . ILE D 2 163 ? 207.38200 265.01500 193.26700 1.000 57.63226 160 ILE C CA 1
ATOM 5431 C C . ILE D 2 163 ? 208.20600 265.51300 194.44300 1.000 57.63226 160 ILE C C 1
ATOM 5432 O O . ILE D 2 163 ? 207.65200 265.85900 195.49300 1.000 57.63226 160 ILE C O 1
ATOM 5437 N N . GLN D 2 164 ? 209.52400 265.52200 194.29300 1.000 47.18434 161 GLN C N 1
ATOM 5438 C CA . GLN D 2 164 ? 210.36700 265.86100 195.42700 1.000 47.18434 161 GLN C CA 1
ATOM 5439 C C . GLN D 2 164 ? 210.77100 267.32700 195.37300 1.000 47.18434 161 GLN C C 1
ATOM 5440 O O . GLN D 2 164 ? 211.03200 267.87900 194.30300 1.000 47.18434 161 GLN C O 1
ATOM 5446 N N . TRP D 2 165 ? 210.81100 267.95500 196.54200 1.000 41.66314 162 TRP C N 1
ATOM 5447 C CA . TRP D 2 165 ? 210.97400 269.39100 196.69900 1.000 41.66314 162 TRP C CA 1
ATOM 5448 C C . TRP D 2 165 ? 212.31700 269.64600 197.36000 1.000 41.66314 162 TRP C C 1
ATOM 5449 O O . TRP D 2 165 ? 212.52700 269.22900 198.50700 1.000 41.66314 162 TRP C O 1
ATOM 5460 N N . TYR D 2 166 ? 213.21700 270.31900 196.64100 1.000 37.02572 163 TYR C N 1
ATOM 5461 C CA . TYR D 2 166 ? 214.54000 270.66400 197.14200 1.000 37.02572 163 TYR C CA 1
ATOM 5462 C C . TYR D 2 166 ? 214.61200 272.16600 197.36000 1.000 37.02572 163 TYR C C 1
ATOM 5463 O O . TYR D 2 166 ? 214.17200 272.94500 196.50600 1.000 37.02572 163 TYR C O 1
ATOM 5472 N N . TRP D 2 167 ? 215.16400 272.56800 198.49800 1.000 36.25164 164 TRP C N 1
ATOM 5473 C CA . TRP D 2 167 ? 215.33100 273.97700 198.79700 1.000 36.25164 164 TRP C CA 1
ATOM 5474 C C . TRP D 2 167 ? 216.63900 274.49700 198.21400 1.000 36.25164 164 TRP C C 1
ATOM 5475 O O . TRP D 2 167 ? 217.53700 273.73700 197.85400 1.000 36.25164 164 TRP C O 1
ATOM 5486 N N . GLN D 2 168 ? 216.74400 275.82400 198.14700 1.000 43.69989 165 GLN C N 1
ATOM 5487 C CA . GLN D 2 168 ? 217.98300 276.50500 197.79300 1.000 43.69989 165 GLN C CA 1
ATOM 5488 C C . GLN D 2 168 ? 218.77200 276.92300 199.02800 1.000 43.69989 165 GLN C C 1
ATOM 5489 O O . GLN D 2 168 ? 219.35000 278.01900 199.05900 1.000 43.69989 165 GLN C O 1
ATOM 5495 N N . SER D 2 169 ? 218.73400 276.08900 200.06800 1.000 46.53405 166 SER C N 1
ATOM 5496 C CA . SER D 2 169 ? 219.45400 276.15200 201.34400 1.000 46.53405 166 SER C CA 1
ATOM 5497 C C . SER D 2 169 ? 218.88300 277.16300 202.33200 1.000 46.53405 166 SER C C 1
ATOM 5498 O O . SER D 2 169 ? 219.30300 277.15100 203.49800 1.000 46.53405 166 SER C O 1
ATOM 5501 N N . THR D 2 170 ? 217.92200 277.99800 201.93800 1.000 50.20557 167 THR C N 1
ATOM 5502 C CA . THR D 2 170 ? 217.31600 278.95700 202.85700 1.000 50.20557 167 THR C CA 1
ATOM 5503 C C . THR D 2 170 ? 215.86500 279.25900 202.51600 1.000 50.20557 167 THR C C 1
ATOM 5504 O O . THR D 2 170 ? 215.52900 279.46300 201.34700 1.000 50.20557 167 THR C O 1
ATOM 5508 N N . VAL D 2 171 ? 215.00900 279.31500 203.53600 1.000 49.95861 168 VAL C N 1
ATOM 5509 C CA . VAL D 2 171 ? 213.69700 279.93900 203.42600 1.000 49.95861 168 VAL C CA 1
ATOM 5510 C C . VAL D 2 171 ? 213.27200 280.37400 204.82200 1.000 49.95861 168 VAL C C 1
ATOM 5511 O O . VAL D 2 171 ? 213.70100 279.80200 205.82800 1.000 49.95861 168 VAL C O 1
ATOM 5515 N N . ARG D 2 172 ? 212.44800 281.42000 204.87900 1.000 59.37590 169 ARG C N 1
ATOM 5516 C CA . ARG D 2 172 ? 212.01100 282.03600 206.13100 1.000 59.37590 169 ARG C CA 1
ATOM 5517 C C . ARG D 2 172 ? 210.50000 282.23700 206.07100 1.000 59.37590 169 ARG C C 1
ATOM 5518 O O . ARG D 2 172 ? 210.02700 283.20500 205.46900 1.000 59.37590 169 ARG C O 1
ATOM 5526 N N . ILE D 2 173 ? 209.74300 281.33200 206.69100 1.000 63.25352 170 ILE C N 1
ATOM 5527 C CA . ILE D 2 173 ? 208.29200 281.44700 206.74900 1.000 63.25352 170 ILE C CA 1
ATOM 5528 C C . ILE D 2 173 ? 207.84500 281.42800 208.20700 1.000 63.25352 170 ILE C C 1
ATOM 5529 O O . ILE D 2 173 ? 208.60100 281.07100 209.11400 1.000 63.25352 170 ILE C O 1
ATOM 5534 N N . LEU D 2 174 ? 206.59000 281.82200 208.41700 1.000 68.66038 171 LEU C N 1
ATOM 5535 C CA . LEU D 2 174 ? 205.98800 281.94900 209.73800 1.000 68.66038 171 LEU C CA 1
ATOM 5536 C C . LEU D 2 174 ? 204.93500 280.86800 209.92000 1.000 68.66038 171 LEU C C 1
ATOM 5537 O O . LEU D 2 174 ? 204.00700 280.76900 209.11200 1.000 68.66038 171 LEU C O 1
ATOM 5542 N N . HIS D 2 175 ? 205.05800 280.07700 210.98300 1.000 75.29250 172 HIS C N 1
ATOM 5543 C CA . HIS D 2 175 ? 204.11200 278.98800 211.20100 1.000 75.29250 172 HIS C CA 1
ATOM 5544 C C . HIS D 2 175 ? 202.82200 279.55900 211.77700 1.000 75.29250 172 HIS C C 1
ATOM 5545 O O . HIS D 2 175 ? 202.78200 279.99800 212.93000 1.000 75.29250 172 HIS C O 1
ATOM 5552 N N . ALA D 2 176 ? 201.77300 279.57500 210.94900 1.000 78.88406 173 ALA C N 1
ATOM 5553 C CA . ALA D 2 176 ? 200.46900 280.16600 211.25000 1.000 78.88406 173 ALA C CA 1
ATOM 5554 C C . ALA D 2 176 ? 200.56100 281.65400 211.57700 1.000 78.88406 173 ALA C C 1
ATOM 5555 O O . ALA D 2 176 ? 199.62700 282.21600 212.15800 1.000 78.88406 173 ALA C O 1
ATOM 5557 N N . ASP D 2 177 ? 201.66400 282.29700 211.17700 1.000 82.31914 174 ASP C N 1
ATOM 5558 C CA . ASP D 2 177 ? 201.97000 283.69100 211.51600 1.000 82.31914 174 ASP C CA 1
ATOM 5559 C C . ASP D 2 177 ? 201.85300 283.92900 213.01700 1.000 82.31914 174 ASP C C 1
ATOM 5560 O O . ASP D 2 177 ? 201.24800 284.90400 213.46500 1.000 82.31914 174 ASP C O 1
ATOM 5565 N N . HIS D 2 178 ? 202.42900 283.02000 213.80100 1.000 84.34050 175 HIS C N 1
ATOM 5566 C CA . HIS D 2 178 ? 202.28000 283.07500 215.24700 1.000 84.34050 175 HIS C CA 1
ATOM 5567 C C . HIS D 2 178 ? 202.91300 284.33300 215.81800 1.000 84.34050 175 HIS C C 1
ATOM 5568 O O . HIS D 2 178 ? 204.10900 284.57800 215.64400 1.000 84.34050 175 HIS C O 1
ATOM 5575 N N . LYS D 2 179 ? 202.08600 285.14100 216.48400 1.000 90.05285 176 LYS C N 1
ATOM 5576 C CA . LYS D 2 179 ? 202.58300 286.29500 217.21900 1.000 90.05285 176 LYS C CA 1
ATOM 5577 C C . LYS D 2 179 ? 203.03000 285.90400 218.61700 1.000 90.05285 176 LYS C C 1
ATOM 5578 O O . LYS D 2 179 ? 203.75000 286.66500 219.27100 1.000 90.05285 176 LYS C O 1
ATOM 5584 N N . GLN D 2 180 ? 202.61700 284.72300 219.07700 1.000 92.49867 177 GLN C N 1
ATOM 5585 C CA . GLN D 2 180 ? 202.83400 284.31600 220.45900 1.000 92.49867 177 GLN C CA 1
ATOM 5586 C C . GLN D 2 180 ? 204.31400 284.11000 220.76300 1.000 92.49867 177 GLN C C 1
ATOM 5587 O O . GLN D 2 180 ? 204.81200 284.53300 221.81100 1.000 92.49867 177 GLN C O 1
ATOM 5593 N N . HIS D 2 181 ? 205.03300 283.45300 219.84900 1.000 91.76648 178 HIS C N 1
ATOM 5594 C CA . HIS D 2 181 ? 206.39700 283.02500 220.14800 1.000 91.76648 178 HIS C CA 1
ATOM 5595 C C . HIS D 2 181 ? 207.35600 284.20800 220.20600 1.000 91.76648 178 HIS C C 1
ATOM 5596 O O . HIS D 2 181 ? 208.31800 284.19200 220.98300 1.000 91.76648 178 HIS C O 1
ATOM 5603 N N . LYS D 2 182 ? 207.11900 285.22900 219.38100 1.000 90.12820 179 LYS C N 1
ATOM 5604 C CA . LYS D 2 182 ? 207.67700 286.57200 219.56200 1.000 90.12820 179 LYS C CA 1
ATOM 5605 C C . LYS D 2 182 ? 209.21000 286.57300 219.57200 1.000 90.12820 179 LYS C C 1
ATOM 5606 O O . LYS D 2 182 ? 209.85800 286.80200 220.59500 1.000 90.12820 179 LYS C O 1
ATOM 5612 N N . GLY D 2 183 ? 209.79100 286.26800 218.41600 1.000 83.27715 180 GLY C N 1
ATOM 5613 C CA . GLY D 2 183 ? 211.23100 286.39500 218.27400 1.000 83.27715 180 GLY C CA 1
ATOM 5614 C C . GLY D 2 183 ? 211.75700 285.54700 217.13300 1.000 83.27715 180 GLY C C 1
ATOM 5615 O O . GLY D 2 183 ? 211.07500 285.33500 216.13000 1.000 83.27715 180 GLY C O 1
ATOM 5616 N N . GLU D 2 184 ? 212.99900 285.08600 217.30400 1.000 74.78161 181 GLU C N 1
ATOM 5617 C CA . GLU D 2 184 ? 213.62100 284.19500 216.33200 1.000 74.78161 181 GLU C CA 1
ATOM 5618 C C . GLU D 2 184 ? 212.91500 282.84500 216.26700 1.000 74.78161 181 GLU C C 1
ATOM 5619 O O . GLU D 2 184 ? 212.98300 282.16700 215.23700 1.000 74.78161 181 GLU C O 1
ATOM 5625 N N . GLN D 2 185 ? 212.22400 282.45200 217.33900 1.000 75.00414 182 GLN C N 1
ATOM 5626 C CA . GLN D 2 185 ? 211.47600 281.20100 217.37200 1.000 75.00414 182 GLN C CA 1
ATOM 5627 C C . GLN D 2 185 ? 210.24800 281.22200 216.47400 1.000 75.00414 182 GLN C C 1
ATOM 5628 O O . GLN D 2 185 ? 209.62500 280.17400 216.27900 1.000 75.00414 182 GLN C O 1
ATOM 5634 N N . ARG D 2 186 ? 209.88400 282.38200 215.93300 1.000 73.84511 183 ARG C N 1
ATOM 5635 C CA . ARG D 2 186 ? 208.63300 282.51600 215.20000 1.000 73.84511 183 ARG C CA 1
ATOM 5636 C C . ARG D 2 186 ? 208.67900 281.82400 213.83700 1.000 73.84511 183 ARG C C 1
ATOM 5637 O O . ARG D 2 186 ? 207.63600 281.67000 213.19200 1.000 73.84511 183 ARG C O 1
ATOM 5645 N N . TYR D 2 187 ? 209.85100 281.37100 213.39800 1.000 67.28609 184 TYR C N 1
ATOM 5646 C CA . TYR D 2 187 ? 210.00700 280.76200 212.08500 1.000 67.28609 184 TYR C CA 1
ATOM 5647 C C . TYR D 2 187 ? 209.91800 279.24000 212.17100 1.000 67.28609 184 TYR C C 1
ATOM 5648 O O . TYR D 2 187 ? 210.04600 278.64200 213.23900 1.000 67.28609 184 TYR C O 1
ATOM 5657 N N . CYS D 2 188 ? 209.70200 278.61200 211.01600 1.000 61.47736 185 CYS C N 1
ATOM 5658 C CA . CYS D 2 188 ? 209.62600 277.15900 210.91200 1.000 61.47736 185 CYS C CA 1
ATOM 5659 C C . CYS D 2 188 ? 211.03500 276.58300 210.92300 1.000 61.47736 185 CYS C C 1
ATOM 5660 O O . CYS D 2 188 ? 211.92900 277.11800 210.26100 1.000 61.47736 185 CYS C O 1
ATOM 5663 N N . ARG D 2 189 ? 211.24000 275.50500 211.68000 1.000 62.91180 186 ARG C N 1
ATOM 5664 C CA . ARG D 2 189 ? 212.56200 274.90500 211.79900 1.000 62.91180 186 ARG C CA 1
ATOM 5665 C C . ARG D 2 189 ? 212.54700 273.38300 211.87600 1.000 62.91180 186 ARG C C 1
ATOM 5666 O O . ARG D 2 189 ? 213.57000 272.78800 212.23400 1.000 62.91180 186 ARG C O 1
ATOM 5674 N N . ASP D 2 190 ? 211.43700 272.73500 211.55200 1.000 63.12286 187 ASP C N 1
ATOM 5675 C CA . ASP D 2 190 ? 211.33900 271.28000 211.65300 1.000 63.12286 187 ASP C CA 1
ATOM 5676 C C . ASP D 2 190 ? 210.17000 270.83100 210.78400 1.000 63.12286 187 ASP C C 1
ATOM 5677 O O . ASP D 2 190 ? 209.42900 271.65800 210.24300 1.000 63.12286 187 ASP C O 1
ATOM 5682 N N . ALA D 2 191 ? 209.98800 269.51500 210.67000 1.000 60.17927 188 ALA C N 1
ATOM 5683 C CA . ALA D 2 191 ? 209.00100 268.95500 209.75500 1.000 60.17927 188 ALA C CA 1
ATOM 5684 C C . ALA D 2 191 ? 207.57000 269.18100 210.22500 1.000 60.17927 188 ALA C C 1
ATOM 5685 O O . ALA D 2 191 ? 206.66600 269.33600 209.39700 1.000 60.17927 188 ALA C O 1
ATOM 5687 N N . VAL D 2 192 ? 207.34000 269.18600 211.54100 1.000 62.21214 189 VAL C N 1
ATOM 5688 C CA . VAL D 2 192 ? 205.97400 269.23200 212.06400 1.000 62.21214 189 VAL C CA 1
ATOM 5689 C C . VAL D 2 192 ? 205.32900 270.58600 211.79200 1.000 62.21214 189 VAL C C 1
ATOM 5690 O O . VAL D 2 192 ? 204.10100 270.69000 211.67800 1.000 62.21214 189 VAL C O 1
ATOM 5694 N N . GLN D 2 193 ? 206.13600 271.64400 211.68700 1.000 63.21507 190 GLN C N 1
ATOM 5695 C CA . GLN D 2 193 ? 205.57600 272.96300 211.41200 1.000 63.21507 190 GLN C CA 1
ATOM 5696 C C . GLN D 2 193 ? 205.22600 273.14400 209.93900 1.000 63.21507 190 GLN C C 1
ATOM 5697 O O . GLN D 2 193 ? 204.58100 274.13400 209.57700 1.000 63.21507 190 GLN C O 1
ATOM 5703 N N . LEU D 2 194 ? 205.63800 272.21900 209.07600 1.000 60.02917 191 LEU C N 1
ATOM 5704 C CA . LEU D 2 194 ? 205.24500 272.28500 207.67300 1.000 60.02917 191 LEU C CA 1
ATOM 5705 C C . LEU D 2 194 ? 203.79100 271.85600 207.51900 1.000 60.02917 191 LEU C C 1
ATOM 5706 O O . LEU D 2 194 ? 203.46900 270.67000 207.64400 1.000 60.02917 191 LEU C O 1
ATOM 5711 N N . THR D 2 195 ? 202.91700 272.81800 207.23900 1.000 62.46440 192 THR C N 1
ATOM 5712 C CA . THR D 2 195 ? 201.51600 272.55000 206.98100 1.000 62.46440 192 THR C CA 1
ATOM 5713 C C . THR D 2 195 ? 201.20000 272.84400 205.52100 1.000 62.46440 192 THR C C 1
ATOM 5714 O O . THR D 2 195 ? 201.51800 273.93100 205.03200 1.000 62.46440 192 THR C O 1
ATOM 5718 N N . PRO D 2 196 ? 200.59700 271.89200 204.80000 1.000 63.24241 193 PRO C N 1
ATOM 5719 C CA . PRO D 2 196 ? 200.28300 272.13000 203.37900 1.000 63.24241 193 PRO C CA 1
ATOM 5720 C C . PRO D 2 196 ? 199.44400 273.37000 203.13400 1.000 63.24241 193 PRO C C 1
ATOM 5721 O O . PRO D 2 196 ? 199.71200 274.12900 202.18800 1.000 63.24241 193 PRO C O 1
ATOM 5725 N N . LEU D 2 197 ? 198.45500 273.61900 203.99200 1.000 64.56207 194 LEU C N 1
ATOM 5726 C CA . LEU D 2 197 ? 197.67200 274.84100 203.86500 1.000 64.56207 194 LEU C CA 1
ATOM 5727 C C . LEU D 2 197 ? 198.52500 276.06800 204.16200 1.000 64.56207 194 LEU C C 1
ATOM 5728 O O . LEU D 2 197 ? 198.34800 277.11600 203.53400 1.000 64.56207 194 LEU C O 1
ATOM 5733 N N . LEU D 2 198 ? 199.47000 275.95200 205.10000 1.000 61.71379 195 LEU C N 1
ATOM 5734 C CA . LEU D 2 198 ? 200.36400 277.07000 205.38800 1.000 61.71379 195 LEU C CA 1
ATOM 5735 C C . LEU D 2 198 ? 201.23800 277.41300 204.18700 1.000 61.71379 195 LEU C C 1
ATOM 5736 O O . LEU D 2 198 ? 201.39800 278.59100 203.84500 1.000 61.71379 195 LEU C O 1
ATOM 5741 N N . LEU D 2 199 ? 201.81500 276.39900 203.53600 1.000 60.87245 196 LEU C N 1
ATOM 5742 C CA . LEU D 2 199 ? 202.63700 276.65600 202.35700 1.000 60.87245 196 LEU C CA 1
ATOM 5743 C C . LEU D 2 199 ? 201.81800 277.26100 201.23200 1.000 60.87245 196 LEU C C 1
ATOM 5744 O O . LEU D 2 199 ? 202.26300 278.21200 200.57500 1.000 60.87245 196 LEU C O 1
ATOM 5749 N N . LEU D 2 200 ? 200.61300 276.73800 200.99700 1.000 59.32231 197 LEU C N 1
ATOM 5750 C CA . LEU D 2 200 ? 199.81500 277.29200 199.91200 1.000 59.32231 197 LEU C CA 1
ATOM 5751 C C . LEU D 2 200 ? 199.36900 278.71300 200.24200 1.000 59.32231 197 LEU C C 1
ATOM 5752 O O . LEU D 2 200 ? 199.28400 279.56900 199.35200 1.000 59.32231 197 LEU C O 1
ATOM 5757 N N . LYS D 2 201 ? 199.12300 278.99700 201.52300 1.000 60.86755 198 LYS C N 1
ATOM 5758 C CA . LYS D 2 201 ? 198.73100 280.34300 201.92300 1.000 60.86755 198 LYS C CA 1
ATOM 5759 C C . LYS D 2 201 ? 199.88200 281.33000 201.74900 1.000 60.86755 198 LYS C C 1
ATOM 5760 O O . LYS D 2 201 ? 199.67900 282.45500 201.28100 1.000 60.86755 198 LYS C O 1
ATOM 5766 N N . ARG D 2 202 ? 201.10400 280.91900 202.10700 1.000 62.18893 199 ARG C N 1
ATOM 5767 C CA . ARG D 2 202 ? 202.26400 281.78900 201.91100 1.000 62.18893 199 ARG C CA 1
ATOM 5768 C C . ARG D 2 202 ? 202.52000 282.04600 200.43000 1.000 62.18893 199 ARG C C 1
ATOM 5769 O O . ARG D 2 202 ? 202.85900 283.17100 200.03500 1.000 62.18893 199 ARG C O 1
ATOM 5777 N N . ILE D 2 203 ? 202.36500 281.01100 199.60100 1.000 57.92001 200 ILE C N 1
ATOM 5778 C CA . ILE D 2 203 ? 202.52600 281.17400 198.16000 1.000 57.92001 200 ILE C CA 1
ATOM 5779 C C . ILE D 2 203 ? 201.50600 282.16800 197.61800 1.000 57.92001 200 ILE C C 1
ATOM 5780 O O . ILE D 2 203 ? 201.84400 283.06600 196.82900 1.000 57.92001 200 ILE C O 1
ATOM 5785 N N . TYR D 2 204 ? 200.24600 282.04000 198.04800 1.000 62.23118 201 TYR C N 1
ATOM 5786 C CA . TYR D 2 204 ? 199.22600 282.98200 197.60500 1.000 62.23118 201 TYR C CA 1
ATOM 5787 C C . TYR D 2 204 ? 199.53400 284.39200 198.08300 1.000 62.23118 201 TYR C C 1
ATOM 5788 O O . TYR D 2 204 ? 199.29500 285.36200 197.35700 1.000 62.23118 201 TYR C O 1
ATOM 5797 N N . GLU D 2 205 ? 200.07100 284.52600 199.29900 1.000 61.41372 202 GLU C N 1
ATOM 5798 C CA . GLU D 2 205 ? 200.41200 285.85000 199.81300 1.000 61.41372 202 GLU C CA 1
ATOM 5799 C C . GLU D 2 205 ? 201.47500 286.51900 198.95500 1.000 61.41372 202 GLU C C 1
ATOM 5800 O O . GLU D 2 205 ? 201.33600 287.68900 198.58200 1.000 61.41372 202 GLU C O 1
ATOM 5806 N N . THR D 2 206 ? 202.54500 285.78800 198.62400 1.000 59.39835 203 THR C N 1
ATOM 5807 C CA . THR D 2 206 ? 203.61200 286.38800 197.82200 1.000 59.39835 203 THR C CA 1
ATOM 5808 C C . THR D 2 206 ? 203.11400 286.75700 196.42900 1.000 59.39835 203 THR C C 1
ATOM 5809 O O . THR D 2 206 ? 203.39300 287.85700 195.92800 1.000 59.39835 203 THR C O 1
ATOM 5813 N N . LEU D 2 207 ? 202.35800 285.85500 195.79200 1.000 60.99028 204 LEU C N 1
ATOM 5814 C CA . LEU D 2 207 ? 201.86300 286.14700 194.44800 1.000 60.99028 204 LEU C CA 1
ATOM 5815 C C . LEU D 2 207 ? 200.89300 287.32400 194.45200 1.000 60.99028 204 LEU C C 1
ATOM 5816 O O . LEU D 2 207 ? 200.92400 288.16800 193.54600 1.000 60.99028 204 LEU C O 1
ATOM 5821 N N . ASN D 2 208 ? 200.03900 287.41600 195.47400 1.000 63.08430 205 ASN C N 1
ATOM 5822 C CA . ASN D 2 208 ? 199.10500 288.53000 195.53600 1.000 63.08430 205 ASN C CA 1
ATOM 5823 C C . ASN D 2 208 ? 199.82300 289.83700 195.83800 1.000 63.08430 205 ASN C C 1
ATOM 5824 O O . ASN D 2 208 ? 199.42100 290.89400 195.34700 1.000 63.08430 205 ASN C O 1
ATOM 5829 N N . ASN D 2 209 ? 200.89000 289.79000 196.64200 1.000 63.35151 206 ASN C N 1
ATOM 5830 C CA . ASN D 2 209 ? 201.67800 290.99500 196.88300 1.000 63.35151 206 ASN C CA 1
ATOM 5831 C C . ASN D 2 209 ? 202.30000 291.51100 195.59300 1.000 63.35151 206 ASN C C 1
ATOM 5832 O O . ASN D 2 209 ? 202.21100 292.70900 195.28400 1.000 63.35151 206 ASN C O 1
ATOM 5837 N N . VAL D 2 210 ? 202.91600 290.61400 194.81700 1.000 61.09456 207 VAL C N 1
ATOM 5838 C CA . VAL D 2 210 ? 203.55200 291.03400 193.57000 1.000 61.09456 207 VAL C CA 1
ATOM 5839 C C . VAL D 2 210 ? 202.51100 291.54500 192.58200 1.000 61.09456 207 VAL C C 1
ATOM 5840 O O . VAL D 2 210 ? 202.75600 292.50800 191.84600 1.000 61.09456 207 VAL C O 1
ATOM 5844 N N . ALA D 2 211 ? 201.33000 290.92400 192.55700 1.000 63.26003 208 ALA C N 1
ATOM 5845 C CA . ALA D 2 211 ? 200.27700 291.40000 191.66600 1.000 63.26003 208 ALA C CA 1
ATOM 5846 C C . ALA D 2 211 ? 199.73600 292.75500 192.10800 1.000 63.26003 208 ALA C C 1
ATOM 5847 O O . ALA D 2 211 ? 199.40700 293.60200 191.26900 1.000 63.26003 208 ALA C O 1
ATOM 5849 N N . THR D 2 212 ? 199.63500 292.98000 193.42100 1.000 66.01865 209 THR C N 1
ATOM 5850 C CA . THR D 2 212 ? 198.99500 294.19100 193.92200 1.000 66.01865 209 THR C CA 1
ATOM 5851 C C . THR D 2 212 ? 199.94900 295.37700 193.92900 1.000 66.01865 209 THR C C 1
ATOM 5852 O O . THR D 2 212 ? 199.50900 296.52800 194.04000 1.000 66.01865 209 THR C O 1
ATOM 5856 N N . TYR D 2 213 ? 201.25800 295.12700 193.84500 1.000 69.71324 210 TYR C N 1
ATOM 5857 C CA . TYR D 2 213 ? 202.17600 296.25400 193.71300 1.000 69.71324 210 TYR C CA 1
ATOM 5858 C C . TYR D 2 213 ? 201.96300 296.97400 192.38600 1.000 69.71324 210 TYR C C 1
ATOM 5859 O O . TYR D 2 213 ? 201.98100 298.20900 192.33100 1.000 69.71324 210 TYR C O 1
ATOM 5868 N N . PHE D 2 214 ? 201.75700 296.22200 191.31100 1.000 66.56398 211 PHE C N 1
ATOM 5869 C CA . PHE D 2 214 ? 201.56000 296.80400 189.98900 1.000 66.56398 211 PHE C CA 1
ATOM 5870 C C . PHE D 2 214 ? 200.11600 297.24900 189.80600 1.000 66.56398 211 PHE C C 1
ATOM 5871 O O . PHE D 2 214 ? 199.42100 296.76900 188.91200 1.000 66.56398 211 PHE C O 1
ATOM 5879 N N . ASN D 2 225 ? 187.91600 288.82100 200.20400 1.000 87.93815 222 ASN C N 1
ATOM 5880 C CA . ASN D 2 225 ? 188.07700 288.17900 198.90600 1.000 87.93815 222 ASN C CA 1
ATOM 5881 C C . ASN D 2 225 ? 187.61400 286.72500 198.94600 1.000 87.93815 222 ASN C C 1
ATOM 5882 O O . ASN D 2 225 ? 187.91300 285.99900 199.89200 1.000 87.93815 222 ASN C O 1
ATOM 5887 N N . HIS D 2 226 ? 186.88200 286.30500 197.91100 1.000 84.36944 223 HIS C N 1
ATOM 5888 C CA . HIS D 2 226 ? 186.37800 284.93600 197.87000 1.000 84.36944 223 HIS C CA 1
ATOM 5889 C C . HIS D 2 226 ? 187.50200 283.93000 197.66300 1.000 84.36944 223 HIS C C 1
ATOM 5890 O O . HIS D 2 226 ? 187.44400 282.81700 198.20100 1.000 84.36944 223 HIS C O 1
ATOM 5897 N N . GLN D 2 227 ? 188.53700 284.31800 196.90800 1.000 79.98162 224 GLN C N 1
ATOM 5898 C CA . GLN D 2 227 ? 189.54000 283.36900 196.42800 1.000 79.98162 224 GLN C CA 1
ATOM 5899 C C . GLN D 2 227 ? 190.26800 282.68500 197.57600 1.000 79.98162 224 GLN C C 1
ATOM 5900 O O . GLN D 2 227 ? 190.43500 281.45900 197.57100 1.000 79.98162 224 GLN C O 1
ATOM 5906 N N . ALA D 2 228 ? 190.65600 283.45500 198.59700 1.000 80.54170 225 ALA C N 1
ATOM 5907 C CA . ALA D 2 228 ? 191.41000 282.89600 199.71300 1.000 80.54170 225 ALA C CA 1
ATOM 5908 C C . ALA D 2 228 ? 190.60400 281.85600 200.47400 1.000 80.54170 225 ALA C C 1
ATOM 5909 O O . ALA D 2 228 ? 191.16400 281.09500 201.27100 1.000 80.54170 225 ALA C O 1
ATOM 5911 N N . TRP D 2 229 ? 189.29300 281.82000 200.25400 1.000 81.47518 226 TRP C N 1
ATOM 5912 C CA . TRP D 2 229 ? 188.45900 280.79800 200.86500 1.000 81.47518 226 TRP C CA 1
ATOM 5913 C C . TRP D 2 229 ? 188.56500 279.47800 200.11200 1.000 81.47518 226 TRP C C 1
ATOM 5914 O O . TRP D 2 229 ? 188.71400 278.42000 200.73800 1.000 81.47518 226 TRP C O 1
ATOM 5925 N N . LEU D 2 230 ? 188.54400 279.53400 198.77500 1.000 80.87198 227 LEU C N 1
ATOM 5926 C CA . LEU D 2 230 ? 188.51500 278.31800 197.96500 1.000 80.87198 227 LEU C CA 1
ATOM 5927 C C . LEU D 2 230 ? 189.76500 277.47800 198.18500 1.000 80.87198 227 LEU C C 1
ATOM 5928 O O . LEU D 2 230 ? 189.68500 276.25100 198.32300 1.000 80.87198 227 LEU C O 1
ATOM 5933 N N . LYS D 2 231 ? 190.92400 278.13100 198.26200 1.000 78.06767 228 LYS C N 1
ATOM 5934 C CA . LYS D 2 231 ? 192.18000 277.41100 198.44000 1.000 78.06767 228 LYS C CA 1
ATOM 5935 C C . LYS D 2 231 ? 192.25700 276.73300 199.80300 1.000 78.06767 228 LYS C C 1
ATOM 5936 O O . LYS D 2 231 ? 193.14200 275.90300 200.03800 1.000 78.06767 228 LYS C O 1
ATOM 5942 N N . GLU D 2 232 ? 191.35500 277.08000 200.72500 1.000 78.75890 229 GLU C N 1
ATOM 5943 C CA . GLU D 2 232 ? 191.31700 276.35900 201.99200 1.000 78.75890 229 GLU C CA 1
ATOM 5944 C C . GLU D 2 232 ? 190.68200 274.98700 201.81000 1.000 78.75890 229 GLU C C 1
ATOM 5945 O O . GLU D 2 232 ? 191.09600 274.00900 202.44200 1.000 78.75890 229 GLU C O 1
ATOM 5951 N N . GLN D 2 233 ? 189.67100 274.89600 200.94200 1.000 77.51910 230 GLN C N 1
ATOM 5952 C CA . GLN D 2 233 ? 189.00300 273.61700 200.72500 1.000 77.51910 230 GLN C CA 1
ATOM 5953 C C . GLN D 2 233 ? 189.86400 272.67700 199.89400 1.000 77.51910 230 GLN C C 1
ATOM 5954 O O . GLN D 2 233 ? 189.99200 271.49000 200.21500 1.000 77.51910 230 GLN C O 1
ATOM 5960 N N . ALA D 2 234 ? 190.47200 273.19400 198.82800 1.000 75.03819 231 ALA C N 1
ATOM 5961 C CA . ALA D 2 234 ? 191.20600 272.37000 197.87200 1.000 75.03819 231 ALA C CA 1
ATOM 5962 C C . ALA D 2 234 ? 192.64200 272.10200 198.28900 1.000 75.03819 231 ALA C C 1
ATOM 5963 O O . ALA D 2 234 ? 193.56800 272.32400 197.50700 1.000 75.03819 231 ALA C O 1
ATOM 5965 N N . GLN D 2 235 ? 192.86000 271.61900 199.50700 1.000 75.83276 232 GLN C N 1
ATOM 5966 C CA . GLN D 2 235 ? 194.16100 271.10300 199.91300 1.000 75.83276 232 GLN C CA 1
ATOM 5967 C C . GLN D 2 235 ? 194.03500 269.58200 199.96800 1.000 75.83276 232 GLN C C 1
ATOM 5968 O O . GLN D 2 235 ? 193.25000 269.03100 200.74700 1.000 75.83276 232 GLN C O 1
ATOM 5974 N N . TYR D 2 236 ? 194.73000 268.92100 199.05100 1.000 74.61635 233 TYR C N 1
ATOM 5975 C CA . TYR D 2 236 ? 194.80600 267.47300 198.98200 1.000 74.61635 233 TYR C CA 1
ATOM 5976 C C . TYR D 2 236 ? 196.24300 266.99800 199.11700 1.000 74.61635 233 TYR C C 1
ATOM 5977 O O . TYR D 2 236 ? 196.48100 265.79000 199.21900 1.000 74.61635 233 TYR C O 1
ATOM 5986 N N . ILE D 2 237 ? 197.20300 267.92500 199.13000 1.000 66.59399 234 ILE C N 1
ATOM 5987 C CA . ILE D 2 237 ? 198.60900 267.57600 199.05300 1.000 66.59399 234 ILE C CA 1
ATOM 5988 C C . ILE D 2 237 ? 199.09600 267.06400 200.40300 1.000 66.59399 234 ILE C C 1
ATOM 5989 O O . ILE D 2 237 ? 198.48500 267.29900 201.45100 1.000 66.59399 234 ILE C O 1
ATOM 5994 N N . GLU D 2 238 ? 200.21000 266.33700 200.37600 1.000 63.01461 235 GLU C N 1
ATOM 5995 C CA . GLU D 2 238 ? 200.76900 265.77900 201.59800 1.000 63.01461 235 GLU C CA 1
ATOM 5996 C C . GLU D 2 238 ? 202.28400 265.89700 201.58400 1.000 63.01461 235 GLU C C 1
ATOM 5997 O O . GLU D 2 238 ? 202.91300 265.88900 200.52600 1.000 63.01461 235 GLU C O 1
ATOM 6003 N N . ILE D 2 239 ? 202.86100 265.99400 202.77600 1.000 55.76949 236 ILE C N 1
ATOM 6004 C CA . ILE D 2 239 ? 204.30400 266.08100 202.96200 1.000 55.76949 236 ILE C CA 1
ATOM 6005 C C . ILE D 2 239 ? 204.79100 264.73600 203.47500 1.000 55.76949 236 ILE C C 1
ATOM 6006 O O . ILE D 2 239 ? 204.37900 264.29500 204.55300 1.000 55.76949 236 ILE C O 1
ATOM 6011 N N . GLN D 2 240 ? 205.67700 264.08700 202.72400 1.000 56.83016 237 GLN C N 1
ATOM 6012 C CA . GLN D 2 240 ? 206.13500 262.75000 203.05700 1.000 56.83016 237 GLN C CA 1
ATOM 6013 C C . GLN D 2 240 ? 207.64600 262.73400 203.21800 1.000 56.83016 237 GLN C C 1
ATOM 6014 O O . GLN D 2 240 ? 208.37200 263.46500 202.53300 1.000 56.83016 237 GLN C O 1
ATOM 6020 N N . HIS D 2 241 ? 208.09200 261.87700 204.13900 1.000 55.64942 238 HIS C N 1
ATOM 6021 C CA . HIS D 2 241 ? 209.49900 261.67600 204.46800 1.000 55.64942 238 HIS C CA 1
ATOM 6022 C C . HIS D 2 241 ? 210.34600 262.95300 204.51800 1.000 55.64942 238 HIS C C 1
ATOM 6023 O O . HIS D 2 241 ? 211.32200 263.08100 203.77600 1.000 55.64942 238 HIS C O 1
ATOM 6030 N N . PRO D 2 242 ? 209.99700 263.91700 205.37500 1.000 52.77580 239 PRO C N 1
ATOM 6031 C CA . PRO D 2 242 ? 210.71700 265.19500 205.36200 1.000 52.77580 239 PRO C CA 1
ATOM 6032 C C . PRO D 2 242 ? 212.14000 265.02700 205.86800 1.000 52.77580 239 PRO C C 1
ATOM 6033 O O . PRO D 2 242 ? 212.40800 264.20900 206.75000 1.000 52.77580 239 PRO C O 1
ATOM 6037 N N . ASP D 2 243 ? 213.05200 265.80900 205.30100 1.000 46.22530 240 ASP C N 1
ATOM 6038 C CA . ASP D 2 243 ? 214.37400 266.02500 205.87600 1.000 46.22530 240 ASP C CA 1
ATOM 6039 C C . ASP D 2 243 ? 214.64300 267.51500 205.74100 1.000 46.22530 240 ASP C C 1
ATOM 6040 O O . ASP D 2 243 ? 215.12000 267.97200 204.70200 1.000 46.22530 240 ASP C O 1
ATOM 6045 N N . LEU D 2 244 ? 214.30600 268.26900 206.78200 1.000 42.31700 241 LEU C N 1
ATOM 6046 C CA . LEU D 2 244 ? 214.51100 269.70500 206.80300 1.000 42.31700 241 LEU C CA 1
ATOM 6047 C C . LEU D 2 244 ? 215.16400 270.05100 208.13100 1.000 42.31700 241 LEU C C 1
ATOM 6048 O O . LEU D 2 244 ? 214.85000 269.44000 209.15400 1.000 42.31700 241 LEU C O 1
ATOM 6053 N N . TYR D 2 245 ? 216.08900 271.00700 208.11300 1.000 47.47770 242 TYR C N 1
ATOM 6054 C CA . TYR D 2 245 ? 216.81600 271.39400 209.31500 1.000 47.47770 242 TYR C CA 1
ATOM 6055 C C . TYR D 2 245 ? 217.14200 272.87800 209.25600 1.000 47.47770 242 TYR C C 1
ATOM 6056 O O . TYR D 2 245 ? 216.75300 273.58000 208.32400 1.000 47.47770 242 TYR C O 1
ATOM 6065 N N . TRP D 2 246 ? 217.85700 273.36200 210.27000 1.000 55.56764 243 TRP C N 1
ATOM 6066 C CA . TRP D 2 246 ? 218.07300 274.79200 210.46900 1.000 55.56764 243 TRP C CA 1
ATOM 6067 C C . TRP D 2 246 ? 219.54500 275.13200 210.26900 1.000 55.56764 243 TRP C C 1
ATOM 6068 O O . TRP D 2 246 ? 220.42200 274.49100 210.85700 1.000 55.56764 243 TRP C O 1
ATOM 6079 N N . ILE D 2 247 ? 219.80400 276.14000 209.43900 1.000 55.56632 244 ILE C N 1
ATOM 6080 C CA . ILE D 2 247 ? 221.13900 276.65500 209.16600 1.000 55.56632 244 ILE C CA 1
ATOM 6081 C C . ILE D 2 247 ? 221.14200 278.14100 209.49400 1.000 55.56632 244 ILE C C 1
ATOM 6082 O O . ILE D 2 247 ? 220.27200 278.88800 209.02600 1.000 55.56632 244 ILE C O 1
ATOM 6087 N N . ASP D 2 248 ? 222.11600 278.56500 210.30000 1.000 62.38277 245 ASP C N 1
ATOM 6088 C CA . ASP D 2 248 ? 222.21700 279.93700 210.78800 1.000 62.38277 245 ASP C CA 1
ATOM 6089 C C . ASP D 2 248 ? 223.44000 280.59600 210.16100 1.000 62.38277 245 ASP C C 1
ATOM 6090 O O . ASP D 2 248 ? 224.57500 280.34600 210.58100 1.000 62.38277 245 ASP C O 1
ATOM 6095 N N . THR D 2 249 ? 223.20400 281.44700 209.17100 1.000 65.83436 246 THR C N 1
ATOM 6096 C CA . THR D 2 249 ? 224.29700 282.07300 208.44500 1.000 65.83436 246 THR C CA 1
ATOM 6097 C C . THR D 2 249 ? 224.98000 283.13000 209.31000 1.000 65.83436 246 THR C C 1
ATOM 6098 O O . THR D 2 249 ? 224.31300 284.02100 209.84400 1.000 65.83436 246 THR C O 1
ATOM 6102 N N . PRO D 2 250 ? 226.31300 283.06100 209.46600 1.000 67.96687 247 PRO C N 1
ATOM 6103 C CA . PRO D 2 250 ? 227.08700 284.04500 210.23200 1.000 67.96687 247 PRO C CA 1
ATOM 6104 C C . PRO D 2 250 ? 227.09800 285.42300 209.58500 1.000 67.96687 247 PRO C C 1
ATOM 6105 O O . PRO D 2 250 ? 228.02400 286.18600 209.85300 1.000 67.96687 247 PRO C O 1
ATOM 6109 N N . LEU D 2 261 ? 221.86300 285.54900 210.44800 1.000 65.69042 258 LEU C N 1
ATOM 6110 C CA . LEU D 2 261 ? 220.54600 285.39900 209.84200 1.000 65.69042 258 LEU C CA 1
ATOM 6111 C C . LEU D 2 261 ? 219.84100 284.15900 210.36300 1.000 65.69042 258 LEU C C 1
ATOM 6112 O O . LEU D 2 261 ? 219.88900 283.85300 211.55300 1.000 65.69042 258 LEU C O 1
ATOM 6117 N N . GLY D 2 262 ? 219.18100 283.45000 209.45400 1.000 61.98841 259 GLY C N 1
ATOM 6118 C CA . GLY D 2 262 ? 218.57100 282.17900 209.78600 1.000 61.98841 259 GLY C CA 1
ATOM 6119 C C . GLY D 2 262 ? 217.80000 281.64400 208.60700 1.000 61.98841 259 GLY C C 1
ATOM 6120 O O . GLY D 2 262 ? 217.24800 282.40600 207.80800 1.000 61.98841 259 GLY C O 1
ATOM 6121 N N . GLY D 2 263 ? 217.76000 280.32100 208.50000 1.000 56.04519 260 GLY C N 1
ATOM 6122 C CA . GLY D 2 263 ? 216.98800 279.68500 207.45100 1.000 56.04519 260 GLY C CA 1
ATOM 6123 C C . GLY D 2 263 ? 216.87600 278.20100 207.69200 1.000 56.04519 260 GLY C C 1
ATOM 6124 O O . GLY D 2 263 ? 217.53900 277.64200 208.56700 1.000 56.04519 260 GLY C O 1
ATOM 6125 N N . MET D 2 264 ? 216.01900 277.56400 206.90800 1.000 52.64688 261 MET C N 1
ATOM 6126 C CA . MET D 2 264 ? 215.82500 276.12700 206.98800 1.000 52.64688 261 MET C CA 1
ATOM 6127 C C . MET D 2 264 ? 216.05200 275.52500 205.61000 1.000 52.64688 261 MET C C 1
ATOM 6128 O O . MET D 2 264 ? 215.67600 276.11900 204.59700 1.000 52.64688 261 MET C O 1
ATOM 6133 N N . ALA D 2 265 ? 216.69100 274.36300 205.57800 1.000 45.74762 262 ALA C N 1
ATOM 6134 C CA . ALA D 2 265 ? 217.16800 273.76200 204.34300 1.000 45.74762 262 ALA C CA 1
ATOM 6135 C C . ALA D 2 265 ? 216.86300 272.27800 204.34400 1.000 45.74762 262 ALA C C 1
ATOM 6136 O O . ALA D 2 265 ? 216.92500 271.63100 205.39400 1.000 45.74762 262 ALA C O 1
ATOM 6138 N N . GLY D 2 266 ? 216.54800 271.74400 203.17100 1.000 40.52161 263 GLY C N 1
ATOM 6139 C CA . GLY D 2 266 ? 216.33800 270.32000 203.03600 1.000 40.52161 263 GLY C CA 1
ATOM 6140 C C . GLY D 2 266 ? 215.37900 270.01800 201.90400 1.000 40.52161 263 GLY C C 1
ATOM 6141 O O . GLY D 2 266 ? 215.07800 270.87200 201.06700 1.000 40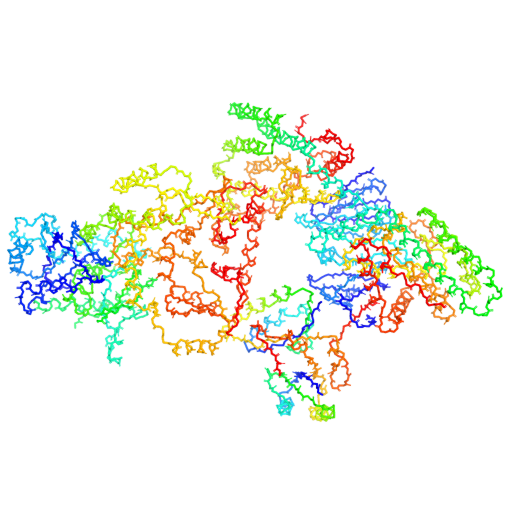.52161 263 GLY C O 1
ATOM 6142 N N . ASN D 2 267 ? 214.89600 268.78100 201.91400 1.000 43.26743 264 ASN C N 1
ATOM 6143 C CA . ASN D 2 267 ? 214.00800 268.27200 200.88300 1.000 43.26743 264 ASN C CA 1
ATOM 6144 C C . ASN D 2 267 ? 212.85800 267.50400 201.51300 1.000 43.26743 264 ASN C C 1
ATOM 6145 O O . ASN D 2 267 ? 212.97400 266.99300 202.63300 1.000 43.26743 264 ASN C O 1
ATOM 6150 N N . PHE D 2 268 ? 211.74700 267.43100 200.78800 1.000 46.57341 265 PHE C N 1
ATOM 6151 C CA . PHE D 2 268 ? 210.60500 266.62900 201.21500 1.000 46.57341 265 PHE C CA 1
ATOM 6152 C C . PHE D 2 268 ? 209.80600 266.16100 200.00900 1.000 46.57341 265 PHE C C 1
ATOM 6153 O O . PHE D 2 268 ? 209.77900 266.82700 198.97500 1.000 46.57341 265 PHE C O 1
ATOM 6161 N N . THR D 2 269 ? 209.14000 265.01500 200.13900 1.000 52.62255 266 THR C N 1
ATOM 6162 C CA . THR D 2 269 ? 208.36600 264.46100 199.03200 1.000 52.62255 266 THR C CA 1
ATOM 6163 C C . THR D 2 269 ? 206.95700 265.03300 199.08900 1.000 52.62255 266 THR C C 1
ATOM 6164 O O . THR D 2 269 ? 206.14800 264.63200 199.92400 1.000 52.62255 266 THR C O 1
ATOM 6168 N N . LEU D 2 270 ? 206.65700 265.98100 198.21000 1.000 56.62844 267 LEU C N 1
ATOM 6169 C CA . LEU D 2 270 ? 205.30100 266.49600 198.12600 1.000 56.62844 267 LEU C CA 1
ATOM 6170 C C . LEU D 2 270 ? 204.47000 265.57300 197.24500 1.000 56.62844 267 LEU C C 1
ATOM 6171 O O . LEU D 2 270 ? 204.83300 265.30400 196.09500 1.000 56.62844 267 LEU C O 1
ATOM 6176 N N . SER D 2 271 ? 203.35500 265.08800 197.78600 1.000 68.14004 268 SER C N 1
ATOM 6177 C CA . SER D 2 271 ? 202.52200 264.08600 197.13800 1.000 68.14004 268 SER C CA 1
ATOM 6178 C C . SER D 2 271 ? 201.17300 264.69700 196.79200 1.000 68.14004 268 SER C C 1
ATOM 6179 O O . SER D 2 271 ? 200.60700 265.45700 197.58800 1.000 68.14004 268 SER C O 1
ATOM 6182 N N . LEU D 2 272 ? 200.65600 264.34200 195.62000 1.000 75.48164 269 LEU C N 1
ATOM 6183 C CA . LEU D 2 272 ? 199.52500 265.01600 195.00000 1.000 75.48164 269 LEU C CA 1
ATOM 6184 C C . LEU D 2 272 ? 198.36200 264.04000 194.87000 1.000 75.48164 269 LEU C C 1
ATOM 6185 O O . LEU D 2 272 ? 198.52600 262.94500 194.32500 1.000 75.48164 269 LEU C O 1
ATOM 6190 N N . LYS D 2 273 ? 197.18700 264.43700 195.35100 1.000 81.15976 270 LYS C N 1
ATOM 6191 C CA . LYS D 2 273 ? 196.00800 263.58600 195.21700 1.000 81.15976 270 LYS C CA 1
ATOM 6192 C C . LYS D 2 273 ? 195.25200 263.98500 193.94900 1.000 81.15976 270 LYS C C 1
ATOM 6193 O O . LYS D 2 273 ? 195.46000 265.09500 193.44500 1.000 81.15976 270 LYS C O 1
ATOM 6199 N N . PRO D 2 274 ? 194.39400 263.12100 193.38500 1.000 85.77666 271 PRO C N 1
ATOM 6200 C CA . PRO D 2 274 ? 193.92000 263.37400 192.01000 1.000 85.77666 271 PRO C CA 1
ATOM 6201 C C . PRO D 2 274 ? 192.93800 264.52400 191.86000 1.000 85.77666 271 PRO C C 1
ATOM 6202 O O . PRO D 2 274 ? 192.75800 265.02000 190.74200 1.000 85.77666 271 PRO C O 1
ATOM 6206 N N . GLY D 2 275 ? 192.29000 264.96400 192.93800 1.000 83.32130 272 GLY C N 1
ATOM 6207 C CA . GLY D 2 275 ? 191.25500 265.97800 192.80100 1.000 83.32130 272 GLY C CA 1
ATOM 6208 C C . GLY D 2 275 ? 191.77000 267.38000 192.53600 1.000 83.32130 272 GLY C C 1
ATOM 6209 O O . GLY D 2 275 ? 190.96500 268.30600 192.39100 1.000 83.32130 272 GLY C O 1
ATOM 6210 N N . ILE D 2 276 ? 193.09100 267.55900 192.48100 1.000 80.03999 273 ILE C N 1
ATOM 6211 C CA . ILE D 2 276 ? 193.66000 268.88700 192.29400 1.000 80.03999 273 ILE C CA 1
ATOM 6212 C C . ILE D 2 276 ? 193.47600 269.34800 190.85400 1.000 80.03999 273 ILE C C 1
ATOM 6213 O O . ILE D 2 276 ? 193.54100 268.55400 189.90700 1.000 80.03999 273 ILE C O 1
ATOM 6218 N N . GLU D 2 277 ? 193.23800 270.64200 190.69000 1.000 78.72785 274 GLU C N 1
ATOM 6219 C CA . GLU D 2 277 ? 193.01400 271.26400 189.39400 1.000 78.72785 274 GLU C CA 1
ATOM 6220 C C . GLU D 2 277 ? 194.29600 271.94500 188.92400 1.000 78.72785 274 GLU C C 1
ATOM 6221 O O . GLU D 2 277 ? 195.20400 272.16500 189.73500 1.000 78.72785 274 GLU C O 1
ATOM 6227 N N . PRO D 2 278 ? 194.42500 272.26900 187.62900 1.000 76.01731 275 PRO C N 1
ATOM 6228 C CA . PRO D 2 278 ? 195.65900 272.93100 187.15700 1.000 76.01731 275 PRO C CA 1
ATOM 6229 C C . PRO D 2 278 ? 195.90500 274.31300 187.74400 1.000 76.01731 275 PRO C C 1
ATOM 6230 O O . PRO D 2 278 ? 197.03500 274.81800 187.65900 1.000 76.01731 275 PRO C O 1
ATOM 6234 N N . GLY D 2 279 ? 194.87600 274.95300 188.30800 1.000 72.16680 276 GLY C N 1
ATOM 6235 C CA . GLY D 2 279 ? 195.06200 276.27800 188.88100 1.000 72.16680 276 GLY C CA 1
ATOM 6236 C C . GLY D 2 279 ? 196.09700 276.30100 189.98900 1.000 72.16680 276 GLY C C 1
ATOM 6237 O O . GLY D 2 279 ? 196.91700 277.21800 190.06600 1.000 72.16680 276 GLY C O 1
ATOM 6238 N N . LEU D 2 280 ? 196.08500 275.28500 190.85100 1.000 68.64850 277 LEU C N 1
ATOM 6239 C CA . LEU D 2 280 ? 197.08800 275.19100 191.90600 1.000 68.64850 277 LEU C CA 1
ATOM 6240 C C . LEU D 2 280 ? 198.47600 274.97400 191.31600 1.000 68.64850 277 LEU C C 1
ATOM 6241 O O . LEU D 2 280 ? 199.47500 275.51400 191.81800 1.000 68.64850 277 LEU C O 1
ATOM 6246 N N . LEU D 2 281 ? 198.55400 274.19500 190.23700 1.000 67.52586 278 LEU C N 1
ATOM 6247 C CA . LEU D 2 281 ? 199.84000 273.94400 189.59700 1.000 67.52586 278 LEU C CA 1
ATOM 6248 C C . LEU D 2 281 ? 200.42200 275.21900 189.00300 1.000 67.52586 278 LEU C C 1
ATOM 6249 O O . LEU D 2 281 ? 201.64000 275.41500 189.02400 1.000 67.52586 278 LEU C O 1
ATOM 6254 N N . ALA D 2 282 ? 199.57100 276.10300 188.47800 1.000 64.10372 279 ALA C N 1
ATOM 6255 C CA . ALA D 2 282 ? 200.07000 277.36800 187.94400 1.000 64.10372 279 ALA C CA 1
ATOM 6256 C C . ALA D 2 282 ? 200.76500 278.18700 189.02900 1.000 64.10372 279 ALA C C 1
ATOM 6257 O O . ALA D 2 282 ? 201.83900 278.75900 188.80300 1.000 64.10372 279 ALA C O 1
ATOM 6259 N N . MET D 2 283 ? 200.16400 278.23900 190.22100 1.000 63.97787 280 MET C N 1
ATOM 6260 C CA . MET D 2 283 ? 200.79000 278.92400 191.34900 1.000 63.97787 280 MET C CA 1
ATOM 6261 C C . MET D 2 283 ? 202.11000 278.27700 191.73000 1.000 63.97787 280 MET C C 1
ATOM 6262 O O . MET D 2 283 ? 203.09500 278.97700 191.99500 1.000 63.97787 280 MET C O 1
ATOM 6267 N N . LEU D 2 284 ? 202.14500 276.94300 191.77600 1.000 58.74378 281 LEU C N 1
ATOM 6268 C CA . LEU D 2 284 ? 203.40100 276.25000 192.05900 1.000 58.74378 281 LEU C CA 1
ATOM 6269 C C . LEU D 2 284 ? 204.49500 276.65400 191.08000 1.000 58.74378 281 LEU C C 1
ATOM 6270 O O . LEU D 2 284 ? 205.61600 276.99400 191.48600 1.000 58.74378 281 LEU C O 1
ATOM 6275 N N . ILE D 2 285 ? 204.17900 276.66400 189.78700 1.000 57.41127 282 ILE C N 1
ATOM 6276 C CA . ILE D 2 285 ? 205.21800 276.88900 188.79000 1.000 57.41127 282 ILE C CA 1
ATOM 6277 C C . ILE D 2 285 ? 205.67000 278.34600 188.78100 1.000 57.41127 282 ILE C C 1
ATOM 6278 O O . ILE D 2 285 ? 206.85700 278.63200 188.59100 1.000 57.41127 282 ILE C O 1
ATOM 6283 N N . LEU D 2 286 ? 204.74700 279.29100 188.98400 1.000 54.35287 283 LEU C N 1
ATOM 6284 C CA . LEU D 2 286 ? 205.15500 280.69600 189.03400 1.000 54.35287 283 LEU C CA 1
ATOM 6285 C C . LEU D 2 286 ? 205.97300 281.00100 190.28600 1.000 54.35287 283 LEU C C 1
ATOM 6286 O O . LEU D 2 286 ? 206.94400 281.76800 190.23300 1.000 54.35287 283 LEU C O 1
ATOM 6291 N N . THR D 2 287 ? 205.60400 280.40600 191.42100 1.000 52.02252 284 THR C N 1
ATOM 6292 C CA . THR D 2 287 ? 206.36300 280.59100 192.65000 1.000 52.02252 284 THR C CA 1
ATOM 6293 C C . THR D 2 287 ? 207.70700 279.86900 192.60900 1.000 52.02252 284 THR C C 1
ATOM 6294 O O . THR D 2 287 ? 208.59700 280.19200 193.40200 1.000 52.02252 284 THR C O 1
ATOM 6298 N N . GLN D 2 288 ? 207.89700 278.93100 191.67700 1.000 50.49687 285 GLN C N 1
ATOM 6299 C CA . GLN D 2 288 ? 209.23500 278.38300 191.46300 1.000 50.49687 285 GLN C CA 1
ATOM 6300 C C . GLN D 2 288 ? 210.24400 279.47400 191.10700 1.000 50.49687 285 GLN C C 1
ATOM 6301 O O . GLN D 2 288 ? 211.44300 279.32900 191.37300 1.000 50.49687 285 GLN C O 1
ATOM 6307 N N . MET D 2 289 ? 209.78400 280.57600 190.51400 1.000 54.18087 286 MET C N 1
ATOM 6308 C CA . MET D 2 289 ? 210.66400 281.67500 190.12900 1.000 54.18087 286 MET C CA 1
ATOM 6309 C C . MET D 2 289 ? 210.49900 282.91800 190.99600 1.000 54.18087 286 MET C C 1
ATOM 6310 O O . MET D 2 289 ? 211.49700 283.56400 191.33000 1.000 54.18087 286 MET C O 1
ATOM 6315 N N . VAL D 2 290 ? 209.26500 283.28800 191.35100 1.000 52.48964 287 VAL C N 1
ATOM 6316 C CA . VAL D 2 290 ? 209.07800 284.49800 192.15300 1.000 52.48964 287 VAL C CA 1
ATOM 6317 C C . VAL D 2 290 ? 209.62100 284.30500 193.56500 1.000 52.48964 287 VAL C C 1
ATOM 6318 O O . VAL D 2 290 ? 210.37800 285.14000 194.06900 1.000 52.48964 287 VAL C O 1
ATOM 6322 N N . GLY D 2 291 ? 209.26400 283.21000 194.21700 1.000 51.70825 288 GLY C N 1
ATOM 6323 C CA . GLY D 2 291 ? 209.78100 282.89800 195.53100 1.000 51.70825 288 GLY C CA 1
ATOM 6324 C C . GLY D 2 291 ? 208.68700 282.88400 196.59100 1.000 51.70825 288 GLY C C 1
ATOM 6325 O O . GLY D 2 291 ? 207.56500 283.35200 196.38400 1.000 51.70825 288 GLY C O 1
ATOM 6326 N N . VAL D 2 292 ? 209.03400 282.32500 197.74800 1.000 53.00467 289 VAL C N 1
ATOM 6327 C CA . VAL D 2 292 ? 208.14600 282.26000 198.90400 1.000 53.00467 289 VAL C CA 1
ATOM 6328 C C . VAL D 2 292 ? 208.96500 282.57600 200.14900 1.000 53.00467 289 VAL C C 1
ATOM 6329 O O . VAL D 2 292 ? 210.13200 282.18400 200.24400 1.000 53.00467 289 VAL C O 1
ATOM 6333 N N . GLY D 2 293 ? 208.38200 283.32100 201.07300 1.000 57.77394 290 GLY C N 1
ATOM 6334 C CA . GLY D 2 293 ? 209.00300 283.57600 202.35500 1.000 57.77394 290 GLY C CA 1
ATOM 6335 C C . GLY D 2 293 ? 209.34100 285.04000 202.54600 1.000 57.77394 290 GLY C C 1
ATOM 6336 O O . GLY D 2 293 ? 209.06000 285.89200 201.70500 1.000 57.77394 290 GLY C O 1
ATOM 6337 N N . GLN D 2 294 ? 209.95500 285.31700 203.69300 1.000 64.28859 291 GLN C N 1
ATOM 6338 C CA . GLN D 2 294 ? 210.34900 286.67600 204.02700 1.000 64.28859 291 GLN C CA 1
ATOM 6339 C C . GLN D 2 294 ? 211.65200 287.04800 203.33400 1.000 64.28859 291 GLN C C 1
ATOM 6340 O O . GLN D 2 294 ? 212.59000 286.24900 203.25900 1.000 64.28859 291 GLN C O 1
ATOM 6346 N N . ARG D 2 295 ? 211.69700 288.28500 202.83700 1.000 67.78317 292 ARG C N 1
ATOM 6347 C CA . ARG D 2 295 ? 212.88700 288.86500 202.21300 1.000 67.78317 292 ARG C CA 1
ATOM 6348 C C . ARG D 2 295 ? 213.35700 288.00900 201.03800 1.000 67.78317 292 ARG C C 1
ATOM 6349 O O . ARG D 2 295 ? 214.41800 287.38400 201.06600 1.000 67.78317 292 ARG C O 1
ATOM 6357 N N . ARG D 2 296 ? 212.51400 287.94100 200.01000 1.000 64.12047 293 ARG C N 1
ATOM 6358 C CA . ARG D 2 296 ? 212.90000 287.26400 198.78200 1.000 64.12047 293 ARG C CA 1
ATOM 6359 C C . ARG D 2 296 ? 213.73800 288.15800 197.87900 1.000 64.12047 293 ARG C C 1
ATOM 6360 O O . ARG D 2 296 ? 214.23800 287.68300 196.85400 1.000 64.12047 293 ARG C O 1
ATOM 6368 N N . THR D 2 297 ? 213.89100 289.43900 198.22900 1.000 65.72464 294 THR C N 1
ATOM 6369 C CA . THR D 2 297 ? 214.72900 290.33900 197.44200 1.000 65.72464 294 THR C CA 1
ATOM 6370 C C . THR D 2 297 ? 216.19900 289.94200 197.51600 1.000 65.72464 294 THR C C 1
ATOM 6371 O O . THR D 2 297 ? 216.91700 290.02000 196.51300 1.000 65.72464 294 THR C O 1
ATOM 6375 N N . SER D 2 298 ? 216.65500 289.47300 198.67300 1.000 63.31836 295 SER C N 1
ATOM 6376 C CA . SER D 2 298 ? 218.00600 288.95300 198.81900 1.000 63.31836 295 SER C CA 1
ATOM 6377 C C . SER D 2 298 ? 218.16700 287.56400 198.21700 1.000 63.31836 295 SER C C 1
ATOM 6378 O O . SER D 2 298 ? 219.17000 286.89900 198.48900 1.000 63.31836 295 SER C O 1
ATOM 6381 N N . GLY D 2 299 ? 217.19900 287.10800 197.42700 1.000 58.05551 296 GLY C N 1
ATOM 6382 C CA . GLY D 2 299 ? 217.28300 285.83100 196.75600 1.000 58.05551 296 GLY C CA 1
ATOM 6383 C C . GLY D 2 299 ? 216.87400 284.64000 197.58400 1.000 58.05551 296 GLY C C 1
ATOM 6384 O O . GLY D 2 299 ? 216.88700 283.51800 197.07000 1.000 58.05551 296 GLY C O 1
ATOM 6385 N N . LEU D 2 300 ? 216.51800 284.84100 198.84800 1.000 52.86448 297 LEU C N 1
ATOM 6386 C CA . LEU D 2 300 ? 216.09700 283.73900 199.69300 1.000 52.86448 297 LEU C CA 1
ATOM 6387 C C . LEU D 2 300 ? 214.71100 283.25700 199.29000 1.000 52.86448 297 LEU C C 1
ATOM 6388 O O . LEU D 2 300 ? 213.91000 283.99200 198.71000 1.000 52.86448 297 LEU C O 1
ATOM 6393 N N . GLY D 2 301 ? 214.43800 281.99700 199.60300 1.000 47.50551 298 GLY C N 1
ATOM 6394 C CA . GLY D 2 301 ? 213.10300 281.46700 199.46800 1.000 47.50551 298 GLY C CA 1
ATOM 6395 C C . GLY D 2 301 ? 212.73000 280.92300 198.11200 1.000 47.50551 298 GLY C C 1
ATOM 6396 O O . GLY D 2 301 ? 211.55200 280.98900 197.74400 1.000 47.50551 298 GLY C O 1
ATOM 6397 N N . LYS D 2 302 ? 213.68200 280.41200 197.34700 1.000 44.94277 299 LYS C N 1
ATOM 6398 C CA . LYS D 2 302 ? 213.36400 279.71700 196.11200 1.000 44.94277 299 LYS C CA 1
ATOM 6399 C C . LYS D 2 302 ? 213.73600 278.24800 196.23500 1.000 44.94277 299 LYS C C 1
ATOM 6400 O O . LYS D 2 302 ? 214.45700 277.83800 197.14600 1.000 44.94277 299 LYS C O 1
ATOM 6406 N N . TYR D 2 303 ? 213.22100 277.45600 195.30400 1.000 44.35487 300 TYR C N 1
ATOM 6407 C CA . TYR D 2 303 ? 213.28100 276.00700 195.40500 1.000 44.35487 300 TYR C CA 1
ATOM 6408 C C . TYR D 2 303 ? 213.33900 275.43600 194.00000 1.000 44.35487 300 TYR C C 1
ATOM 6409 O O . TYR D 2 303 ? 213.30700 276.16900 193.00900 1.000 44.35487 300 TYR C O 1
ATOM 6418 N N . TRP D 2 304 ? 213.41500 274.11500 193.91900 1.000 39.89731 301 TRP C N 1
ATOM 6419 C CA . TRP D 2 304 ? 213.14800 273.44000 192.66200 1.000 39.89731 301 TRP C CA 1
ATOM 6420 C C . TRP D 2 304 ? 212.48500 272.10300 192.94800 1.000 39.89731 301 TRP C C 1
ATOM 6421 O O . TRP D 2 304 ? 212.51700 271.59300 194.07300 1.000 39.89731 301 TRP C O 1
ATOM 6432 N N . LEU D 2 305 ? 211.83700 271.56800 191.92100 1.000 45.56163 302 LEU C N 1
ATOM 6433 C CA . LEU D 2 305 ? 211.05900 270.34600 192.02200 1.000 45.56163 302 LEU C CA 1
ATOM 6434 C C . LEU D 2 305 ? 211.38400 269.45500 190.83300 1.000 45.56163 302 LEU C C 1
ATOM 6435 O O . LEU D 2 305 ? 211.36000 269.90800 189.68500 1.000 45.56163 302 LEU C O 1
ATOM 6440 N N . LYS D 2 306 ? 211.73400 268.20800 191.11700 1.000 55.06515 303 LYS C N 1
ATOM 6441 C CA . LYS D 2 306 ? 212.07800 267.23200 190.09400 1.000 55.06515 303 LYS C CA 1
ATOM 6442 C C . LYS D 2 306 ? 210.96100 266.20300 190.01400 1.000 55.06515 303 LYS C C 1
ATOM 6443 O O . LYS D 2 306 ? 210.79800 265.39300 190.93100 1.000 55.06515 303 LYS C O 1
ATOM 6449 N N . HIS D 2 307 ? 210.20200 266.22900 188.92100 1.000 70.30719 304 HIS C N 1
ATOM 6450 C CA . HIS D 2 307 ? 209.03100 265.37300 188.82100 1.000 70.30719 304 HIS C CA 1
ATOM 6451 C C . HIS D 2 307 ? 209.43500 263.90600 188.71600 1.000 70.30719 304 HIS C C 1
ATOM 6452 O O . HIS D 2 307 ? 210.61200 263.56300 188.57500 1.000 70.30719 304 HIS C O 1
ATOM 6459 N N . SER D 2 308 ? 208.43200 263.03600 188.81000 1.000 79.12361 305 SER C N 1
ATOM 6460 C CA . SER D 2 308 ? 208.66600 261.60300 188.71900 1.000 79.12361 305 SER C CA 1
ATOM 6461 C C . SER D 2 308 ? 209.24600 261.24300 187.35800 1.000 79.12361 305 SER C C 1
ATOM 6462 O O . SER D 2 308 ? 208.91200 261.85300 186.34000 1.000 79.12361 305 SER C O 1
ATOM 6465 N N . LEU D 2 309 ? 210.12300 260.24300 187.34600 1.000 83.95791 306 LEU C N 1
ATOM 6466 C CA . LEU D 2 309 ? 210.80400 259.86400 186.12000 1.000 83.95791 306 LEU C CA 1
ATOM 6467 C C . LEU D 2 309 ? 209.83300 259.18200 185.15700 1.000 83.95791 306 LEU C C 1
ATOM 6468 O O . LEU D 2 309 ? 208.62400 259.11200 185.39300 1.000 83.95791 306 LEU C O 1
ATOM 6473 N N . LYS D 2 310 ? 210.38200 258.72500 184.02800 1.000 87.59908 307 LYS C N 1
ATOM 6474 C CA . LYS D 2 310 ? 209.71700 258.04000 182.90300 1.000 87.59908 307 LYS C CA 1
ATOM 6475 C C . LYS D 2 310 ? 208.51800 258.81100 182.35900 1.000 87.59908 307 LYS C C 1
ATOM 6476 O O . LYS D 2 310 ? 207.72600 258.24800 181.58700 1.000 87.59908 307 LYS C O 1
ATOM 6482 N N . HIS D 2 311 ? 208.37200 260.08800 182.70500 1.000 89.45449 308 HIS C N 1
ATOM 6483 C CA . HIS D 2 311 ? 207.33400 260.91500 182.11500 1.000 89.45449 308 HIS C CA 1
ATOM 6484 C C . HIS D 2 311 ? 207.70000 261.27100 180.68100 1.000 89.45449 308 HIS C C 1
ATOM 6485 O O . HIS D 2 311 ? 208.86800 261.22400 180.28500 1.000 89.45449 308 HIS C O 1
ATOM 6492 N N . ALA D 2 312 ? 206.68300 261.60900 179.89300 1.000 97.50904 309 ALA C N 1
ATOM 6493 C CA . ALA D 2 312 ? 206.93400 262.20400 178.59000 1.000 97.50904 309 ALA C CA 1
ATOM 6494 C C . ALA D 2 312 ? 207.67600 263.51800 178.77600 1.000 97.50904 309 ALA C C 1
ATOM 6495 O O . ALA D 2 312 ? 207.35100 264.30700 179.66800 1.000 97.50904 309 ALA C O 1
ATOM 6497 N N . HIS D 2 313 ? 208.69100 263.74500 177.94600 1.000 98.29346 310 HIS C N 1
ATOM 6498 C CA . HIS D 2 313 ? 209.56600 264.89100 178.15200 1.000 98.29346 310 HIS C CA 1
ATOM 6499 C C . HIS D 2 313 ? 208.81000 266.19100 177.92800 1.000 98.29346 310 HIS C C 1
ATOM 6500 O O . HIS D 2 313 ? 208.51900 266.57000 176.78900 1.000 98.29346 310 HIS C O 1
ATOM 6507 N N . LEU D 2 314 ? 208.49000 266.86700 179.02700 1.000 91.61540 311 LEU C N 1
ATOM 6508 C CA . LEU D 2 314 ? 207.84900 268.17300 178.97600 1.000 91.61540 311 LEU C CA 1
ATOM 6509 C C . LEU D 2 314 ? 208.57800 269.07400 179.95700 1.000 91.61540 311 LEU C C 1
ATOM 6510 O O . LEU D 2 314 ? 208.44400 268.90400 181.17300 1.000 91.61540 311 LEU C O 1
ATOM 6515 N N . ILE D 2 315 ? 209.35100 270.01900 179.43100 1.000 88.96742 312 ILE C N 1
ATOM 6516 C CA . ILE D 2 315 ? 210.11300 270.95900 180.24200 1.000 88.96742 312 ILE C CA 1
ATOM 6517 C C . ILE D 2 315 ? 209.39400 272.29600 180.18800 1.000 88.96742 312 ILE C C 1
ATOM 6518 O O . ILE D 2 315 ? 209.15800 272.84300 179.10300 1.000 88.96742 312 ILE C O 1
ATOM 6523 N N . LEU D 2 316 ? 209.04600 272.81200 181.35600 1.000 80.52523 313 LEU C N 1
ATOM 6524 C CA . LEU D 2 316 ? 208.18600 273.97300 181.50200 1.000 80.52523 313 LEU C CA 1
ATOM 6525 C C . LEU D 2 316 ? 208.88400 275.05200 182.32000 1.000 80.52523 313 LEU C C 1
ATOM 6526 O O . LEU D 2 316 ? 209.60100 274.74600 183.28000 1.000 80.52523 313 LEU C O 1
ATOM 6531 N N . GLY D 2 317 ? 208.69800 276.30200 181.91600 1.000 74.09539 314 GLY C N 1
ATOM 6532 C CA . GLY D 2 317 ? 209.25900 277.41300 182.66300 1.000 74.09539 314 GLY C CA 1
ATOM 6533 C C . GLY D 2 317 ? 210.77400 277.39700 182.63700 1.000 74.09539 314 GLY C C 1
ATOM 6534 O O . GLY D 2 317 ? 211.40800 277.71900 181.62600 1.000 74.09539 314 GLY C O 1
ATOM 6535 N N . LEU D 2 318 ? 211.36500 277.02300 183.76800 1.000 73.18448 315 LEU C N 1
ATOM 6536 C CA . LEU D 2 318 ? 212.81400 277.03800 183.90200 1.000 73.18448 315 LEU C CA 1
ATOM 6537 C C . LEU D 2 318 ? 213.39100 275.66300 183.59000 1.000 73.18448 315 LEU C C 1
ATOM 6538 O O . LEU D 2 318 ? 212.90300 274.64100 184.08000 1.000 73.18448 315 LEU C O 1
ATOM 6543 N N . LYS D 2 319 ? 214.44200 275.64100 182.77300 1.000 72.65520 316 LYS C N 1
ATOM 6544 C CA . LYS D 2 319 ? 215.04800 274.40400 182.30100 1.000 72.65520 316 LYS C CA 1
ATOM 6545 C C . LYS D 2 319 ? 216.13600 273.92500 183.25400 1.000 72.65520 316 LYS C C 1
ATOM 6546 O O . LYS D 2 319 ? 217.01600 274.70300 183.63200 1.000 72.65520 316 LYS C O 1
ATOM 6552 N N . PRO D 2 320 ? 216.08500 272.65000 183.64400 1.000 71.46079 317 PRO C N 1
ATOM 6553 C CA . PRO D 2 320 ? 217.05200 272.13900 184.63100 1.000 71.46079 317 PRO C CA 1
ATOM 6554 C C . PRO D 2 320 ? 218.49900 272.16700 184.16800 1.000 71.46079 317 PRO C C 1
ATOM 6555 O O . PRO D 2 320 ? 219.40300 272.09200 185.00700 1.000 71.46079 317 PRO C O 1
ATOM 6559 N N . ASN D 2 321 ? 218.75400 272.24300 182.86700 1.000 69.50200 318 ASN C N 1
ATOM 6560 C CA . ASN D 2 321 ? 220.12000 272.28400 182.36300 1.000 69.50200 318 ASN C CA 1
ATOM 6561 C C . ASN D 2 321 ? 220.65700 273.70100 182.21500 1.000 69.50200 318 ASN C C 1
ATOM 6562 O O . ASN D 2 321 ? 221.84300 273.86800 181.91400 1.000 69.50200 318 ASN C O 1
ATOM 6567 N N . ARG D 2 322 ? 219.82400 274.72200 182.41100 1.000 66.28576 319 ARG C N 1
ATOM 6568 C CA . ARG D 2 322 ? 220.30800 276.09400 182.35100 1.000 66.28576 319 ARG C CA 1
ATOM 6569 C C . ARG D 2 322 ? 220.78400 276.58000 183.71300 1.000 66.28576 319 ARG C C 1
ATOM 6570 O O . ARG D 2 322 ? 221.90000 277.09200 183.83500 1.000 66.28576 319 ARG C O 1
ATOM 6578 N N . VAL D 2 323 ? 219.96400 276.40800 184.74700 1.000 60.52567 320 VAL C N 1
ATOM 6579 C CA . VAL D 2 323 ? 220.32000 276.82800 186.09800 1.000 60.52567 320 VAL C CA 1
ATOM 6580 C C . VAL D 2 323 ? 221.11100 275.69300 186.75200 1.000 60.52567 320 VAL C C 1
ATOM 6581 O O . VAL D 2 323 ? 220.59600 274.90100 187.54200 1.000 60.52567 320 VAL C O 1
ATOM 6585 N N . THR D 2 324 ? 222.40100 275.64100 186.43600 1.000 55.08705 321 THR C N 1
ATOM 6586 C CA . THR D 2 324 ? 223.28100 274.57600 186.88900 1.000 55.08705 321 THR C CA 1
ATOM 6587 C C . THR D 2 324 ? 224.69600 275.13400 186.90000 1.000 55.08705 321 THR C C 1
ATOM 6588 O O . THR D 2 324 ? 225.02500 276.04300 186.13600 1.000 55.08705 321 THR C O 1
ATOM 6592 N N . ARG D 2 325 ? 225.51400 274.59100 187.80100 1.000 50.17662 322 ARG C N 1
ATOM 6593 C CA . ARG D 2 325 ? 226.88700 275.03600 187.99700 1.000 50.17662 322 ARG C CA 1
ATOM 6594 C C . ARG D 2 325 ? 227.66200 274.97900 186.68900 1.000 50.17662 322 ARG C C 1
ATOM 6595 O O . ARG D 2 325 ? 227.56300 274.00400 185.94100 1.000 50.17662 322 ARG C O 1
ATOM 6603 N N . SER D 2 326 ? 228.42000 276.04100 186.40300 1.000 52.56371 323 SER C N 1
ATOM 6604 C CA . SER D 2 326 ? 229.08400 276.14700 185.10700 1.000 52.56371 323 SER C CA 1
ATOM 6605 C C . SER D 2 326 ? 230.19200 275.11200 184.95900 1.000 52.56371 323 SER C C 1
ATOM 6606 O O . SER D 2 326 ? 230.27600 274.42300 183.93600 1.000 52.56371 323 SER C O 1
ATOM 6609 N N . GLN D 2 327 ? 231.05000 274.98700 185.96300 1.000 54.87055 324 GLN C N 1
ATOM 6610 C CA . GLN D 2 327 ? 232.02700 273.90800 186.02700 1.000 54.87055 324 GLN C CA 1
ATOM 6611 C C . GLN D 2 327 ? 231.51600 272.88800 187.03400 1.000 54.87055 324 GLN C C 1
ATOM 6612 O O . GLN D 2 327 ? 231.49900 273.15600 188.23900 1.000 54.87055 324 GLN C O 1
ATOM 6618 N N . THR D 2 328 ? 231.10400 271.72300 186.54500 1.000 53.38520 325 THR C N 1
ATOM 6619 C CA . THR D 2 328 ? 230.49800 270.73000 187.41700 1.000 53.38520 325 THR C CA 1
ATOM 6620 C C . THR D 2 328 ? 231.53100 270.14900 188.37700 1.000 53.38520 325 THR C C 1
ATOM 6621 O O . THR D 2 328 ? 232.72200 270.46000 188.31800 1.000 53.38520 325 THR C O 1
ATOM 6625 N N . LEU D 2 329 ? 231.05200 269.30200 189.28700 1.000 52.96066 326 LEU C N 1
ATOM 6626 C CA . LEU D 2 329 ? 231.93100 268.74700 190.30900 1.000 52.96066 326 LEU C CA 1
ATOM 6627 C C . LEU D 2 329 ? 232.94800 267.78400 189.72200 1.000 52.96066 326 LEU C C 1
ATOM 6628 O O . LEU D 2 329 ? 234.08000 267.70900 190.20900 1.000 52.96066 326 LEU C O 1
ATOM 6633 N N . LEU D 2 330 ? 232.57200 267.04700 188.67700 1.000 55.90697 327 LEU C N 1
ATOM 6634 C CA . LEU D 2 330 ? 233.46200 266.02300 188.14000 1.000 55.90697 327 LEU C CA 1
ATOM 6635 C C . LEU D 2 330 ? 234.68200 266.64500 187.47000 1.000 55.90697 327 LEU C C 1
ATOM 6636 O O . LEU D 2 330 ? 235.79200 266.09800 187.54600 1.000 55.90697 327 LEU C O 1
ATOM 6641 N N . ASP D 2 331 ? 234.50200 267.79900 186.82200 1.000 56.85919 328 ASP C N 1
ATOM 6642 C CA . ASP D 2 331 ? 235.64900 268.51600 186.28100 1.000 56.85919 328 ASP C CA 1
ATOM 6643 C C . ASP D 2 331 ? 236.60600 268.92500 187.39000 1.000 56.85919 328 ASP C C 1
ATOM 6644 O O . ASP D 2 331 ? 237.82700 268.87900 187.21400 1.000 56.85919 328 ASP C O 1
ATOM 6649 N N . CYS D 2 332 ? 236.07000 269.32500 188.54300 1.000 58.62627 329 CYS C N 1
ATOM 6650 C CA . CYS D 2 332 ? 236.92900 269.64700 189.67600 1.000 58.62627 329 CYS C CA 1
ATOM 6651 C C . CYS D 2 332 ? 237.61800 268.40000 190.21300 1.000 58.62627 329 CYS C C 1
ATOM 6652 O O . CYS D 2 332 ? 238.73300 268.47900 190.73900 1.000 58.62627 329 CYS C O 1
ATOM 6655 N N . ILE D 2 333 ? 236.96700 267.23900 190.10000 1.000 57.98529 330 ILE C N 1
ATOM 6656 C CA . ILE D 2 333 ? 237.62400 265.99100 190.48600 1.000 57.98529 330 ILE C CA 1
ATOM 6657 C C . ILE D 2 333 ? 238.83000 265.72900 189.59600 1.000 57.98529 330 ILE C C 1
ATOM 6658 O O . ILE D 2 333 ? 239.90100 265.34400 190.07800 1.000 57.98529 330 ILE C O 1
ATOM 6663 N N . ILE D 2 334 ? 238.68000 265.93000 188.28100 1.000 61.64462 331 ILE C N 1
ATOM 6664 C CA . ILE D 2 334 ? 239.74000 265.55500 187.34900 1.000 61.64462 331 ILE C CA 1
ATOM 6665 C C . ILE D 2 334 ? 240.79300 266.64200 187.16200 1.000 61.64462 331 ILE C C 1
ATOM 6666 O O . ILE D 2 334 ? 241.64400 266.51200 186.27300 1.000 61.64462 331 ILE C O 1
ATOM 6671 N N . GLN D 2 335 ? 240.76900 267.70300 187.96300 1.000 68.51879 332 GLN C N 1
ATOM 6672 C CA . GLN D 2 335 ? 241.80000 268.72700 187.85300 1.000 68.51879 332 GLN C CA 1
ATOM 6673 C C . GLN D 2 335 ? 243.11900 268.20500 188.42200 1.000 68.51879 332 GLN C C 1
ATOM 6674 O O . GLN D 2 335 ? 243.13500 267.61900 189.51000 1.000 68.51879 332 GLN C O 1
ATOM 6680 N N . PRO D 2 336 ? 244.24200 268.42200 187.72500 1.000 73.75973 333 PRO C N 1
ATOM 6681 C CA . PRO D 2 336 ? 245.46800 267.65100 188.02300 1.000 73.75973 333 PRO C CA 1
ATOM 6682 C C . PRO D 2 336 ? 246.05500 267.84100 189.41800 1.000 73.75973 333 PRO C C 1
ATOM 6683 O O . PRO D 2 336 ? 246.56300 266.86900 189.99800 1.000 73.75973 333 PRO C O 1
ATOM 6687 N N . HIS D 2 337 ? 246.01500 269.05200 189.97700 1.000 76.75834 334 HIS C N 1
ATOM 6688 C CA . HIS D 2 337 ? 246.69900 269.27700 191.24800 1.000 76.75834 334 HIS C CA 1
ATOM 6689 C C . HIS D 2 337 ? 245.98400 268.57600 192.39400 1.000 76.75834 334 HIS C C 1
ATOM 6690 O O . HIS D 2 337 ? 246.62900 268.09700 193.33300 1.000 76.75834 334 HIS C O 1
ATOM 6697 N N . ILE D 2 338 ? 244.65500 268.48400 192.32400 1.000 75.10068 335 ILE C N 1
ATOM 6698 C CA . ILE D 2 338 ? 243.91000 267.73300 193.33100 1.000 75.10068 335 ILE C CA 1
ATOM 6699 C C . ILE D 2 338 ? 244.26700 266.25400 193.26200 1.000 75.10068 335 ILE C C 1
ATOM 6700 O O . ILE D 2 338 ? 244.39800 265.58500 194.29300 1.000 75.10068 335 ILE C O 1
ATOM 6705 N N . ILE D 2 339 ? 244.44400 265.72400 192.04900 1.000 73.16122 336 ILE C N 1
ATOM 6706 C CA . ILE D 2 339 ? 244.81600 264.32000 191.89400 1.000 73.16122 336 ILE C CA 1
ATOM 6707 C C . ILE D 2 339 ? 246.21000 264.06800 192.45500 1.000 73.16122 336 ILE C C 1
ATOM 6708 O O . ILE D 2 339 ? 246.45600 263.04700 193.10900 1.000 73.16122 336 ILE C O 1
ATOM 6713 N N . SER D 2 340 ? 247.14600 264.98800 192.20800 1.000 75.96599 337 SER C N 1
ATOM 6714 C CA . SER D 2 340 ? 248.47700 264.85600 192.79600 1.000 75.96599 337 SER C CA 1
ATOM 6715 C C . SER D 2 340 ? 248.41700 264.93200 194.31700 1.000 75.96599 337 SER C C 1
ATOM 6716 O O . SER D 2 340 ? 249.13200 264.20100 195.01600 1.000 75.96599 337 SER C O 1
ATOM 6719 N N . GLN D 2 341 ? 247.56100 265.81100 194.84500 1.000 75.53604 338 GLN C N 1
ATOM 6720 C CA . GLN D 2 341 ? 247.35700 265.89500 196.28700 1.000 75.53604 338 GLN C CA 1
ATOM 6721 C C . GLN D 2 341 ? 246.82800 264.57900 196.84200 1.000 75.53604 338 GLN C C 1
ATOM 6722 O O . GLN D 2 341 ? 247.28600 264.10700 197.88900 1.000 75.53604 338 GLN C O 1
ATOM 6728 N N . ALA D 2 342 ? 245.87800 263.96200 196.13800 1.000 75.59922 339 ALA C N 1
ATOM 6729 C CA . ALA D 2 342 ? 245.32600 262.68500 196.58200 1.000 75.59922 339 ALA C CA 1
ATOM 6730 C C . ALA D 2 342 ? 246.37600 261.58400 196.55100 1.000 75.59922 339 ALA C C 1
ATOM 6731 O O . ALA D 2 342 ? 246.43900 260.75300 197.46500 1.000 75.59922 339 ALA C O 1
ATOM 6733 N N . ILE D 2 343 ? 247.20500 261.56300 195.50300 1.000 77.81272 340 ILE C N 1
ATOM 6734 C CA . ILE D 2 343 ? 248.29900 260.59500 195.42400 1.000 77.81272 340 ILE C CA 1
ATOM 6735 C C . ILE D 2 343 ? 249.24600 260.77000 196.60200 1.000 77.81272 340 ILE C C 1
ATOM 6736 O O . ILE D 2 343 ? 249.68700 259.79100 197.21500 1.000 77.81272 340 ILE C O 1
ATOM 6741 N N . ALA D 2 344 ? 249.56000 262.02000 196.94800 1.000 82.26963 341 ALA C N 1
ATOM 6742 C CA . ALA D 2 344 ? 250.41400 262.27100 198.10400 1.000 82.26963 341 ALA C CA 1
ATOM 6743 C C . ALA D 2 344 ? 249.74000 261.84100 199.40300 1.000 82.26963 341 ALA C C 1
ATOM 6744 O O . ALA D 2 344 ? 250.41500 261.44400 200.35900 1.000 82.26963 341 ALA C O 1
ATOM 6746 N N . GLU D 2 345 ? 248.40800 261.92500 199.46100 1.000 82.52392 342 GLU C N 1
ATOM 6747 C CA . GLU D 2 345 ? 247.70100 261.60500 200.70000 1.000 82.52392 342 GLU C CA 1
ATOM 6748 C C . GLU D 2 345 ? 247.58400 260.09800 200.92700 1.000 82.52392 342 GLU C C 1
ATOM 6749 O O . GLU D 2 345 ? 247.69700 259.62700 202.06500 1.000 82.52392 342 GLU C O 1
ATOM 6755 N N . ILE D 2 346 ? 247.34600 259.32100 199.86400 1.000 84.62864 343 ILE C N 1
ATOM 6756 C CA . ILE D 2 346 ? 247.01500 257.90400 200.02900 1.000 84.62864 343 ILE C CA 1
ATOM 6757 C C . ILE D 2 346 ? 248.25700 257.02400 200.16600 1.000 84.62864 343 ILE C C 1
ATOM 6758 O O . ILE D 2 346 ? 248.17000 255.91700 200.71700 1.000 84.62864 343 ILE C O 1
ATOM 6763 N N . GLU D 2 347 ? 249.43100 257.51800 199.75900 1.000 94.91257 344 GLU C N 1
ATOM 6764 C CA . GLU D 2 347 ? 250.59300 256.65200 199.56300 1.000 94.91257 344 GLU C CA 1
ATOM 6765 C C . GLU D 2 347 ? 251.20000 256.16700 200.87900 1.000 94.91257 344 GLU C C 1
ATOM 6766 O O . GLU D 2 347 ? 252.14800 255.37500 200.86200 1.000 94.91257 344 GLU C O 1
ATOM 6772 N N . LYS D 2 348 ? 250.68900 256.63400 202.02300 1.000 97.10792 345 LYS C N 1
ATOM 6773 C CA . LYS D 2 348 ? 251.29700 256.28000 203.30500 1.000 97.10792 345 LYS C CA 1
ATOM 6774 C C . LYS D 2 348 ? 250.99100 254.83800 203.70500 1.000 97.10792 345 LYS C C 1
ATOM 6775 O O . LYS D 2 348 ? 251.87800 254.11800 204.18000 1.000 97.10792 345 LYS C O 1
ATOM 6781 N N . LYS D 2 349 ? 249.74800 254.39600 203.51900 1.000 97.46852 346 LYS C N 1
ATOM 6782 C CA . LYS D 2 349 ? 249.35700 253.01300 203.76800 1.000 97.46852 346 LYS C CA 1
ATOM 6783 C C . LYS D 2 349 ? 248.96100 252.40300 202.42500 1.000 97.46852 346 LYS C C 1
ATOM 6784 O O . LYS D 2 349 ? 247.86700 251.87500 202.24500 1.000 97.46852 346 LYS C O 1
ATOM 6790 N N . THR D 2 350 ? 249.80600 252.61500 201.42000 1.000 98.14906 347 THR C N 1
ATOM 6791 C CA . THR D 2 350 ? 249.45500 252.19100 200.07300 1.000 98.14906 347 THR C CA 1
ATOM 6792 C C . THR D 2 350 ? 249.64700 250.68800 199.89300 1.000 98.14906 347 THR C C 1
ATOM 6793 O O . THR D 2 350 ? 248.86100 250.04100 199.19000 1.000 98.14906 347 THR C O 1
ATOM 6797 N N . ASN D 2 351 ? 250.64700 250.11100 200.57100 1.000 101.22314 348 ASN C N 1
ATOM 6798 C CA . ASN D 2 351 ? 251.10100 248.73300 200.34600 1.000 101.22314 348 ASN C CA 1
ATOM 6799 C C . ASN D 2 351 ? 251.22400 248.42700 198.85400 1.000 101.22314 348 ASN C C 1
ATOM 6800 O O . ASN D 2 351 ? 250.68000 247.44100 198.35200 1.000 101.22314 348 ASN C O 1
ATOM 6805 N N . ILE D 2 352 ? 251.93500 249.30100 198.14000 1.000 103.10364 349 ILE C N 1
ATOM 6806 C CA . ILE D 2 352 ? 252.12900 249.14400 196.70400 1.000 103.10364 349 ILE C CA 1
ATOM 6807 C C . ILE D 2 352 ? 253.05900 247.96700 196.44000 1.000 103.10364 349 ILE C C 1
ATOM 6808 O O . ILE D 2 352 ? 254.04500 247.75500 197.15700 1.000 103.10364 349 ILE C O 1
ATOM 6813 N N . ASP D 2 353 ? 252.72100 247.16600 195.43000 1.000 110.47482 350 ASP C N 1
ATOM 6814 C CA . ASP D 2 353 ? 253.52400 246.01300 195.05200 1.000 110.47482 350 ASP C CA 1
ATOM 6815 C C . ASP D 2 353 ? 253.83100 245.93900 193.56400 1.000 110.47482 350 ASP C C 1
ATOM 6816 O O . ASP D 2 353 ? 254.66800 245.11900 193.17000 1.000 110.47482 350 ASP C O 1
ATOM 6821 N N . THR D 2 354 ? 253.19600 246.75600 192.73200 1.000 112.98448 351 THR C N 1
ATOM 6822 C CA . THR D 2 354 ? 253.37000 246.70100 191.29000 1.000 112.98448 351 THR C CA 1
ATOM 6823 C C . THR D 2 354 ? 254.09700 247.94500 190.78300 1.000 112.98448 351 THR C C 1
ATOM 6824 O O . THR D 2 354 ? 254.50200 248.82100 191.55100 1.000 112.98448 351 THR C O 1
ATOM 6828 N N . LEU D 2 355 ? 254.26900 248.00500 189.46200 1.000 106.28195 352 LEU C N 1
ATOM 6829 C CA . LEU D 2 355 ? 254.93300 249.14400 188.83600 1.000 106.28195 352 LEU C CA 1
ATOM 6830 C C . LEU D 2 355 ? 254.04400 250.38300 188.89500 1.000 106.28195 352 LEU C C 1
ATOM 6831 O O . LEU D 2 355 ? 252.82200 250.29400 188.74800 1.000 106.28195 352 LEU C O 1
ATOM 6836 N N . ASN D 2 356 ? 254.66500 251.54500 189.11400 1.000 99.61151 353 ASN C N 1
ATOM 6837 C CA . ASN D 2 356 ? 253.89000 252.75200 189.38400 1.000 99.61151 353 ASN C CA 1
ATOM 6838 C C . ASN D 2 356 ? 253.58300 253.52900 188.11000 1.000 99.61151 353 ASN C C 1
ATOM 6839 O O . ASN D 2 356 ? 252.60300 254.28400 188.06400 1.000 99.61151 353 ASN C O 1
ATOM 6844 N N . GLU D 2 357 ? 254.40600 253.37100 187.07000 1.000 95.04516 354 GLU C N 1
ATOM 6845 C CA . GLU D 2 357 ? 254.13100 254.07500 185.82100 1.000 95.04516 354 GLU C CA 1
ATOM 6846 C C . GLU D 2 357 ? 252.83600 253.57800 185.19400 1.000 95.04516 354 GLU C C 1
ATOM 6847 O O . GLU D 2 357 ? 252.09400 254.35500 184.58300 1.000 95.04516 354 GLU C O 1
ATOM 6853 N N . ARG D 2 358 ? 252.52600 252.29200 185.36600 1.000 92.74365 355 ARG C N 1
ATOM 6854 C CA . ARG D 2 358 ? 251.24400 251.78800 184.89300 1.000 92.74365 355 ARG C CA 1
ATOM 6855 C C . ARG D 2 358 ? 250.09700 252.34400 185.72400 1.000 92.74365 355 ARG C C 1
ATOM 6856 O O . ARG D 2 358 ? 249.01700 252.60800 185.19200 1.000 92.74365 355 ARG C O 1
ATOM 6864 N N . THR D 2 359 ? 250.30900 252.53700 187.02900 1.000 88.66610 356 THR C N 1
ATOM 6865 C CA . THR D 2 359 ? 249.27200 253.15400 187.85000 1.000 88.66610 356 THR C CA 1
ATOM 6866 C C . THR D 2 359 ? 248.99000 254.57300 187.38400 1.000 88.66610 356 THR C C 1
ATOM 6867 O O . THR D 2 359 ? 247.83100 254.98700 187.29100 1.000 88.66610 356 THR C O 1
ATOM 6871 N N . LEU D 2 360 ? 250.04200 255.33500 187.08000 1.000 84.99112 357 LEU C N 1
ATOM 6872 C CA . LEU D 2 360 ? 249.83800 256.71600 186.64900 1.000 84.99112 357 LEU C CA 1
ATOM 6873 C C . LEU D 2 360 ? 249.22300 256.77700 185.25300 1.000 84.99112 357 LEU C C 1
ATOM 6874 O O . LEU D 2 360 ? 248.36200 257.62500 184.98200 1.000 84.99112 357 LEU C O 1
ATOM 6879 N N . SER D 2 361 ? 249.62200 255.86900 184.36300 1.000 84.29186 358 SER C N 1
ATOM 6880 C CA . SER D 2 361 ? 248.96700 255.79000 183.06300 1.000 84.29186 358 SER C CA 1
ATOM 6881 C C . SER D 2 361 ? 247.50700 255.38200 183.20800 1.000 84.29186 358 SER C C 1
ATOM 6882 O O . SER D 2 361 ? 246.64500 255.86100 182.46500 1.000 84.29186 358 SER C O 1
ATOM 6885 N N . GLN D 2 362 ? 247.20800 254.51400 184.17600 1.000 80.83805 359 GLN C N 1
ATOM 6886 C CA . GLN D 2 362 ? 245.83500 254.07600 184.39400 1.000 80.83805 359 GLN C CA 1
ATOM 6887 C C . GLN D 2 362 ? 244.97200 255.20100 184.94600 1.000 80.83805 359 GLN C C 1
ATOM 6888 O O . GLN D 2 362 ? 243.82100 255.36200 184.53100 1.000 80.83805 359 GLN C O 1
ATOM 6894 N N . VAL D 2 363 ? 245.50200 255.98600 185.88700 1.000 75.46540 360 VAL C N 1
ATOM 6895 C CA . VAL D 2 363 ? 244.71600 257.09700 186.41400 1.000 75.46540 360 VAL C CA 1
ATOM 6896 C C . VAL D 2 363 ? 244.52600 258.16500 185.34500 1.000 75.46540 360 VAL C C 1
ATOM 6897 O O . VAL D 2 363 ? 243.45900 258.77800 185.25700 1.000 75.46540 360 VAL C O 1
ATOM 6901 N N . GLN D 2 364 ? 245.52900 258.37700 184.48300 1.000 71.99902 361 GLN C N 1
ATOM 6902 C CA . GLN D 2 364 ? 245.35700 259.35400 183.40800 1.000 71.99902 361 GLN C CA 1
ATOM 6903 C C . GLN D 2 364 ? 244.34600 258.86900 182.37100 1.000 71.99902 361 GLN C C 1
ATOM 6904 O O . GLN D 2 364 ? 243.51600 259.64900 181.88500 1.000 71.99902 361 GLN C O 1
ATOM 6910 N N . SER D 2 365 ? 244.38200 257.57900 182.03600 1.000 72.67737 362 SER C N 1
ATOM 6911 C CA . SER D 2 365 ? 243.39300 257.02200 181.12100 1.000 72.67737 362 SER C CA 1
ATOM 6912 C C . SER D 2 365 ? 241.99400 257.07200 181.72000 1.000 72.67737 362 SER C C 1
ATOM 6913 O O . SER D 2 365 ? 241.01900 257.35000 181.01600 1.000 72.67737 362 SER C O 1
ATOM 6916 N N . ALA D 2 366 ? 241.87600 256.80600 183.02300 1.000 70.58524 363 ALA C N 1
ATOM 6917 C CA . ALA D 2 366 ? 240.57900 256.88600 183.68500 1.000 70.58524 363 ALA C CA 1
ATOM 6918 C C . ALA D 2 366 ? 240.08800 258.32400 183.76300 1.000 70.58524 363 ALA C C 1
ATOM 6919 O O . ALA D 2 366 ? 238.88200 258.57400 183.73500 1.000 70.58524 363 ALA C O 1
ATOM 6921 N N . ILE D 2 367 ? 241.01000 259.28300 183.87000 1.000 68.05394 364 ILE C N 1
ATOM 6922 C CA . ILE D 2 367 ? 240.64000 260.69300 183.79100 1.000 68.05394 364 ILE C CA 1
ATOM 6923 C C . ILE D 2 367 ? 240.07300 261.01100 182.41500 1.000 68.05394 364 ILE C C 1
ATOM 6924 O O . ILE D 2 367 ? 239.05600 261.70600 182.28600 1.000 68.05394 364 ILE C O 1
ATOM 6929 N N . GLY D 2 368 ? 240.71600 260.49600 181.36800 1.000 68.92898 365 GLY C N 1
ATOM 6930 C CA . GLY D 2 368 ? 240.16500 260.64300 180.03000 1.000 68.92898 365 GLY C CA 1
ATOM 6931 C C . GLY D 2 368 ? 238.78900 260.01500 179.89100 1.000 68.92898 365 GLY C C 1
ATOM 6932 O O . GLY D 2 368 ? 237.89800 260.58300 179.25800 1.000 68.92898 365 GLY C O 1
ATOM 6933 N N . GLN D 2 369 ? 238.59700 258.83800 180.49200 1.000 69.52880 366 GLN C N 1
ATOM 6934 C CA . GLN D 2 369 ? 237.29900 258.16800 180.42800 1.000 69.52880 366 GLN C CA 1
ATOM 6935 C C . GLN D 2 369 ? 236.22600 258.95200 181.17500 1.000 69.52880 366 GLN C C 1
ATOM 6936 O O . GLN D 2 369 ? 235.09300 259.07800 180.69500 1.000 69.52880 366 GLN C O 1
ATOM 6942 N N . LEU D 2 370 ? 236.56200 259.47500 182.35700 1.000 66.24163 367 LEU C N 1
ATOM 6943 C CA . LEU D 2 370 ? 235.61300 260.27300 183.12800 1.000 66.24163 367 LEU C CA 1
ATOM 6944 C C . LEU D 2 370 ? 235.22500 261.53500 182.37800 1.000 66.24163 367 LEU C C 1
ATOM 6945 O O . LEU D 2 370 ? 234.05200 261.92200 182.36800 1.000 66.24163 367 LEU C O 1
ATOM 6950 N N . ARG D 2 371 ? 236.19900 262.19300 181.74300 1.000 68.24451 368 ARG C N 1
ATOM 6951 C CA . ARG D 2 371 ? 235.88200 263.33400 180.89200 1.000 68.24451 368 ARG C CA 1
ATOM 6952 C C . ARG D 2 371 ? 235.02700 262.90600 179.70600 1.000 68.24451 368 ARG C C 1
ATOM 6953 O O . ARG D 2 371 ? 234.19100 263.67800 179.22300 1.000 68.24451 368 ARG C O 1
ATOM 6961 N N . LYS D 2 372 ? 235.21300 261.67400 179.23200 1.000 72.71413 369 LYS C N 1
ATOM 6962 C CA . LYS D 2 372 ? 234.38700 261.15900 178.14900 1.000 72.71413 369 LYS C CA 1
ATOM 6963 C C . LYS D 2 372 ? 233.02200 260.68800 178.63400 1.000 72.71413 369 LYS C C 1
ATOM 6964 O O . LYS D 2 372 ? 232.15900 260.38600 177.80200 1.000 72.71413 369 LYS C O 1
ATOM 6970 N N . HIS D 2 373 ? 232.81700 260.62600 179.95400 1.000 73.00838 370 HIS C N 1
ATOM 6971 C CA . HIS D 2 373 ? 231.60200 260.11400 180.58400 1.000 73.00838 370 HIS C CA 1
ATOM 6972 C C . HIS D 2 373 ? 231.34300 258.66300 180.18900 1.000 73.00838 370 HIS C C 1
ATOM 6973 O O . HIS D 2 373 ? 230.21600 258.30300 179.83700 1.000 73.00838 370 HIS C O 1
ATOM 6980 N N . GLN D 2 374 ? 232.38500 257.82600 180.23300 1.000 72.05080 371 GLN C N 1
ATOM 6981 C CA . GLN D 2 374 ? 232.26800 256.41100 179.90300 1.000 72.05080 371 GLN C CA 1
ATOM 6982 C C . GLN D 2 374 ? 232.91700 255.48800 180.92600 1.000 72.05080 371 GLN C C 1
ATOM 6983 O O . GLN D 2 374 ? 233.08800 254.30000 180.63500 1.000 72.05080 371 GLN C O 1
ATOM 6989 N N . TYR D 2 375 ? 233.28200 255.98800 182.10300 1.000 64.95337 372 TYR C N 1
ATOM 6990 C CA . TYR D 2 375 ? 234.01900 255.18700 183.07300 1.000 64.95337 372 TYR C CA 1
ATOM 6991 C C . TYR D 2 375 ? 233.12900 254.11600 183.69100 1.000 64.95337 372 TYR C C 1
ATOM 6992 O O . TYR D 2 375 ? 231.90900 254.27100 183.77300 1.000 64.95337 372 TYR C O 1
ATOM 7001 N N . GLN D 2 376 ? 233.74900 253.01600 184.11400 1.000 67.72168 373 GLN C N 1
ATOM 7002 C CA . GLN D 2 376 ? 233.05600 251.91500 184.77100 1.000 67.72168 373 GLN C CA 1
ATOM 7003 C C . GLN D 2 376 ? 233.96100 251.35700 185.85900 1.000 67.72168 373 GLN C C 1
ATOM 7004 O O . GLN D 2 376 ? 235.06400 250.88200 185.56900 1.000 67.72168 373 GLN C O 1
ATOM 7010 N N . ALA D 2 377 ? 233.49000 251.40500 187.10100 1.000 63.97871 374 ALA C N 1
ATOM 7011 C C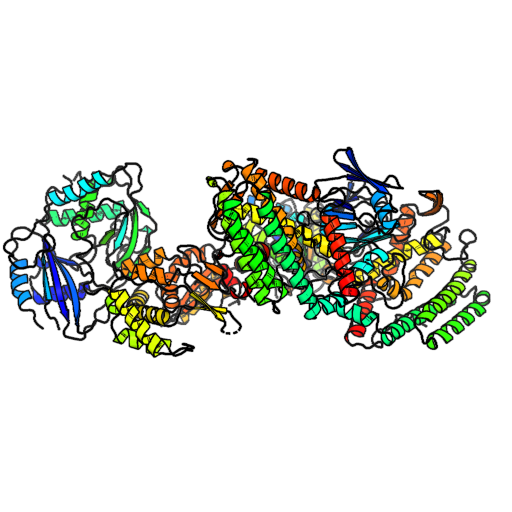A . ALA D 2 377 ? 234.35400 251.14100 188.24000 1.000 63.97871 374 ALA C CA 1
ATOM 7012 C C . ALA D 2 377 ? 234.71400 249.65900 188.34200 1.000 63.97871 374 ALA C C 1
ATOM 7013 O O . ALA D 2 377 ? 233.91500 248.78900 187.98700 1.000 63.97871 374 ALA C O 1
ATOM 7015 N N . PRO D 2 378 ? 235.91700 249.34900 188.81800 1.000 60.72834 375 PRO C N 1
ATOM 7016 C CA . PRO D 2 378 ? 236.27300 247.95000 189.07400 1.000 60.72834 375 PRO C CA 1
ATOM 7017 C C . PRO D 2 378 ? 235.54000 247.39300 190.28400 1.000 60.72834 375 PRO C C 1
ATOM 7018 O O . PRO D 2 378 ? 235.11500 248.13200 191.17300 1.000 60.72834 375 PRO C O 1
ATOM 7022 N N . LYS D 2 379 ? 235.40300 246.07100 190.31200 1.000 58.28137 376 LYS C N 1
ATOM 7023 C CA . LYS D 2 379 ? 234.80700 245.39200 191.45100 1.000 58.28137 376 LYS C CA 1
ATOM 7024 C C . LYS D 2 379 ? 235.86700 245.10200 192.51200 1.000 58.28137 376 LYS C C 1
ATOM 7025 O O . LYS D 2 379 ? 237.06500 245.03700 192.22800 1.000 58.28137 376 LYS C O 1
ATOM 7031 N N . LEU D 2 380 ? 235.41000 244.92700 193.75000 1.000 56.72869 377 LEU C N 1
ATOM 7032 C CA . LEU D 2 380 ? 236.31500 244.84600 194.88800 1.000 56.72869 377 LEU C CA 1
ATOM 7033 C C . LEU D 2 380 ? 237.13100 243.55500 194.84700 1.000 56.72869 377 LEU C C 1
ATOM 7034 O O . LEU D 2 380 ? 236.81400 242.60900 194.12400 1.000 56.72869 377 LEU C O 1
ATOM 7039 N N . GLN D 2 381 ? 238.21700 243.53300 195.62000 1.000 62.72043 378 GLN C N 1
ATOM 7040 C CA . GLN D 2 381 ? 239.06200 242.35300 195.74000 1.000 62.72043 378 GLN C CA 1
ATOM 7041 C C . GLN D 2 381 ? 239.41400 242.14500 197.20300 1.000 62.72043 378 GLN C C 1
ATOM 7042 O O . GLN D 2 381 ? 239.71600 243.10400 197.91300 1.000 62.72043 378 GLN C O 1
ATOM 7048 N N . GLY D 2 382 ? 239.39600 240.89400 197.65000 1.000 67.88990 379 GLY C N 1
ATOM 7049 C CA . GLY D 2 382 ? 239.64600 240.61500 199.05100 1.000 67.88990 379 GLY C CA 1
ATOM 7050 C C . GLY D 2 382 ? 241.05800 240.15800 199.35300 1.000 67.88990 379 GLY C C 1
ATOM 7051 O O . GLY D 2 382 ? 241.45800 239.06300 198.95300 1.000 67.88990 379 GLY C O 1
ATOM 7052 N N . PHE D 2 383 ? 241.82200 240.97700 200.06900 1.000 75.53713 380 PHE C N 1
ATOM 7053 C CA . PHE D 2 383 ? 243.21400 240.68900 200.37300 1.000 75.53713 380 PHE C CA 1
ATOM 7054 C C . PHE D 2 383 ? 243.36800 240.44400 201.86600 1.000 75.53713 380 PHE C C 1
ATOM 7055 O O . PHE D 2 383 ? 242.69800 241.08900 202.67800 1.000 75.53713 380 PHE C O 1
ATOM 7063 N N . THR D 2 384 ? 244.24200 239.51000 202.22400 1.000 88.92845 381 THR C N 1
ATOM 7064 C CA . THR D 2 384 ? 244.63900 239.36500 203.61600 1.000 88.92845 381 THR C CA 1
ATOM 7065 C C . THR D 2 384 ? 245.60300 240.48300 203.99300 1.000 88.92845 381 THR C C 1
ATOM 7066 O O . THR D 2 384 ? 246.31300 241.02300 203.14100 1.000 88.92845 381 THR C O 1
ATOM 7070 N N . ILE D 2 385 ? 245.61500 240.84400 205.27100 1.000 90.08985 382 ILE C N 1
ATOM 7071 C CA . ILE D 2 385 ? 246.48100 241.92400 205.72900 1.000 90.08985 382 ILE C CA 1
ATOM 7072 C C . ILE D 2 385 ? 247.81500 241.36100 206.20300 1.000 90.08985 382 ILE C C 1
ATOM 7073 O O . ILE D 2 385 ? 248.14800 240.21200 205.92000 1.000 90.08985 382 ILE C O 1
ATOM 7078 N N . GLU D 2 392 ? 246.49600 237.59900 209.02900 1.000 94.97895 389 GLU C N 1
ATOM 7079 C CA . GLU D 2 392 ? 245.51700 237.99800 210.03100 1.000 94.97895 389 GLU C CA 1
ATOM 7080 C C . GLU D 2 392 ? 244.14600 238.22600 209.40000 1.000 94.97895 389 GLU C C 1
ATOM 7081 O O . GLU D 2 392 ? 243.64500 237.37600 208.66600 1.000 94.97895 389 GLU C O 1
ATOM 7087 N N . ARG D 2 393 ? 243.54600 239.37800 209.69300 1.000 94.08512 390 ARG C N 1
ATOM 7088 C CA . ARG D 2 393 ? 242.20300 239.67000 209.21000 1.000 94.08512 390 ARG C CA 1
ATOM 7089 C C . ARG D 2 393 ? 242.19000 239.85700 207.69800 1.000 94.08512 390 ARG C C 1
ATOM 7090 O O . ARG D 2 393 ? 243.20100 240.21500 207.08800 1.000 94.08512 390 ARG C O 1
ATOM 7098 N N . LEU D 2 394 ? 241.03600 239.59800 207.09100 1.000 81.45386 391 LEU C N 1
ATOM 7099 C CA . LEU D 2 394 ? 240.85000 239.73600 205.65400 1.000 81.45386 391 LEU C CA 1
ATOM 7100 C C . LEU D 2 394 ? 240.04300 241.00000 205.39100 1.000 81.45386 391 LEU C C 1
ATOM 7101 O O . LEU D 2 394 ? 238.97600 241.18900 205.98300 1.000 81.45386 391 LEU C O 1
ATOM 7106 N N . LEU D 2 395 ? 240.55200 241.86200 204.51300 1.000 72.87265 392 LEU C N 1
ATOM 7107 C CA . LEU D 2 395 ? 239.92100 243.13600 204.20200 1.000 72.87265 392 LEU C CA 1
ATOM 7108 C C . LEU D 2 395 ? 239.70000 243.23800 202.70100 1.000 72.87265 392 LEU C C 1
ATOM 7109 O O . LEU D 2 395 ? 240.55600 242.82800 201.91400 1.000 72.87265 392 LEU C O 1
ATOM 7114 N N . ALA D 2 396 ? 238.54800 243.76500 202.30700 1.000 65.43035 393 ALA C N 1
ATOM 7115 C CA . ALA D 2 396 ? 238.18600 243.85900 200.90100 1.000 65.43035 393 ALA C CA 1
ATOM 7116 C C . ALA D 2 396 ? 238.37600 245.29000 200.42400 1.000 65.43035 393 ALA C C 1
ATOM 7117 O O . ALA D 2 396 ? 237.67400 246.19800 200.87700 1.000 65.43035 393 ALA C O 1
ATOM 7119 N N . VAL D 2 397 ? 239.31100 245.48800 199.50000 1.000 63.38337 394 VAL C N 1
ATOM 7120 C CA . VAL D 2 397 ? 239.63500 246.80900 198.98400 1.000 63.38337 394 VAL C CA 1
ATOM 7121 C C . VAL D 2 397 ? 239.64400 246.76800 197.46500 1.000 63.38337 394 VAL C C 1
ATOM 7122 O O . VAL D 2 397 ? 239.74800 245.70300 196.84900 1.000 63.38337 394 VAL C O 1
ATOM 7126 N N . SER D 2 398 ? 239.51100 247.93900 196.86600 1.000 61.67911 395 SER C N 1
ATOM 7127 C CA . SER D 2 398 ? 239.55700 248.09400 195.42600 1.000 61.67911 395 SER C CA 1
ATOM 7128 C C . SER D 2 398 ? 241.00600 248.21900 194.96000 1.000 61.67911 395 SER C C 1
ATOM 7129 O O . SER D 2 398 ? 241.91200 248.38800 195.77800 1.000 61.67911 395 SER C O 1
ATOM 7132 N N . PRO D 2 399 ? 241.26300 248.10300 193.65400 1.000 63.79815 396 PRO C N 1
ATOM 7133 C CA . PRO D 2 399 ? 242.60400 248.41800 193.15000 1.000 63.79815 396 PRO C CA 1
ATOM 7134 C C . PRO D 2 399 ? 242.97300 249.86800 193.42900 1.000 63.79815 396 PRO C C 1
ATOM 7135 O O . PRO D 2 399 ? 242.11300 250.74200 193.54300 1.000 63.79815 396 PRO C O 1
ATOM 7139 N N . LEU D 2 400 ? 244.28200 250.11100 193.53300 1.000 67.01786 397 LEU C N 1
ATOM 7140 C CA . LEU D 2 400 ? 244.77400 251.32200 194.18800 1.000 67.01786 397 LEU C CA 1
ATOM 7141 C C . LEU D 2 400 ? 244.45400 252.58200 193.39500 1.000 67.01786 397 LEU C C 1
ATOM 7142 O O . LEU D 2 400 ? 244.33300 253.66600 193.97400 1.000 67.01786 397 LEU C O 1
ATOM 7147 N N . TYR D 2 401 ? 244.32000 252.47400 192.07500 1.000 63.77166 398 TYR C N 1
ATOM 7148 C CA . TYR D 2 401 ? 244.03600 253.66800 191.28600 1.000 63.77166 398 TYR C CA 1
ATOM 7149 C C . TYR D 2 401 ? 242.60100 254.14800 191.49500 1.000 63.77166 398 TYR C C 1
ATOM 7150 O O . TYR D 2 401 ? 242.34300 255.36000 191.57000 1.000 63.77166 398 TYR C O 1
ATOM 7159 N N . ASP D 2 402 ? 241.65600 253.21600 191.63100 1.000 60.89029 399 ASP C N 1
ATOM 7160 C CA . ASP D 2 402 ? 240.29600 253.61700 191.97400 1.000 60.89029 399 ASP C CA 1
ATOM 7161 C C . ASP D 2 402 ? 240.23800 254.18500 193.38600 1.000 60.89029 399 ASP C C 1
ATOM 7162 O O . ASP D 2 402 ? 239.47300 255.11900 193.65700 1.000 60.89029 399 ASP C O 1
ATOM 7167 N N . ARG D 2 403 ? 241.04700 253.63800 194.29400 1.000 61.03590 400 ARG C N 1
ATOM 7168 C CA . ARG D 2 403 ? 241.16400 254.21300 195.62800 1.000 61.03590 400 ARG C CA 1
ATOM 7169 C C . ARG D 2 403 ? 241.69000 255.64300 195.56000 1.000 61.03590 400 ARG C C 1
ATOM 7170 O O . ARG D 2 403 ? 241.25800 256.51200 196.32700 1.000 61.03590 400 ARG C O 1
ATOM 7178 N N . ILE D 2 404 ? 242.61600 255.90600 194.63700 1.000 60.45435 401 ILE C N 1
ATOM 7179 C CA . ILE D 2 404 ? 243.13500 257.25600 194.44900 1.000 60.45435 401 ILE C CA 1
ATOM 7180 C C . ILE D 2 404 ? 242.03600 258.18900 193.96500 1.000 60.45435 401 ILE C C 1
ATOM 7181 O O . ILE D 2 404 ? 241.91300 259.32300 194.44300 1.000 60.45435 401 ILE C O 1
ATOM 7186 N N . LEU D 2 405 ? 241.21700 257.73000 193.01800 1.000 54.32876 402 LEU C N 1
ATOM 7187 C CA . LEU D 2 405 ? 240.11400 258.56600 192.53900 1.000 54.32876 402 LEU C CA 1
ATOM 7188 C C . LEU D 2 405 ? 239.10800 258.86400 193.65400 1.000 54.32876 402 LEU C C 1
ATOM 7189 O O . LEU D 2 405 ? 238.60500 259.99400 193.77100 1.000 54.32876 402 LEU C O 1
ATOM 7194 N N . GLN D 2 406 ? 238.81300 257.86700 194.49200 1.000 52.66956 403 GLN C N 1
ATOM 7195 C CA . GLN D 2 406 ? 237.90500 258.09000 195.61500 1.000 52.66956 403 GLN C CA 1
ATOM 7196 C C . GLN D 2 406 ? 238.48700 259.07600 196.62300 1.000 52.66956 403 GLN C C 1
ATOM 7197 O O . GLN D 2 406 ? 237.76900 259.94200 197.14000 1.000 52.66956 403 GLN C O 1
ATOM 7203 N N . LYS D 2 407 ? 239.78200 258.96400 196.92000 1.000 51.18216 404 LYS C N 1
ATOM 7204 C CA . LYS D 2 407 ? 240.41000 259.92600 197.82200 1.000 51.18216 404 LYS C CA 1
ATOM 7205 C C . LYS D 2 407 ? 240.38500 261.33200 197.23300 1.000 51.18216 404 LYS C C 1
ATOM 7206 O O . LYS D 2 407 ? 240.22900 262.31600 197.96500 1.000 51.18216 404 LYS C O 1
ATOM 7212 N N . ALA D 2 408 ? 240.53600 261.45000 195.91300 1.000 48.64674 405 ALA C N 1
ATOM 7213 C CA . ALA D 2 408 ? 240.43800 262.76100 195.28100 1.000 48.64674 405 ALA C CA 1
ATOM 7214 C C . ALA D 2 408 ? 239.04500 263.35200 195.45000 1.000 48.64674 405 ALA C C 1
ATOM 7215 O O . ALA D 2 408 ? 238.89700 264.54600 195.74800 1.000 48.64674 405 ALA C O 1
ATOM 7217 N N . ALA D 2 409 ? 238.00800 262.52700 195.27800 1.000 43.72828 406 ALA C N 1
ATOM 7218 C CA . ALA D 2 409 ? 236.64500 263.02100 195.47900 1.000 43.72828 406 ALA C CA 1
ATOM 7219 C C . ALA D 2 409 ? 236.41200 263.43800 196.92700 1.000 43.72828 406 ALA C C 1
ATOM 7220 O O . ALA D 2 409 ? 235.72800 264.43400 197.19100 1.000 43.72828 406 ALA C O 1
ATOM 7222 N N . ALA D 2 410 ? 236.97800 262.69200 197.87900 1.000 42.71362 407 ALA C N 1
ATOM 7223 C CA . ALA D 2 410 ? 236.84800 263.06400 199.28700 1.000 42.71362 407 ALA C CA 1
ATOM 7224 C C . ALA D 2 410 ? 237.53500 264.39400 199.57900 1.000 42.71362 407 ALA C C 1
ATOM 7225 O O . ALA D 2 410 ? 237.00300 265.23300 200.31800 1.000 42.71362 407 ALA C O 1
ATOM 7227 N N . ILE D 2 411 ? 238.73200 264.59300 199.02000 1.000 45.01609 408 ILE C N 1
ATOM 7228 C CA . ILE D 2 411 ? 239.46100 265.84900 199.20000 1.000 45.01609 408 ILE C CA 1
ATOM 7229 C C . ILE D 2 411 ? 238.66000 267.01700 198.64200 1.000 45.01609 408 ILE C C 1
ATOM 7230 O O . ILE D 2 411 ? 238.60900 268.09700 199.24200 1.000 45.01609 408 ILE C O 1
ATOM 7235 N N . VAL D 2 412 ? 238.01100 266.81900 197.49600 1.000 42.93526 409 VAL C N 1
ATOM 7236 C CA . VAL D 2 412 ? 237.17200 267.88200 196.95000 1.000 42.93526 409 VAL C CA 1
ATOM 7237 C C . VAL D 2 412 ? 235.97000 268.15500 197.85100 1.000 42.93526 409 VAL C C 1
ATOM 7238 O O . VAL D 2 412 ? 235.63700 269.31400 198.12300 1.000 42.93526 409 VAL C O 1
ATOM 7242 N N . LEU D 2 413 ? 235.30000 267.10400 198.33400 1.000 41.41585 410 LEU C N 1
ATOM 7243 C CA . LEU D 2 413 ? 234.04700 267.30200 199.06100 1.000 41.41585 410 LEU C CA 1
ATOM 7244 C C . LEU D 2 413 ? 234.22200 267.75600 200.50300 1.000 41.41585 410 LEU C C 1
ATOM 7245 O O . LEU D 2 413 ? 233.25900 268.26200 201.08200 1.000 41.41585 410 LEU C O 1
ATOM 7250 N N . THR D 2 414 ? 235.40300 267.58200 201.09700 1.000 43.05078 411 THR C N 1
ATOM 7251 C CA . THR D 2 414 ? 235.55700 267.84900 202.52900 1.000 43.05078 411 THR C CA 1
ATOM 7252 C C . THR D 2 414 ? 235.23200 269.27700 202.98500 1.000 43.05078 411 THR C C 1
ATOM 7253 O O . THR D 2 414 ? 234.51900 269.41000 203.99700 1.000 43.05078 411 THR C O 1
ATOM 7257 N N . PRO D 2 415 ? 235.70400 270.36000 202.34200 1.000 42.55775 412 PRO C N 1
ATOM 7258 C CA . PRO D 2 415 ? 235.47000 271.69500 202.93400 1.000 42.55775 412 PRO C CA 1
ATOM 7259 C C . PRO D 2 415 ? 234.00600 272.10600 203.01600 1.000 42.55775 412 PRO C C 1
ATOM 7260 O O . PRO D 2 415 ? 233.57900 272.65000 204.04500 1.000 42.55775 412 PRO C O 1
ATOM 7264 N N . GLY D 2 416 ? 233.22300 271.86600 201.96300 1.000 43.31406 413 GLY C N 1
ATOM 7265 C CA . GLY D 2 416 ? 231.81600 272.23300 202.00100 1.000 43.31406 413 GLY C CA 1
ATOM 7266 C C . GLY D 2 416 ? 231.04000 271.47200 203.05900 1.000 43.31406 413 GLY C C 1
ATOM 7267 O O . GLY D 2 416 ? 230.22300 272.05100 203.77900 1.000 43.31406 413 GLY C O 1
ATOM 7268 N N . LEU D 2 417 ? 231.29600 270.16900 203.18000 1.000 43.18711 414 LEU C N 1
ATOM 7269 C CA . LEU D 2 417 ? 230.60000 269.36900 204.18200 1.000 43.18711 414 LEU C CA 1
ATOM 7270 C C . LEU D 2 417 ? 231.00900 269.77100 205.59100 1.000 43.18711 414 LEU C C 1
ATOM 7271 O O . LEU D 2 417 ? 230.17500 269.79400 206.50300 1.000 43.18711 414 LEU C O 1
ATOM 7276 N N . ASP D 2 418 ? 232.28900 270.08800 205.79400 1.000 51.87429 415 ASP C N 1
ATOM 7277 C CA . ASP D 2 418 ? 232.72600 270.55600 207.10600 1.000 51.87429 415 ASP C CA 1
ATOM 7278 C C . ASP D 2 418 ? 232.05900 271.87900 207.47200 1.000 51.87429 415 ASP C C 1
ATOM 7279 O O . ASP D 2 418 ? 231.60000 272.06300 208.60800 1.000 51.87429 415 ASP C O 1
ATOM 7284 N N . ALA D 2 419 ? 231.97400 272.80200 206.51100 1.000 48.30346 416 ALA C N 1
ATOM 7285 C CA . ALA D 2 419 ? 231.33500 274.08600 206.77600 1.000 48.30346 416 ALA C CA 1
ATOM 7286 C C . ALA D 2 419 ? 229.83800 273.93300 207.00800 1.000 48.30346 416 ALA C C 1
ATOM 7287 O O . ALA D 2 419 ? 229.23700 274.72900 207.73500 1.000 48.30346 416 ALA C O 1
ATOM 7289 N N . ILE D 2 420 ? 229.20800 272.92800 206.39300 1.000 48.25722 417 ILE C N 1
ATOM 7290 C CA . ILE D 2 420 ? 227.76900 272.76400 206.59400 1.000 48.25722 417 ILE C CA 1
ATOM 7291 C C . ILE D 2 420 ? 227.48700 272.01100 207.88400 1.000 48.25722 417 ILE C C 1
ATOM 7292 O O . ILE D 2 420 ? 226.39900 272.12600 208.45400 1.000 48.25722 417 ILE C O 1
ATOM 7297 N N . MET D 2 421 ? 228.44400 271.22200 208.36800 1.000 53.05052 418 MET C N 1
ATOM 7298 C CA . MET D 2 421 ? 228.24600 270.59500 209.66900 1.000 53.05052 418 MET C CA 1
ATOM 7299 C C . MET D 2 421 ? 228.50100 271.58400 210.79500 1.000 53.05052 418 MET C C 1
ATOM 7300 O O . MET D 2 421 ? 227.88800 271.49300 211.86400 1.000 53.05052 418 MET C O 1
ATOM 7305 N N . SER D 2 422 ? 229.41400 272.53400 210.58200 1.000 53.18793 419 SER C N 1
ATOM 7306 C CA . SER D 2 422 ? 229.64200 273.55500 211.60300 1.000 53.18793 419 SER C CA 1
ATOM 7307 C C . SER D 2 422 ? 228.44300 274.48800 211.74800 1.000 53.18793 419 SER C C 1
ATOM 7308 O O . SER D 2 422 ? 228.10700 274.90100 212.86200 1.000 53.18793 419 SER C O 1
ATOM 7311 N N . GLN D 2 423 ? 227.78700 274.83100 210.64000 1.000 52.93238 420 GLN C N 1
ATOM 7312 C CA . GLN D 2 423 ? 226.71800 275.82300 210.62400 1.000 52.93238 420 GLN C CA 1
ATOM 7313 C C . GLN D 2 423 ? 225.32400 275.22500 210.72000 1.000 52.93238 420 GLN C C 1
ATOM 7314 O O . GLN D 2 423 ? 224.37400 275.87700 210.27600 1.000 52.93238 420 GLN C O 1
ATOM 7320 N N . ALA D 2 424 ? 225.15100 274.02500 211.26700 1.000 53.75096 421 ALA C N 1
ATOM 7321 C CA . ALA D 2 424 ? 223.84600 273.38100 211.27100 1.000 53.75096 421 ALA C CA 1
ATOM 7322 C C . ALA D 2 424 ? 223.52800 272.81700 212.64600 1.000 53.75096 421 ALA C C 1
ATOM 7323 O O . ALA D 2 424 ? 224.39300 272.71000 213.51900 1.000 53.75096 421 ALA C O 1
ATOM 7325 N N . SER D 2 425 ? 222.25400 272.45200 212.81600 1.000 56.57021 422 SER C N 1
ATOM 7326 C CA . SER D 2 425 ? 221.76800 271.97600 214.10700 1.000 56.57021 422 SER C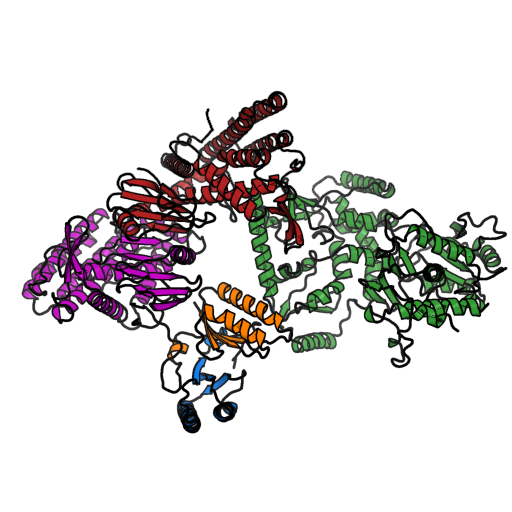 CA 1
ATOM 7327 C C . SER D 2 425 ? 222.42000 270.65700 214.50100 1.000 56.57021 422 SER C C 1
ATOM 7328 O O . SER D 2 425 ? 222.73500 270.44100 215.67700 1.000 56.57021 422 SER C O 1
ATOM 7331 N N . TYR D 2 426 ? 222.63600 269.76200 213.53600 1.000 54.75899 423 TYR C N 1
ATOM 7332 C CA . TYR D 2 426 ? 223.24600 268.46000 213.81100 1.000 54.75899 423 TYR C CA 1
ATOM 7333 C C . TYR D 2 426 ? 224.77300 268.57500 213.80600 1.000 54.75899 423 TYR C C 1
ATOM 7334 O O . TYR D 2 426 ? 225.49500 267.77500 213.21400 1.000 54.75899 423 TYR C O 1
ATOM 7343 N N . GLY D 2 427 ? 225.26700 269.55900 214.54500 1.000 67.67195 424 GLY C N 1
ATOM 7344 C CA . GLY D 2 427 ? 226.65600 269.97800 214.46200 1.000 67.67195 424 GLY C CA 1
ATOM 7345 C C . GLY D 2 427 ? 227.49000 269.40300 215.59200 1.000 67.67195 424 GLY C C 1
ATOM 7346 O O . GLY D 2 427 ? 227.04500 269.35200 216.74100 1.000 67.67195 424 GLY C O 1
ATOM 7347 N N . TYR D 2 428 ? 228.69400 268.95800 215.24800 1.000 73.42041 425 TYR C N 1
ATOM 7348 C CA . TYR D 2 428 ? 229.69900 268.66700 216.25800 1.000 73.42041 425 TYR C CA 1
ATOM 7349 C C . TYR D 2 428 ? 230.07800 269.95200 216.97800 1.000 73.42041 425 TYR C C 1
ATOM 7350 O O . TYR D 2 428 ? 230.09700 271.02800 216.37600 1.000 73.42041 425 TYR C O 1
ATOM 7359 N N . ARG D 2 429 ? 230.36500 269.84800 218.27200 1.000 85.03556 426 ARG C N 1
ATOM 7360 C CA . ARG D 2 429 ? 230.79800 271.00500 219.05400 1.000 85.03556 426 ARG C CA 1
ATOM 7361 C C . ARG D 2 429 ? 232.25700 270.80300 219.43700 1.000 85.03556 426 ARG C C 1
ATOM 7362 O O . ARG D 2 429 ? 232.57000 270.05000 220.36100 1.000 85.03556 426 ARG C O 1
ATOM 7370 N N . LYS D 2 430 ? 233.15400 271.48500 218.71700 1.000 89.93378 427 LYS C N 1
ATOM 7371 C CA . LYS D 2 430 ? 234.58700 271.31200 218.93800 1.000 89.93378 427 LYS C CA 1
ATOM 7372 C C . LYS D 2 430 ? 235.01200 271.83300 220.30400 1.000 89.93378 427 LYS C C 1
ATOM 7373 O O . LYS D 2 430 ? 235.68000 271.12600 221.06600 1.000 89.93378 427 LYS C O 1
ATOM 7379 N N . GLY D 2 431 ? 234.63900 273.06500 220.63100 1.000 92.42823 428 GLY C N 1
ATOM 7380 C CA . GLY D 2 431 ? 234.95000 273.58700 221.94200 1.000 92.42823 428 GLY C CA 1
ATOM 7381 C C . GLY D 2 431 ? 233.84800 273.23500 222.91200 1.000 92.42823 428 GLY C C 1
ATOM 7382 O O . GLY D 2 431 ? 232.84000 273.93800 223.01000 1.000 92.42823 428 GLY C O 1
ATOM 7383 N N . LEU D 2 432 ? 234.04100 272.14600 223.64400 1.000 97.22525 429 LEU C N 1
ATOM 7384 C CA . LEU D 2 432 ? 233.04700 271.63300 224.57100 1.000 97.22525 429 LEU C CA 1
ATOM 7385 C C . LEU D 2 432 ? 233.17000 272.37000 225.89800 1.000 97.22525 429 LEU C C 1
ATOM 7386 O O . LEU D 2 432 ? 234.27500 272.53600 226.42400 1.000 97.22525 429 LEU C O 1
ATOM 7391 N N . SER D 2 433 ? 232.04100 272.84700 226.41300 1.000 101.33254 430 SER C N 1
ATOM 7392 C CA . SER D 2 433 ? 232.01900 273.34700 227.77700 1.000 101.33254 430 SER C CA 1
ATOM 7393 C C . SER D 2 433 ? 232.00900 272.16200 228.73100 1.000 101.33254 430 SER C C 1
ATOM 7394 O O . SER D 2 433 ? 231.04100 271.39700 228.77900 1.000 101.33254 430 SER C O 1
ATOM 7397 N N . ARG D 2 434 ? 233.10600 272.00300 229.47600 1.000 100.09947 431 ARG C N 1
ATOM 7398 C CA . ARG D 2 434 ? 233.31000 270.78300 230.25100 1.000 100.09947 431 ARG C CA 1
ATOM 7399 C C . ARG D 2 434 ? 232.23900 270.61700 231.32000 1.000 100.09947 431 ARG C C 1
ATOM 7400 O O . ARG D 2 434 ? 231.74800 269.50300 231.55100 1.000 100.09947 431 ARG C O 1
ATOM 7408 N N . GLN D 2 435 ? 231.85700 271.71400 231.97500 1.000 102.15525 432 GLN C N 1
ATOM 7409 C CA . GLN D 2 435 ? 230.76200 271.65300 232.93600 1.000 102.15525 432 GLN C CA 1
ATOM 7410 C C . GLN D 2 435 ? 229.46100 271.25800 232.25200 1.000 102.15525 432 GLN C C 1
ATOM 7411 O O . GLN D 2 435 ? 228.70300 270.43200 232.77400 1.000 102.15525 432 GLN C O 1
ATOM 7417 N N . GLN D 2 436 ? 229.19900 271.81900 231.06900 1.000 99.28893 433 GLN C N 1
ATOM 7418 C CA . GLN D 2 436 ? 227.98700 271.47300 230.33500 1.000 99.28893 433 GLN C CA 1
ATOM 7419 C C . GLN D 2 436 ? 228.00300 270.01500 229.89000 1.000 99.28893 433 GLN C C 1
ATOM 7420 O O . GLN D 2 436 ? 226.97200 269.33900 229.93300 1.000 99.28893 433 GLN C O 1
ATOM 7426 N N . VAL D 2 437 ? 229.16300 269.50500 229.47400 1.000 96.78006 434 VAL C N 1
ATOM 7427 C CA . VAL D 2 437 ? 229.22700 268.12400 229.00000 1.000 96.78006 434 VAL C CA 1
ATOM 7428 C C . VAL D 2 437 ? 229.04200 267.14100 230.15300 1.000 96.78006 434 VAL C C 1
ATOM 7429 O O . VAL D 2 437 ? 228.31000 266.14700 230.03100 1.000 96.78006 434 VAL C O 1
ATOM 7433 N N . ARG D 2 438 ? 229.69200 267.39800 231.29200 1.000 96.71426 435 ARG C N 1
ATOM 7434 C CA . ARG D 2 438 ? 229.45500 266.56200 232.46400 1.000 96.71426 435 ARG C CA 1
ATOM 7435 C C . ARG D 2 438 ? 228.00800 266.66100 232.92300 1.000 96.71426 435 ARG C C 1
ATOM 7436 O O . ARG D 2 438 ? 227.43000 265.67300 233.38800 1.000 96.71426 435 ARG C O 1
ATOM 7444 N N . TYR D 2 439 ? 227.40200 267.84500 232.79500 1.000 96.97921 436 TYR C N 1
ATOM 7445 C CA . TYR D 2 439 ? 225.99400 267.99700 233.14000 1.000 96.97921 436 TYR C CA 1
ATOM 7446 C C . TYR D 2 439 ? 225.10500 267.17700 232.21600 1.000 96.97921 436 TYR C C 1
ATOM 7447 O O . TYR D 2 439 ? 224.11400 266.59400 232.66100 1.000 96.97921 436 TYR C O 1
ATOM 7456 N N . GLU D 2 440 ? 225.44000 267.12500 230.92600 1.000 92.87773 437 GLU C N 1
ATOM 7457 C CA . GLU D 2 440 ? 224.67500 266.30300 229.99300 1.000 92.87773 437 GLU C CA 1
ATOM 7458 C C . GLU D 2 440 ? 224.80300 264.82300 230.33500 1.000 92.87773 437 GLU C C 1
ATOM 7459 O O . GLU D 2 440 ? 223.81900 264.07500 230.28800 1.000 92.87773 437 GLU C O 1
ATOM 7465 N N . ILE D 2 441 ? 226.01400 264.38400 230.69100 1.000 86.40035 438 ILE C N 1
ATOM 7466 C CA . ILE D 2 441 ? 226.20600 262.98900 231.08800 1.000 86.40035 438 ILE C CA 1
ATOM 7467 C C . ILE D 2 441 ? 225.40000 262.66500 232.34100 1.000 86.40035 438 ILE C C 1
ATOM 7468 O O . ILE D 2 441 ? 224.73200 261.62500 232.41500 1.000 86.40035 438 ILE C O 1
ATOM 7473 N N . GLN D 2 442 ? 225.43200 263.55000 233.34100 1.000 86.38409 439 GLN C N 1
ATOM 7474 C CA . GLN D 2 442 ? 224.69800 263.28400 234.57500 1.000 86.38409 439 GLN C CA 1
ATOM 7475 C C . GLN D 2 442 ? 223.19200 263.34400 234.35000 1.000 86.38409 439 GLN C C 1
ATOM 7476 O O . GLN D 2 442 ? 222.43500 262.58200 234.96000 1.000 86.38409 439 GLN C O 1
ATOM 7482 N N . ASN D 2 443 ? 222.73900 264.23400 233.46500 1.000 83.64085 440 ASN C N 1
ATOM 7483 C CA . ASN D 2 443 ? 221.32500 264.29700 233.11800 1.000 83.64085 440 ASN C CA 1
ATOM 7484 C C . ASN D 2 443 ? 220.88400 263.01200 232.42900 1.000 83.64085 440 ASN C C 1
ATOM 7485 O O . ASN D 2 443 ? 219.78800 262.50100 232.69000 1.000 83.64085 440 ASN C O 1
ATOM 7490 N N . ALA D 2 444 ? 221.73000 262.46800 231.55200 1.000 76.90173 441 ALA C N 1
ATOM 7491 C CA . ALA D 2 444 ? 221.39700 261.21000 230.89300 1.000 76.90173 441 ALA C CA 1
ATOM 7492 C C . ALA D 2 444 ? 221.40000 260.05000 231.88000 1.000 76.90173 441 ALA C C 1
ATOM 7493 O O . ALA D 2 444 ? 220.59700 259.12000 231.75600 1.000 76.90173 441 ALA C O 1
ATOM 7495 N N . TYR D 2 445 ? 222.30800 260.08000 232.85700 1.000 73.92201 442 TYR C N 1
ATOM 7496 C CA . TYR D 2 445 ? 222.27700 259.09800 233.93800 1.000 73.92201 442 TYR C CA 1
ATOM 7497 C C . TYR D 2 445 ? 220.96600 259.19600 234.71300 1.000 73.92201 442 TYR C C 1
ATOM 7498 O O . TYR D 2 445 ? 220.38900 258.17900 235.11200 1.000 73.92201 442 TYR C O 1
ATOM 7507 N N . ARG D 2 446 ? 220.49400 260.42100 234.94600 1.000 78.82728 443 ARG C N 1
ATOM 7508 C CA . ARG D 2 446 ? 219.19300 260.62700 235.57400 1.000 78.82728 443 ARG C CA 1
ATOM 7509 C C . ARG D 2 446 ? 218.06700 260.09000 234.70000 1.000 78.82728 443 ARG C C 1
ATOM 7510 O O . ARG D 2 446 ? 217.02800 259.65600 235.20800 1.000 78.82728 443 ARG C O 1
ATOM 7518 N N . GLN D 2 447 ? 218.25200 260.11800 233.38000 1.000 77.09596 444 GLN C N 1
ATOM 7519 C CA . GLN D 2 447 ? 217.24200 259.55800 232.49000 1.000 77.09596 444 GLN C CA 1
ATOM 7520 C C . GLN D 2 447 ? 217.15400 258.04200 232.62000 1.000 77.09596 444 GLN C C 1
ATOM 7521 O O . GLN D 2 447 ? 216.08100 257.46500 232.41300 1.000 77.09596 444 GLN C O 1
ATOM 7527 N N . GLY D 2 448 ? 218.26100 257.38300 232.95500 1.000 71.36047 445 GLY C N 1
ATOM 7528 C CA . GLY D 2 448 ? 218.27500 255.93800 233.08300 1.000 71.36047 445 GLY C CA 1
ATOM 7529 C C . GLY D 2 448 ? 219.40000 255.26200 232.32500 1.000 71.36047 445 GLY C C 1
ATOM 7530 O O . GLY D 2 448 ? 219.67500 254.07900 232.53700 1.000 71.36047 445 GLY C O 1
ATOM 7531 N N . TYR D 2 449 ? 220.06900 256.00400 231.44600 1.000 64.79000 446 TYR C N 1
ATOM 7532 C CA . TYR D 2 449 ? 221.12800 255.45200 230.60600 1.000 64.79000 446 TYR C CA 1
ATOM 7533 C C . TYR D 2 449 ? 222.35300 255.22100 231.47600 1.000 64.79000 446 TYR C C 1
ATOM 7534 O O . TYR D 2 449 ? 223.21100 256.08900 231.62500 1.000 64.79000 446 TYR C O 1
ATOM 7543 N N . HIS D 2 450 ? 222.43800 254.02900 232.05800 1.000 62.77483 447 HIS C N 1
ATOM 7544 C CA . HIS D 2 450 ? 223.49300 253.72500 233.01300 1.000 62.77483 447 HIS C CA 1
ATOM 7545 C C . HIS D 2 450 ? 224.73700 253.10200 232.39000 1.000 62.77483 447 HIS C C 1
ATOM 7546 O O . HIS D 2 450 ? 225.73700 252.95000 233.09800 1.000 62.77483 447 HIS C O 1
ATOM 7553 N N . TRP D 2 451 ? 224.71700 252.72500 231.11000 1.000 60.48691 448 TRP C N 1
ATOM 7554 C CA . TRP D 2 451 ? 225.86700 252.06500 230.50000 1.000 60.48691 448 TRP C CA 1
ATOM 7555 C C . TRP D 2 451 ? 226.39000 252.87400 229.32100 1.000 60.48691 448 TRP C C 1
ATOM 7556 O O . TRP D 2 451 ? 225.61400 253.49300 228.59200 1.000 60.48691 448 TRP C O 1
ATOM 7567 N N . VAL D 2 452 ? 227.71300 252.87900 229.13900 1.000 63.83598 449 VAL C N 1
ATOM 7568 C CA . VAL D 2 452 ? 228.33800 253.58200 228.02700 1.000 63.83598 449 VAL C CA 1
ATOM 7569 C C . VAL D 2 452 ? 229.11000 252.58500 227.17700 1.000 63.83598 449 VAL C C 1
ATOM 7570 O O . VAL D 2 452 ? 229.45300 251.48500 227.61400 1.000 63.83598 449 VAL C O 1
ATOM 7574 N N . TYR D 2 453 ? 229.38400 252.99800 225.94500 1.000 66.53343 450 TYR C N 1
ATOM 7575 C CA . TYR D 2 453 ? 230.11000 252.18300 224.98500 1.000 66.53343 450 TYR C CA 1
ATOM 7576 C C . TYR D 2 453 ? 231.28600 252.97400 224.43100 1.000 66.53343 450 TYR C C 1
ATOM 7577 O O . TYR D 2 453 ? 231.27300 254.20600 224.39500 1.000 66.53343 450 TYR C O 1
ATOM 7586 N N . GLU D 2 454 ? 232.31800 252.25200 224.00200 1.000 71.68099 451 GLU C N 1
ATOM 7587 C CA . GLU D 2 454 ? 233.38300 252.87900 223.23500 1.000 71.68099 451 GLU C CA 1
ATOM 7588 C C . GLU D 2 454 ? 232.83100 253.37000 221.90400 1.000 71.68099 451 GLU C C 1
ATOM 7589 O O . GLU D 2 454 ? 232.08200 252.66200 221.22700 1.000 71.68099 451 GLU C O 1
ATOM 7595 N N . SER D 2 455 ? 233.20400 254.58700 221.52800 1.000 71.12786 452 SER C N 1
ATOM 7596 C CA . SER D 2 455 ? 232.64000 255.24700 220.35800 1.000 71.12786 452 SER C CA 1
ATOM 7597 C C . SER D 2 455 ? 233.53600 255.02600 219.14900 1.000 71.12786 452 SER C C 1
ATOM 7598 O O . SER D 2 455 ? 234.68600 255.47700 219.13100 1.000 71.12786 452 SER C O 1
ATOM 7601 N N . ASP D 2 456 ? 233.00100 254.34600 218.14100 1.000 64.99007 453 ASP C N 1
ATOM 7602 C CA . ASP D 2 456 ? 233.68000 254.15700 216.87000 1.000 64.99007 453 ASP C CA 1
ATOM 7603 C C . ASP D 2 456 ? 232.65200 254.28700 215.76000 1.000 64.99007 453 ASP C C 1
ATOM 7604 O O . ASP D 2 456 ? 231.56600 253.70900 215.84900 1.000 64.99007 453 ASP C O 1
ATOM 7609 N N . ILE D 2 457 ? 232.98800 255.05800 214.72400 1.000 58.59382 454 ILE C N 1
ATOM 7610 C CA . ILE D 2 457 ? 232.05900 255.25200 213.62000 1.000 58.59382 454 ILE C CA 1
ATOM 7611 C C . ILE D 2 457 ? 231.92900 253.99200 212.77300 1.000 58.59382 454 ILE C C 1
ATOM 7612 O O . ILE D 2 457 ? 230.93000 253.83200 212.06100 1.000 58.59382 454 ILE C O 1
ATOM 7617 N N . GLU D 2 458 ? 232.89900 253.07300 212.87200 1.000 59.07586 455 GLU C N 1
ATOM 7618 C CA . GLU D 2 458 ? 232.90100 251.85700 212.06000 1.000 59.07586 455 GLU C CA 1
ATOM 7619 C C . GLU D 2 458 ? 231.60500 251.07800 212.21600 1.000 59.07586 455 GLU C C 1
ATOM 7620 O O . GLU D 2 458 ? 231.04300 250.58600 211.23000 1.000 59.07586 455 GLU C O 1
ATOM 7626 N N . ASP D 2 459 ? 231.09000 251.00700 213.44600 1.000 57.58635 456 ASP C N 1
ATOM 7627 C CA . ASP D 2 459 ? 229.89600 250.22300 213.73200 1.000 57.58635 456 ASP C CA 1
ATOM 7628 C C . ASP D 2 459 ? 228.69000 250.70700 212.94300 1.000 57.58635 456 ASP C C 1
ATOM 7629 O O . ASP D 2 459 ? 227.72700 249.95700 212.76500 1.000 57.58635 456 ASP C O 1
ATOM 7634 N N . PHE D 2 460 ? 228.72000 251.94500 212.46400 1.000 53.00616 457 PHE C N 1
ATOM 7635 C CA . PHE D 2 460 ? 227.60000 252.50900 211.72900 1.000 53.00616 457 PHE C CA 1
ATOM 7636 C C . PHE D 2 460 ? 227.80300 252.47900 210.22000 1.000 53.00616 457 PHE C C 1
ATOM 7637 O O . PHE D 2 460 ? 227.09200 253.18700 209.50200 1.000 53.00616 457 PHE C O 1
ATOM 7645 N N . PHE D 2 461 ? 228.75800 251.68600 209.71900 1.000 53.70921 458 PHE C N 1
ATOM 7646 C CA . PHE D 2 461 ? 228.92800 251.57300 208.27300 1.000 53.70921 458 PHE C CA 1
ATOM 7647 C C . PHE D 2 461 ? 227.90900 250.65200 207.61600 1.000 53.70921 458 PHE C C 1
ATOM 7648 O O . PHE D 2 461 ? 227.66500 250.78800 206.41400 1.000 53.70921 458 PHE C O 1
ATOM 7656 N N . ASP D 2 462 ? 227.32100 249.71800 208.35300 1.000 53.94686 459 ASP C N 1
ATOM 7657 C CA . ASP D 2 462 ? 226.45500 248.72600 207.73500 1.000 53.94686 459 ASP C CA 1
ATOM 7658 C C . ASP D 2 462 ? 224.98200 249.10800 207.74700 1.000 53.94686 459 ASP C C 1
ATOM 7659 O O . ASP D 2 462 ? 224.15800 248.32700 207.26100 1.000 53.94686 459 ASP C O 1
ATOM 7664 N N . ALA D 2 463 ? 224.62700 250.28000 208.27400 1.000 47.17388 460 ALA C N 1
ATOM 7665 C CA . ALA D 2 463 ? 223.23100 250.66300 208.42700 1.000 47.17388 460 ALA C CA 1
ATOM 7666 C C . ALA D 2 463 ? 222.82000 251.84900 207.56800 1.000 47.17388 460 ALA C C 1
ATOM 7667 O O . ALA D 2 463 ? 221.64800 252.23400 207.60200 1.000 47.17388 460 ALA C O 1
ATOM 7669 N N . VAL D 2 464 ? 223.73900 252.43100 206.79800 1.000 43.06897 461 VAL C N 1
ATOM 7670 C CA . VAL D 2 464 ? 223.43700 253.66400 206.08500 1.000 43.06897 461 VAL C CA 1
ATOM 7671 C C . VAL D 2 464 ? 222.54200 253.37900 204.89300 1.000 43.06897 461 VAL C C 1
ATOM 7672 O O . VAL D 2 464 ? 222.83600 252.51100 204.06500 1.000 43.06897 461 VAL C O 1
ATOM 7676 N N . TYR D 2 465 ? 221.44900 254.12200 204.79300 1.000 42.13783 462 TYR C N 1
ATOM 7677 C CA . TYR D 2 465 ? 220.53100 254.02900 203.66500 1.000 42.13783 462 TYR C CA 1
ATOM 7678 C C . TYR D 2 465 ? 220.91400 255.11200 202.66200 1.000 42.13783 462 TYR C C 1
ATOM 7679 O O . TYR D 2 465 ? 220.72200 256.30200 202.92200 1.000 42.13783 462 TYR C O 1
ATOM 7688 N N . ARG D 2 466 ? 221.45700 254.69800 201.51900 1.000 42.71973 463 ARG C N 1
ATOM 7689 C CA . ARG D 2 466 ? 222.11400 255.63900 200.61400 1.000 42.71973 463 ARG C CA 1
ATOM 7690 C C . ARG D 2 466 ? 221.22000 256.69900 199.96900 1.000 42.71973 463 ARG C C 1
ATOM 7691 O O . ARG D 2 466 ? 221.68800 257.84400 199.84800 1.000 42.71973 463 ARG C O 1
ATOM 7699 N N . PRO D 2 467 ? 219.99700 256.41300 199.49300 1.000 41.61530 464 PRO C N 1
ATOM 7700 C CA . PRO D 2 467 ? 219.22700 257.48000 198.82400 1.000 41.61530 464 PRO C CA 1
ATOM 7701 C C . PRO D 2 467 ? 218.96900 258.71100 199.67900 1.000 41.61530 464 PRO C C 1
ATOM 7702 O O . PRO D 2 467 ? 218.91300 259.82000 199.13800 1.000 41.61530 464 PRO C O 1
ATOM 7706 N N . GLN D 2 468 ? 218.82900 258.56000 200.99700 1.000 42.27145 465 GLN C N 1
ATOM 7707 C CA . GLN D 2 468 ? 218.71800 259.73500 201.85600 1.000 42.27145 465 GLN C CA 1
ATOM 7708 C C . GLN D 2 468 ? 219.98800 260.57500 201.81000 1.000 42.27145 465 GLN C C 1
ATOM 7709 O O . GLN D 2 468 ? 219.92500 261.80900 201.73500 1.000 42.27145 465 GLN C O 1
ATOM 7715 N N . LEU D 2 469 ? 221.15000 259.91900 201.84300 1.000 37.97236 466 LEU C N 1
ATOM 7716 C CA . LEU D 2 469 ? 222.42400 260.62800 201.77000 1.000 37.97236 466 LEU C CA 1
ATOM 7717 C C . LEU D 2 469 ? 222.58000 261.35500 200.44100 1.000 37.97236 466 LEU C C 1
ATOM 7718 O O . LEU D 2 469 ? 222.99900 262.52200 200.40200 1.000 37.97236 466 LEU C O 1
ATOM 7723 N N . ILE D 2 470 ? 222.23200 260.68600 199.34100 1.000 38.80979 467 ILE C N 1
ATOM 7724 C CA . ILE D 2 470 ? 222.34800 261.31300 198.03000 1.000 38.80979 467 ILE C CA 1
ATOM 7725 C C . ILE D 2 470 ? 221.37400 262.47400 197.91300 1.000 38.80979 467 ILE C C 1
ATOM 7726 O O . ILE D 2 470 ? 221.68900 263.50400 197.31200 1.000 38.80979 467 ILE C O 1
ATOM 7731 N N . ASN D 2 471 ? 220.18600 262.34200 198.50600 1.000 42.36042 468 ASN C N 1
ATOM 7732 C CA . ASN D 2 471 ? 219.22800 263.44100 198.48400 1.000 42.36042 468 ASN C CA 1
ATOM 7733 C C . ASN D 2 471 ? 219.73300 264.64200 199.27100 1.000 42.36042 468 ASN C C 1
ATOM 7734 O O . ASN D 2 471 ? 219.57100 265.78800 198.83800 1.000 42.36042 468 ASN C O 1
ATOM 7739 N N . ARG D 2 472 ? 220.35000 264.40300 200.42900 1.000 42.34714 469 ARG C N 1
ATOM 7740 C CA . ARG D 2 472 ? 220.87600 265.51400 201.21700 1.000 42.34714 469 ARG C CA 1
ATOM 7741 C C . ARG D 2 472 ? 221.99400 266.23700 200.47600 1.000 42.34714 469 ARG C C 1
ATOM 7742 O O . ARG D 2 472 ? 222.03500 267.47600 200.44900 1.000 42.34714 469 ARG C O 1
ATOM 7750 N N . LEU D 2 473 ? 222.90500 265.48000 199.85400 1.000 32.53016 470 LEU C N 1
ATOM 7751 C CA . LEU D 2 473 ? 223.96300 266.11200 199.06800 1.000 32.53016 470 LEU C CA 1
ATOM 7752 C C . LEU D 2 473 ? 223.39200 266.85800 197.87000 1.000 32.53016 470 LEU C C 1
ATOM 7753 O O . LEU D 2 473 ? 223.87600 267.93500 197.51200 1.000 32.53016 470 LEU C O 1
ATOM 7758 N N . LYS D 2 474 ? 222.36700 266.29800 197.23200 1.000 34.41631 471 LYS C N 1
ATOM 7759 C CA . LYS D 2 474 ? 221.76000 266.95100 196.08100 1.000 34.41631 471 LYS C CA 1
ATOM 7760 C C . LYS D 2 474 ? 221.05300 268.23200 196.48700 1.000 34.41631 471 LYS C C 1
ATOM 7761 O O . LYS D 2 474 ? 220.90400 269.15000 195.67400 1.000 34.41631 471 LYS C O 1
ATOM 7767 N N . SER D 2 475 ? 220.58100 268.30000 197.73200 1.000 38.78492 472 SER C N 1
ATOM 7768 C CA . SER D 2 475 ? 219.96800 269.53200 198.21800 1.000 38.78492 472 SER C CA 1
ATOM 7769 C C . SER D 2 475 ? 221.02600 270.57600 198.54800 1.000 38.78492 472 SER C C 1
ATOM 7770 O O . SER D 2 475 ? 220.83100 271.77000 198.29500 1.000 38.78492 472 SER C O 1
ATOM 7773 N N . LEU D 2 476 ? 222.15600 270.14300 199.11700 1.000 40.22310 473 LEU C N 1
ATOM 7774 C CA . LEU D 2 476 ? 223.18700 271.10100 199.51500 1.000 40.22310 473 LEU C CA 1
ATOM 7775 C C . LEU D 2 476 ? 223.97000 271.62400 198.31200 1.000 40.22310 473 LEU C C 1
ATOM 7776 O O . LEU D 2 476 ? 223.99200 272.83300 198.06000 1.000 40.22310 473 LEU C O 1
ATOM 7781 N N . LEU D 2 477 ? 224.62700 270.73500 197.56200 1.000 34.99628 474 LEU C N 1
ATOM 7782 C CA . LEU D 2 477 ? 225.51000 271.14200 196.47200 1.000 34.99628 474 LEU C CA 1
ATOM 7783 C C . LEU D 2 477 ? 224.80400 271.31200 195.13200 1.000 34.99628 474 LEU C C 1
ATOM 7784 O O . LEU D 2 477 ? 225.41700 271.82200 194.19300 1.000 34.99628 474 LEU C O 1
ATOM 7789 N N . GLY D 2 478 ? 223.54600 270.90900 195.01200 1.000 42.98308 475 GLY C N 1
ATOM 7790 C CA . GLY D 2 478 ? 222.82000 271.04600 193.76800 1.000 42.98308 475 GLY C CA 1
ATOM 7791 C C . GLY D 2 478 ? 222.94200 269.82400 192.87800 1.000 42.98308 475 GLY C C 1
ATOM 7792 O O . GLY D 2 478 ? 223.73300 268.91000 193.11500 1.000 42.98308 475 GLY C O 1
ATOM 7793 N N . ASN D 2 479 ? 222.12600 269.81500 191.82400 1.000 48.75378 476 ASN C N 1
ATOM 7794 C CA . ASN D 2 479 ? 222.11100 268.70000 190.88500 1.000 48.75378 476 ASN C CA 1
ATOM 7795 C C . ASN D 2 479 ? 223.44400 268.60400 190.15400 1.000 48.75378 476 ASN C C 1
ATOM 7796 O O . ASN D 2 479 ? 223.97400 269.61100 189.67700 1.000 48.75378 476 ASN C O 1
ATOM 7801 N N . ASP D 2 480 ? 223.98400 267.39100 190.05400 1.000 50.64299 477 ASP C N 1
ATOM 7802 C CA . ASP D 2 480 ? 225.33700 267.22100 189.54600 1.000 50.64299 477 ASP C CA 1
ATOM 7803 C C . ASP D 2 480 ? 225.49800 265.81900 188.98200 1.000 50.64299 477 ASP C C 1
ATOM 7804 O O . ASP D 2 480 ? 224.82400 264.89000 189.44100 1.000 50.64299 477 ASP C O 1
ATOM 7809 N N . PRO D 2 481 ? 226.36900 265.63300 187.98400 1.000 50.67079 478 PRO C N 1
ATOM 7810 C CA . PRO D 2 481 ? 226.60800 264.27300 187.47700 1.000 50.67079 478 PRO C CA 1
ATOM 7811 C C . PRO D 2 481 ? 227.57600 263.45400 188.31300 1.000 50.67079 478 PRO C C 1
ATOM 7812 O O . PRO D 2 481 ? 227.83500 262.29800 187.96200 1.000 50.67079 478 PRO C O 1
ATOM 7816 N N . LEU D 2 482 ? 228.13800 264.00200 189.39200 1.000 47.21141 479 LEU C N 1
ATOM 7817 C CA . LEU D 2 482 ? 229.04500 263.20300 190.21200 1.000 47.21141 479 LEU C CA 1
ATOM 7818 C C . LEU D 2 482 ? 228.30600 262.17800 191.06300 1.000 47.21141 479 LEU C C 1
ATOM 7819 O O . LEU D 2 482 ? 228.84900 261.09600 191.31600 1.000 47.21141 479 LEU C O 1
ATOM 7824 N N . TRP D 2 483 ? 227.06700 262.47500 191.46900 1.000 44.93626 480 TRP C N 1
ATOM 7825 C CA . TRP D 2 483 ? 226.39400 261.66800 192.48400 1.000 44.93626 480 TRP C CA 1
ATOM 7826 C C . TRP D 2 483 ? 226.18500 260.23600 192.01600 1.000 44.93626 480 TRP C C 1
ATOM 7827 O O . TRP D 2 483 ? 226.42400 259.29200 192.78000 1.000 44.93626 480 TRP C O 1
ATOM 7838 N N . GLU D 2 484 ? 225.77400 260.05700 190.75700 1.000 48.31706 481 GLU C N 1
ATOM 7839 C CA . GLU D 2 484 ? 225.68400 258.71700 190.18600 1.000 48.31706 481 GLU C CA 1
ATOM 7840 C C . GLU D 2 484 ? 226.99300 257.96500 190.35400 1.000 48.31706 481 GLU C C 1
ATOM 7841 O O . GLU D 2 484 ? 227.00900 256.84500 190.88300 1.000 48.31706 481 GLU C O 1
ATOM 7847 N N . GLN D 2 485 ? 228.10600 258.60100 189.97500 1.000 46.32740 482 GLN C N 1
ATOM 7848 C CA . GLN D 2 485 ? 229.41700 257.98100 190.12700 1.000 46.32740 482 GLN C CA 1
ATOM 7849 C C . GLN D 2 485 ? 229.66700 257.56700 191.56800 1.000 46.32740 482 GLN C C 1
ATOM 7850 O O . GLN D 2 485 ? 230.18900 256.47300 191.82200 1.000 46.32740 482 GLN C O 1
ATOM 7856 N N . ILE D 2 486 ? 229.24400 258.40100 192.52500 1.000 45.34782 483 ILE C N 1
ATOM 7857 C CA . ILE D 2 486 ? 229.46000 258.08800 193.93400 1.000 45.34782 483 ILE C CA 1
ATOM 7858 C C . ILE D 2 486 ? 228.78400 256.77500 194.29000 1.000 45.34782 483 ILE C C 1
ATOM 7859 O O . ILE D 2 486 ? 229.38700 255.90400 194.93200 1.000 45.34782 483 ILE C O 1
ATOM 7864 N N . GLU D 2 487 ? 227.55000 256.58000 193.81400 1.000 45.77914 484 GLU C N 1
ATOM 7865 C CA . GLU D 2 487 ? 226.84600 255.33300 194.09100 1.000 45.77914 484 GLU C CA 1
ATOM 7866 C C . GLU D 2 487 ? 227.60100 254.14600 193.50900 1.000 45.77914 484 GLU C C 1
ATOM 7867 O O . GLU D 2 487 ? 227.72700 253.10000 194.15800 1.000 45.77914 484 GLU C O 1
ATOM 7873 N N . SER D 2 488 ? 228.17300 254.31700 192.31600 1.000 46.23998 485 SER C N 1
ATOM 7874 C CA . SER D 2 488 ? 228.86200 253.20600 191.67400 1.000 46.23998 485 SER C CA 1
ATOM 7875 C C . SER D 2 488 ? 230.14300 252.85100 192.41200 1.000 46.23998 485 SER C C 1
ATOM 7876 O O . SER D 2 488 ? 230.70700 251.77300 192.20500 1.000 46.23998 485 SER C O 1
ATOM 7879 N N . TRP D 2 489 ? 230.62200 253.74600 193.27800 1.000 48.32827 486 TRP C N 1
ATOM 7880 C CA . TRP D 2 489 ? 231.80400 253.41800 194.06500 1.000 48.32827 486 TRP C CA 1
ATOM 7881 C C . TRP D 2 489 ? 231.42000 252.71600 195.35800 1.000 48.32827 486 TRP C C 1
ATOM 7882 O O . TRP D 2 489 ? 232.24500 252.02400 195.96500 1.000 48.32827 486 TRP C O 1
ATOM 7893 N N . LEU D 2 490 ? 230.16900 252.88000 195.79500 1.000 46.77756 487 LEU C N 1
ATOM 7894 C CA . LEU D 2 490 ? 229.80300 252.43300 197.13500 1.000 46.77756 487 LEU C CA 1
ATOM 7895 C C . LEU D 2 490 ? 229.07600 251.09700 197.10000 1.000 46.77756 487 LEU C C 1
ATOM 7896 O O . LEU D 2 490 ? 229.09100 250.35100 198.08500 1.000 46.77756 487 LEU C O 1
ATOM 7901 N N . GLY D 2 491 ? 228.44200 250.77300 195.98100 1.000 51.33830 488 GLY C N 1
ATOM 7902 C CA . GLY D 2 491 ? 227.66900 249.56000 195.84000 1.000 51.33830 488 GLY C CA 1
ATOM 7903 C C . GLY D 2 491 ? 228.32000 248.44300 195.05600 1.000 51.33830 488 GLY C C 1
ATOM 7904 O O . GLY D 2 491 ? 227.64300 247.82200 194.23100 1.000 51.33830 488 GLY C O 1
ATOM 7905 N N . GLN D 2 492 ? 229.60500 248.17300 195.26600 1.000 54.02572 489 GLN C N 1
ATOM 7906 C CA . GLN D 2 492 ? 230.27800 247.14100 194.49300 1.000 54.02572 489 GLN C CA 1
ATOM 7907 C C . GLN D 2 492 ? 230.27300 245.80800 195.23900 1.000 54.02572 489 GLN C C 1
ATOM 7908 O O . GLN D 2 492 ? 229.83600 245.70600 196.38600 1.000 54.02572 489 GLN C O 1
ATOM 7914 N N . ASP D 2 493 ? 230.78100 244.77800 194.56500 1.000 55.94813 490 ASP C N 1
ATOM 7915 C CA . ASP D 2 493 ? 230.67600 243.39500 195.01200 1.000 55.94813 490 ASP C CA 1
ATOM 7916 C C . ASP D 2 493 ? 232.06700 242.81600 195.23100 1.000 55.94813 490 ASP C C 1
ATOM 7917 O O . ASP D 2 493 ? 232.97400 243.06100 194.43200 1.000 55.94813 490 ASP C O 1
ATOM 7922 N N . ILE D 2 494 ? 232.23000 242.04300 196.30500 1.000 54.90412 491 ILE C N 1
ATOM 7923 C CA . ILE D 2 494 ? 233.54600 241.52300 196.66000 1.000 54.90412 491 ILE C CA 1
ATOM 7924 C C . ILE D 2 494 ? 233.76600 240.16700 196.00200 1.000 54.90412 491 ILE C C 1
ATOM 7925 O O . ILE D 2 494 ? 232.86300 239.32500 195.96100 1.000 54.90412 491 ILE C O 1
ATOM 7930 N N . HIS D 2 495 ? 234.97100 239.94700 195.47600 1.000 59.90433 492 HIS C N 1
ATOM 7931 C CA . HIS D 2 495 ? 235.38500 238.65200 194.94400 1.000 59.90433 492 HIS C CA 1
ATOM 7932 C C . HIS D 2 495 ? 236.36200 238.01400 195.91700 1.000 59.90433 492 HIS C C 1
ATOM 7933 O O . HIS D 2 495 ? 237.43500 238.56900 196.17700 1.000 59.90433 492 HIS C O 1
ATOM 7940 N N . ILE D 2 496 ? 236.00300 236.84800 196.44600 1.000 63.47687 493 ILE C N 1
ATOM 7941 C CA . ILE D 2 496 ? 236.90000 236.06200 197.28400 1.000 63.47687 493 ILE C CA 1
ATOM 7942 C C . ILE D 2 496 ? 236.80700 234.61100 196.84000 1.000 63.47687 493 ILE C C 1
ATOM 7943 O O . ILE D 2 496 ? 235.76000 233.97500 197.01600 1.000 63.47687 493 ILE C O 1
ATOM 7948 N N . LYS D 2 497 ? 237.89500 234.09600 196.26200 1.000 68.46914 494 LYS C N 1
ATOM 7949 C CA . LYS D 2 497 ? 238.04400 232.68000 195.91200 1.000 68.46914 494 LYS C CA 1
ATOM 7950 C C . LYS D 2 497 ? 236.88500 232.18200 195.05300 1.000 68.46914 494 LYS C C 1
ATOM 7951 O O . LYS D 2 497 ? 236.23400 231.18100 195.36400 1.000 68.46914 494 LYS C O 1
ATOM 7957 N N . ASP D 2 498 ? 236.62900 232.90700 193.96100 1.000 71.95370 495 ASP C N 1
ATOM 7958 C CA . ASP D 2 498 ? 235.52900 232.62400 193.03500 1.000 71.95370 495 ASP C CA 1
ATOM 7959 C C . ASP D 2 498 ? 234.17600 232.61300 193.74300 1.000 71.95370 495 ASP C C 1
ATOM 7960 O O . ASP D 2 498 ? 233.28700 231.83000 193.40000 1.000 71.95370 495 ASP C O 1
ATOM 7965 N N . THR D 2 499 ? 234.01000 233.47700 194.74100 1.000 64.09523 496 THR C N 1
ATOM 7966 C CA . THR D 2 499 ? 232.72800 233.68100 195.40300 1.000 64.09523 496 THR C CA 1
ATOM 7967 C C . THR D 2 499 ? 232.42500 235.17000 195.40000 1.000 64.09523 496 THR C C 1
ATOM 7968 O O . THR D 2 499 ? 233.27100 235.98000 195.79800 1.000 64.09523 496 THR C O 1
ATOM 7972 N N . ILE D 2 500 ? 231.22800 235.52500 194.94200 1.000 57.53498 497 ILE C N 1
ATOM 7973 C CA . ILE D 2 500 ? 230.79900 236.91400 194.85000 1.000 57.53498 497 ILE C CA 1
ATOM 7974 C C . ILE D 2 500 ? 229.96100 237.21000 196.08900 1.000 57.53498 497 ILE C C 1
ATOM 7975 O O . ILE D 2 500 ? 228.84400 236.70900 196.23500 1.000 57.53498 497 ILE C O 1
ATOM 7980 N N . ILE D 2 501 ? 230.50700 238.02400 196.98800 1.000 52.57124 498 ILE C N 1
ATOM 7981 C CA . ILE D 2 501 ? 229.79200 238.47700 198.17300 1.000 52.57124 498 ILE C CA 1
ATOM 7982 C C . ILE D 2 501 ? 229.18800 239.83100 197.82500 1.000 52.57124 498 ILE C C 1
ATOM 7983 O O . ILE D 2 501 ? 229.90300 240.80400 197.58900 1.000 52.57124 498 ILE C O 1
ATOM 7988 N N . GLU D 2 502 ? 227.86600 239.88400 197.77100 1.000 52.99443 499 GLU C N 1
ATOM 7989 C CA . GLU D 2 502 ? 227.16100 241.11400 197.46800 1.000 52.99443 499 GLU C CA 1
ATOM 7990 C C . GLU D 2 502 ? 226.70800 241.79800 198.75100 1.000 52.99443 499 GLU C C 1
ATOM 7991 O O . GLU D 2 502 ? 227.11100 241.44100 199.85900 1.000 52.99443 499 GLU C O 1
ATOM 7997 N N . ARG D 2 503 ? 225.87000 242.81300 198.58600 1.000 49.50617 500 ARG C N 1
ATOM 7998 C CA . ARG D 2 503 ? 225.22400 243.48200 199.69900 1.000 49.50617 500 ARG C CA 1
ATOM 7999 C C . ARG D 2 503 ? 223.81500 243.88100 199.29200 1.000 49.50617 500 ARG C C 1
ATOM 8000 O O . ARG D 2 503 ? 223.51000 243.99700 198.10200 1.000 49.50617 500 ARG C O 1
ATOM 8008 N N . THR D 2 504 ? 222.95900 244.07000 200.29100 1.000 48.11946 501 THR C N 1
ATOM 8009 C CA . THR D 2 504 ? 221.56700 244.41100 200.03600 1.000 48.11946 501 THR C CA 1
ATOM 8010 C C . THR D 2 504 ? 221.49400 245.73800 199.28500 1.000 48.11946 501 THR C C 1
ATOM 8011 O O . THR D 2 504 ? 222.23200 246.67200 199.61400 1.000 48.11946 501 THR C O 1
ATOM 8015 N N . PRO D 2 505 ? 220.66800 245.84000 198.24400 1.000 46.28687 502 PRO C N 1
ATOM 8016 C CA . PRO D 2 505 ? 220.61100 247.08600 197.47000 1.000 46.28687 502 PRO C CA 1
ATOM 8017 C C . PRO D 2 505 ? 220.16900 248.27400 198.31300 1.000 46.28687 502 PRO C C 1
ATOM 8018 O O . PRO D 2 505 ? 219.29000 248.15800 199.17100 1.000 46.28687 502 PRO C O 1
ATOM 8022 N N . ASN D 2 506 ? 220.79900 249.42300 198.05000 1.000 42.78967 503 ASN C N 1
ATOM 8023 C CA . ASN D 2 506 ? 220.51400 250.68400 198.73700 1.000 42.78967 503 ASN C CA 1
ATOM 8024 C C . ASN D 2 506 ? 220.67200 250.55400 200.24800 1.000 42.78967 503 ASN C C 1
ATOM 8025 O O . ASN D 2 506 ? 219.78900 250.94000 201.01200 1.000 42.78967 503 ASN C O 1
ATOM 8030 N N . LEU D 2 507 ? 221.80400 250.01100 200.68500 1.000 41.11480 504 LEU C N 1
ATOM 8031 C CA . LEU D 2 507 ? 222.06100 249.85200 202.10800 1.000 41.11480 504 LEU C CA 1
ATOM 8032 C C . LEU D 2 507 ? 223.53800 249.58100 202.32900 1.000 41.11480 504 LEU C C 1
ATOM 8033 O O . LEU D 2 507 ? 224.09200 248.63600 201.76600 1.000 41.11480 504 LEU C O 1
ATOM 8038 N N . GLY D 2 508 ? 224.16300 250.40500 203.14900 1.000 44.36878 505 GLY C N 1
ATOM 8039 C CA . GLY D 2 508 ? 225.51400 250.13500 203.59200 1.000 44.36878 505 GLY C CA 1
ATOM 8040 C C . GLY D 2 508 ? 226.54000 251.04600 202.94700 1.000 44.36878 505 GLY C C 1
ATOM 8041 O O . GLY D 2 508 ? 226.31300 251.64400 201.89100 1.000 44.36878 505 GLY C O 1
ATOM 8042 N N . LEU D 2 509 ? 227.69300 251.15500 203.60100 1.000 44.73477 506 LEU C N 1
ATOM 8043 C CA . LEU D 2 509 ? 228.84800 251.86300 203.08100 1.000 44.73477 506 LEU C CA 1
ATOM 8044 C C . LEU D 2 509 ? 230.04300 250.92600 203.20400 1.000 44.73477 506 LEU C C 1
ATOM 8045 O O . LEU D 2 509 ? 230.23400 250.30700 204.26300 1.000 44.73477 506 LEU C O 1
ATOM 8050 N N . PRO D 2 510 ? 230.85700 250.78000 202.16300 1.000 46.38815 507 PRO C N 1
ATOM 8051 C CA . PRO D 2 510 ? 231.96700 249.82200 202.22800 1.000 46.38815 507 PRO C CA 1
ATOM 8052 C C . PRO D 2 510 ? 233.05500 250.27800 203.18600 1.000 46.38815 507 PRO C C 1
ATOM 8053 O O . PRO D 2 510 ? 233.54200 251.40400 203.10700 1.000 46.38815 507 PRO C O 1
ATOM 8057 N N . GLN D 2 511 ? 233.43700 249.38700 204.09500 1.000 52.68212 508 GLN C N 1
ATOM 8058 C CA . GLN D 2 511 ? 234.59000 249.64200 204.94300 1.000 52.68212 508 GLN C CA 1
ATOM 8059 C C . GLN D 2 511 ? 235.85900 249.63100 204.10500 1.000 52.68212 508 GLN C C 1
ATOM 8060 O O . GLN D 2 511 ? 235.92500 248.99700 203.05000 1.000 52.68212 508 GLN C O 1
ATOM 8066 N N . GLY D 2 512 ? 236.87300 250.34700 204.57700 1.000 52.63428 509 GLY C N 1
ATOM 8067 C CA . GLY D 2 512 ? 238.12300 250.40200 203.84800 1.000 52.63428 509 GLY C CA 1
ATOM 8068 C C . GLY D 2 512 ? 238.11500 251.28500 202.62100 1.000 52.63428 509 GLY C C 1
ATOM 8069 O O . GLY D 2 512 ? 238.86100 251.00900 201.67500 1.000 52.63428 509 GLY C O 1
ATOM 8070 N N . SER D 2 513 ? 237.29000 252.32400 202.59800 1.000 46.36842 510 SER C N 1
ATOM 8071 C CA . SER D 2 513 ? 237.20000 253.29900 201.52800 1.000 46.36842 510 SER C CA 1
ATOM 8072 C C . SER D 2 513 ? 237.37900 254.70100 202.10000 1.000 46.36842 510 SER C C 1
ATOM 8073 O O . SER D 2 513 ? 237.08000 254.92200 203.27700 1.000 46.36842 510 SER C O 1
ATOM 8076 N N . PRO D 2 514 ? 237.88700 255.66100 201.32300 1.000 44.57227 511 PRO C N 1
ATOM 8077 C CA . PRO D 2 514 ? 238.13300 256.99200 201.90300 1.000 44.57227 511 PRO C CA 1
ATOM 8078 C C . PRO D 2 514 ? 236.88800 257.84900 202.06100 1.000 44.57227 511 PRO C C 1
ATOM 8079 O O . PRO D 2 514 ? 236.85200 258.70400 202.95300 1.000 44.57227 511 PRO C O 1
ATOM 8083 N N . LEU D 2 515 ? 235.86900 257.66600 201.21600 1.000 39.12625 512 LEU C N 1
ATOM 8084 C CA . LEU D 2 515 ? 234.66600 258.48900 201.32700 1.000 39.12625 512 LEU C CA 1
ATOM 8085 C C . LEU D 2 515 ? 233.80300 258.08200 202.51300 1.000 39.12625 512 LEU C C 1
ATOM 8086 O O . LEU D 2 515 ? 232.98100 258.87900 202.97900 1.000 39.12625 512 LEU C O 1
ATOM 8091 N N . SER D 2 516 ? 233.94500 256.84600 202.98300 1.000 41.78804 513 SER C N 1
ATOM 8092 C CA . SER D 2 516 ? 233.03100 256.32200 203.99500 1.000 41.78804 513 SER C CA 1
ATOM 8093 C C . SER D 2 516 ? 233.13200 257.01800 205.34800 1.000 41.78804 513 SER C C 1
ATOM 8094 O O . SER D 2 516 ? 232.07700 257.36300 205.90500 1.000 41.78804 513 SER C O 1
ATOM 8097 N N . PRO D 2 517 ? 234.31100 257.21600 205.96100 1.000 41.82396 514 PRO C N 1
ATOM 8098 C CA . PRO D 2 517 ? 234.30700 257.91400 207.26000 1.000 41.82396 514 PRO C CA 1
ATOM 8099 C C . PRO D 2 517 ? 233.81400 259.34400 207.16700 1.000 41.82396 514 PRO C C 1
ATOM 8100 O O . PRO D 2 517 ? 233.22300 259.85500 208.12400 1.000 41.82396 514 PRO C O 1
ATOM 8104 N N . LEU D 2 518 ? 234.03700 260.00700 206.03300 1.000 42.15035 515 LEU C N 1
ATOM 8105 C CA . LEU D 2 518 ? 233.53200 261.36400 205.86900 1.000 42.15035 515 LEU C CA 1
ATOM 8106 C C . LEU D 2 518 ? 232.01500 261.37900 205.73500 1.000 42.15035 515 LEU C C 1
ATOM 8107 O O . LEU D 2 518 ? 231.34300 262.20400 206.36200 1.000 42.15035 515 LEU C O 1
ATOM 8112 N N . LEU D 2 519 ? 231.45200 260.47500 204.93300 1.000 40.58990 516 LEU C N 1
ATOM 8113 C CA . LEU D 2 519 ? 230.01700 260.49800 204.67800 1.000 40.58990 516 LEU C CA 1
ATOM 8114 C C . LEU D 2 519 ? 229.20300 259.74300 205.71900 1.000 40.58990 516 LEU C C 1
ATOM 8115 O O . LEU D 2 519 ? 227.97200 259.80300 205.67400 1.000 40.58990 516 LEU C O 1
ATOM 8120 N N . ALA D 2 520 ? 229.84400 259.03300 206.64600 1.000 42.73226 517 ALA C N 1
ATOM 8121 C CA . ALA D 2 520 ? 229.08900 258.32900 207.67400 1.000 42.73226 517 ALA C CA 1
ATOM 8122 C C . ALA D 2 520 ? 228.62800 259.27400 208.77200 1.000 42.73226 517 ALA C C 1
ATOM 8123 O O . ALA D 2 520 ? 227.44200 259.30400 209.11200 1.000 42.73226 517 ALA C O 1
ATOM 8125 N N . ASN D 2 521 ? 229.55000 260.05500 209.33900 1.000 42.61802 518 ASN C N 1
ATOM 8126 C CA . ASN D 2 521 ? 229.19600 261.00600 210.38500 1.000 42.61802 518 ASN C CA 1
ATOM 8127 C C . ASN D 2 521 ? 228.53100 262.26000 209.84000 1.000 42.61802 518 ASN C C 1
ATOM 8128 O O . ASN D 2 521 ? 228.07000 263.09100 210.62700 1.000 42.61802 518 ASN C O 1
ATOM 8133 N N . PHE D 2 522 ? 228.47600 262.42000 208.52200 1.000 40.64514 519 PHE C N 1
ATOM 8134 C CA . PHE D 2 522 ? 227.72000 263.51900 207.94300 1.000 40.64514 519 PHE C CA 1
ATOM 8135 C C . PHE D 2 522 ? 226.22000 263.30600 208.10200 1.000 40.64514 519 PHE C C 1
ATOM 8136 O O . PHE D 2 522 ? 225.46200 264.27700 208.18000 1.000 40.64514 519 PHE C O 1
ATOM 8144 N N . ILE D 2 523 ? 225.77300 262.05400 208.16900 1.000 45.10816 520 ILE C N 1
ATOM 8145 C CA . ILE D 2 523 ? 224.34700 261.75300 208.21600 1.000 45.10816 520 ILE C CA 1
ATOM 8146 C C . ILE D 2 523 ? 224.08900 260.83700 209.41400 1.000 45.10816 520 ILE C C 1
ATOM 8147 O O . ILE D 2 523 ? 223.15600 260.02600 209.42800 1.000 45.10816 520 ILE C O 1
ATOM 8152 N N . LEU D 2 524 ? 224.91700 260.97600 210.44900 1.000 48.28778 521 LEU C N 1
ATOM 8153 C CA . LEU D 2 524 ? 224.76600 260.14000 211.63500 1.000 48.28778 521 LEU C CA 1
ATOM 8154 C C . LEU D 2 524 ? 223.49500 260.48100 212.40500 1.000 48.28778 521 LEU C C 1
ATOM 8155 O O . LEU D 2 524 ? 222.84000 259.58500 212.95600 1.000 48.28778 521 LEU C O 1
ATOM 8160 N N . ASP D 2 525 ? 223.11400 261.76400 212.42800 1.000 52.55549 522 ASP C N 1
ATOM 8161 C CA . ASP D 2 525 ? 221.98600 262.20700 213.24500 1.000 52.55549 522 ASP C CA 1
ATOM 8162 C C . ASP D 2 525 ? 220.68900 261.50500 212.87100 1.000 52.55549 522 ASP C C 1
ATOM 8163 O O . ASP D 2 525 ? 219.81000 261.33400 213.72300 1.000 52.55549 522 ASP C O 1
ATOM 8168 N N . ASP D 2 526 ? 220.56700 261.06000 211.61900 1.000 51.24794 523 ASP C N 1
ATOM 8169 C CA . ASP D 2 526 ? 219.35300 260.39900 211.16000 1.000 51.24794 523 ASP C CA 1
ATOM 8170 C C . ASP D 2 526 ? 219.09700 259.07900 211.87000 1.000 51.24794 523 ASP C C 1
ATOM 8171 O O . ASP D 2 526 ? 217.99700 258.53100 211.74000 1.000 51.24794 523 ASP C O 1
ATOM 8176 N N . PHE D 2 527 ? 220.07400 258.55000 212.60000 1.000 52.49424 524 PHE C N 1
ATOM 8177 C CA . PHE D 2 527 ? 219.85400 257.34000 213.37400 1.000 52.49424 524 PHE C CA 1
ATOM 8178 C C . PHE D 2 527 ? 219.21300 257.60100 214.73000 1.000 52.49424 524 PHE C C 1
ATOM 8179 O O . PHE D 2 527 ? 218.86200 256.63400 215.41300 1.000 52.49424 524 PHE C O 1
ATOM 8187 N N . ASP D 2 528 ? 219.02800 258.86900 215.12500 1.000 57.24768 525 ASP C N 1
ATOM 8188 C CA . ASP D 2 528 ? 218.65000 259.17000 216.50800 1.000 57.24768 525 ASP C CA 1
ATOM 8189 C C . ASP D 2 528 ? 217.31800 258.52900 216.88500 1.000 57.24768 525 ASP C C 1
ATOM 8190 O O . ASP D 2 528 ? 217.20100 257.91300 217.95100 1.000 57.24768 525 ASP C O 1
ATOM 8195 N N . SER D 2 529 ? 216.31800 258.63400 216.00700 1.000 57.92734 526 SER C N 1
ATOM 8196 C CA . SER D 2 529 ? 215.03700 257.98000 216.25200 1.000 57.92734 526 SER C CA 1
ATOM 8197 C C . SER D 2 529 ? 215.21400 256.47400 216.37100 1.000 57.92734 526 SER C C 1
ATOM 8198 O O . SER D 2 529 ? 214.65200 255.83700 217.26800 1.000 57.92734 526 SER C O 1
ATOM 8201 N N . ASP D 2 530 ? 216.03400 255.89200 215.49500 1.000 55.03112 527 ASP C N 1
ATOM 8202 C CA . ASP D 2 530 ? 216.28200 254.45900 215.56100 1.000 55.03112 527 ASP C CA 1
ATOM 8203 C C . ASP D 2 530 ? 217.14500 254.10200 216.76500 1.000 55.03112 527 ASP C C 1
ATOM 8204 O O . ASP D 2 530 ? 217.22000 252.93300 217.15800 1.000 55.03112 527 ASP C O 1
ATOM 8209 N N . LEU D 2 531 ? 217.81800 255.09100 217.36000 1.000 54.67606 528 LEU C N 1
ATOM 8210 C CA . LEU D 2 531 ? 218.46500 254.83800 218.64200 1.000 54.67606 528 LEU C CA 1
ATOM 8211 C C . LEU D 2 531 ? 217.52200 255.14200 219.79600 1.000 54.67606 528 LEU C C 1
ATOM 8212 O O . LEU D 2 531 ? 217.71000 254.63700 220.90800 1.000 54.67606 528 LEU C O 1
ATOM 8217 N N . GLU D 2 532 ? 216.49100 255.95300 219.55000 1.000 56.64852 529 GLU C N 1
ATOM 8218 C CA . GLU D 2 532 ? 215.56600 256.31000 220.62000 1.000 56.64852 529 GLU C CA 1
ATOM 8219 C C . GLU D 2 532 ? 214.63300 255.15300 220.95200 1.000 56.64852 529 GLU C C 1
ATOM 8220 O O . GLU D 2 532 ? 214.36600 254.87700 222.12600 1.000 56.64852 529 GLU C O 1
ATOM 8226 N N . THR D 2 533 ? 214.12400 254.46900 219.92600 1.000 57.31480 530 THR C N 1
ATOM 8227 C CA . THR D 2 533 ? 213.20600 253.35900 220.15200 1.000 57.31480 530 THR C CA 1
ATOM 8228 C C . THR D 2 533 ? 213.88000 252.21800 220.90100 1.000 57.31480 530 THR C C 1
ATOM 8229 O O . THR D 2 533 ? 213.23300 251.52700 221.69500 1.000 57.31480 530 THR C O 1
ATOM 8233 N N . HIS D 2 534 ? 215.17500 252.02300 220.69000 1.000 55.94070 531 HIS C N 1
ATOM 8234 C CA . HIS D 2 534 ? 215.89600 250.93300 221.32900 1.000 55.94070 531 HIS C CA 1
ATOM 8235 C C . HIS D 2 534 ? 216.64300 251.36700 222.58100 1.000 55.94070 531 HIS C C 1
ATOM 8236 O O . HIS D 2 534 ? 217.44500 250.58800 223.10400 1.000 55.94070 531 HIS C O 1
ATOM 8243 N N . GLY D 2 535 ? 216.39600 252.57300 223.07700 1.000 55.31429 532 GLY C N 1
ATOM 8244 C CA . GLY D 2 535 ? 217.02300 253.01600 224.31000 1.000 55.31429 532 GLY C CA 1
ATOM 8245 C C . GLY D 2 535 ? 218.49300 253.35000 224.20100 1.000 55.31429 532 GLY C C 1
ATOM 8246 O O . GLY D 2 535 ? 219.27100 253.00500 225.10000 1.000 55.31429 532 GLY C O 1
ATOM 8247 N N . PHE D 2 536 ? 218.89700 254.01700 223.12300 1.000 56.50066 533 PHE C N 1
ATOM 8248 C CA . PHE D 2 536 ? 220.27400 254.44800 222.93200 1.000 56.50066 533 PHE C CA 1
ATOM 8249 C C . PHE D 2 536 ? 220.31200 255.95000 222.68700 1.000 56.50066 533 PHE C C 1
ATOM 8250 O O . PHE D 2 536 ? 219.39300 256.51800 222.09200 1.000 56.50066 533 PHE C O 1
ATOM 8258 N N . LYS D 2 537 ? 221.37700 256.58700 223.15600 1.000 60.82241 534 LYS C N 1
ATOM 8259 C CA . LYS D 2 537 ? 221.56000 258.02300 223.03100 1.000 60.82241 534 LYS C CA 1
ATOM 8260 C C . LYS D 2 537 ? 223.01000 258.29900 222.67500 1.000 60.82241 534 LYS C C 1
ATOM 8261 O O . LYS D 2 537 ? 223.90700 257.57900 223.11600 1.000 60.82241 534 LYS C O 1
ATOM 8267 N N . ILE D 2 538 ? 223.24300 259.32800 221.86800 1.000 66.68675 535 ILE C N 1
ATOM 8268 C CA . ILE D 2 538 ? 224.59100 259.73000 221.48600 1.000 66.68675 535 ILE C CA 1
ATOM 8269 C C . ILE D 2 538 ? 224.81000 261.17700 221.89800 1.000 66.68675 535 ILE C C 1
ATOM 8270 O O . ILE D 2 538 ? 223.95100 262.03700 221.66900 1.000 66.68675 535 ILE C O 1
ATOM 8275 N N . ILE D 2 539 ? 225.94900 261.43500 222.53200 1.000 73.61896 536 ILE C N 1
ATOM 8276 C CA . ILE D 2 539 ? 226.32200 262.77000 222.98400 1.000 73.61896 536 ILE C CA 1
ATOM 8277 C C . ILE D 2 539 ? 227.55500 263.19700 222.20600 1.000 73.61896 536 ILE C C 1
ATOM 8278 O O . ILE D 2 539 ? 228.57000 262.49400 222.22100 1.000 73.61896 536 ILE C O 1
ATOM 8283 N N . ARG D 2 540 ? 227.46900 264.34100 221.53100 1.000 79.20434 537 ARG C N 1
ATOM 8284 C CA . ARG D 2 540 ? 228.52800 264.80600 220.64400 1.000 79.20434 537 ARG C CA 1
ATOM 8285 C C . ARG D 2 540 ? 229.33500 265.91700 221.30400 1.000 79.20434 537 ARG C C 1
ATOM 8286 O O . ARG D 2 540 ? 228.77700 266.78400 221.98500 1.000 79.20434 537 ARG C O 1
ATOM 8294 N N . PHE D 2 541 ? 230.64800 265.88300 221.09000 1.000 86.84841 538 PHE C N 1
ATOM 8295 C CA . PHE D 2 541 ? 231.58100 266.87400 221.60400 1.000 86.84841 538 PHE C CA 1
ATOM 8296 C C . PHE D 2 541 ? 232.90700 266.69400 220.88400 1.000 86.84841 538 PHE C C 1
ATOM 8297 O O . PHE D 2 541 ? 233.34700 265.55900 220.68400 1.000 86.84841 538 PHE C O 1
ATOM 8305 N N . ALA D 2 542 ? 233.52000 267.81200 220.48700 1.000 88.41693 539 ALA C N 1
ATOM 8306 C CA . ALA D 2 542 ? 234.90400 267.86500 220.00400 1.000 88.41693 539 ALA C CA 1
ATOM 8307 C C . ALA D 2 542 ? 235.18000 266.81300 218.93000 1.000 88.41693 539 ALA C C 1
ATOM 8308 O O . ALA D 2 542 ? 235.94600 265.87500 219.13900 1.000 88.41693 539 ALA C O 1
ATOM 8310 N N . ASP D 2 543 ? 234.49800 266.97500 217.79200 1.000 86.15184 540 ASP C N 1
ATOM 8311 C CA . ASP D 2 543 ? 234.48000 266.07300 216.63500 1.000 86.15184 540 ASP C CA 1
ATOM 8312 C C . ASP D 2 543 ? 234.40000 264.59700 217.02200 1.000 86.15184 540 ASP C C 1
ATOM 8313 O O . ASP D 2 543 ? 234.95300 263.72900 216.33800 1.000 86.15184 540 ASP C O 1
ATOM 8318 N N . ASP D 2 544 ? 233.65400 264.30600 218.08200 1.000 83.38667 541 ASP C N 1
ATOM 8319 C CA . ASP D 2 544 ? 233.57500 262.96800 218.64300 1.000 83.38667 541 ASP C CA 1
ATOM 8320 C C . ASP D 2 544 ? 232.19200 262.80400 219.25500 1.000 83.38667 541 ASP C C 1
ATOM 8321 O O . ASP D 2 544 ? 231.41000 263.75300 219.32300 1.000 83.38667 541 ASP C O 1
ATOM 8326 N N . PHE D 2 545 ? 231.89100 261.59000 219.70100 1.000 72.09132 542 PHE C N 1
ATOM 8327 C CA . PHE D 2 545 ? 230.63200 261.34100 220.38400 1.000 72.09132 542 PHE C CA 1
ATOM 8328 C C . PHE D 2 545 ? 230.82200 260.19800 221.37100 1.000 72.09132 542 PHE C C 1
ATOM 8329 O O . PHE D 2 545 ? 231.92200 259.66900 221.53800 1.000 72.09132 542 PHE C O 1
ATOM 8337 N N . ILE D 2 546 ? 229.74200 259.86400 222.06800 1.000 69.14519 543 ILE C N 1
ATOM 8338 C CA . ILE D 2 546 ? 229.74600 258.79600 223.06300 1.000 69.14519 543 ILE C CA 1
ATOM 8339 C C . ILE D 2 546 ? 228.35800 258.16800 223.09200 1.000 69.14519 543 ILE C C 1
ATOM 8340 O O . ILE D 2 546 ? 227.35200 258.85000 222.86000 1.000 69.14519 543 ILE C O 1
ATOM 8345 N N . ILE D 2 547 ? 228.31100 256.86100 223.35400 1.000 66.17330 544 ILE C N 1
ATOM 8346 C CA . ILE D 2 547 ? 227.09500 256.06200 223.23200 1.000 66.17330 544 ILE C CA 1
ATOM 8347 C C . ILE D 2 547 ? 226.62500 255.65300 224.62100 1.000 66.17330 544 ILE C C 1
ATOM 8348 O O . ILE D 2 547 ? 227.40100 255.10400 225.41500 1.000 66.17330 544 ILE C O 1
ATOM 8353 N N . LEU D 2 548 ? 225.34100 255.87800 224.88400 1.000 61.13232 545 LEU C N 1
ATOM 8354 C CA . LEU D 2 548 ? 224.70200 255.68000 226.17500 1.000 61.13232 545 LEU C CA 1
ATOM 8355 C C . LEU D 2 548 ? 223.52500 254.73400 225.98000 1.000 61.13232 545 LEU C C 1
ATOM 8356 O O . LEU D 2 548 ? 222.75600 254.89600 225.02900 1.000 61.13232 545 LEU C O 1
ATOM 8361 N N . CYS D 2 549 ? 223.37400 253.75700 226.87300 1.000 61.63553 546 CYS C N 1
ATOM 8362 C CA . CYS D 2 549 ? 222.31000 252.77300 226.73500 1.000 61.63553 546 CYS C CA 1
ATOM 8363 C C . CYS D 2 549 ? 221.79100 252.32800 228.09400 1.000 61.63553 546 CYS C C 1
ATOM 8364 O O . CYS D 2 549 ? 222.51700 252.35800 229.09700 1.000 61.63553 546 CYS C O 1
ATOM 8367 N N . LYS D 2 550 ? 220.52600 251.89100 228.09500 1.000 60.86880 547 LYS C N 1
ATOM 8368 C CA . LYS D 2 550 ? 219.86500 251.43500 229.31400 1.000 60.86880 547 LYS C CA 1
ATOM 8369 C C . LYS D 2 550 ? 220.27200 250.01300 229.67000 1.000 60.86880 547 LYS C C 1
ATOM 8370 O O . LYS D 2 550 ? 220.59500 249.72300 230.82600 1.000 60.86880 547 LYS C O 1
ATOM 8376 N N . SER D 2 551 ? 220.24400 249.10300 228.69500 1.000 63.77591 548 SER C N 1
ATOM 8377 C CA . SER D 2 551 ? 220.53500 247.70000 228.95000 1.000 63.77591 548 SER C CA 1
ATOM 8378 C C . SER D 2 551 ? 221.22900 247.07800 227.74700 1.000 63.77591 548 SER C C 1
ATOM 8379 O O . SER D 2 551 ? 221.22200 247.62300 226.64200 1.000 63.77591 548 SER C O 1
ATOM 8382 N N . GLN D 2 552 ? 221.81700 245.90800 227.98100 1.000 64.71581 549 GLN C N 1
ATOM 8383 C CA . GLN D 2 552 ? 222.68300 245.23800 227.02200 1.000 64.71581 549 GLN C CA 1
ATOM 8384 C C . GLN D 2 552 ? 222.14300 243.90100 226.52800 1.000 64.71581 549 GLN C C 1
ATOM 8385 O O . GLN D 2 552 ? 222.93500 242.98300 226.29700 1.000 64.71581 549 GLN C O 1
ATOM 8391 N N . HIS D 2 553 ? 220.82900 243.75400 226.35600 1.000 65.85389 550 HIS C N 1
ATOM 8392 C CA . HIS D 2 553 ? 220.29100 242.46100 225.94000 1.000 65.85389 550 HIS C CA 1
ATOM 8393 C C . HIS D 2 553 ? 220.06100 242.40300 224.43300 1.000 65.85389 550 HIS C C 1
ATOM 8394 O O . HIS D 2 553 ? 220.33700 241.38100 223.79300 1.000 65.85389 550 HIS C O 1
ATOM 8401 N N . GLU D 2 554 ? 219.54900 243.48900 223.84400 1.000 65.20279 551 GLU C N 1
ATOM 8402 C CA . GLU D 2 554 ? 219.33500 243.49900 222.40000 1.000 65.20279 551 GLU C CA 1
ATOM 8403 C C . GLU D 2 554 ? 220.65200 243.41400 221.64600 1.000 65.20279 551 GLU C C 1
ATOM 8404 O O . GLU D 2 554 ? 220.72100 242.80000 220.57700 1.000 65.20279 551 GLU C O 1
ATOM 8410 N N . ALA D 2 555 ? 221.70900 244.01700 222.19100 1.000 61.48127 552 ALA C N 1
ATOM 8411 C CA . ALA D 2 555 ? 223.02400 243.91100 221.57300 1.000 61.48127 552 ALA C CA 1
ATOM 8412 C C . ALA D 2 555 ? 223.49300 242.46200 221.52600 1.000 61.48127 552 ALA C C 1
ATOM 8413 O O . ALA D 2 555 ? 223.98000 241.98800 220.49200 1.000 61.48127 552 ALA C O 1
ATOM 8415 N N . GLN D 2 556 ? 223.32900 241.73100 222.62900 1.000 59.98875 553 GLN C N 1
ATOM 8416 C CA . GLN D 2 556 ? 223.78000 240.34400 222.65200 1.000 59.98875 553 GLN C CA 1
ATOM 8417 C C . GLN D 2 556 ? 222.90800 239.45700 221.77200 1.000 59.98875 553 GLN C C 1
ATOM 8418 O O . GLN D 2 556 ? 223.41300 238.52600 221.13600 1.000 59.98875 553 GLN C O 1
ATOM 8424 N N . GLN D 2 557 ? 221.60200 239.72800 221.70900 1.000 59.50485 554 GLN C N 1
ATOM 8425 C CA . GLN D 2 557 ? 220.76000 238.96300 220.79200 1.000 59.50485 554 GLN C CA 1
ATOM 8426 C C . GLN D 2 557 ? 221.11700 239.23300 219.33800 1.000 59.50485 554 GLN C C 1
ATOM 8427 O O . GLN D 2 557 ? 221.11700 238.30700 218.51900 1.000 59.50485 554 GLN C O 1
ATOM 8433 N N . ALA D 2 558 ? 221.42600 240.48400 218.99000 1.000 55.48098 555 ALA C N 1
ATOM 8434 C CA . ALA D 2 558 ? 221.84900 240.77500 217.62400 1.000 55.48098 555 ALA C CA 1
ATOM 8435 C C . ALA D 2 558 ? 223.16900 240.08800 217.29700 1.000 55.48098 555 ALA C C 1
ATOM 8436 O O . ALA D 2 558 ? 223.33600 239.53800 216.20000 1.000 55.48098 555 ALA C O 1
ATOM 8438 N N . ALA D 2 559 ? 224.11400 240.09300 218.24200 1.000 53.77637 556 ALA C N 1
ATOM 8439 C CA . ALA D 2 559 ? 225.38600 239.41500 218.01500 1.000 53.77637 556 ALA C CA 1
ATOM 8440 C C . ALA D 2 559 ? 225.19400 237.91400 217.83700 1.000 53.77637 556 ALA C C 1
ATOM 8441 O O . ALA D 2 559 ? 225.81100 237.30000 216.95500 1.000 53.77637 556 ALA C O 1
ATOM 8443 N N . HIS D 2 560 ? 224.33500 237.30400 218.65600 1.000 56.25433 557 HIS C N 1
ATOM 8444 C CA . HIS D 2 560 ? 224.10200 235.86800 218.54100 1.000 56.25433 557 HIS C CA 1
ATOM 8445 C C . HIS D 2 560 ? 223.35500 235.51400 217.26400 1.000 56.25433 557 HIS C C 1
ATOM 8446 O O . HIS D 2 560 ? 223.59300 234.44700 216.69200 1.000 56.25433 557 HIS C O 1
ATOM 8453 N N . ALA D 2 561 ? 222.44400 236.37600 216.81000 1.000 52.29891 558 ALA C N 1
ATOM 8454 C CA . ALA D 2 561 ? 221.78800 236.14200 215.52800 1.000 52.29891 558 ALA C CA 1
ATOM 8455 C C . ALA D 2 561 ? 222.78500 236.21300 214.37900 1.000 52.29891 558 ALA C C 1
ATOM 8456 O O . ALA D 2 561 ? 222.75400 235.37700 213.46600 1.000 52.29891 558 ALA C O 1
ATOM 8458 N N . VAL D 2 562 ? 223.68600 237.19900 214.41300 1.000 54.05970 559 VAL C N 1
ATOM 8459 C CA . VAL D 2 562 ? 224.69600 237.33000 213.36600 1.000 54.05970 559 VAL C CA 1
ATOM 8460 C C . VAL D 2 562 ? 225.62400 236.12300 213.34000 1.000 54.05970 559 VAL C C 1
ATOM 8461 O O . VAL D 2 562 ? 225.95200 235.60700 212.26200 1.000 54.05970 559 VAL C O 1
ATOM 8465 N N . GLU D 2 563 ? 226.05500 235.64700 214.51100 1.000 54.88823 560 GLU C N 1
ATOM 8466 C CA . GLU D 2 563 ? 226.94500 234.48900 214.55000 1.000 54.88823 560 GLU C CA 1
ATOM 8467 C C . GLU D 2 563 ? 226.27800 233.24300 213.97100 1.000 54.88823 560 GLU C C 1
ATOM 8468 O O . GLU D 2 563 ? 226.90100 232.50800 213.18900 1.000 54.88823 560 GLU C O 1
ATOM 8474 N N . GLN D 2 564 ? 225.01400 233.00000 214.32500 1.000 56.65370 561 GLN C N 1
ATOM 8475 C CA . GLN D 2 564 ? 224.29300 231.85900 213.77200 1.000 56.65370 561 GLN C CA 1
ATOM 8476 C C . GLN D 2 564 ? 224.14000 231.98700 212.26600 1.000 56.65370 561 GLN C C 1
ATOM 8477 O O . GLN D 2 564 ? 224.31800 231.00800 211.53400 1.000 56.65370 561 GLN C O 1
ATOM 8483 N N . SER D 2 565 ? 223.80900 233.18900 211.78400 1.000 54.36955 562 SER C N 1
ATOM 8484 C CA . SER D 2 565 ? 223.64400 233.38000 210.34700 1.000 54.36955 562 SER C CA 1
ATOM 8485 C C . SER D 2 565 ? 224.94100 233.10100 209.60200 1.000 54.36955 562 SER C C 1
ATOM 8486 O O . SER D 2 565 ? 224.93100 232.47200 208.53700 1.000 54.36955 562 SER C O 1
ATOM 8489 N N . LEU D 2 566 ? 226.07200 233.54100 210.15600 1.000 53.82613 563 LEU C N 1
ATOM 8490 C CA . LEU D 2 566 ? 227.35100 233.27900 209.50300 1.000 53.82613 563 LEU C CA 1
ATOM 8491 C C . LEU D 2 566 ? 227.68800 231.79200 209.51000 1.000 53.82613 563 LEU C C 1
ATOM 8492 O O . LEU D 2 566 ? 228.25300 231.27700 208.53700 1.000 53.82613 563 LEU C O 1
ATOM 8497 N N . LYS D 2 567 ? 227.34300 231.08300 210.58900 1.000 52.28077 564 LYS C N 1
ATOM 8498 C CA . LYS D 2 567 ? 227.58200 229.63900 210.61500 1.000 52.28077 564 LYS C CA 1
ATOM 8499 C C . LYS D 2 567 ? 226.74600 228.90700 209.56400 1.000 52.28077 564 LYS C C 1
ATOM 8500 O O . LYS D 2 567 ? 227.24700 228.00400 208.87900 1.000 52.28077 564 LYS C O 1
ATOM 8506 N N . GLU D 2 568 ? 225.47200 229.28300 209.41600 1.000 51.96434 565 GLU C N 1
ATOM 8507 C CA . GLU D 2 568 ? 224.65300 228.67200 208.37100 1.000 51.96434 565 GLU C CA 1
ATOM 8508 C C . GLU D 2 568 ? 225.17400 229.00800 206.98000 1.000 51.96434 565 GLU C C 1
ATOM 8509 O O . GLU D 2 568 ? 225.11500 228.17100 206.07200 1.000 51.96434 565 GLU C O 1
ATOM 8515 N N . VAL D 2 569 ? 225.68400 230.22600 206.78500 1.000 49.13667 566 VAL C N 1
ATOM 8516 C CA . VAL D 2 569 ? 226.21500 230.58800 205.47200 1.000 49.13667 566 VAL C CA 1
ATOM 8517 C C . VAL D 2 569 ? 227.46300 229.77200 205.14900 1.000 49.13667 566 VAL C C 1
ATOM 8518 O O . VAL D 2 569 ? 227.64500 229.32200 204.01400 1.000 49.13667 566 VAL C O 1
ATOM 8522 N N . LYS D 2 570 ? 228.33100 229.54700 206.13800 1.000 46.40530 567 LYS C N 1
ATOM 8523 C CA . LYS D 2 570 ? 229.50500 228.70900 205.89300 1.000 46.40530 567 LYS C CA 1
ATOM 8524 C C . LYS D 2 570 ? 229.10700 227.26500 205.59200 1.000 46.40530 567 LYS C C 1
ATOM 8525 O O . LYS D 2 570 ? 229.69000 226.61500 204.70700 1.000 46.40530 567 LYS C O 1
ATOM 8531 N N . LEU D 2 571 ? 228.10900 226.74700 206.31300 1.000 46.96071 568 LEU C N 1
ATOM 8532 C CA . LEU D 2 571 ? 227.62000 225.39900 206.03500 1.000 46.96071 568 LEU C CA 1
ATOM 8533 C C . LEU D 2 571 ? 227.07900 225.29000 204.61500 1.000 46.96071 568 LEU C C 1
ATOM 8534 O O . LEU D 2 571 ? 227.35100 224.31200 203.91000 1.000 46.96071 568 LEU C O 1
ATOM 8539 N N . SER D 2 572 ? 226.31000 226.28800 204.17500 1.000 46.82529 569 SER C N 1
ATOM 8540 C CA . SER D 2 572 ? 225.75000 226.22800 202.83300 1.000 46.82529 569 SER C CA 1
ATOM 8541 C C . SER D 2 572 ? 226.76400 226.59700 201.76400 1.000 46.82529 569 SER C C 1
ATOM 8542 O O . SER D 2 572 ? 226.48700 226.41000 200.57800 1.000 46.82529 569 SER C O 1
ATOM 8545 N N . ILE D 2 573 ? 227.90900 227.15500 202.14800 1.000 47.39714 570 ILE C N 1
ATOM 8546 C CA . ILE D 2 573 ? 229.04200 227.20200 201.23100 1.000 47.39714 570 ILE C CA 1
ATOM 8547 C C . ILE D 2 573 ? 229.57300 225.79900 200.99900 1.000 47.39714 570 ILE C C 1
ATOM 8548 O O . ILE D 2 573 ? 229.73600 225.35300 199.85800 1.000 47.39714 570 ILE C O 1
ATOM 8553 N N . ASN D 2 574 ? 229.82900 225.07300 202.08600 1.000 44.86469 571 ASN C N 1
ATOM 8554 C CA . ASN D 2 574 ? 230.58600 223.83200 201.95900 1.000 44.86469 571 ASN C CA 1
ATOM 8555 C C . ASN D 2 574 ? 229.71000 222.66600 201.50600 1.000 44.86469 571 ASN C C 1
ATOM 8556 O O . ASN D 2 574 ? 230.22600 221.64000 201.05200 1.000 44.86469 571 ASN C O 1
ATOM 8561 N N . VAL D 2 575 ? 228.38500 222.79300 201.62400 1.000 43.31519 572 VAL C N 1
ATOM 8562 C CA . VAL D 2 575 ? 227.52300 221.64700 201.33100 1.000 43.31519 572 VAL C CA 1
ATOM 8563 C C . VAL D 2 575 ? 226.84000 221.80200 199.97600 1.000 43.31519 572 VAL C C 1
ATOM 8564 O O . VAL D 2 575 ? 227.00400 220.96100 199.08700 1.000 43.31519 572 VAL C O 1
ATOM 8568 N N . GLU D 2 576 ? 226.05700 222.86100 199.79200 1.000 46.27962 573 GLU C N 1
ATOM 8569 C CA . GLU D 2 576 ? 225.23700 222.99200 198.59800 1.000 46.27962 573 GLU C CA 1
ATOM 8570 C C . GLU D 2 576 ? 225.95000 223.68900 197.45200 1.000 46.27962 573 GLU C C 1
ATOM 8571 O O . GLU D 2 576 ? 225.32500 223.93000 196.41400 1.000 46.27962 573 GLU C O 1
ATOM 8577 N N . LYS D 2 577 ? 227.23100 224.02300 197.62000 1.000 48.87548 574 LYS C N 1
ATOM 8578 C CA . LYS D 2 577 ? 228.06500 224.61400 196.57100 1.000 48.87548 574 LYS C CA 1
ATOM 8579 C C . LYS D 2 577 ? 227.46900 225.91700 196.03900 1.000 48.87548 574 LYS C C 1
ATOM 8580 O O . LYS D 2 577 ? 227.36400 226.13600 194.83100 1.000 48.87548 574 LYS C O 1
ATOM 8586 N N . THR D 2 578 ? 227.06600 226.78700 196.96100 1.000 54.67156 575 THR C N 1
ATOM 8587 C CA . THR D 2 578 ? 226.57600 228.10500 196.58400 1.000 54.67156 575 THR C CA 1
ATOM 8588 C C . THR D 2 578 ? 227.73100 228.98300 196.12000 1.000 54.67156 575 THR C C 1
ATOM 8589 O O . THR D 2 578 ? 228.87000 228.82100 196.56500 1.000 54.67156 575 THR C O 1
ATOM 8593 N N . HIS D 2 579 ? 227.43700 229.92000 195.22000 1.000 63.09903 576 HIS C N 1
ATOM 8594 C CA . HIS D 2 579 ? 228.48300 230.72500 194.60500 1.000 63.09903 576 HIS C CA 1
ATOM 8595 C C . HIS D 2 579 ? 228.25600 232.22700 194.68700 1.000 63.09903 576 HIS C C 1
ATOM 8596 O O . HIS D 2 579 ? 229.23300 232.97600 194.66800 1.000 63.09903 576 HIS C O 1
ATOM 8603 N N . ILE D 2 580 ? 227.01500 232.69100 194.76800 1.000 61.49586 577 ILE C N 1
ATOM 8604 C CA . ILE D 2 580 ? 226.71700 234.10100 194.98500 1.000 61.49586 577 ILE C CA 1
ATOM 8605 C C . ILE D 2 580 ? 226.07700 234.22700 196.35700 1.000 61.49586 577 ILE C C 1
ATOM 8606 O O . ILE D 2 580 ? 224.97500 233.71300 196.57900 1.000 61.49586 577 ILE C O 1
ATOM 8611 N N . ILE D 2 581 ? 226.75600 234.91100 197.27200 1.000 55.28827 578 ILE C N 1
ATOM 8612 C CA . ILE D 2 581 ? 226.30100 235.04300 198.65100 1.000 55.28827 578 ILE C CA 1
ATOM 8613 C C . ILE D 2 581 ? 225.94600 236.49700 198.89200 1.000 55.28827 578 ILE C C 1
ATOM 8614 O O . ILE D 2 581 ? 226.77200 237.38500 198.66500 1.000 55.28827 578 ILE C O 1
ATOM 8619 N N . GLN D 2 582 ? 224.73500 236.74300 199.36600 1.000 55.65259 579 GLN C N 1
ATOM 8620 C CA . GLN D 2 582 ? 224.28900 238.09300 199.68200 1.000 55.65259 579 GLN C CA 1
ATOM 8621 C C . GLN D 2 582 ? 224.19800 238.22200 201.19800 1.000 55.65259 579 GLN C C 1
ATOM 8622 O O . GLN D 2 582 ? 223.36200 237.57200 201.83400 1.000 55.65259 579 GLN C O 1
ATOM 8628 N N . LEU D 2 583 ? 225.06200 239.04600 201.77500 1.000 52.64391 580 LEU C N 1
ATOM 8629 C CA . LEU D 2 583 ? 225.06400 239.30900 203.20700 1.000 52.64391 580 LEU C CA 1
ATOM 8630 C C . LEU D 2 583 ? 224.41100 240.65500 203.46600 1.000 52.64391 580 LEU C C 1
ATOM 8631 O O . LEU D 2 583 ? 224.60500 241.60100 202.69700 1.000 52.64391 580 LEU C O 1
ATOM 8636 N N . ASN D 2 584 ? 223.63400 240.73600 204.54400 1.000 59.07140 581 ASN C N 1
ATOM 8637 C CA . ASN D 2 584 ? 223.12400 242.02700 204.98200 1.000 59.07140 581 ASN C CA 1
ATOM 8638 C C . ASN D 2 584 ? 224.00200 242.61900 206.07700 1.000 59.07140 581 ASN C C 1
ATOM 8639 O O . ASN D 2 584 ? 224.23700 243.83100 206.10500 1.000 59.07140 581 ASN C O 1
ATOM 8644 N N . GLN D 2 585 ? 224.49400 241.78100 206.98700 1.000 56.86378 582 GLN C N 1
ATOM 8645 C CA . GLN D 2 585 ? 225.30400 242.21500 208.11300 1.000 56.86378 582 GLN C CA 1
ATOM 8646 C C . GLN D 2 585 ? 226.53100 241.32400 208.23100 1.000 56.86378 582 GLN C C 1
ATOM 8647 O O . GLN D 2 585 ? 226.68900 240.34600 207.50200 1.000 56.86378 582 GLN C O 1
ATOM 8653 N N . GLY D 2 586 ? 227.40700 241.67600 209.16400 1.000 53.11647 583 GLY C N 1
ATOM 8654 C CA . GLY D 2 586 ? 228.50000 240.80800 209.54500 1.000 53.11647 583 GLY C CA 1
ATOM 8655 C C . GLY D 2 586 ? 229.74200 240.87300 208.68800 1.000 53.11647 583 GLY C C 1
ATOM 8656 O O . GLY D 2 586 ? 230.51200 239.90700 208.68300 1.000 53.11647 583 GLY C O 1
ATOM 8657 N N . PHE D 2 587 ? 229.97000 241.97600 207.97000 1.000 52.35552 584 PHE C N 1
ATOM 8658 C CA . PHE D 2 587 ? 231.12300 242.05300 207.07600 1.000 52.35552 584 PHE C CA 1
ATOM 8659 C C . PHE D 2 587 ? 232.44600 242.05700 207.83300 1.000 52.35552 584 PHE C C 1
ATOM 8660 O O . PHE D 2 587 ? 233.47100 241.64700 207.27800 1.000 52.35552 584 PHE C O 1
ATOM 8668 N N . ARG D 2 588 ? 232.44700 242.49900 209.09400 1.000 53.70127 585 ARG C N 1
ATOM 8669 C CA . ARG D 2 588 ? 233.68900 242.54500 209.86300 1.000 53.70127 585 ARG C CA 1
ATOM 8670 C C . ARG D 2 588 ? 234.27500 241.15500 210.05500 1.000 53.70127 585 ARG C C 1
ATOM 8671 O O . ARG D 2 588 ? 235.49900 240.98900 210.09900 1.000 53.70127 585 ARG C O 1
ATOM 8679 N N . PHE D 2 589 ? 233.41800 240.14300 210.17000 1.000 51.39471 586 PHE C N 1
ATOM 8680 C CA . PHE D 2 589 ? 233.85000 238.75600 210.25900 1.000 51.39471 586 PHE C CA 1
ATOM 8681 C C . PHE D 2 589 ? 233.78000 238.05400 208.91100 1.000 51.39471 586 PHE C C 1
ATOM 8682 O O . PHE D 2 589 ? 233.55200 236.84100 208.84900 1.000 51.39471 586 PHE C O 1
ATOM 8690 N N . LEU D 2 590 ? 233.98700 238.80300 207.82500 1.000 53.65567 587 LEU C N 1
ATOM 8691 C CA . LEU D 2 590 ? 233.97900 238.22700 206.48600 1.000 53.65567 587 LEU C CA 1
ATOM 8692 C C . LEU D 2 590 ? 235.09800 237.21700 206.28200 1.000 53.65567 587 LEU C C 1
ATOM 8693 O O . LEU D 2 590 ? 235.02700 236.40900 205.35200 1.000 53.65567 587 LEU C O 1
ATOM 8698 N N . GLY D 2 591 ? 236.13000 237.24500 207.12200 1.000 54.40512 588 GLY C N 1
ATOM 8699 C CA . GLY D 2 591 ? 237.15900 236.22700 207.03500 1.000 54.40512 588 GLY C CA 1
ATOM 8700 C C . GLY D 2 591 ? 236.69200 234.88500 207.56000 1.000 54.40512 588 GLY C C 1
ATOM 8701 O O . GLY D 2 591 ? 237.21900 233.84000 207.16900 1.000 54.40512 588 GLY C O 1
ATOM 8702 N N . TYR D 2 592 ? 235.67700 234.89200 208.43000 1.000 51.72300 589 TYR C N 1
ATOM 8703 C CA . TYR D 2 592 ? 235.24800 233.66100 209.08800 1.000 51.72300 589 TYR C CA 1
ATOM 8704 C C . TYR D 2 592 ? 234.76100 232.62900 208.08400 1.000 51.72300 589 TYR C C 1
ATOM 8705 O O . TYR D 2 592 ? 234.95000 231.42400 208.28400 1.000 51.72300 589 TYR C O 1
ATOM 8714 N N . LEU D 2 593 ? 234.13900 233.08100 206.99600 1.000 50.14377 590 LEU C N 1
ATOM 8715 C CA . LEU D 2 593 ? 233.62400 232.15100 205.99900 1.000 50.14377 590 LEU C CA 1
ATOM 8716 C C . LEU D 2 593 ? 234.74500 231.36700 205.33000 1.000 50.14377 590 LEU C C 1
ATOM 8717 O O . LEU D 2 593 ? 234.51100 230.27500 204.80000 1.000 50.14377 590 LEU C O 1
ATOM 8722 N N . PHE D 2 594 ? 235.96800 231.89500 205.34400 1.000 52.77320 591 PHE C N 1
ATOM 8723 C CA . PHE D 2 594 ? 237.03100 231.30100 204.54500 1.000 52.77320 591 PHE C CA 1
ATOM 8724 C C . PHE D 2 594 ? 238.22500 230.81700 205.35600 1.000 52.77320 591 PHE C C 1
ATOM 8725 O O . PHE D 2 594 ? 239.00300 230.00500 204.84900 1.000 52.77320 591 PHE C O 1
ATOM 8733 N N . ARG D 2 595 ? 238.38600 231.26800 206.59100 1.000 55.78045 592 ARG C N 1
ATOM 8734 C CA . ARG D 2 595 ? 239.51800 230.82900 207.39700 1.000 55.78045 592 ARG C CA 1
ATOM 8735 C C . ARG D 2 595 ? 239.16200 230.75700 208.87700 1.000 55.78045 592 ARG C C 1
ATOM 8736 O O . ARG D 2 595 ? 239.87100 230.13400 209.66700 1.000 55.78045 592 ARG C O 1
ATOM 8744 N N . THR D 2 620 ? 212.79200 238.27300 214.70700 1.000 80.37564 617 THR C N 1
ATOM 8745 C CA . THR D 2 620 ? 212.61600 239.66100 214.29600 1.000 80.37564 617 THR C CA 1
ATOM 8746 C C . THR D 2 620 ? 213.94600 240.27400 213.87700 1.000 80.37564 617 THR C C 1
ATOM 8747 O O . THR D 2 620 ? 215.00900 239.77500 214.24300 1.000 80.37564 617 THR C O 1
ATOM 8751 N N . ASN D 2 621 ? 213.88400 241.35900 213.11100 1.000 76.41841 618 ASN C N 1
ATOM 8752 C CA . ASN D 2 621 ? 215.07900 242.02700 212.61200 1.000 76.41841 618 ASN C CA 1
ATOM 8753 C C . ASN D 2 621 ? 215.51300 243.12800 213.57800 1.000 76.41841 618 ASN C C 1
ATOM 8754 O O . ASN D 2 621 ? 214.69700 243.92700 214.04700 1.000 76.41841 618 ASN C O 1
ATOM 8759 N N . LEU D 2 622 ? 216.77900 243.11600 213.92400 1.000 62.72720 619 LEU C N 1
ATOM 8760 C CA . LEU D 2 622 ? 217.37600 244.21300 214.65600 1.000 62.72720 619 LEU C CA 1
ATOM 8761 C C . LEU D 2 622 ? 218.29800 244.99300 213.72200 1.000 62.72720 619 LEU C C 1
ATOM 8762 O O . LEU D 2 622 ? 218.89800 244.41100 212.81400 1.000 62.72720 619 LEU C O 1
ATOM 8767 N N . PRO D 2 623 ? 218.40300 246.30900 213.90500 1.000 55.80441 620 PRO C N 1
ATOM 8768 C CA . PRO D 2 623 ? 219.21200 247.10900 212.99400 1.000 55.80441 620 PRO C CA 1
ATOM 8769 C C . PRO D 2 623 ? 220.66300 246.67800 213.03600 1.000 55.80441 620 PRO C C 1
ATOM 8770 O O . PRO D 2 623 ? 221.16300 246.21300 214.07700 1.000 55.80441 620 PRO C O 1
ATOM 8774 N N . PRO D 2 624 ? 221.37600 246.78900 211.91200 1.000 51.68776 621 PRO C N 1
ATOM 8775 C CA . PRO D 2 624 ? 222.70700 246.17000 211.82600 1.000 51.68776 621 PRO C CA 1
ATOM 8776 C C . PRO D 2 624 ? 223.76200 246.81300 212.70500 1.000 51.68776 621 PRO C C 1
ATOM 8777 O O . PRO D 2 624 ? 224.82000 246.20600 212.90300 1.000 51.68776 621 PRO C O 1
ATOM 8781 N N . TRP D 2 625 ? 223.52900 248.01500 213.23800 1.000 51.98079 622 TRP C N 1
ATOM 8782 C CA . TRP D 2 625 ? 224.50500 248.58600 214.16000 1.000 51.98079 622 TRP C CA 1
ATOM 8783 C C . TRP D 2 625 ? 224.43500 247.95300 215.54300 1.000 51.98079 622 TRP C C 1
ATOM 8784 O O . TRP D 2 625 ? 225.42100 248.01500 216.29200 1.000 51.98079 622 TRP C O 1
ATOM 8795 N N . LEU D 2 626 ? 223.30400 247.33100 215.88700 1.000 52.65800 623 LEU C N 1
ATOM 8796 C CA . LEU D 2 626 ? 223.18400 246.65900 217.17600 1.000 52.65800 623 LEU C CA 1
ATOM 8797 C C . LEU D 2 626 ? 224.17000 245.51100 217.29700 1.000 52.65800 623 LEU C C 1
ATOM 8798 O O . LEU D 2 626 ? 224.76900 245.31400 218.35700 1.000 52.65800 623 LEU C O 1
ATOM 8803 N N . ALA D 2 627 ? 224.35700 244.74500 216.22300 1.000 54.26887 624 ALA C N 1
ATOM 8804 C CA . ALA D 2 627 ? 225.31900 243.64900 216.26100 1.000 54.26887 624 ALA C CA 1
ATOM 8805 C C . ALA D 2 627 ? 226.73500 244.16200 216.48700 1.000 54.26887 624 ALA C C 1
ATOM 8806 O O . ALA D 2 627 ? 227.48300 243.61100 217.30900 1.000 54.26887 624 ALA C O 1
ATOM 8808 N N . ASN D 2 628 ? 227.11300 245.22800 215.77900 1.000 54.14989 625 ASN C N 1
ATOM 8809 C CA . ASN D 2 628 ? 228.46700 245.75400 215.89500 1.000 54.14989 625 ASN C CA 1
ATOM 8810 C C . ASN D 2 628 ? 228.71000 246.34400 217.27500 1.000 54.14989 625 ASN C C 1
ATOM 8811 O O . ASN D 2 628 ? 229.83500 246.30100 217.78600 1.000 54.14989 625 ASN C O 1
ATOM 8816 N N . LEU D 2 629 ? 227.67100 246.90900 217.89500 1.000 54.10124 626 LEU C N 1
ATOM 8817 C CA . LEU D 2 629 ? 227.79700 247.30200 219.29600 1.000 54.10124 626 LEU C CA 1
ATOM 8818 C C . LEU D 2 629 ? 227.90500 246.08000 220.20100 1.000 54.10124 626 LEU C C 1
ATOM 8819 O O . LEU D 2 629 ? 228.64100 246.09600 221.19300 1.000 54.10124 626 LEU C O 1
ATOM 8824 N N . GLY D 2 630 ? 227.18100 245.00900 219.87100 1.000 54.79676 627 GLY C N 1
ATOM 8825 C CA . GLY D 2 630 ? 227.14000 243.85300 220.75000 1.000 54.79676 627 GLY C CA 1
ATOM 8826 C C . GLY D 2 630 ? 228.41700 243.04000 220.72500 1.000 54.79676 627 GLY C C 1
ATOM 8827 O O . GLY D 2 630 ? 228.66500 242.23000 221.62000 1.000 54.79676 627 GLY C O 1
ATOM 8828 N N . THR D 2 631 ? 229.24100 243.23000 219.69300 1.000 57.22004 628 THR C N 1
ATOM 8829 C CA . THR D 2 631 ? 230.55200 242.58300 219.69200 1.000 57.22004 628 THR C CA 1
ATOM 8830 C C . THR D 2 631 ? 231.46500 243.16400 220.76800 1.000 57.22004 628 THR C C 1
ATOM 8831 O O . THR D 2 631 ? 232.48900 242.56200 221.11000 1.000 57.22004 628 THR C O 1
ATOM 8835 N N . LYS D 2 632 ? 231.12400 244.33500 221.29900 1.000 59.18081 629 LYS C N 1
ATOM 8836 C CA . LYS D 2 632 ? 231.91100 244.94900 222.35800 1.000 59.18081 629 LYS C CA 1
ATOM 8837 C C . LYS D 2 632 ? 231.31900 244.63000 223.73000 1.000 59.18081 629 LYS C C 1
ATOM 8838 O O . LYS D 2 632 ? 230.21000 244.10600 223.85500 1.000 59.18081 629 LYS C O 1
ATOM 8844 N N . SER D 2 633 ? 232.08200 244.95900 224.77300 1.000 62.69540 630 SER C N 1
ATOM 8845 C CA . SER D 2 633 ? 231.62000 244.84400 226.15100 1.000 62.69540 630 SER C CA 1
ATOM 8846 C C . SER D 2 633 ? 231.52900 246.23200 226.76600 1.000 62.69540 630 SER C C 1
ATOM 8847 O O . SER D 2 633 ? 232.54700 246.93700 226.83100 1.000 62.69540 630 SER C O 1
ATOM 8850 N N . PRO D 2 634 ? 230.36100 246.66800 227.23000 1.000 63.63907 631 PRO C N 1
ATOM 8851 C CA . PRO D 2 634 ? 230.21500 248.05300 227.67800 1.000 63.63907 631 PRO C CA 1
ATOM 8852 C C . PRO D 2 634 ? 230.85600 248.28500 229.03300 1.000 63.63907 631 PRO C C 1
ATOM 8853 O O . PRO D 2 634 ? 231.37000 247.37300 229.68200 1.000 63.63907 631 PRO C O 1
ATOM 8857 N N . GLN D 2 635 ? 230.81200 249.54600 229.45300 1.000 63.73265 632 GLN C N 1
ATOM 8858 C CA . GLN D 2 635 ? 231.29500 249.96600 230.75000 1.000 63.73265 632 GLN C CA 1
ATOM 8859 C C . GLN D 2 635 ? 230.24000 250.82700 231.42800 1.000 63.73265 632 GLN C C 1
ATOM 8860 O O . GLN D 2 635 ? 229.50300 251.54800 230.74200 1.000 63.73265 632 GLN C O 1
ATOM 8866 N N . PRO D 2 636 ? 230.11900 250.77300 232.75100 1.000 62.39358 633 PRO C N 1
ATOM 8867 C CA . PRO D 2 636 ? 229.28400 251.75600 233.44500 1.000 62.39358 633 PRO C CA 1
ATOM 8868 C C . PRO D 2 636 ? 229.99600 253.09600 233.50800 1.000 62.39358 633 PRO C C 1
ATOM 8869 O O . PRO D 2 636 ? 231.18100 253.20200 233.18800 1.000 62.39358 633 PRO C O 1
ATOM 8873 N N . LEU D 2 637 ? 229.25900 254.12300 233.91700 1.000 64.41506 634 LEU C N 1
ATOM 8874 C CA . LEU D 2 637 ? 229.79600 255.48100 233.97100 1.000 64.41506 634 LEU C CA 1
ATOM 8875 C C . LEU D 2 637 ? 230.97300 255.60700 234.93600 1.000 64.41506 634 LEU C C 1
ATOM 8876 O O . LEU D 2 637 ? 231.21600 254.72500 235.75900 1.000 64.41506 634 LEU C O 1
ATOM 8881 N N . LYS E 2 644 ? 208.04400 209.72400 247.34600 1.000 39.48742 641 LYS E N 1
ATOM 8882 C CA . LYS E 2 644 ? 209.21000 210.45000 246.85700 1.000 39.48742 641 LYS E CA 1
ATOM 8883 C C . LYS E 2 644 ? 210.16400 210.81400 247.99500 1.000 39.48742 641 LYS E C 1
ATOM 8884 O O . LYS E 2 644 ? 210.61700 211.95100 248.10800 1.000 39.48742 641 LYS E O 1
ATOM 8890 N N . LYS E 2 645 ? 210.51800 209.81600 248.80100 1.000 36.34696 642 LYS E N 1
ATOM 8891 C CA . LYS E 2 645 ? 211.27200 210.03700 250.03300 1.000 36.34696 642 LYS E CA 1
ATOM 8892 C C . LYS E 2 645 ? 212.65700 210.56300 249.67800 1.000 36.34696 642 LYS E C 1
ATOM 8893 O O . LYS E 2 645 ? 213.52100 209.81200 249.22800 1.000 36.34696 642 LYS E O 1
ATOM 8899 N N . SER E 2 646 ? 212.86600 211.86100 249.89200 1.000 34.71222 643 SER E N 1
ATOM 8900 C CA . SER E 2 646 ? 214.15000 212.48700 249.61100 1.000 34.71222 643 SER E CA 1
ATOM 8901 C C . SER E 2 646 ? 215.17400 212.10600 250.67100 1.000 34.71222 643 SER E C 1
ATOM 8902 O O . SER E 2 646 ? 214.81900 211.64500 251.75700 1.000 34.71222 643 SER E O 1
ATOM 8905 N N . TYR E 2 647 ? 216.45800 212.31000 250.36400 1.000 32.73327 644 TYR E N 1
ATOM 8906 C CA . TYR E 2 647 ? 217.51800 211.73500 251.18500 1.000 32.73327 644 TYR E CA 1
ATOM 8907 C C . TYR E 2 647 ? 218.71100 212.65700 251.41000 1.000 32.73327 644 TYR E C 1
ATOM 8908 O O . TYR E 2 647 ? 219.81800 212.16600 251.64400 1.000 32.73327 644 TYR E O 1
ATOM 8917 N N . GLY E 2 648 ? 218.53400 213.97000 251.35900 1.000 35.91194 645 GLY E N 1
ATOM 8918 C CA . GLY E 2 648 ? 219.62600 214.85000 251.71800 1.000 35.91194 645 GLY E CA 1
ATOM 8919 C C . GLY E 2 648 ? 219.63300 216.09400 250.85600 1.000 35.91194 645 GLY E C 1
ATOM 8920 O O . GLY E 2 648 ? 218.76300 216.28900 250.00800 1.000 35.91194 645 GLY E O 1
ATOM 8921 N N . GLN E 2 649 ? 220.65100 216.91900 251.07900 1.000 36.42145 646 GLN E N 1
ATOM 8922 C CA . GLN E 2 649 ? 220.78200 218.20600 250.41100 1.000 36.42145 646 GLN E CA 1
ATOM 8923 C C . GLN E 2 649 ? 221.49500 218.04200 249.07600 1.000 36.42145 646 GLN E C 1
ATOM 8924 O O . GLN E 2 649 ? 222.46100 217.28300 248.97000 1.000 36.42145 646 GLN E O 1
ATOM 8930 N N . ILE E 2 650 ? 221.01800 218.78300 248.07000 1.000 32.35992 647 ILE E N 1
ATOM 8931 C CA . ILE E 2 650 ? 221.51000 218.65200 246.70200 1.000 32.35992 647 ILE E CA 1
ATOM 8932 C C . ILE E 2 650 ? 223.00700 218.91600 246.65600 1.000 32.35992 647 ILE E C 1
ATOM 8933 O O . ILE E 2 650 ? 223.55900 219.63100 247.50100 1.000 32.35992 647 ILE E O 1
ATOM 8938 N N . GLU E 2 651 ? 223.68000 218.29900 245.68900 1.000 33.32198 648 GLU E N 1
ATOM 8939 C CA . GLU E 2 651 ? 225.12000 218.42200 245.55100 1.000 33.32198 648 GLU E CA 1
ATOM 8940 C C . GLU E 2 651 ? 225.47200 219.49100 244.52200 1.000 33.32198 648 GLU E C 1
ATOM 8941 O O . GLU E 2 651 ? 224.62600 220.26100 244.06300 1.000 33.32198 648 GLU E O 1
ATOM 8947 N N . THR E 2 652 ? 226.75600 219.54000 244.17300 1.000 32.52030 649 THR E N 1
ATOM 8948 C CA . THR E 2 652 ? 227.22900 220.54100 243.22500 1.000 32.52030 649 THR E CA 1
ATOM 8949 C C . THR E 2 652 ? 226.65600 220.29700 241.83500 1.000 32.52030 649 THR E C 1
ATOM 8950 O O . THR E 2 652 ? 226.30300 221.24500 241.12600 1.000 32.52030 649 THR E O 1
ATOM 8954 N N . GLN E 2 653 ? 226.53800 219.02800 241.43500 1.000 29.66730 650 GLN E N 1
ATOM 8955 C CA . GLN E 2 653 ? 226.16200 218.71700 240.06000 1.000 29.66730 650 GLN E CA 1
ATOM 8956 C C . GLN E 2 653 ? 224.65900 218.51400 239.91000 1.000 29.66730 650 GLN E C 1
ATOM 8957 O O . GLN E 2 653 ? 224.10000 218.78300 238.84200 1.000 29.66730 650 GLN E O 1
ATOM 8963 N N . GLY E 2 654 ? 223.98900 218.04400 240.94800 1.000 28.99590 651 GLY E N 1
ATOM 8964 C CA . GLY E 2 654 ? 222.54600 217.93700 240.92100 1.000 28.99590 651 GLY E CA 1
ATOM 8965 C C . GLY E 2 654 ? 222.06900 216.75700 241.74300 1.000 28.99590 651 GLY E C 1
ATOM 8966 O O . GLY E 2 654 ? 222.81400 216.18000 242.52900 1.000 28.99590 651 GLY E O 1
ATOM 8967 N N . THR E 2 655 ? 220.80100 216.40700 241.53200 1.000 25.56376 652 THR E N 1
ATOM 8968 C CA . THR E 2 655 ? 220.15700 215.32600 242.26500 1.000 25.56376 652 THR E CA 1
ATOM 8969 C C . THR E 2 655 ? 220.09100 214.06400 241.41400 1.000 25.56376 652 THR E C 1
ATOM 8970 O O . THR E 2 655 ? 219.92400 214.13600 240.19300 1.000 25.56376 652 THR E O 1
ATOM 8974 N N . HIS E 2 656 ? 220.22000 212.91000 242.06700 1.000 24.02609 653 HIS E N 1
ATOM 8975 C CA . HIS E 2 656 ? 220.33800 211.62000 241.38800 1.000 24.02609 653 HIS E CA 1
ATOM 8976 C C . HIS E 2 656 ? 219.03200 210.85600 241.53800 1.000 24.02609 653 HIS E C 1
ATOM 8977 O O . HIS E 2 656 ? 218.83800 210.10000 242.48800 1.000 24.02609 653 HIS E O 1
ATOM 8984 N N . LEU E 2 657 ? 218.13100 211.04600 240.57700 1.000 21.91833 654 LEU E N 1
ATOM 8985 C CA . LEU E 2 657 ? 216.83400 210.38300 240.60400 1.000 21.91833 654 LEU E CA 1
ATOM 8986 C C . LEU E 2 657 ? 216.99200 208.87300 240.47600 1.000 21.91833 654 LEU E C 1
ATOM 8987 O O . LEU E 2 657 ? 217.82900 208.38500 239.71800 1.000 21.91833 654 LEU E O 1
ATOM 8992 N N . VAL E 2 658 ? 216.19300 208.13200 241.23900 1.000 23.92575 655 VAL E N 1
ATOM 8993 C CA . VAL E 2 658 ? 216.15900 206.67600 241.18700 1.000 23.92575 655 VAL E CA 1
ATOM 8994 C C . VAL E 2 658 ? 214.70700 206.25500 241.02800 1.000 23.92575 655 VAL E C 1
ATOM 8995 O O . VAL E 2 658 ? 213.80100 206.89400 241.56700 1.000 23.92575 655 VAL E O 1
ATOM 8999 N N . LEU E 2 659 ? 214.47800 205.18600 240.26800 1.000 28.73016 656 LEU E N 1
ATOM 9000 C CA . LEU E 2 659 ? 213.14800 204.60700 240.12400 1.000 28.73016 656 LEU E CA 1
ATOM 9001 C C . LEU E 2 659 ? 213.24100 203.11400 240.43300 1.000 28.73016 656 LEU E C 1
ATOM 9002 O O . LEU E 2 659 ? 213.34600 202.28100 239.53600 1.000 28.73016 656 LEU E O 1
ATOM 9007 N N . ALA E 2 660 ? 213.17100 202.77600 241.71400 1.000 33.94455 657 ALA E N 1
ATOM 9008 C CA . ALA E 2 660 ? 213.14400 201.38900 242.15000 1.000 33.94455 657 ALA E CA 1
ATOM 9009 C C . ALA E 2 660 ? 211.74300 200.92400 242.51100 1.000 33.94455 657 ALA E C 1
ATOM 9010 O O . ALA E 2 660 ? 211.59600 199.86300 243.12400 1.000 33.94455 657 ALA E O 1
ATOM 9012 N N . GLY E 2 661 ? 210.71800 201.68500 242.13700 1.000 37.64079 658 GLY E N 1
ATOM 9013 C CA . GLY E 2 661 ? 209.35500 201.41500 242.54200 1.000 37.64079 658 GLY E CA 1
ATOM 9014 C C . GLY E 2 661 ? 208.69800 200.32300 241.72500 1.000 37.64079 658 GLY E C 1
ATOM 9015 O O . GLY E 2 661 ? 209.26900 199.25800 241.47900 1.000 37.64079 658 GLY E O 1
ATOM 9016 N N . ASP E 2 662 ? 207.46400 200.59300 241.30900 1.000 41.88581 659 ASP E N 1
ATOM 9017 C CA . ASP E 2 662 ? 206.65200 199.62700 240.58200 1.000 41.88581 659 ASP E CA 1
ATOM 9018 C C . ASP E 2 662 ? 205.98800 200.29900 239.38500 1.000 41.88581 659 ASP E C 1
ATOM 9019 O O . ASP E 2 662 ? 205.00700 201.03000 239.54700 1.000 41.88581 659 ASP E O 1
ATOM 9024 N N . ALA E 2 663 ? 206.53900 200.05600 238.19400 1.000 39.79302 660 ALA E N 1
ATOM 9025 C CA . ALA E 2 663 ? 205.87400 200.33000 236.91800 1.000 39.79302 660 ALA E CA 1
ATOM 9026 C C . ALA E 2 663 ? 205.60300 201.81500 236.69400 1.000 39.79302 660 ALA E C 1
ATOM 9027 O O . ALA E 2 663 ? 204.47700 202.21500 236.40500 1.000 39.79302 660 ALA E O 1
ATOM 9029 N N . GLN E 2 664 ? 206.64100 202.63500 236.79700 1.000 39.21704 661 GLN E N 1
ATOM 9030 C CA . GLN E 2 664 ? 206.50200 204.05000 236.49500 1.000 39.21704 661 GLN E CA 1
ATOM 9031 C C . GLN E 2 664 ? 206.64400 204.29500 234.99200 1.000 39.21704 661 GLN E C 1
ATOM 9032 O O . GLN E 2 664 ? 207.15600 203.46000 234.24700 1.000 39.21704 661 GLN E O 1
ATOM 9038 N N . ILE E 2 665 ? 206.17400 205.46000 234.54300 1.000 38.80669 662 ILE E N 1
ATOM 9039 C CA . ILE E 2 665 ? 206.21400 205.82800 233.12900 1.000 38.80669 662 ILE E CA 1
ATOM 9040 C C . ILE E 2 665 ? 206.73700 207.24900 232.97200 1.000 38.80669 662 ILE E C 1
ATOM 9041 O O . ILE E 2 665 ? 205.98700 208.21800 233.12700 1.000 38.80669 662 ILE E O 1
ATOM 9046 N N . ILE E 2 666 ? 208.01800 207.38800 232.64000 1.000 34.99949 663 ILE E N 1
ATOM 9047 C CA . ILE E 2 666 ? 208.61600 208.71100 232.52100 1.000 34.99949 663 ILE E CA 1
ATOM 9048 C C . ILE E 2 666 ? 208.19300 209.35600 231.21100 1.000 34.99949 663 ILE E C 1
ATOM 9049 O O . ILE E 2 666 ? 208.23000 208.72500 230.15000 1.000 34.99949 663 ILE E O 1
ATOM 9054 N N . THR E 2 667 ? 207.78400 210.62100 231.27700 1.000 37.97399 664 THR E N 1
ATOM 9055 C CA . THR E 2 667 ? 207.48700 211.42800 230.10200 1.000 37.97399 664 THR E CA 1
ATOM 9056 C C . THR E 2 667 ? 208.11500 212.80300 230.28800 1.000 37.97399 664 THR E C 1
ATOM 9057 O O . THR E 2 667 ? 208.69000 213.10600 231.33700 1.000 37.97399 664 THR E O 1
ATOM 9061 N N . THR E 2 668 ? 207.99600 213.65400 229.27400 1.000 40.11057 665 THR E N 1
ATOM 9062 C CA . THR E 2 668 ? 208.72800 214.90900 229.25900 1.000 40.11057 665 THR E CA 1
ATOM 9063 C C . THR E 2 668 ? 207.79500 216.08700 229.03000 1.000 40.11057 665 THR E C 1
ATOM 9064 O O . THR E 2 668 ? 206.63400 215.93400 228.64700 1.000 40.11057 665 THR E O 1
ATOM 9068 N N . ASP E 2 669 ? 208.34000 217.27700 229.27500 1.000 43.21195 666 ASP E N 1
ATOM 9069 C CA . ASP E 2 669 ? 207.64800 218.54700 229.11900 1.000 43.21195 666 ASP E CA 1
ATOM 9070 C C . ASP E 2 669 ? 208.35000 219.40700 228.07200 1.000 43.21195 666 ASP E C 1
ATOM 9071 O O . ASP E 2 669 ? 207.75100 220.35000 227.54900 1.000 43.21195 666 ASP E O 1
ATOM 9076 N N . ASN E 2 670 ? 209.56000 219.00100 227.67800 1.000 42.27562 667 ASN E N 1
ATOM 9077 C CA . ASN E 2 670 ? 210.63900 219.71100 226.99500 1.000 42.27562 667 ASN E CA 1
ATOM 9078 C C . ASN E 2 670 ? 211.38700 220.61300 227.96400 1.000 42.27562 667 ASN E C 1
ATOM 9079 O O . ASN E 2 670 ? 212.39200 221.20600 227.57900 1.000 42.27562 667 ASN E O 1
ATOM 9084 N N . GLN E 2 671 ? 210.94700 220.71900 229.21400 1.000 42.12861 668 GLN E N 1
ATOM 9085 C CA . GLN E 2 671 ? 211.62600 221.51700 230.22200 1.000 42.12861 668 GLN E CA 1
ATOM 9086 C C . GLN E 2 671 ? 211.72700 220.72000 231.51400 1.000 42.12861 668 GLN E C 1
ATOM 9087 O O . GLN E 2 671 ? 212.63500 220.93900 232.32000 1.000 42.12861 668 GLN E O 1
ATOM 9093 N N . ASN E 2 672 ? 210.80500 219.78000 231.70800 1.000 41.17537 669 ASN E N 1
ATOM 9094 C CA . ASN E 2 672 ? 210.69700 219.02600 232.94600 1.000 41.17537 669 ASN E CA 1
ATOM 9095 C C . ASN E 2 672 ? 210.50200 217.54700 232.65200 1.000 41.17537 669 ASN E C 1
ATOM 9096 O O . ASN E 2 672 ? 210.09800 217.16000 231.55400 1.000 41.17537 669 ASN E O 1
ATOM 9101 N N . LEU E 2 673 ? 210.79400 216.72700 233.65100 1.000 38.29121 670 LEU E N 1
ATOM 9102 C CA . LEU E 2 673 ? 210.62500 215.28600 233.58800 1.000 38.29121 670 LEU E CA 1
ATOM 9103 C C . LEU E 2 673 ? 209.50500 214.89900 234.54200 1.000 38.29121 670 LEU E C 1
ATOM 9104 O O . LEU E 2 673 ? 209.59400 215.17100 235.74500 1.000 38.29121 670 LEU E O 1
ATOM 9109 N N . ILE E 2 674 ? 208.46200 214.26300 234.00800 1.000 39.38646 671 ILE E N 1
ATOM 9110 C CA . ILE E 2 674 ? 207.24600 213.94900 234.74900 1.000 39.38646 671 ILE E CA 1
ATOM 9111 C C . ILE E 2 674 ? 207.11500 212.43900 234.87100 1.000 39.38646 671 ILE E C 1
ATOM 9112 O O . ILE E 2 674 ? 207.22400 211.71600 233.87700 1.000 39.38646 671 ILE E O 1
ATOM 9117 N N . VAL E 2 675 ? 206.86400 211.96000 236.08200 1.000 38.59136 672 VAL E N 1
ATOM 9118 C CA . VAL E 2 675 ? 206.78900 210.52800 236.34900 1.000 38.59136 672 VAL E CA 1
ATOM 9119 C C . VAL E 2 675 ? 205.35400 210.19100 236.71800 1.000 38.59136 672 VAL E C 1
ATOM 9120 O O . VAL E 2 675 ? 204.90600 210.50000 237.82700 1.000 38.59136 672 VAL E O 1
ATOM 9124 N N . LYS E 2 676 ? 204.64100 209.53400 235.80900 1.000 47.16292 673 LYS E N 1
ATOM 9125 C CA . LYS E 2 676 ? 203.22900 209.22700 235.98700 1.000 47.16292 673 LYS E CA 1
ATOM 9126 C C . LYS E 2 676 ? 203.04100 207.73300 236.18800 1.000 47.16292 673 LYS E C 1
ATOM 9127 O O . LYS E 2 676 ? 203.48000 206.93200 235.36000 1.000 47.16292 673 LYS E O 1
ATOM 9133 N N . LYS E 2 677 ? 202.38000 207.36200 237.27700 1.000 55.06035 674 LYS E N 1
ATOM 9134 C CA . LYS E 2 677 ? 201.96800 205.98700 237.51900 1.000 55.06035 674 LYS E CA 1
ATOM 9135 C C . LYS E 2 677 ? 200.45300 205.91600 237.39700 1.000 55.06035 674 LYS E C 1
ATOM 9136 O O . LYS E 2 677 ? 199.74000 206.51100 238.21200 1.000 55.06035 674 LYS E O 1
ATOM 9142 N N . ASP E 2 678 ? 199.97100 205.19200 236.38200 1.000 65.54388 675 ASP E N 1
ATOM 9143 C CA . ASP E 2 678 ? 198.53600 205.02800 236.12300 1.000 65.54388 675 ASP E CA 1
ATOM 9144 C C . ASP E 2 678 ? 197.82800 206.37700 236.02300 1.000 65.54388 675 ASP E C 1
ATOM 9145 O O . ASP E 2 678 ? 196.78800 206.60300 236.64300 1.000 65.54388 675 ASP E O 1
ATOM 9150 N N . ASP E 2 679 ? 198.42100 207.28400 235.24300 1.000 68.99509 676 ASP E N 1
ATOM 9151 C CA . ASP E 2 679 ? 197.92000 208.64300 235.02700 1.000 68.99509 676 ASP E CA 1
ATOM 9152 C C . ASP E 2 679 ? 197.85000 209.45300 236.31900 1.000 68.99509 676 ASP E C 1
ATOM 9153 O O . ASP E 2 679 ? 197.04200 210.37600 236.43800 1.000 68.99509 676 ASP E O 1
ATOM 9158 N N . LYS E 2 680 ? 198.69700 209.12300 237.29000 1.000 57.60008 677 LYS E N 1
ATOM 9159 C CA . LYS E 2 680 ? 198.85300 209.90000 238.51400 1.000 57.60008 677 LYS E CA 1
ATOM 9160 C C . LYS E 2 680 ? 200.26700 210.46100 238.53000 1.000 57.60008 677 LYS E C 1
ATOM 9161 O O . LYS E 2 680 ? 201.23700 209.70000 238.45900 1.000 57.60008 677 LYS E O 1
ATOM 9167 N N . ILE E 2 681 ? 200.38600 211.78600 238.60100 1.000 49.26370 678 ILE E N 1
ATOM 9168 C CA . ILE E 2 681 ? 201.69900 212.41600 238.55500 1.000 49.26370 678 ILE E CA 1
ATOM 9169 C C . ILE E 2 681 ? 202.39300 212.24400 239.89700 1.000 49.26370 678 ILE E C 1
ATOM 9170 O O . ILE E 2 681 ? 201.82900 212.55900 240.95100 1.000 49.26370 678 ILE E O 1
ATOM 9175 N N . THR E 2 682 ? 203.62400 211.73600 239.86300 1.000 44.24555 679 THR E N 1
ATOM 9176 C CA . THR E 2 682 ? 204.39800 211.50600 241.07200 1.000 44.24555 679 THR E CA 1
ATOM 9177 C C . THR E 2 682 ? 205.55200 212.48600 241.24200 1.000 44.24555 679 THR E C 1
ATOM 9178 O O . THR E 2 682 ? 205.93400 212.76800 242.38200 1.000 44.24555 679 THR E O 1
ATOM 9182 N N . HIS E 2 683 ? 206.08600 213.04100 240.15700 1.000 40.69376 680 HIS E N 1
ATOM 9183 C CA . HIS E 2 683 ? 207.17700 213.99800 240.26800 1.000 40.69376 680 HIS E CA 1
ATOM 9184 C C . HIS E 2 683 ? 207.27100 214.77200 238.96300 1.000 40.69376 680 HIS E C 1
ATOM 9185 O O . HIS E 2 683 ? 206.92900 214.25600 237.89700 1.000 40.69376 680 HIS E O 1
ATOM 9192 N N . LYS E 2 684 ? 207.74100 216.02300 239.06100 1.000 39.57665 681 LYS E N 1
ATOM 9193 C CA . LYS E 2 684 ? 207.86200 216.96000 237.93800 1.000 39.57665 681 LYS E CA 1
ATOM 9194 C C . LYS E 2 684 ? 209.22200 217.66300 238.00000 1.000 39.57665 681 LYS E C 1
ATOM 9195 O O . LYS E 2 684 ? 209.31800 218.88500 238.00800 1.000 39.57665 681 LYS E O 1
ATOM 9201 N N . ILE E 2 685 ? 210.29400 216.87500 238.07100 1.000 35.43238 682 ILE E N 1
ATOM 9202 C CA . ILE E 2 685 ? 211.62500 217.42800 238.32700 1.000 35.43238 682 ILE E CA 1
ATOM 9203 C C . ILE E 2 685 ? 212.09700 218.26000 237.14000 1.000 35.43238 682 ILE E C 1
ATOM 9204 O O . ILE E 2 685 ? 211.82500 217.93700 235.98100 1.000 35.43238 682 ILE E O 1
ATOM 9209 N N . SER E 2 686 ? 212.77800 219.36700 237.42300 1.000 36.34649 683 SER E N 1
ATOM 9210 C CA . SER E 2 686 ? 213.30000 220.20700 236.35500 1.000 36.34649 683 SER E CA 1
ATOM 9211 C C . SER E 2 686 ? 214.56100 219.59500 235.76000 1.000 36.34649 683 SER E C 1
ATOM 9212 O O . SER E 2 686 ? 215.32700 218.91400 236.44300 1.000 36.34649 683 SER E O 1
ATOM 9215 N N . LEU E 2 687 ? 214.77900 219.84800 234.46900 1.000 35.52932 684 LEU E N 1
ATOM 9216 C CA . LEU E 2 687 ? 215.94900 219.29100 233.80000 1.000 35.52932 684 LEU E CA 1
ATOM 9217 C C . LEU E 2 687 ? 217.23700 220.01500 234.15700 1.000 35.52932 684 LEU E C 1
ATOM 9218 O O . LEU E 2 687 ? 218.31400 219.53300 233.79600 1.000 35.52932 684 LEU E O 1
ATOM 9223 N N . GLU E 2 688 ? 217.15900 221.15400 234.84100 1.000 40.45487 685 GLU E N 1
ATOM 9224 C CA . GLU E 2 688 ? 218.34800 221.88400 235.25500 1.000 40.45487 685 GLU E CA 1
ATOM 9225 C C . GLU E 2 688 ? 218.94700 221.36200 236.55000 1.000 40.45487 685 GLU E C 1
ATOM 9226 O O . GLU E 2 688 ? 220.06700 221.74600 236.89100 1.000 40.45487 685 GLU E O 1
ATOM 9232 N N . GLN E 2 689 ? 218.23200 220.50900 237.27800 1.000 34.27914 686 GLN E N 1
ATOM 9233 C CA . GLN E 2 689 ? 218.71500 219.97300 238.53700 1.000 34.27914 686 GLN E CA 1
ATOM 9234 C C . GLN E 2 689 ? 219.00500 218.48500 238.47800 1.000 34.27914 686 GLN E C 1
ATOM 9235 O O . GLN E 2 689 ? 219.59600 217.94900 239.41900 1.000 34.27914 686 GLN E O 1
ATOM 9241 N N . LEU E 2 690 ? 218.61900 217.81300 237.40100 1.000 26.68125 687 LEU E N 1
ATOM 9242 C CA . LEU E 2 690 ? 218.79600 216.37500 237.28400 1.000 26.68125 687 LEU E CA 1
ATOM 9243 C C . LEU E 2 690 ? 220.24600 216.04800 236.95200 1.000 26.68125 687 LEU E C 1
ATOM 9244 O O . LEU E 2 690 ? 220.88900 216.74600 236.16600 1.000 26.68125 687 LEU E O 1
ATOM 9249 N N . HIS E 2 691 ? 220.76400 214.98500 237.55600 1.000 23.43819 688 HIS E N 1
ATOM 9250 C CA . HIS E 2 691 ? 222.15900 214.59600 237.41000 1.000 23.43819 688 HIS E CA 1
ATOM 9251 C C . HIS E 2 691 ? 222.33600 213.27200 236.69700 1.000 23.43819 688 HIS E C 1
ATOM 9252 O O . HIS E 2 691 ? 223.20700 213.15100 235.83900 1.000 23.43819 688 HIS E O 1
ATOM 9259 N N . ALA E 2 692 ? 221.52500 212.28200 237.04100 1.000 22.73541 689 ALA E N 1
ATOM 9260 C CA . ALA E 2 692 ? 221.49600 210.98400 236.38800 1.000 22.73541 689 ALA E CA 1
ATOM 9261 C C . ALA E 2 692 ? 220.11000 210.40800 236.62700 1.000 22.73541 689 ALA E C 1
ATOM 9262 O O . ALA E 2 692 ? 219.23800 211.08300 237.18000 1.000 22.73541 689 ALA E O 1
ATOM 9264 N N . VAL E 2 693 ? 219.89800 209.16400 236.21100 1.000 19.10682 690 VAL E N 1
ATOM 9265 C CA . VAL E 2 693 ? 218.68900 208.42700 236.56300 1.000 19.10682 690 VAL E CA 1
ATOM 9266 C C . VAL E 2 693 ? 218.89200 206.92900 236.36000 1.000 19.10682 690 VAL E C 1
ATOM 9267 O O . VAL E 2 693 ? 219.50700 206.49000 235.38200 1.000 19.10682 690 VAL E O 1
ATOM 9271 N N . THR E 2 694 ? 218.42100 206.14500 237.32600 1.00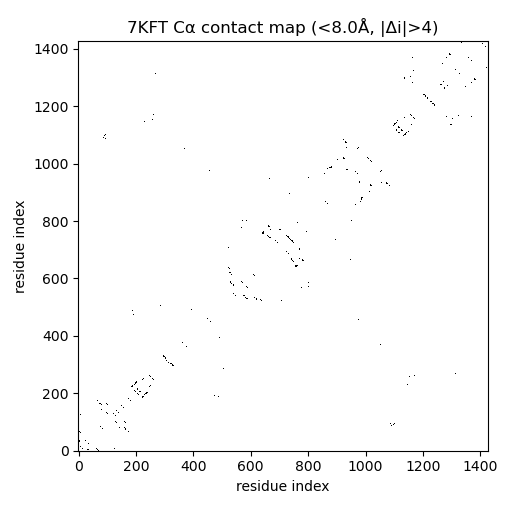0 28.06006 691 THR E N 1
ATOM 9272 C CA . THR E 2 694 ? 218.54700 204.69700 237.33600 1.000 28.06006 691 THR E CA 1
ATOM 9273 C C . THR E 2 694 ? 217.16200 204.07700 237.24100 1.000 28.06006 691 THR E C 1
ATOM 9274 O O . THR E 2 694 ? 216.22800 204.53900 237.89600 1.000 28.06006 691 THR E O 1
ATOM 9278 N N . LEU E 2 695 ? 217.02100 203.04100 236.42200 1.000 34.43100 692 LEU E N 1
ATOM 9279 C CA . LEU E 2 695 ? 215.72900 202.40400 236.19100 1.000 34.43100 692 LEU E CA 1
ATOM 9280 C C . LEU E 2 695 ? 215.84100 200.92400 236.53900 1.000 34.43100 692 LEU E C 1
ATOM 9281 O O . LEU E 2 695 ? 216.25700 200.11200 235.71100 1.000 34.43100 692 LEU E O 1
ATOM 9286 N N . ILE E 2 696 ? 215.45800 200.57500 237.76300 1.000 50.37935 693 ILE E N 1
ATOM 9287 C CA . ILE E 2 696 ? 215.44700 199.19300 238.22500 1.000 50.37935 693 ILE E CA 1
ATOM 9288 C C . ILE E 2 696 ? 214.00100 198.71800 238.16800 1.000 50.37935 693 ILE E C 1
ATOM 9289 O O . ILE E 2 696 ? 213.13500 199.24700 238.86400 1.000 50.37935 693 ILE E O 1
ATOM 9294 N N . GLY E 2 697 ? 213.73000 197.72500 237.32800 1.000 41.63697 694 GLY E N 1
ATOM 9295 C CA . GLY E 2 697 ? 212.38000 197.21900 237.18300 1.000 41.63697 694 GLY E CA 1
ATOM 9296 C C . GLY E 2 697 ? 211.87700 197.20800 235.75400 1.000 41.63697 694 GLY E C 1
ATOM 9297 O O . GLY E 2 697 ? 212.62900 196.89600 234.82900 1.000 41.63697 694 GLY E O 1
ATOM 9298 N N . LEU E 2 698 ? 210.60400 197.55100 235.56400 1.000 35.66702 695 LEU E N 1
ATOM 9299 C CA . LEU E 2 698 ? 209.93600 197.53300 234.26800 1.000 35.66702 695 LEU E CA 1
ATOM 9300 C C . LEU E 2 698 ? 209.43400 198.92200 233.90000 1.000 35.66702 695 LEU E C 1
ATOM 9301 O O . LEU E 2 698 ? 208.28400 199.10500 233.50400 1.000 35.66702 695 LEU E O 1
ATOM 9306 N N . HIS E 2 699 ? 210.29300 199.91900 234.04400 1.000 36.37912 696 HIS E N 1
ATOM 9307 C CA . HIS E 2 699 ? 209.92600 201.30800 233.82600 1.000 36.37912 696 HIS E CA 1
ATOM 9308 C C . HIS E 2 699 ? 210.07800 201.68300 232.35700 1.000 36.37912 696 HIS E C 1
ATOM 9309 O O . HIS E 2 699 ? 210.96000 201.18600 231.65600 1.000 36.37912 696 HIS E O 1
ATOM 9316 N N . THR E 2 700 ? 209.20500 202.56900 231.90000 1.000 35.35068 697 THR E N 1
ATOM 9317 C CA . THR E 2 700 ? 209.16600 203.01500 230.51600 1.000 35.35068 697 THR E CA 1
ATOM 9318 C C . THR E 2 700 ? 209.88000 204.35800 230.40300 1.000 35.35068 697 THR E C 1
ATOM 9319 O O . THR E 2 700 ? 210.09300 205.04400 231.40200 1.000 35.35068 697 THR E O 1
ATOM 9323 N N . MET E 2 701 ? 210.28400 204.71700 229.18700 1.000 34.15030 698 MET E N 1
ATOM 9324 C CA . MET E 2 701 ? 210.79600 206.05300 228.90800 1.000 34.15030 698 MET E CA 1
ATOM 9325 C C . MET E 2 701 ? 210.42900 206.41300 227.47800 1.000 34.15030 698 MET E C 1
ATOM 9326 O O . MET E 2 701 ? 210.91400 205.77700 226.53800 1.000 34.15030 698 MET E O 1
ATOM 9331 N N . THR E 2 702 ? 209.57800 207.42100 227.31700 1.000 31.41758 699 THR E N 1
ATOM 9332 C CA . THR E 2 702 ? 209.13800 207.83800 225.99500 1.000 31.41758 699 THR E CA 1
ATOM 9333 C C . THR E 2 702 ? 210.32500 208.35800 225.19300 1.000 31.41758 699 THR E C 1
ATOM 9334 O O . THR E 2 702 ? 211.28600 208.89000 225.74800 1.000 31.41758 699 THR E O 1
ATOM 9338 N N . LEU E 2 703 ? 210.27100 208.16300 223.87700 1.000 30.70893 700 LEU E N 1
ATOM 9339 C CA . LEU E 2 703 ? 211.41900 208.49200 223.03600 1.000 30.70893 700 LEU E CA 1
ATOM 9340 C C . LEU E 2 703 ? 211.78600 209.97700 223.02900 1.000 30.70893 700 LEU E C 1
ATOM 9341 O O . LEU E 2 703 ? 212.99300 210.27100 223.05500 1.000 30.70893 700 LEU E O 1
ATOM 9346 N N . PRO E 2 704 ? 210.85600 210.94200 222.96300 1.000 30.18982 701 PRO E N 1
ATOM 9347 C CA . PRO E 2 704 ? 211.27900 212.34500 223.12100 1.000 30.18982 701 PRO E CA 1
ATOM 9348 C C . PRO E 2 704 ? 211.96800 212.63800 224.44000 1.000 30.18982 701 PRO E C 1
ATOM 9349 O O . PRO E 2 704 ? 212.84800 213.50900 224.48800 1.000 30.18982 701 PRO E O 1
ATOM 9353 N N . ALA E 2 705 ? 211.60900 211.93700 225.51400 1.000 30.33022 702 ALA E N 1
ATOM 9354 C CA . ALA E 2 705 ? 212.38100 212.05900 226.74300 1.000 30.33022 702 ALA E CA 1
ATOM 9355 C C . ALA E 2 705 ? 213.80900 211.57400 226.53600 1.000 30.33022 702 ALA E C 1
ATOM 9356 O O . ALA E 2 705 ? 214.75400 212.16300 227.07000 1.000 30.33022 702 ALA E O 1
ATOM 9358 N N . LYS E 2 706 ? 213.99100 210.50900 225.75500 1.000 29.56349 703 LYS E N 1
ATOM 9359 C CA . LYS E 2 706 ? 215.34000 210.06900 225.42600 1.000 29.56349 703 LYS E CA 1
ATOM 9360 C C . LYS E 2 706 ? 216.08300 211.11600 224.61300 1.000 29.56349 703 LYS E C 1
ATOM 9361 O O . LYS E 2 706 ? 217.27900 211.32200 224.82700 1.000 29.56349 703 LYS E O 1
ATOM 9367 N N . HIS E 2 707 ? 215.39700 211.79300 223.69100 1.000 29.63497 704 HIS E N 1
ATOM 9368 C CA . HIS E 2 707 ? 216.04000 212.86500 222.93900 1.000 29.63497 704 HIS E CA 1
ATOM 9369 C C . HIS E 2 707 ? 216.49900 213.98400 223.87000 1.000 29.63497 704 HIS E C 1
ATOM 9370 O O . HIS E 2 707 ? 217.62200 214.48500 223.74700 1.000 29.63497 704 HIS E O 1
ATOM 9377 N N . ARG E 2 708 ? 215.65000 214.37100 224.83000 1.000 30.92902 705 ARG E N 1
ATOM 9378 C CA . ARG E 2 708 ? 216.01300 215.45800 225.74200 1.000 30.92902 705 ARG E CA 1
ATOM 9379 C C . ARG E 2 708 ? 217.14900 215.07000 226.68400 1.000 30.92902 705 ARG E C 1
ATOM 9380 O O . ARG E 2 708 ? 218.03600 215.88300 226.95200 1.000 30.92902 705 ARG E O 1
ATOM 9388 N N . LEU E 2 709 ? 217.14400 213.84400 227.20600 1.000 28.46376 706 LEU E N 1
ATOM 9389 C CA . LEU E 2 709 ? 218.23400 213.43900 228.09300 1.000 28.46376 706 LEU E CA 1
ATOM 9390 C C . LEU E 2 709 ? 219.51400 213.13600 227.32400 1.000 28.46376 706 LEU E C 1
ATOM 9391 O O . LEU E 2 709 ? 220.59900 213.10700 227.91200 1.000 28.46376 706 LEU E O 1
ATOM 9396 N N . LEU E 2 710 ? 219.41600 212.87900 226.02000 1.000 28.21237 707 LEU E N 1
ATOM 9397 C CA . LEU E 2 710 ? 220.63200 212.68100 225.23800 1.000 28.21237 707 LEU E CA 1
ATOM 9398 C C . LEU E 2 710 ? 221.20100 214.00900 224.75700 1.000 28.21237 707 LEU E C 1
ATOM 9399 O O . LEU E 2 710 ? 222.39400 214.10400 224.45800 1.000 28.21237 707 LEU E O 1
ATOM 9404 N N . GLU E 2 711 ? 220.36200 215.04200 224.65400 1.000 31.01822 708 GLU E N 1
ATOM 9405 C CA . GLU E 2 711 ? 220.88100 216.37000 224.34300 1.000 31.01822 708 GLU E CA 1
ATOM 9406 C C . GLU E 2 711 ? 221.62800 216.96700 225.53000 1.000 31.01822 708 GLU E C 1
ATOM 9407 O O . GLU E 2 711 ? 222.73100 217.49900 225.37300 1.000 31.01822 708 GLU E O 1
ATOM 9413 N N . HIS E 2 712 ? 221.05100 216.88100 226.72400 1.000 30.99556 709 HIS E N 1
ATOM 9414 C CA . HIS E 2 712 ? 221.65400 217.44700 227.92500 1.000 30.99556 709 HIS E CA 1
ATOM 9415 C C . HIS E 2 712 ? 222.75300 216.57200 228.50500 1.000 30.99556 709 HIS E C 1
ATOM 9416 O O . HIS E 2 712 ? 223.32100 216.93600 229.53700 1.000 30.99556 709 HIS E O 1
ATOM 9423 N N . LYS E 2 713 ? 223.04500 215.43400 227.87700 1.000 28.02741 710 LYS E N 1
ATOM 9424 C CA . LYS E 2 713 ? 224.10700 214.52000 228.30000 1.000 28.02741 710 LYS E CA 1
ATOM 9425 C C . LYS E 2 713 ? 223.90900 214.05500 229.74100 1.000 28.02741 710 LYS E C 1
ATOM 9426 O O . LYS E 2 713 ? 224.82900 214.07600 230.55900 1.000 28.02741 710 LYS E O 1
ATOM 9432 N N . ILE E 2 714 ? 222.68800 213.63000 230.04100 1.000 25.27760 711 ILE E N 1
ATOM 9433 C CA . ILE E 2 714 ? 222.32700 213.06300 231.33900 1.000 25.27760 711 ILE E CA 1
ATOM 9434 C C . ILE E 2 714 ? 222.33800 211.54500 231.20200 1.000 25.27760 711 ILE E C 1
ATOM 9435 O O . ILE E 2 714 ? 221.55300 211.00600 230.41000 1.000 25.27760 711 ILE E O 1
ATOM 9440 N N . PRO E 2 715 ? 223.19500 210.83000 231.92000 1.000 24.80505 712 PRO E N 1
ATOM 9441 C CA . PRO E 2 715 ? 223.18500 209.37000 231.82100 1.000 24.80505 712 PRO E CA 1
ATOM 9442 C C . PRO E 2 715 ? 221.90700 208.77500 232.38400 1.000 24.80505 712 PRO E C 1
ATOM 9443 O O . PRO E 2 715 ? 221.26700 209.34300 233.26700 1.000 24.80505 712 PRO E O 1
ATOM 9447 N N . VAL E 2 716 ? 221.52600 207.62700 231.83200 1.000 17.27309 713 VAL E N 1
ATOM 9448 C CA . VAL E 2 716 ? 220.48700 206.77400 232.39800 1.000 17.27309 713 VAL E CA 1
ATOM 9449 C C . VAL E 2 716 ? 220.92700 205.32200 232.33300 1.000 17.27309 713 VAL E C 1
ATOM 9450 O O . VAL E 2 716 ? 221.40900 204.84300 231.30000 1.000 17.27309 713 VAL E O 1
ATOM 9454 N N . HIS E 2 717 ? 220.83400 204.63500 233.46200 1.000 24.40728 714 HIS E N 1
ATOM 9455 C CA . HIS E 2 717 ? 221.23600 203.24100 233.54700 1.000 24.40728 714 HIS E CA 1
ATOM 9456 C C . HIS E 2 717 ? 220.01800 202.36100 233.74600 1.000 24.40728 714 HIS E C 1
ATOM 9457 O O . HIS E 2 717 ? 219.03300 202.77500 234.35600 1.000 24.40728 714 HIS E O 1
ATOM 9464 N N . ILE E 2 718 ? 220.07600 201.14900 233.20000 1.000 50.37935 715 ILE E N 1
ATOM 9465 C CA . ILE E 2 718 ? 218.91900 200.26900 233.17300 1.000 50.37935 715 ILE E CA 1
ATOM 9466 C C . ILE E 2 718 ? 219.28000 198.97200 233.87800 1.000 50.37935 715 ILE E C 1
ATOM 9467 O O . ILE E 2 718 ? 220.43800 198.55100 233.88100 1.000 50.37935 715 ILE E O 1
ATOM 9472 N N . ALA E 2 719 ? 218.28800 198.35500 234.51000 1.000 38.70392 716 ALA E N 1
ATOM 9473 C CA . ALA E 2 719 ? 218.45700 197.02900 235.08500 1.000 38.70392 716 ALA E CA 1
ATOM 9474 C C . ALA E 2 719 ? 217.09500 196.35000 235.09900 1.000 38.70392 716 ALA E C 1
ATOM 9475 O O . ALA E 2 719 ? 216.10300 196.90300 234.62100 1.000 38.70392 716 ALA E O 1
ATOM 9477 N N . ASP E 2 720 ? 217.05000 195.14400 235.65000 1.000 40.77439 717 ASP E N 1
ATOM 9478 C CA . ASP E 2 720 ? 215.81500 194.38300 235.73300 1.000 40.77439 717 ASP E CA 1
ATOM 9479 C C . ASP E 2 720 ? 215.49700 194.05500 237.18800 1.000 40.77439 717 ASP E C 1
ATOM 9480 O O . ASP E 2 720 ? 216.30400 194.28800 238.09200 1.000 40.77439 717 ASP E O 1
ATOM 9485 N N . ARG E 2 721 ? 214.30400 193.48500 237.39500 1.000 38.68703 718 ARG E N 1
ATOM 9486 C CA . ARG E 2 721 ? 213.79800 193.24500 238.74500 1.000 38.68703 718 ARG E CA 1
ATOM 9487 C C . ARG E 2 721 ? 214.69600 192.30900 239.54200 1.000 38.68703 718 ARG E C 1
ATOM 9488 O O . ARG E 2 721 ? 214.77600 192.42400 240.76900 1.000 38.68703 718 ARG E O 1
ATOM 9496 N N . THR E 2 722 ? 215.37300 191.38000 238.87400 1.000 39.38927 719 THR E N 1
ATOM 9497 C CA . THR E 2 722 ? 216.32500 190.53100 239.57000 1.000 39.38927 719 THR E CA 1
ATOM 9498 C C . THR E 2 722 ? 217.50400 191.34000 240.09300 1.000 39.38927 719 THR E C 1
ATOM 9499 O O . THR E 2 722 ? 218.07800 190.99100 241.13000 1.000 39.38927 719 THR E O 1
ATOM 9503 N N . GLY E 2 723 ? 217.84900 192.43700 239.42500 1.000 35.72014 720 GLY E N 1
ATOM 9504 C CA . GLY E 2 723 ? 218.91200 193.31600 239.85100 1.000 35.72014 720 GLY E CA 1
ATOM 9505 C C . GLY E 2 723 ? 220.16000 193.26900 238.99900 1.000 35.72014 720 GLY E C 1
ATOM 9506 O O . GLY E 2 723 ? 221.02400 194.13500 239.15900 1.000 35.72014 720 GLY E O 1
ATOM 9507 N N . ARG E 2 724 ? 220.29300 192.28900 238.10900 1.000 36.66400 721 ARG E N 1
ATOM 9508 C CA . ARG E 2 724 ? 221.46200 192.23800 237.24100 1.000 36.66400 721 ARG E CA 1
ATOM 9509 C C . ARG E 2 724 ? 221.45700 193.42700 236.28700 1.000 36.66400 721 ARG E C 1
ATOM 9510 O O . ARG E 2 724 ? 220.40700 193.98000 235.95300 1.000 36.66400 721 ARG E O 1
ATOM 9518 N N . TYR E 2 725 ? 222.64600 193.84500 235.87200 1.000 30.68659 722 TYR E N 1
ATOM 9519 C CA . TYR E 2 725 ? 222.76700 195.04000 235.05400 1.000 30.68659 722 TYR E CA 1
ATOM 9520 C C . TYR E 2 725 ? 222.48500 194.71400 233.59300 1.000 30.68659 722 TYR E C 1
ATOM 9521 O O . TYR E 2 725 ? 222.74300 193.60500 233.12500 1.000 30.68659 722 TYR E O 1
ATOM 9530 N N . LEU E 2 726 ? 221.92800 195.68900 232.87600 1.000 32.22368 723 LEU E N 1
ATOM 9531 C CA . LEU E 2 726 ? 221.62200 195.52100 231.45900 1.000 32.22368 723 LEU E CA 1
ATOM 9532 C C . LEU E 2 726 ? 222.44100 196.45000 230.57600 1.000 32.22368 723 LEU E C 1
ATOM 9533 O O . LEU E 2 726 ? 223.15600 195.97400 229.69300 1.000 32.22368 723 LEU E O 1
ATOM 9538 N N . GLY E 2 727 ? 222.36800 197.75500 230.78900 1.000 27.23928 724 GLY E N 1
ATOM 9539 C CA . GLY E 2 727 ? 223.05300 198.67900 229.91500 1.000 27.23928 724 GLY E CA 1
ATOM 9540 C C . GLY E 2 727 ? 222.80400 200.11600 230.30400 1.000 27.23928 724 GLY E C 1
ATOM 9541 O O . GLY E 2 727 ? 222.29800 200.40700 231.38900 1.000 27.23928 724 GLY E O 1
ATOM 9542 N N . ALA E 2 728 ? 223.15600 201.01700 229.39100 1.000 21.29451 725 ALA E N 1
ATOM 9543 C CA . ALA E 2 728 ? 223.07400 202.44200 229.65800 1.000 21.29451 725 ALA E CA 1
ATOM 9544 C C . ALA E 2 728 ? 222.75400 203.16900 228.36800 1.000 21.29451 725 ALA E C 1
ATOM 9545 O O . ALA E 2 728 ? 223.02800 202.66400 227.28100 1.000 21.29451 725 ALA E O 1
ATOM 9547 N N . VAL E 2 729 ? 222.17900 204.35900 228.49500 1.000 22.55268 726 VAL E N 1
ATOM 9548 C CA . VAL E 2 729 ? 221.92400 205.23000 227.35200 1.000 22.55268 726 VAL E CA 1
ATOM 9549 C C . VAL E 2 729 ? 222.89800 206.39700 227.46000 1.000 22.55268 726 VAL E C 1
ATOM 9550 O O . VAL E 2 729 ? 222.61600 207.39800 228.11900 1.000 22.55268 726 VAL E O 1
ATOM 9554 N N . THR E 2 730 ? 224.04600 206.28100 226.80000 1.000 24.80072 727 THR E N 1
ATOM 9555 C CA . THR E 2 730 ? 225.08900 207.28800 226.88200 1.000 24.80072 727 THR E CA 1
ATOM 9556 C C . THR E 2 730 ? 225.39900 207.81700 225.49400 1.000 24.80072 727 THR E C 1
ATOM 9557 O O . THR E 2 730 ? 225.13900 207.16200 224.48500 1.000 24.80072 727 THR E O 1
ATOM 9561 N N . SER E 2 731 ? 225.96500 209.01700 225.45800 1.000 30.61600 728 SER E N 1
ATOM 9562 C CA . SER E 2 731 ? 226.36800 209.67100 224.22500 1.000 30.61600 728 SER E CA 1
ATOM 9563 C C . SER E 2 731 ? 227.88700 209.71300 224.14400 1.000 30.61600 728 SER E C 1
ATOM 9564 O O . SER E 2 731 ? 228.57800 209.70400 225.16600 1.000 30.61600 728 SER E O 1
ATOM 9567 N N . PHE E 2 732 ? 228.40400 209.74500 222.91600 1.000 31.56675 729 PHE E N 1
ATOM 9568 C CA . PHE E 2 732 ? 229.83900 209.70900 222.67800 1.000 31.56675 729 PHE E CA 1
ATOM 9569 C C . PHE E 2 732 ? 230.39600 211.02800 222.16100 1.000 31.56675 729 PHE E C 1
ATOM 9570 O O . PHE E 2 732 ? 231.54300 211.06600 221.71200 1.000 31.56675 729 PHE E O 1
ATOM 9578 N N . GLN E 2 733 ? 229.62500 212.08900 222.20200 1.000 35.30595 730 GLN E N 1
ATOM 9579 C CA . GLN E 2 733 ? 230.20700 213.40100 221.95400 1.000 35.30595 730 GLN E CA 1
ATOM 9580 C C . GLN E 2 733 ? 230.64900 214.01500 223.27400 1.000 35.30595 730 GLN E C 1
ATOM 9581 O O . GLN E 2 733 ? 229.92600 213.90600 224.26900 1.000 35.30595 730 GLN E O 1
ATOM 9587 N N . PRO E 2 734 ? 231.81000 214.65400 223.33100 1.000 32.01270 731 PRO E N 1
ATOM 9588 C CA . PRO E 2 734 ? 232.32600 215.13000 224.61800 1.000 32.01270 731 PRO E CA 1
ATOM 9589 C C . PRO E 2 734 ? 231.56400 216.32700 225.15300 1.000 32.01270 731 PRO E C 1
ATOM 9590 O O . PRO E 2 734 ? 230.54400 216.72800 224.58700 1.000 32.01270 731 PRO E O 1
ATOM 9594 N N . ALA E 2 735 ? 232.06500 216.89600 226.25100 1.000 31.49914 732 ALA E N 1
ATOM 9595 C CA . ALA E 2 735 ? 231.33900 217.93900 226.96700 1.000 31.49914 732 ALA E CA 1
ATOM 9596 C C . ALA E 2 735 ? 231.09300 219.15600 226.08400 1.000 31.49914 732 ALA E C 1
ATOM 9597 O O . ALA E 2 735 ? 229.94500 219.50400 225.79100 1.000 31.49914 732 ALA E O 1
ATOM 9599 N N . GLN E 2 736 ? 232.16000 219.81300 225.64200 1.000 33.71988 733 GLN E N 1
ATOM 9600 C CA . GLN E 2 736 ? 232.04500 221.00500 224.81200 1.000 33.71988 733 GLN E CA 1
ATOM 9601 C C . GLN E 2 736 ? 232.68400 220.79100 223.44600 1.000 33.71988 733 GLN E C 1
ATOM 9602 O O . GLN E 2 736 ? 233.15400 221.74200 222.82200 1.000 33.71988 733 GLN E O 1
ATOM 9608 N N . ASN E 2 737 ? 232.70600 219.54000 222.98800 1.000 32.03894 734 ASN E N 1
ATOM 9609 C CA . ASN E 2 737 ? 233.36900 219.00600 221.79800 1.000 32.03894 734 ASN E CA 1
ATOM 9610 C C . ASN E 2 737 ? 234.88100 218.96500 221.97100 1.000 32.03894 734 ASN E C 1
ATOM 9611 O O . ASN E 2 737 ? 235.58200 218.63700 221.01300 1.000 32.03894 734 ASN E O 1
ATOM 9616 N N . ASN E 2 738 ? 235.40500 219.26800 223.15300 1.000 32.41360 735 ASN E N 1
ATOM 9617 C CA . ASN E 2 738 ? 236.83800 219.18600 223.40200 1.000 32.41360 735 ASN E CA 1
ATOM 9618 C C . ASN E 2 738 ? 237.21500 217.73300 223.64500 1.000 32.41360 735 ASN E C 1
ATOM 9619 O O . ASN E 2 738 ? 236.94400 217.18600 224.71800 1.000 32.41360 735 ASN E O 1
ATOM 9624 N N . TYR E 2 739 ? 237.85500 217.11100 222.66200 1.000 32.96958 736 TYR E N 1
ATOM 9625 C CA . TYR E 2 739 ? 238.29200 215.72800 222.76500 1.000 32.96958 736 TYR E CA 1
ATOM 9626 C C . TYR E 2 739 ? 239.62400 215.58200 223.48200 1.000 32.96958 736 TYR E C 1
ATOM 9627 O O . TYR E 2 739 ? 240.29000 214.55700 223.31500 1.000 32.96958 736 TYR E O 1
ATOM 9636 N N . LYS E 2 740 ? 240.03600 216.58000 224.26200 1.000 31.73868 737 LYS E N 1
ATOM 9637 C CA . LYS E 2 740 ? 241.36300 216.55000 224.86300 1.000 31.73868 737 LYS E CA 1
ATOM 9638 C C . LYS E 2 740 ? 241.46700 215.46700 225.92700 1.000 31.73868 737 LYS E C 1
ATOM 9639 O O . LYS E 2 740 ? 242.29400 214.55200 225.81900 1.000 31.73868 737 LYS E O 1
ATOM 9645 N N . ASN E 2 741 ? 240.62600 215.55200 226.95900 1.000 33.21549 738 ASN E N 1
ATOM 9646 C CA . ASN E 2 741 ? 240.73800 214.65300 228.10400 1.000 33.21549 738 ASN E CA 1
ATOM 9647 C C . ASN E 2 741 ? 240.46800 213.20600 227.71100 1.000 33.21549 738 ASN E C 1
ATOM 9648 O O . ASN E 2 741 ? 241.09900 212.28500 228.24300 1.000 33.21549 738 ASN E O 1
ATOM 9653 N N . TRP E 2 742 ? 239.53600 212.98100 226.78500 1.000 31.61635 739 TRP E N 1
ATOM 9654 C CA . TRP E 2 742 ? 239.27200 211.62200 226.32600 1.000 31.61635 739 TRP E CA 1
ATOM 9655 C C . TRP E 2 742 ? 240.49400 211.03100 225.63800 1.000 31.61635 739 TRP E C 1
ATOM 9656 O O . TRP E 2 742 ? 240.85700 209.87700 225.88600 1.000 31.61635 739 TRP E O 1
ATOM 9667 N N . PHE E 2 743 ? 241.14600 211.81000 224.77100 1.000 33.46418 740 PHE E N 1
ATOM 9668 C CA . PHE E 2 743 ? 242.34100 211.31800 224.09200 1.000 33.46418 740 PHE E CA 1
ATOM 9669 C C . PHE E 2 743 ? 243.46100 211.04900 225.08500 1.000 33.46418 740 PHE E C 1
ATOM 9670 O O . PHE E 2 743 ? 244.18500 210.05400 224.96000 1.000 33.46418 740 PHE E O 1
ATOM 9678 N N . ILE E 2 744 ? 243.60500 211.91700 226.09000 1.000 33.94538 741 ILE E N 1
ATOM 9679 C CA . ILE E 2 744 ? 244.60900 211.69100 227.12700 1.000 33.94538 741 ILE E CA 1
ATOM 9680 C C . ILE E 2 744 ? 244.33900 210.38100 227.85300 1.000 33.94538 741 ILE E C 1
ATOM 9681 O O . ILE E 2 744 ? 245.25500 209.58100 228.08600 1.000 33.94538 741 ILE E O 1
ATOM 9686 N N . GLN E 2 745 ? 243.07700 210.13400 228.21000 1.000 31.47153 742 GLN E N 1
ATOM 9687 C CA . GLN E 2 745 ? 242.73400 208.91400 228.93200 1.000 31.47153 742 GLN E CA 1
ATOM 9688 C C . GLN E 2 745 ? 242.96800 207.67500 228.07800 1.000 31.47153 742 GLN E C 1
ATOM 9689 O O . GLN E 2 745 ? 243.49800 206.66700 228.56300 1.000 31.47153 742 GLN E O 1
ATOM 9695 N N . LEU E 2 746 ? 242.57600 207.72800 226.80300 1.000 29.54133 743 LEU E N 1
ATOM 9696 C CA . LEU E 2 746 ? 242.71500 206.55700 225.94500 1.000 29.54133 743 LEU E CA 1
ATOM 9697 C C . LEU E 2 746 ? 244.18000 206.25800 225.65900 1.000 29.54133 743 LEU E C 1
ATOM 9698 O O . LEU E 2 746 ? 244.55500 205.09500 225.47600 1.000 29.54133 743 LEU E O 1
ATOM 9703 N N . GLN E 2 747 ? 245.02700 207.29000 225.61200 1.000 37.91106 744 GLN E N 1
ATOM 9704 C CA . GLN E 2 747 ? 246.46400 207.03900 225.56000 1.000 37.91106 744 GLN E CA 1
ATOM 9705 C C . GLN E 2 747 ? 246.95100 206.39200 226.84500 1.000 37.91106 744 GLN E C 1
ATOM 9706 O O . GLN E 2 747 ? 247.64000 205.37000 226.81500 1.000 37.91106 744 GLN E O 1
ATOM 9712 N N . MET E 2 748 ? 246.59300 206.97200 227.99100 1.000 38.69256 745 MET E N 1
ATOM 9713 C CA . MET E 2 748 ? 247.27100 206.61800 229.23200 1.000 38.69256 745 MET E CA 1
ATOM 9714 C C . MET E 2 748 ? 246.83100 205.26000 229.75900 1.000 38.69256 745 MET E C 1
ATOM 9715 O O . MET E 2 748 ? 247.59100 204.59500 230.46900 1.000 38.69256 745 MET E O 1
ATOM 9720 N N . CYS E 2 749 ? 245.61200 204.82600 229.43000 1.000 40.21699 746 CYS E N 1
ATOM 9721 C CA . CYS E 2 749 ? 245.08400 203.61300 230.05300 1.000 40.21699 746 CYS E CA 1
ATOM 9722 C C . CYS E 2 749 ? 245.78200 202.35600 229.54600 1.000 40.21699 746 CYS E C 1
ATOM 9723 O O . CYS E 2 749 ? 245.78500 201.32800 230.23100 1.000 40.21699 746 CYS E O 1
ATOM 9726 N N . ASP E 2 750 ? 246.37500 202.40600 228.34900 1.000 42.24405 747 ASP E N 1
ATOM 9727 C CA . ASP E 2 750 ? 247.00300 201.20000 227.81500 1.000 42.24405 747 ASP E CA 1
ATOM 9728 C C . ASP E 2 750 ? 248.51900 201.21300 227.98200 1.000 42.24405 747 ASP E C 1
ATOM 9729 O O . ASP E 2 750 ? 249.18500 200.24900 227.58900 1.000 42.24405 747 ASP E O 1
ATOM 9734 N N . ARG E 2 751 ? 249.08400 202.28300 228.54000 1.000 43.82271 748 ARG E N 1
ATOM 9735 C CA . ARG E 2 751 ? 250.48800 202.26200 228.93600 1.000 43.82271 748 ARG E CA 1
ATOM 9736 C C . ARG E 2 751 ? 250.68000 201.21900 230.02500 1.000 43.82271 748 ARG E C 1
ATOM 9737 O O . ARG E 2 751 ? 249.91300 201.17200 230.98700 1.000 43.82271 748 ARG E O 1
ATOM 9745 N N . GLU E 2 752 ? 251.70200 200.37900 229.88300 1.000 48.36433 749 GLU E N 1
ATOM 9746 C CA . GLU E 2 752 ? 251.76900 199.20000 230.74500 1.000 48.36433 749 GLU E CA 1
ATOM 9747 C C . GLU E 2 752 ? 252.23700 199.50900 232.16600 1.000 48.36433 749 GLU E C 1
ATOM 9748 O O . GLU E 2 752 ? 251.58300 199.03800 233.11200 1.000 48.36433 749 GLU E O 1
ATOM 9754 N N . PRO E 2 753 ? 253.33300 200.25100 232.40800 1.000 45.41904 750 PRO E N 1
ATOM 9755 C CA . PRO E 2 753 ? 253.74100 200.46500 233.81400 1.000 45.41904 750 PRO E CA 1
ATOM 9756 C C . PRO E 2 753 ? 252.74200 201.27200 234.63100 1.000 45.41904 750 PRO E C 1
ATOM 9757 O O . PRO E 2 753 ? 252.46800 200.93400 235.78900 1.000 45.41904 750 PRO E O 1
ATOM 9761 N N . PHE E 2 754 ? 252.19200 202.33600 234.04700 1.000 41.38314 751 PHE E N 1
ATOM 9762 C CA . PHE E 2 754 ? 251.20500 203.17000 234.72600 1.000 41.38314 751 PHE E CA 1
ATOM 9763 C C . PHE E 2 754 ? 249.96000 202.37300 235.10200 1.000 41.38314 751 PHE E C 1
ATOM 9764 O O . PHE E 2 754 ? 249.53900 202.36800 236.27200 1.000 41.38314 751 PHE E O 1
ATOM 9772 N N . ALA E 2 755 ? 249.37100 201.68100 234.12400 1.000 41.28275 752 ALA E N 1
ATOM 9773 C CA . ALA E 2 755 ? 248.17500 200.89000 234.38400 1.000 41.28275 752 ALA E CA 1
ATOM 9774 C C . ALA E 2 755 ? 248.46300 199.75600 235.35500 1.000 41.28275 752 ALA E C 1
ATOM 9775 O O . ALA E 2 755 ? 247.61600 199.41500 236.18700 1.000 41.28275 752 ALA E O 1
ATOM 9777 N N . HIS E 2 756 ? 249.65500 199.16100 235.27100 1.000 43.99893 753 HIS E N 1
ATOM 9778 C CA . HIS E 2 756 ? 250.01300 198.10700 236.21200 1.000 43.99893 753 HIS E CA 1
ATOM 9779 C C . HIS E 2 756 ? 250.12100 198.63700 237.63400 1.000 43.99893 753 HIS E C 1
ATOM 9780 O O . HIS E 2 756 ? 249.68500 197.97400 238.57900 1.000 43.99893 753 HIS E O 1
ATOM 9787 N N . ALA E 2 757 ? 250.69800 199.82700 237.80900 1.000 39.62855 754 ALA E N 1
ATOM 9788 C CA . ALA E 2 757 ? 250.80600 200.40000 239.14700 1.000 39.62855 754 ALA E CA 1
ATOM 9789 C C . ALA E 2 757 ? 249.43200 200.67400 239.74000 1.000 39.62855 754 ALA E C 1
ATOM 9790 O O . ALA E 2 757 ? 249.15600 200.32100 240.89400 1.000 39.62855 754 ALA E O 1
ATOM 9792 N N . ILE E 2 758 ? 248.54200 201.28500 238.95500 1.000 37.57498 755 ILE E N 1
ATOM 9793 C CA . ILE E 2 758 ? 247.20800 201.54900 239.48700 1.000 37.57498 755 ILE E CA 1
ATOM 9794 C C . ILE E 2 758 ? 246.40400 200.27300 239.73400 1.000 37.57498 755 ILE E C 1
ATOM 9795 O O . ILE E 2 758 ? 245.69400 200.18600 240.74500 1.000 37.57498 755 ILE E O 1
ATOM 9800 N N . ALA E 2 759 ? 246.50200 199.26700 238.86500 1.000 35.28265 756 ALA E N 1
ATOM 9801 C CA . ALA E 2 759 ? 245.82900 198.00000 239.12900 1.000 35.28265 756 ALA E CA 1
ATOM 9802 C C . ALA E 2 759 ? 246.37500 197.30100 240.36800 1.000 35.28265 756 ALA E C 1
ATOM 9803 O O . ALA E 2 759 ? 245.60600 196.70100 241.12600 1.000 35.28265 756 ALA E O 1
ATOM 9805 N N . GLN E 2 760 ? 247.68900 197.37400 240.59600 1.000 39.27673 757 GLN E N 1
ATOM 9806 C CA . GLN E 2 760 ? 248.26500 196.82900 241.82100 1.000 39.27673 757 GLN E CA 1
ATOM 9807 C C . GLN E 2 760 ? 247.73000 197.55000 243.05100 1.000 39.27673 757 GLN E C 1
ATOM 9808 O O . GLN E 2 760 ? 247.42400 196.91700 244.06900 1.000 39.27673 757 GLN E O 1
ATOM 9814 N N . GLN E 2 761 ? 247.60200 198.87700 242.97300 1.000 38.04682 758 GLN E N 1
ATOM 9815 C CA . GLN E 2 761 ? 247.02800 199.63500 244.08200 1.000 38.04682 758 GLN E CA 1
ATOM 9816 C C . GLN E 2 761 ? 245.59300 199.20400 244.36300 1.000 38.04682 758 GLN E C 1
ATOM 9817 O O . GLN E 2 761 ? 245.20600 198.99800 245.51800 1.000 38.04682 758 GLN E O 1
ATOM 9823 N N . ILE E 2 762 ? 244.78500 199.06000 243.31100 1.000 35.24845 759 ILE E N 1
ATOM 9824 C CA . ILE E 2 762 ? 243.37600 198.71500 243.50100 1.000 35.24845 759 ILE E CA 1
ATOM 9825 C C . ILE E 2 762 ? 243.23500 197.31200 244.08900 1.000 35.24845 759 ILE E C 1
ATOM 9826 O O . ILE E 2 762 ? 242.41700 197.08000 244.99200 1.000 35.24845 759 ILE E O 1
ATOM 9831 N N . VAL E 2 763 ? 244.04800 196.36300 243.61800 1.000 34.24040 760 VAL E N 1
ATOM 9832 C CA . VAL E 2 763 ? 243.97800 195.00600 244.16000 1.000 34.24040 760 VAL E CA 1
ATOM 9833 C C . VAL E 2 763 ? 244.43700 194.97400 245.61400 1.000 34.24040 760 VAL E C 1
ATOM 9834 O O . VAL E 2 763 ? 243.83700 194.28200 246.45300 1.000 34.24040 760 VAL E O 1
ATOM 9838 N N . ILE E 2 764 ? 245.49300 195.72300 245.94900 1.000 36.52019 761 ILE E N 1
ATOM 9839 C CA . ILE E 2 764 ? 245.97000 195.70200 247.32800 1.000 36.52019 761 ILE E CA 1
ATOM 9840 C C . ILE E 2 764 ? 244.93700 196.34100 248.25200 1.000 36.52019 761 ILE E C 1
ATOM 9841 O O . ILE E 2 764 ? 244.70900 195.86500 249.37300 1.000 36.52019 761 ILE E O 1
ATOM 9846 N N . SER E 2 765 ? 244.24600 197.38100 247.77300 1.000 36.09950 762 SER E N 1
ATOM 9847 C CA . SER E 2 765 ? 243.19000 198.00800 248.55800 1.000 36.09950 762 SER E CA 1
ATOM 9848 C C . SER E 2 765 ? 242.04400 197.04200 248.80300 1.000 36.09950 762 SER E C 1
ATOM 9849 O O . SER E 2 765 ? 241.53500 196.93700 249.92400 1.000 36.09950 762 SER E O 1
ATOM 9852 N N . ARG E 2 766 ? 241.62600 196.32600 247.75800 1.000 36.35092 763 ARG E N 1
ATOM 9853 C CA . ARG E 2 766 ? 240.51200 195.39300 247.88900 1.000 36.35092 763 ARG E CA 1
ATOM 9854 C C . ARG E 2 766 ? 240.83200 194.26600 248.86600 1.000 36.35092 763 ARG E C 1
ATOM 9855 O O . ARG E 2 766 ? 240.00000 193.90200 249.70600 1.000 36.35092 763 ARG E O 1
ATOM 9863 N N . ILE E 2 767 ? 242.04100 193.70900 248.78600 1.000 37.31953 764 ILE E N 1
ATOM 9864 C CA . ILE E 2 767 ? 242.37900 192.60600 249.68300 1.000 37.31953 764 ILE E CA 1
ATOM 9865 C C . ILE E 2 767 ? 242.53000 193.09600 251.12100 1.000 37.31953 764 ILE E C 1
ATOM 9866 O O . ILE E 2 767 ? 242.13300 192.40400 252.07000 1.000 37.31953 764 ILE E O 1
ATOM 9871 N N . HIS E 2 768 ? 243.08100 194.29900 251.31500 1.000 40.23098 765 HIS E N 1
ATOM 9872 C CA . HIS E 2 768 ? 243.15100 194.84500 252.66900 1.000 40.23098 765 HIS E CA 1
ATOM 9873 C C . HIS E 2 768 ? 241.76200 195.07700 253.25300 1.000 40.23098 765 HIS E C 1
ATOM 9874 O O . HIS E 2 768 ? 241.51600 194.76000 254.42400 1.000 40.23098 765 HIS E O 1
ATOM 9881 N N . ASN E 2 769 ? 240.83800 195.61700 252.45200 1.000 39.72009 766 ASN E N 1
ATOM 9882 C CA . ASN E 2 769 ? 239.47500 195.83900 252.92800 1.000 39.72009 766 ASN E CA 1
ATOM 9883 C C . ASN E 2 769 ? 238.78100 194.53000 253.27800 1.000 39.72009 766 ASN E C 1
ATOM 9884 O O . ASN E 2 769 ? 238.04700 194.45500 254.27000 1.000 39.72009 766 ASN E O 1
ATOM 9889 N N . GLN E 2 770 ? 238.98800 193.49000 252.46900 1.000 42.10541 767 GLN E N 1
ATOM 9890 C CA . GLN E 2 770 ? 238.37900 192.19800 252.77200 1.000 42.10541 767 GLN E CA 1
ATOM 9891 C C . GLN E 2 770 ? 238.93300 191.60700 254.06500 1.000 42.10541 767 GLN E C 1
ATOM 9892 O O . GLN E 2 770 ? 238.17300 191.09500 254.90100 1.000 42.10541 767 GLN E O 1
ATOM 9898 N N . ARG E 2 771 ? 240.25400 191.68500 254.25700 1.000 45.67479 768 ARG E N 1
ATOM 9899 C CA . ARG E 2 771 ? 240.84100 191.22100 255.51000 1.000 45.67479 768 ARG E CA 1
ATOM 9900 C C . ARG E 2 771 ? 240.27800 191.98200 256.69400 1.000 45.67479 768 ARG E C 1
ATOM 9901 O O . ARG E 2 771 ? 240.05400 191.40300 257.76100 1.000 45.67479 768 ARG E O 1
ATOM 9909 N N . GLN E 2 772 ? 240.06900 193.28800 256.53500 1.000 45.62899 769 GLN E N 1
ATOM 9910 C CA . GLN E 2 772 ? 239.56800 194.08900 257.64600 1.000 45.62899 769 GLN E CA 1
ATOM 9911 C C . GLN E 2 772 ? 238.12600 193.73000 257.98400 1.000 45.62899 769 GLN E C 1
ATOM 9912 O O . GLN E 2 772 ? 237.76900 193.59500 259.15800 1.000 45.62899 769 GLN E O 1
ATOM 9918 N N . THR E 2 773 ? 237.27800 193.57700 256.96500 1.000 42.49206 770 THR E N 1
ATOM 9919 C CA . THR E 2 773 ? 235.89100 193.20200 257.21400 1.000 42.49206 770 THR E CA 1
ATOM 9920 C C . THR E 2 773 ? 235.76800 191.81600 257.83700 1.000 42.49206 770 THR E C 1
ATOM 9921 O O . THR E 2 773 ? 234.87600 191.60500 258.66400 1.000 42.49206 770 THR E O 1
ATOM 9925 N N . LEU E 2 774 ? 236.65800 190.88000 257.51400 1.000 44.67425 771 LEU E N 1
ATOM 9926 C CA . LEU E 2 774 ? 236.66800 189.60500 258.22000 1.000 44.67425 771 LEU E CA 1
ATOM 9927 C C . LEU E 2 774 ? 237.28900 189.69700 259.60500 1.000 44.67425 771 LEU E C 1
ATOM 9928 O O . LEU E 2 774 ? 237.38000 188.67800 260.29500 1.000 44.67425 771 LEU E O 1
ATOM 9933 N N . LEU E 2 775 ? 237.72500 190.87700 260.03000 1.000 46.87752 772 LEU E N 1
ATOM 9934 C CA . LEU E 2 775 ? 238.47100 191.02300 261.26900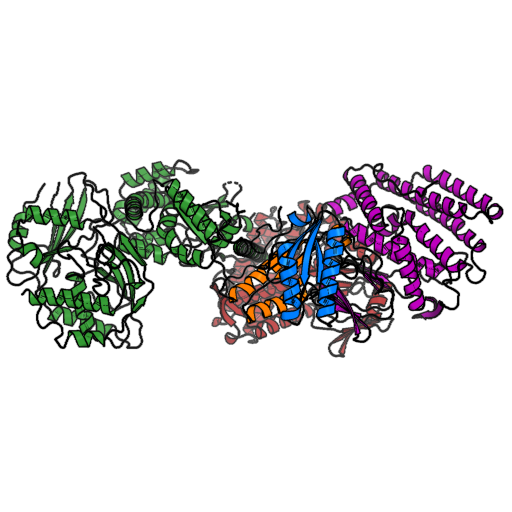 1.000 46.87752 772 LEU E CA 1
ATOM 9935 C C . LEU E 2 775 ? 237.64000 191.62300 262.39400 1.000 46.87752 772 LEU E C 1
ATOM 9936 O O . LEU E 2 775 ? 238.06400 191.57900 263.55200 1.000 46.87752 772 LEU E O 1
ATOM 9941 N N . LYS E 2 776 ? 236.46000 192.15600 262.09200 1.000 50.07436 773 LYS E N 1
ATOM 9942 C CA . LYS E 2 776 ? 235.63100 192.81200 263.09000 1.000 50.07436 773 LYS E CA 1
ATOM 9943 C C . LYS E 2 776 ? 234.50500 191.92900 263.61100 1.000 50.07436 773 LYS E C 1
ATOM 9944 O O . LYS E 2 776 ? 233.58500 192.44200 264.25400 1.000 50.07436 773 LYS E O 1
ATOM 9950 N N . ARG E 2 777 ? 234.54800 190.62300 263.34600 1.000 56.98525 774 ARG E N 1
ATOM 9951 C CA . ARG E 2 777 ? 233.60400 189.67400 263.94000 1.000 56.98525 774 ARG E CA 1
ATOM 9952 C C . ARG E 2 777 ? 234.33400 188.91900 265.04600 1.000 56.98525 774 ARG E C 1
ATOM 9953 O O . ARG E 2 777 ? 234.98300 187.89500 264.82600 1.000 56.98525 774 ARG E O 1
ATOM 9961 N N . LYS E 2 778 ? 234.22400 189.45500 266.26400 1.000 65.48318 775 LYS E N 1
ATOM 9962 C CA . LYS E 2 778 ? 234.99300 188.93000 267.38900 1.000 65.48318 775 LYS E CA 1
ATOM 9963 C C . LYS E 2 778 ? 234.59800 187.49800 267.72200 1.000 65.48318 775 LYS E C 1
ATOM 9964 O O . LYS E 2 778 ? 235.46300 186.62800 267.88000 1.000 65.48318 775 LYS E O 1
ATOM 9970 N N . ALA E 2 779 ? 233.29200 187.22700 267.78400 1.000 65.68182 776 ALA E N 1
ATOM 9971 C CA . ALA E 2 779 ? 232.80300 185.97800 268.36100 1.000 65.68182 776 ALA E CA 1
ATOM 9972 C C . ALA E 2 779 ? 233.22200 184.76600 267.53900 1.000 65.68182 776 ALA E C 1
ATOM 9973 O O . ALA E 2 779 ? 233.19700 183.63400 268.03400 1.000 65.68182 776 ALA E O 1
ATOM 9975 N N . HIS E 2 780 ? 233.60900 184.97900 266.28400 1.000 65.75093 777 HIS E N 1
ATOM 9976 C CA . HIS E 2 780 ? 234.00400 183.89500 265.39900 1.000 65.75093 777 HIS E CA 1
ATOM 9977 C C . HIS E 2 780 ? 235.50200 183.88300 265.11900 1.000 65.75093 777 HIS E C 1
ATOM 9978 O O . HIS E 2 780 ? 235.93000 183.27000 264.13400 1.000 65.75093 777 HIS E O 1
ATOM 9985 N N . ARG E 2 781 ? 236.30500 184.52300 265.97800 1.000 66.73813 778 ARG E N 1
ATOM 9986 C CA . ARG E 2 781 ? 237.73000 184.68200 265.69100 1.000 66.73813 778 ARG E CA 1
ATOM 9987 C C . ARG E 2 781 ? 238.43400 183.33900 265.53800 1.000 66.73813 778 ARG E C 1
ATOM 9988 O O . ARG E 2 781 ? 239.24100 183.15800 264.61700 1.000 66.73813 778 ARG E O 1
ATOM 9996 N N . LYS E 2 782 ? 238.12600 182.38000 266.41500 1.000 70.15655 779 LYS E N 1
ATOM 9997 C CA . LYS E 2 782 ? 238.74100 181.06000 266.32000 1.000 70.15655 779 LYS E CA 1
ATOM 9998 C C . LYS E 2 782 ? 238.41200 180.40100 264.98800 1.000 70.15655 779 LYS E C 1
ATOM 9999 O O . LYS E 2 782 ? 239.24300 179.68500 264.41900 1.000 70.15655 779 LYS E O 1
ATOM 10005 N N . GLN E 2 783 ? 237.20400 180.63200 264.47200 1.000 69.34028 780 GLN E N 1
ATOM 10006 C CA . GLN E 2 783 ? 236.83200 180.03800 263.19400 1.000 69.34028 780 GLN E CA 1
ATOM 10007 C C . GLN E 2 783 ? 237.50700 180.75800 262.03400 1.000 69.34028 780 GLN E C 1
ATOM 10008 O O . GLN E 2 783 ? 237.65400 180.19800 260.94200 1.000 69.34028 780 GLN E O 1
ATOM 10014 N N . LEU E 2 784 ? 237.92300 182.00400 262.25000 1.000 63.51156 781 LEU E N 1
ATOM 10015 C CA . LEU E 2 784 ? 238.37800 182.85900 261.16500 1.000 63.51156 781 LEU E CA 1
ATOM 10016 C C . LEU E 2 784 ? 239.85700 183.20300 261.24400 1.000 63.51156 781 LEU E C 1
ATOM 10017 O O . LEU E 2 784 ? 240.27600 184.18600 260.63100 1.000 63.51156 781 LEU E O 1
ATOM 10022 N N . GLN E 2 785 ? 240.65700 182.44000 261.98600 1.000 64.88356 782 GLN E N 1
ATOM 10023 C CA . GLN E 2 785 ? 242.08000 182.75400 262.06000 1.000 64.88356 782 GLN E CA 1
ATOM 10024 C C . GLN E 2 785 ? 242.79400 182.37000 260.76900 1.000 64.88356 782 GLN E C 1
ATOM 10025 O O . GLN E 2 785 ? 243.32400 183.23700 260.06000 1.000 64.88356 782 GLN E O 1
ATOM 10031 N N . GLN E 2 786 ? 242.77400 181.07500 260.43000 1.000 60.30701 783 GLN E N 1
ATOM 10032 C CA . GLN E 2 786 ? 243.56100 180.55600 259.31400 1.000 60.30701 783 GLN E CA 1
ATOM 10033 C C . GLN E 2 786 ? 243.23800 181.27900 258.01600 1.000 60.30701 783 GLN E C 1
ATOM 10034 O O . GLN E 2 786 ? 244.14900 181.71200 257.29800 1.000 60.30701 783 GLN E O 1
ATOM 10040 N N . THR E 2 787 ? 241.94500 181.44800 257.72100 1.000 57.63739 784 THR E N 1
ATOM 10041 C CA . THR E 2 787 ? 241.53200 182.15300 256.51100 1.000 57.63739 784 THR E CA 1
ATOM 10042 C C . THR E 2 787 ? 242.18000 183.52200 256.41900 1.000 57.63739 784 THR E C 1
ATOM 10043 O O . THR E 2 787 ? 242.76000 183.86900 255.38200 1.000 57.63739 784 THR E O 1
ATOM 10047 N N . LEU E 2 788 ? 242.15100 184.28600 257.51800 1.000 55.52692 785 LEU E N 1
ATOM 10048 C CA . LEU E 2 788 ? 242.77800 185.60200 257.50000 1.000 55.52692 785 LEU E CA 1
ATOM 10049 C C . LEU E 2 788 ? 244.24700 185.49300 257.13400 1.000 55.52692 785 LEU E C 1
ATOM 10050 O O . LEU E 2 788 ? 244.71900 186.20300 256.23500 1.000 55.52692 785 LEU E O 1
ATOM 10055 N N . SER E 2 789 ? 244.95600 184.53700 257.74500 1.000 57.03461 786 SER E N 1
ATOM 10056 C CA . SER E 2 789 ? 246.36700 184.35500 257.43000 1.000 57.03461 786 SER E CA 1
ATOM 10057 C C . SER E 2 789 ? 246.55700 184.07100 255.94800 1.000 57.03461 786 SER E C 1
ATOM 10058 O O . SER E 2 789 ? 247.43400 184.66500 255.30700 1.000 57.03461 786 SER E O 1
ATOM 10061 N N . ASN E 2 790 ? 245.68900 183.23300 255.37000 1.000 54.40911 787 ASN E N 1
ATOM 10062 C CA . ASN E 2 790 ? 245.81200 182.92900 253.95100 1.000 54.40911 787 ASN E CA 1
ATOM 10063 C C . ASN E 2 790 ? 245.61200 184.17700 253.10800 1.000 54.40911 787 ASN E C 1
ATOM 10064 O O . ASN E 2 790 ? 246.37000 184.41000 252.15800 1.000 54.40911 787 ASN E O 1
ATOM 10069 N N . LEU E 2 791 ? 244.64200 185.02600 253.47500 1.000 50.90722 788 LEU E N 1
ATOM 10070 C CA . LEU E 2 791 ? 244.48500 186.28200 252.74900 1.000 50.90722 788 LEU E CA 1
ATOM 10071 C C . LEU E 2 791 ? 245.75100 187.11400 252.84400 1.000 50.90722 788 LEU E C 1
ATOM 10072 O O . LEU E 2 791 ? 246.20000 187.68400 251.84000 1.000 50.90722 788 LEU E O 1
ATOM 10077 N N . LYS E 2 792 ? 246.37700 187.13300 254.02700 1.000 49.23847 789 LYS E N 1
ATOM 10078 C CA . LYS E 2 792 ? 247.64300 187.83600 254.18000 1.000 49.23847 789 LYS E CA 1
ATOM 10079 C C . LYS E 2 792 ? 248.66400 187.32000 253.18200 1.000 49.23847 789 LYS E C 1
ATOM 10080 O O . LYS E 2 792 ? 249.30500 188.11200 252.47600 1.000 49.23847 789 LYS E O 1
ATOM 10086 N N . LYS E 2 793 ? 248.75200 185.99300 253.03800 1.000 50.83061 790 LYS E N 1
ATOM 10087 C CA . LYS E 2 793 ? 249.69700 185.41700 252.09000 1.000 50.83061 790 LYS E CA 1
ATOM 10088 C C . LYS E 2 793 ? 249.39200 185.87800 250.67600 1.000 50.83061 790 LYS E C 1
ATOM 10089 O O . LYS E 2 793 ? 250.30600 186.24600 249.93000 1.000 50.83061 790 LYS E O 1
ATOM 10095 N N . LEU E 2 794 ? 248.10700 185.92400 250.31000 1.000 47.97760 791 LEU E N 1
ATOM 10096 C CA . LEU E 2 794 ? 247.75300 186.41000 248.98200 1.000 47.97760 791 LEU E CA 1
ATOM 10097 C C . LEU E 2 794 ? 248.16400 187.86200 248.82200 1.000 47.97760 791 LEU E C 1
ATOM 10098 O O . LEU E 2 794 ? 248.72800 188.24700 247.79000 1.000 47.97760 791 LEU E O 1
ATOM 10103 N N . GLN E 2 795 ? 247.95200 188.67000 249.86100 1.000 48.20954 792 GLN E N 1
ATOM 10104 C CA . GLN E 2 795 ? 248.40800 190.04900 249.80100 1.000 48.20954 792 GLN E CA 1
ATOM 10105 C C . GLN E 2 795 ? 249.92400 190.09500 249.69600 1.000 48.20954 792 GLN E C 1
ATOM 10106 O O . GLN E 2 795 ? 250.47900 190.89300 248.93000 1.000 48.20954 792 GLN E O 1
ATOM 10112 N N . TYR E 2 796 ? 250.60100 189.16000 250.36900 1.000 50.90842 793 TYR E N 1
ATOM 10113 C CA . TYR E 2 796 ? 252.05900 189.10000 250.32900 1.000 50.90842 793 TYR E CA 1
ATOM 10114 C C . TYR E 2 796 ? 252.57300 188.80800 248.92400 1.000 50.90842 793 TYR E C 1
ATOM 10115 O O . TYR E 2 796 ? 253.76200 188.99200 248.64500 1.000 50.90842 793 TYR E O 1
ATOM 10124 N N . LYS E 2 797 ? 251.70000 188.34400 248.02600 1.000 46.18326 794 LYS E N 1
ATOM 10125 C CA . LYS E 2 797 ? 252.15400 188.07100 246.66900 1.000 46.18326 794 LYS E CA 1
ATOM 10126 C C . LYS E 2 797 ? 251.72200 189.16600 245.70300 1.000 46.18326 794 LYS E C 1
ATOM 10127 O O . LYS E 2 797 ? 252.28200 189.28200 244.60600 1.000 46.18326 794 LYS E O 1
ATOM 10133 N N . VAL E 2 798 ? 250.75500 190.00000 246.09700 1.000 45.85938 795 VAL E N 1
ATOM 10134 C CA . VAL E 2 798 ? 250.25400 191.00900 245.16700 1.000 45.85938 795 VAL E CA 1
ATOM 10135 C C . VAL E 2 798 ? 251.32300 192.05600 244.88400 1.000 45.85938 795 VAL E C 1
ATOM 10136 O O . VAL E 2 798 ? 251.41700 192.57500 243.76500 1.000 45.85938 795 VAL E O 1
ATOM 10140 N N . THR E 2 799 ? 252.17000 192.35400 245.87000 1.000 45.68841 796 THR E N 1
ATOM 10141 C CA . THR E 2 799 ? 253.29900 193.24400 245.62400 1.000 45.68841 796 THR E CA 1
ATOM 10142 C C . THR E 2 799 ? 254.31100 192.62300 244.66900 1.000 45.68841 796 THR E C 1
ATOM 10143 O O . THR E 2 799 ? 254.98400 193.34800 243.92600 1.000 45.68841 796 THR E O 1
ATOM 10147 N N . ALA E 2 800 ? 254.43600 191.29500 244.66700 1.000 50.55699 797 ALA E N 1
ATOM 10148 C CA . ALA E 2 800 ? 255.40800 190.62600 243.81300 1.000 50.55699 797 ALA E CA 1
ATOM 10149 C C . ALA E 2 800 ? 254.85000 190.25400 242.44900 1.000 50.55699 797 ALA E C 1
ATOM 10150 O O . ALA E 2 800 ? 255.55800 189.61700 241.66400 1.000 50.55699 797 ALA E O 1
ATOM 10152 N N . ALA E 2 801 ? 253.60600 190.61700 242.15200 1.000 51.45323 798 ALA E N 1
ATOM 10153 C CA . ALA E 2 801 ? 253.05700 190.37500 240.82600 1.000 51.45323 798 ALA E CA 1
ATOM 10154 C C . ALA E 2 801 ? 253.63000 191.37400 239.83200 1.000 51.45323 798 ALA E C 1
ATOM 10155 O O . ALA E 2 801 ? 253.50300 192.58900 240.00700 1.000 51.45323 798 ALA E O 1
ATOM 10157 N N . THR E 2 802 ? 254.24800 190.85800 238.77500 1.000 55.24134 799 THR E N 1
ATOM 10158 C CA . THR E 2 802 ? 254.99300 191.68100 237.83800 1.000 55.24134 799 THR E CA 1
ATOM 10159 C C . THR E 2 802 ? 254.29300 191.86600 236.49800 1.000 55.24134 799 THR E C 1
ATOM 10160 O O . THR E 2 802 ? 254.79900 192.61500 235.65500 1.000 55.24134 799 THR E O 1
ATOM 10164 N N . LYS E 2 803 ? 253.15500 191.21400 236.27700 1.000 54.73248 800 LYS E N 1
ATOM 10165 C CA . LYS E 2 803 ? 252.39800 191.35300 235.04100 1.000 54.73248 800 LYS E CA 1
ATOM 10166 C C . LYS E 2 803 ? 250.92800 191.56600 235.36700 1.000 54.73248 800 LYS E C 1
ATOM 10167 O O . LYS E 2 803 ? 250.41800 191.02400 236.35100 1.000 54.73248 800 LYS E O 1
ATOM 10173 N N . ARG E 2 804 ? 250.24700 192.34600 234.52700 1.000 49.92610 801 ARG E N 1
ATOM 10174 C CA . ARG E 2 804 ? 248.85000 192.67800 234.78000 1.000 49.92610 801 ARG E CA 1
ATOM 10175 C C . ARG E 2 804 ? 247.93100 191.46800 234.64200 1.000 49.92610 801 ARG E C 1
ATOM 10176 O O . ARG E 2 804 ? 246.78500 191.51600 235.09900 1.000 49.92610 801 ARG E O 1
ATOM 10184 N N . SER E 2 805 ? 248.40700 190.37500 234.04600 1.000 51.83616 802 SER E N 1
ATOM 10185 C CA . SER E 2 805 ? 247.53700 189.22600 233.82300 1.000 51.83616 802 SER E CA 1
ATOM 10186 C C . SER E 2 805 ? 247.36500 188.38400 235.08500 1.000 51.83616 802 SER E C 1
ATOM 10187 O O . SER E 2 805 ? 246.45500 187.55100 235.15600 1.000 51.83616 802 SER E O 1
ATOM 10190 N N . SER E 2 806 ? 248.23100 188.56900 236.08400 1.000 50.73081 803 SER E N 1
ATOM 10191 C CA . SER E 2 806 ? 248.16700 187.72500 237.27600 1.000 50.73081 803 SER E CA 1
ATOM 10192 C C . SER E 2 806 ? 247.20400 188.29400 238.31500 1.000 50.73081 803 SER E C 1
ATOM 10193 O O . SER E 2 806 ? 246.72800 187.57000 239.20600 1.000 50.73081 803 SER E O 1
ATOM 10196 N N . LEU E 2 807 ? 246.90800 189.59200 238.21200 1.000 46.38940 804 LEU E N 1
ATOM 10197 C CA . LEU E 2 807 ? 246.08300 190.26000 239.21100 1.000 46.38940 804 LEU E CA 1
ATOM 10198 C C . LEU E 2 807 ? 244.66600 189.70800 239.22300 1.000 46.38940 804 LEU E C 1
ATOM 10199 O O . LEU E 2 807 ? 244.05200 189.58200 240.28900 1.000 46.38940 804 LEU E O 1
ATOM 10204 N N . ASN E 2 808 ? 244.13100 189.37400 238.04800 1.000 49.33302 805 ASN E N 1
ATOM 10205 C CA . ASN E 2 808 ? 242.78800 188.81100 237.97700 1.000 49.33302 805 ASN E CA 1
ATOM 10206 C C . ASN E 2 808 ? 242.69900 187.49500 238.73900 1.000 49.33302 805 ASN E C 1
ATOM 10207 O O . ASN E 2 808 ? 241.76500 187.28600 239.52200 1.000 49.33302 805 ASN E O 1
ATOM 10212 N N . GLY E 2 809 ? 243.68300 186.61300 238.55500 1.000 49.44397 806 GLY E N 1
ATOM 10213 C CA . GLY E 2 809 ? 243.66800 185.34500 239.26600 1.000 49.44397 806 GLY E CA 1
ATOM 10214 C C . GLY E 2 809 ? 243.83700 185.50400 240.76500 1.000 49.44397 806 GLY E C 1
ATOM 10215 O O . GLY E 2 809 ? 243.14800 184.84100 241.55100 1.000 49.44397 806 GLY E O 1
ATOM 10216 N N . LEU E 2 810 ? 244.75600 186.38200 241.18500 1.000 47.19032 807 LEU E N 1
ATOM 10217 C CA . LEU E 2 810 ? 244.95400 186.58800 242.62100 1.000 47.19032 807 LEU E CA 1
ATOM 10218 C C . LEU E 2 810 ? 243.70700 187.16500 243.28500 1.000 47.19032 807 LEU E C 1
ATOM 10219 O O . LEU E 2 810 ? 243.29000 186.69800 244.35600 1.000 47.19032 807 LEU E O 1
ATOM 10224 N N . GLU E 2 811 ? 243.08300 188.16700 242.65800 1.000 46.35294 808 GLU E N 1
ATOM 10225 C CA . GLU E 2 811 ? 241.87100 188.73400 243.23200 1.000 46.35294 808 GLU E CA 1
ATOM 10226 C C . GLU E 2 811 ? 240.73600 187.72300 243.23300 1.000 46.35294 808 GLU E C 1
ATOM 10227 O O . GLU E 2 811 ? 239.92600 187.71000 244.16600 1.000 46.35294 808 GLU E O 1
ATOM 10233 N N . GLY E 2 812 ? 240.65300 186.87300 242.20600 1.000 47.10268 809 GLY E N 1
ATOM 10234 C CA . GLY E 2 812 ? 239.62700 185.84400 242.19900 1.000 47.10268 809 GLY E CA 1
ATOM 10235 C C . GLY E 2 812 ? 239.77800 184.85800 243.34100 1.000 47.10268 809 GLY E C 1
ATOM 10236 O O . GLY E 2 812 ? 238.79600 184.50600 244.00500 1.000 47.10268 809 GLY E O 1
ATOM 10237 N N . SER E 2 813 ? 241.01100 184.41600 243.60300 1.000 46.54083 810 SER E N 1
ATOM 10238 C CA . SER E 2 813 ? 241.23400 183.50100 244.72000 1.000 46.54083 810 SER E CA 1
ATOM 10239 C C . SER E 2 813 ? 240.91900 184.16800 246.05600 1.000 46.54083 810 SER E C 1
ATOM 10240 O O . SER E 2 813 ? 240.33100 183.54000 246.95300 1.000 46.54083 810 SER E O 1
ATOM 10243 N N . ALA E 2 814 ? 241.29500 185.44300 246.20500 1.000 46.12770 811 ALA E N 1
ATOM 10244 C CA . ALA E 2 814 ? 240.99100 186.16700 247.43700 1.000 46.12770 811 ALA E CA 1
ATOM 10245 C C . ALA E 2 814 ? 239.48900 186.27500 247.66100 1.000 46.12770 811 ALA E C 1
ATOM 10246 O O . ALA E 2 814 ? 238.99300 186.00900 248.76200 1.000 46.12770 811 ALA E O 1
ATOM 10248 N N . THR E 2 815 ? 238.74700 186.65000 246.61800 1.000 44.49423 812 THR E N 1
ATOM 10249 C CA . THR E 2 815 ? 237.30100 186.77700 246.74900 1.000 44.49423 812 THR E CA 1
ATOM 10250 C C . THR E 2 815 ? 236.65400 185.43600 247.06200 1.000 44.49423 812 THR E C 1
ATOM 10251 O O . THR E 2 815 ? 235.68400 185.37600 247.82300 1.000 44.49423 812 THR E O 1
ATOM 10255 N N . ARG E 2 816 ? 237.17900 184.34800 246.49400 1.000 45.84028 813 ARG E N 1
ATOM 10256 C CA . ARG E 2 816 ? 236.61700 183.02900 246.77900 1.000 45.84028 813 ARG E CA 1
ATOM 10257 C C . ARG E 2 816 ? 236.79400 182.65100 248.24500 1.000 45.84028 813 ARG E C 1
ATOM 10258 O O . ARG E 2 816 ? 235.83300 182.24500 248.91800 1.000 45.84028 813 ARG E O 1
ATOM 10266 N N . GLU E 2 817 ? 238.01800 182.78900 248.76300 1.000 47.55223 814 GLU E N 1
ATOM 10267 C CA . GLU E 2 817 ? 238.25400 182.41700 250.15800 1.000 47.55223 814 GLU E CA 1
ATOM 10268 C C . GLU E 2 817 ? 237.57300 183.38400 251.11800 1.000 47.55223 814 GLU E C 1
ATOM 10269 O O . GLU E 2 817 ? 237.35400 183.05300 252.28800 1.000 47.55223 814 GLU E O 1
ATOM 10275 N N . TYR E 2 818 ? 237.23700 184.58600 250.64900 1.000 42.88854 815 TYR E N 1
ATOM 10276 C CA . TYR E 2 818 ? 236.48600 185.52000 251.48100 1.000 42.88854 815 TYR E CA 1
ATOM 10277 C C . TYR E 2 818 ? 235.01400 185.13300 251.54500 1.000 42.88854 815 TYR E C 1
ATOM 10278 O O . TYR E 2 818 ? 234.45100 184.97200 252.63200 1.000 42.88854 815 TYR E O 1
ATOM 10287 N N . PHE E 2 819 ? 234.38100 184.94700 250.38200 1.000 40.79311 816 PHE E N 1
ATOM 10288 C CA . PHE E 2 819 ? 232.96000 184.60900 250.32900 1.000 40.79311 816 PHE E CA 1
ATOM 10289 C C . PHE E 2 819 ? 232.65200 183.23300 250.89800 1.000 40.79311 816 PHE E C 1
ATOM 10290 O O . PHE E 2 819 ? 231.49500 182.95700 251.22700 1.000 40.79311 816 PHE E O 1
ATOM 10298 N N . GLN E 2 820 ? 233.64100 182.34600 251.00900 1.000 47.21339 817 GLN E N 1
ATOM 10299 C CA . GLN E 2 820 ? 233.32200 181.04700 251.59500 1.000 47.21339 817 GLN E CA 1
ATOM 10300 C C . GLN E 2 820 ? 233.06300 181.13400 253.09600 1.000 47.21339 817 GLN E C 1
ATOM 10301 O O . GLN E 2 820 ? 232.59800 180.15900 253.69300 1.000 47.21339 817 GLN E O 1
ATOM 10307 N N . GLN E 2 821 ? 233.35700 182.27600 253.72400 1.000 48.77047 818 GLN E N 1
ATOM 10308 C CA . GLN E 2 821 ? 233.24100 182.37800 255.17600 1.000 48.77047 818 GLN E CA 1
ATOM 10309 C C . GLN E 2 821 ? 231.92800 183.00700 255.63300 1.000 48.77047 818 GLN E C 1
ATOM 10310 O O . GLN E 2 821 ? 231.67700 183.06300 256.84000 1.000 48.77047 818 GLN E O 1
ATOM 10316 N N . PHE E 2 822 ? 231.08500 183.48000 254.71200 1.000 43.64153 819 PHE E N 1
ATOM 10317 C CA . PHE E 2 822 ? 229.81700 184.08500 255.10700 1.000 43.64153 819 PHE E CA 1
ATOM 10318 C C . PHE E 2 822 ? 228.80300 183.06700 255.59900 1.000 43.64153 819 PHE E C 1
ATOM 10319 O O . PHE E 2 822 ? 227.74500 183.45900 256.09600 1.000 43.64153 819 PHE E O 1
ATOM 10327 N N . ASN E 2 823 ? 229.07900 181.77400 255.45300 1.000 53.65619 820 ASN E N 1
ATOM 10328 C CA . ASN E 2 823 ? 228.13900 180.76700 255.93300 1.000 53.65619 820 ASN E CA 1
ATOM 10329 C C . ASN E 2 823 ? 228.11800 180.71300 257.45400 1.000 53.65619 820 ASN E C 1
ATOM 10330 O O . ASN E 2 823 ? 227.24000 180.07800 258.04800 1.000 53.65619 820 ASN E O 1
ATOM 10335 N N . LEU E 2 824 ? 229.08800 181.35800 258.10000 1.000 54.29802 821 LEU E N 1
ATOM 10336 C CA . LEU E 2 824 ? 229.16900 181.31100 259.55400 1.000 54.29802 821 LEU E CA 1
ATOM 10337 C C . LEU E 2 824 ? 228.30900 182.39200 260.19600 1.000 54.29802 821 LEU E C 1
ATOM 10338 O O . LEU E 2 824 ? 227.77600 182.20000 261.29400 1.000 54.29802 821 LEU E O 1
ATOM 10343 N N . PHE E 2 825 ? 228.17300 183.54100 259.53600 1.000 52.92972 822 PHE E N 1
ATOM 10344 C CA . PHE E 2 825 ? 227.41700 184.64800 260.10900 1.000 52.92972 822 PHE E CA 1
ATOM 10345 C C . PHE E 2 825 ? 225.93800 184.51100 259.77800 1.000 52.92972 822 PHE E C 1
ATOM 10346 O O . PHE E 2 825 ? 225.06800 184.69900 260.63400 1.000 52.92972 822 PHE E O 1
ATOM 10354 N N . LEU E 2 826 ? 225.64600 184.17500 258.52800 1.000 49.42722 823 LEU E N 1
ATOM 10355 C CA . LEU E 2 826 ? 224.30100 184.26100 257.99700 1.000 49.42722 823 LEU E CA 1
ATOM 10356 C C . LEU E 2 826 ? 223.41300 183.15800 258.57100 1.000 49.42722 823 LEU E C 1
ATOM 10357 O O . LEU E 2 826 ? 223.90500 182.13500 259.05100 1.000 49.42722 823 LEU E O 1
ATOM 10362 N N . PRO E 2 827 ? 222.09500 183.35700 258.54900 1.000 53.77787 824 PRO E N 1
ATOM 10363 C CA . PRO E 2 827 ? 221.18100 182.27700 258.92900 1.000 53.77787 824 PRO E CA 1
ATOM 10364 C C . PRO E 2 827 ? 221.23200 181.11200 257.95300 1.000 53.77787 824 PRO E C 1
ATOM 10365 O O . PRO E 2 827 ? 221.83000 181.18700 256.87700 1.000 53.77787 824 PRO E O 1
ATOM 10369 N N . GLU E 2 828 ? 220.57700 180.02000 258.34900 1.000 58.63070 825 GLU E N 1
ATOM 10370 C CA . GLU E 2 828 ? 220.63400 178.78300 257.57800 1.000 58.63070 825 GLU E CA 1
ATOM 10371 C C . GLU E 2 828 ? 219.82400 178.88000 256.29100 1.000 58.63070 825 GLU E C 1
ATOM 10372 O O . GLU E 2 828 ? 220.10500 178.17800 255.31500 1.000 58.63070 825 GLU E O 1
ATOM 10378 N N . TRP E 2 829 ? 218.80000 179.73300 256.27100 1.000 56.43402 826 TRP E N 1
ATOM 10379 C CA . TRP E 2 829 ? 217.97000 179.83700 255.07700 1.000 56.43402 826 TRP E CA 1
ATOM 10380 C C . TRP E 2 829 ? 218.61500 180.68300 253.98800 1.000 56.43402 826 TRP E C 1
ATOM 10381 O O . TRP E 2 829 ? 218.11400 180.70200 252.86000 1.000 56.43402 826 TRP E O 1
ATOM 10392 N N . ALA E 2 830 ? 219.70300 181.38500 254.29400 1.000 55.88748 827 ALA E N 1
ATOM 10393 C CA . ALA E 2 830 ? 220.35700 182.26300 253.33300 1.000 55.88748 827 ALA E CA 1
ATOM 10394 C C . ALA E 2 830 ? 221.77600 181.82500 253.00400 1.000 55.88748 827 ALA E C 1
ATOM 10395 O O . ALA E 2 830 ? 222.55900 182.63800 252.50500 1.000 55.88748 827 ALA E O 1
ATOM 10397 N N . HIS E 2 831 ? 222.12600 180.57000 253.27400 1.000 56.41159 828 HIS E N 1
ATOM 10398 C CA . HIS E 2 831 ? 223.47800 180.09500 253.01400 1.000 56.41159 828 HIS E CA 1
ATOM 10399 C C . HIS E 2 831 ? 223.75900 180.05100 251.51800 1.000 56.41159 828 HIS E C 1
ATOM 10400 O O . HIS E 2 831 ? 222.84400 179.92800 250.69900 1.000 56.41159 828 HIS E O 1
ATOM 10407 N N . PHE E 2 832 ? 225.03800 180.15700 251.17000 1.000 50.98206 829 PHE E N 1
ATOM 10408 C CA . PHE E 2 832 ? 225.48300 180.14100 249.78400 1.000 50.98206 829 PHE E CA 1
ATOM 10409 C C . PHE E 2 832 ? 226.97500 179.84800 249.78700 1.000 50.98206 829 PHE E C 1
ATOM 10410 O O . PHE E 2 832 ? 227.64200 180.07500 250.80000 1.000 50.98206 829 PHE E O 1
ATOM 10418 N N . SER E 2 833 ? 227.49500 179.34100 248.67400 1.000 51.45573 830 SER E N 1
ATOM 10419 C CA . SER E 2 833 ? 228.91100 179.01400 248.57800 1.000 51.45573 830 SER E CA 1
ATOM 10420 C C . SER E 2 833 ? 229.60600 179.66900 247.39300 1.000 51.45573 830 SER E C 1
ATOM 10421 O O . SER E 2 833 ? 230.83800 179.66000 247.33500 1.000 51.45573 830 SER E O 1
ATOM 10424 N N . LYS E 2 834 ? 228.85500 180.23800 246.45600 1.000 49.40401 831 LYS E N 1
ATOM 10425 C CA . LYS E 2 834 ? 229.43500 180.78600 245.24200 1.000 49.40401 831 LYS E CA 1
ATOM 10426 C C . LYS E 2 834 ? 228.65200 182.01800 244.83000 1.000 49.40401 831 LYS E C 1
ATOM 10427 O O . LYS E 2 834 ? 227.42000 182.01800 244.85400 1.000 49.40401 831 LYS E O 1
ATOM 10433 N N . ARG E 2 835 ? 229.37100 183.06000 244.43700 1.000 45.74618 832 ARG E N 1
ATOM 10434 C CA . ARG E 2 835 ? 228.74300 184.26700 243.92300 1.000 45.74618 832 ARG E CA 1
ATOM 10435 C C . ARG E 2 835 ? 228.26000 184.00200 242.50300 1.000 45.74618 832 ARG E C 1
ATOM 10436 O O . ARG E 2 835 ? 229.06500 183.94900 241.56700 1.000 45.74618 832 ARG E O 1
ATOM 10444 N N . THR E 2 836 ? 226.95100 183.82300 242.34700 1.000 47.69411 833 THR E N 1
ATOM 10445 C CA . THR E 2 836 ? 226.33000 183.54800 241.05400 1.000 47.69411 833 THR E CA 1
ATOM 10446 C C . THR E 2 836 ? 225.89700 184.88900 240.48300 1.000 47.69411 833 THR E C 1
ATOM 10447 O O . THR E 2 836 ? 225.02900 185.55700 241.04400 1.000 47.69411 833 THR E O 1
ATOM 10451 N N . ARG E 2 837 ? 226.49600 185.28200 239.35900 1.000 48.10393 834 ARG E N 1
ATOM 10452 C CA . ARG E 2 837 ? 226.41700 186.68000 238.95000 1.000 48.10393 834 ARG E CA 1
ATOM 10453 C C . ARG E 2 837 ? 225.29300 186.93200 237.95400 1.000 48.10393 834 ARG E C 1
ATOM 10454 O O . ARG E 2 837 ? 224.38700 187.72700 238.22500 1.000 48.10393 834 ARG E O 1
ATOM 10462 N N . ARG E 2 838 ? 225.33600 186.28300 236.78900 1.000 46.25394 835 ARG E N 1
ATOM 10463 C CA . ARG E 2 838 ? 224.41800 186.67700 235.72100 1.000 46.25394 835 ARG E CA 1
ATOM 10464 C C . ARG E 2 838 ? 222.97600 186.26300 236.02100 1.000 46.25394 835 ARG E C 1
ATOM 10465 O O . ARG E 2 838 ? 222.09400 187.13600 235.95900 1.000 46.25394 835 ARG E O 1
ATOM 10473 N N . PRO E 2 839 ? 222.64200 184.99300 236.27100 1.000 49.93239 836 PRO E N 1
ATOM 10474 C CA . PRO E 2 839 ? 221.35900 184.67400 236.91300 1.000 49.93239 836 PRO E CA 1
ATOM 10475 C C . PRO E 2 839 ? 221.50700 184.51800 238.41800 1.000 49.93239 836 PRO E C 1
ATOM 10476 O O . PRO E 2 839 ? 221.90500 183.43800 238.87500 1.000 49.93239 836 PRO E O 1
ATOM 10480 N N . PRO E 2 840 ? 221.32300 185.57700 239.22500 1.000 47.46260 837 PRO E N 1
ATOM 10481 C CA . PRO E 2 840 ? 221.32600 185.37900 240.68400 1.000 47.46260 837 PRO E CA 1
ATOM 10482 C C . PRO E 2 840 ? 220.31400 184.33400 241.13400 1.000 47.46260 837 PRO E C 1
ATOM 10483 O O . PRO E 2 840 ? 219.11100 184.53100 240.95200 1.000 47.46260 837 PRO E O 1
ATOM 10487 N N . LYS E 2 841 ? 220.77000 183.22500 241.72700 1.000 52.11943 838 LYS E N 1
ATOM 10488 C CA . LYS E 2 841 ? 219.86200 182.15300 242.12900 1.000 52.11943 838 LYS E CA 1
ATOM 10489 C C . LYS E 2 841 ? 219.98100 181.79900 243.60700 1.000 52.11943 838 LYS E C 1
ATOM 10490 O O . LYS E 2 841 ? 219.89900 180.61900 243.95700 1.000 52.11943 838 LYS E O 1
ATOM 10496 N N . ASP E 2 842 ? 220.16500 182.77600 244.47800 1.000 49.03587 839 ASP E N 1
ATOM 10497 C CA . ASP E 2 842 ? 220.19600 182.54500 245.91200 1.000 49.03587 839 ASP E CA 1
ATOM 10498 C C . ASP E 2 842 ? 219.50200 183.69200 246.62300 1.000 49.03587 839 ASP E C 1
ATOM 10499 O O . ASP E 2 842 ? 219.39200 184.79400 246.07600 1.000 49.03587 839 ASP E O 1
ATOM 10504 N N . PRO E 2 843 ? 218.99200 183.45900 247.83400 1.000 46.74303 840 PRO E N 1
ATOM 10505 C CA . PRO E 2 843 ? 218.38900 184.57100 248.58700 1.000 46.74303 840 PRO E CA 1
ATOM 10506 C C . PRO E 2 843 ? 219.36700 185.67800 248.93200 1.000 46.74303 840 PRO E C 1
ATOM 10507 O O . PRO E 2 843 ? 219.00100 186.85700 248.88600 1.000 46.74303 840 PRO E O 1
ATOM 10511 N N . PHE E 2 844 ? 220.60500 185.33400 249.27900 1.000 41.46116 841 PHE E N 1
ATOM 10512 C CA . PHE E 2 844 ? 221.58600 186.33700 249.66200 1.000 41.46116 841 PHE E CA 1
ATOM 10513 C C . PHE E 2 844 ? 222.17200 187.08300 248.47700 1.000 41.46116 841 PHE E C 1
ATOM 10514 O O . PHE E 2 844 ? 222.50600 188.26100 248.61800 1.000 41.46116 841 PHE E O 1
ATOM 10522 N N . ASN E 2 845 ? 222.30500 186.43700 247.32200 1.000 42.60729 842 ASN E N 1
ATOM 10523 C CA . ASN E 2 845 ? 222.98900 187.05800 246.19900 1.000 42.60729 842 ASN E CA 1
ATOM 10524 C C . ASN E 2 845 ? 222.19100 188.18400 245.56800 1.000 42.60729 842 ASN E C 1
ATOM 10525 O O . ASN E 2 845 ? 222.79200 189.07400 244.95700 1.000 42.60729 842 ASN E O 1
ATOM 10530 N N . VAL E 2 846 ? 220.86300 188.16600 245.69300 1.000 39.95356 843 VAL E N 1
ATOM 10531 C CA . VAL E 2 846 ? 220.05200 189.23200 245.11100 1.000 39.95356 843 VAL E CA 1
ATOM 10532 C C . VAL E 2 846 ? 220.34500 190.55700 245.80300 1.000 39.95356 843 VAL E C 1
ATOM 10533 O O . VAL E 2 846 ? 220.36100 191.61700 245.16800 1.000 39.95356 843 VAL E O 1
ATOM 10537 N N . LEU E 2 847 ? 220.60500 190.51300 247.10900 1.000 36.33500 844 LEU E N 1
ATOM 10538 C CA . LEU E 2 847 ? 220.95100 191.72300 247.84500 1.000 36.33500 844 LEU E CA 1
ATOM 10539 C C . LEU E 2 847 ? 222.22900 192.34600 247.29900 1.000 36.33500 844 LEU E C 1
ATOM 10540 O O . LEU E 2 847 ? 222.28100 193.55200 247.02100 1.000 36.33500 844 LEU E O 1
ATOM 10545 N N . LEU E 2 848 ? 223.26800 191.52800 247.12100 1.000 34.96232 845 LEU E N 1
ATOM 10546 C CA . LEU E 2 848 ? 224.53300 192.04000 246.60900 1.000 34.96232 845 LEU E CA 1
ATOM 10547 C C . LEU E 2 848 ? 224.38700 192.54100 245.17800 1.000 34.96232 845 LEU E C 1
ATOM 10548 O O . LEU E 2 848 ? 224.89500 193.61600 244.83500 1.000 34.96232 845 LEU E O 1
ATOM 10553 N N . SER E 2 849 ? 223.67900 191.79000 244.33600 1.000 34.95482 846 SER E N 1
ATOM 10554 C CA . SER E 2 849 ? 223.54400 192.17300 242.94000 1.000 34.95482 846 SER E CA 1
ATOM 10555 C C . SER E 2 849 ? 222.56400 193.31400 242.73200 1.000 34.95482 846 SER E C 1
ATOM 10556 O O . SER E 2 849 ? 222.48200 193.83300 241.61800 1.000 34.95482 846 SER E O 1
ATOM 10559 N N . LEU E 2 850 ? 221.80800 193.69900 243.75800 1.000 33.62558 847 LEU E N 1
ATOM 10560 C CA . LEU E 2 850 ? 220.99000 194.90100 243.69400 1.000 33.62558 847 LEU E CA 1
ATOM 10561 C C . LEU E 2 850 ? 221.66600 196.11000 244.32400 1.000 33.62558 847 LEU E C 1
ATOM 10562 O O . LEU E 2 850 ? 221.32500 197.24300 243.97300 1.000 33.62558 847 LEU E O 1
ATOM 10567 N N . GLY E 2 851 ? 222.60900 195.90300 245.24500 1.000 29.88582 848 GLY E N 1
ATOM 10568 C CA . GLY E 2 851 ? 223.37200 197.02700 245.75700 1.000 29.88582 848 GLY E CA 1
ATOM 10569 C C . GLY E 2 851 ? 224.50800 197.45400 244.85400 1.000 29.88582 848 GLY E C 1
ATOM 10570 O O . GLY E 2 851 ? 224.83300 198.65000 244.78000 1.000 29.88582 848 GLY E O 1
ATOM 10571 N N . TYR E 2 852 ? 225.12600 196.49600 244.15600 1.000 30.01469 849 TYR E N 1
ATOM 10572 C CA . TYR E 2 852 ? 226.25200 196.82800 243.29400 1.000 30.01469 849 TYR E CA 1
ATOM 10573 C C . TYR E 2 852 ? 225.84600 197.74800 242.15700 1.000 30.01469 849 TYR E C 1
ATOM 10574 O O . TYR E 2 852 ? 226.65000 198.57000 241.72200 1.000 30.01469 849 TYR E O 1
ATOM 10583 N N . THR E 2 853 ? 224.60800 197.65000 241.67100 1.000 26.84315 850 THR E N 1
ATOM 10584 C CA . THR E 2 853 ? 224.21300 198.50000 240.55200 1.000 26.84315 850 THR E CA 1
ATOM 10585 C C . THR E 2 853 ? 223.94700 199.93200 240.99900 1.000 26.84315 850 THR E C 1
ATOM 10586 O O . THR E 2 853 ? 224.22900 200.87400 240.25300 1.000 26.84315 850 THR E O 1
ATOM 10590 N N . ILE E 2 854 ? 223.43100 200.12600 242.21400 1.000 27.04115 851 ILE E N 1
ATOM 10591 C CA . ILE E 2 854 ? 223.30800 201.48200 242.75100 1.000 27.04115 851 ILE E CA 1
ATOM 10592 C C . ILE E 2 854 ? 224.68800 202.09600 242.94800 1.000 27.04115 851 ILE E C 1
ATOM 10593 O O . ILE E 2 854 ? 224.93800 203.25000 242.57000 1.000 27.04115 851 ILE E O 1
ATOM 10598 N N . LEU E 2 855 ? 225.61100 201.32300 243.52900 1.000 22.88288 852 LEU E N 1
ATOM 10599 C CA . LEU E 2 855 ? 226.97000 201.82400 243.72300 1.000 22.88288 852 LEU E CA 1
ATOM 10600 C C . LEU E 2 855 ? 227.63100 202.15800 242.38800 1.000 22.88288 852 LEU E C 1
ATOM 10601 O O . LEU E 2 855 ? 228.26100 203.21700 242.23500 1.000 22.88288 852 LEU E O 1
ATOM 10606 N N . TYR E 2 856 ? 227.46300 201.27900 241.40200 1.000 26.23949 853 TYR E N 1
ATOM 10607 C CA . TYR E 2 856 ? 228.04600 201.49200 240.08700 1.000 26.23949 853 TYR E CA 1
ATOM 10608 C C . TYR E 2 856 ? 227.44900 202.71300 239.41200 1.000 26.23949 853 TYR E C 1
ATOM 10609 O O . TYR E 2 856 ? 228.17000 203.48500 238.77700 1.000 26.23949 853 TYR E O 1
ATOM 10618 N N . SER E 2 857 ? 226.13400 202.90100 239.52100 1.000 21.41557 854 SER E N 1
ATOM 10619 C CA . SER E 2 857 ? 225.50500 204.05300 238.89000 1.000 21.41557 854 SER E CA 1
ATOM 10620 C C . SER E 2 857 ? 225.99300 205.35300 239.50900 1.000 21.41557 854 SER E C 1
ATOM 10621 O O . SER E 2 857 ? 226.22800 206.33700 238.79500 1.000 21.41557 854 SER E O 1
ATOM 10624 N N . HIS E 2 858 ? 226.17800 205.37200 240.83200 1.000 24.71841 855 HIS E N 1
ATOM 10625 C CA . HIS E 2 858 ? 226.72100 206.56700 241.47200 1.000 24.71841 855 HIS E CA 1
ATOM 10626 C C . HIS E 2 858 ? 228.11900 206.88700 240.95700 1.000 24.71841 855 HIS E C 1
ATOM 10627 O O . HIS E 2 858 ? 228.38100 208.01200 240.50200 1.000 24.71841 855 HIS E O 1
ATOM 10634 N N . THR E 2 859 ? 229.03000 205.90400 241.00000 1.000 26.18184 856 THR E N 1
ATOM 10635 C CA . THR E 2 859 ? 230.40100 206.20500 240.58900 1.000 26.18184 856 THR E CA 1
ATOM 10636 C C . THR E 2 859 ? 230.48400 206.51500 239.10200 1.000 26.18184 856 THR E C 1
ATOM 10637 O O . THR E 2 859 ? 231.31500 207.32700 238.68700 1.000 26.18184 856 THR E O 1
ATOM 10641 N N . ASP E 2 860 ? 229.60900 205.92000 238.29300 1.000 22.13669 857 ASP E N 1
ATOM 10642 C CA . ASP E 2 860 ? 229.63600 206.16200 236.85700 1.000 22.13669 857 ASP E CA 1
ATOM 10643 C C . ASP E 2 860 ? 229.15500 207.57300 236.54500 1.000 22.13669 857 ASP E C 1
ATOM 10644 O O . ASP E 2 860 ? 229.75100 208.26800 235.71600 1.000 22.13669 857 ASP E O 1
ATOM 10649 N N . ALA E 2 861 ? 228.08300 208.02300 237.20200 1.000 25.03554 858 ALA E N 1
ATOM 10650 C CA . ALA E 2 861 ? 227.62000 209.38300 236.96000 1.000 25.03554 858 ALA E CA 1
ATOM 10651 C C . ALA E 2 861 ? 228.65700 210.40300 237.41000 1.000 25.03554 858 ALA E C 1
ATOM 10652 O O . ALA E 2 861 ? 228.89000 211.40500 236.72200 1.000 25.03554 858 ALA E O 1
ATOM 10654 N N . ILE E 2 862 ? 229.31900 210.14600 238.54400 1.000 25.49928 859 ILE E N 1
ATOM 10655 C CA . ILE E 2 862 ? 230.36800 211.05400 239.01500 1.000 25.49928 859 ILE E CA 1
ATOM 10656 C C . ILE E 2 862 ? 231.52600 211.10700 238.02200 1.000 25.49928 859 ILE E C 1
ATOM 10657 O O . ILE E 2 862 ? 232.01700 212.18700 237.67100 1.000 25.49928 859 ILE E O 1
ATOM 10662 N N . LEU E 2 863 ? 231.97600 209.93900 237.54800 1.000 25.63149 860 LEU E N 1
ATOM 10663 C CA . LEU E 2 863 ? 233.09300 209.89100 236.60700 1.000 25.63149 860 LEU E CA 1
ATOM 10664 C C . LEU E 2 863 ? 232.75400 210.59300 235.30100 1.000 25.63149 860 LEU E C 1
ATOM 10665 O O . LEU E 2 863 ? 233.57700 211.33000 234.75100 1.000 25.63149 860 LEU E O 1
ATOM 10670 N N . GLN E 2 864 ? 231.55100 210.36400 234.77600 1.000 24.73408 861 GLN E N 1
ATOM 10671 C CA . GLN E 2 864 ? 231.18300 211.00200 233.52000 1.000 24.73408 861 GLN E CA 1
ATOM 10672 C C . GLN E 2 864 ? 231.01000 212.50400 233.68700 1.000 24.73408 861 GLN E C 1
ATOM 10673 O O . GLN E 2 864 ? 231.25200 213.26000 232.74100 1.000 24.73408 861 GLN E O 1
ATOM 10679 N N . SER E 2 865 ? 230.60600 212.96100 234.87500 1.000 25.22370 862 SER E N 1
ATOM 10680 C CA . SER E 2 865 ? 230.56300 214.40100 235.10600 1.000 25.22370 862 SER E CA 1
ATOM 10681 C C . SER E 2 865 ? 231.95600 214.99100 235.26000 1.000 25.22370 862 SER E C 1
ATOM 10682 O O . SER E 2 865 ? 232.15200 216.17900 234.98400 1.000 25.22370 862 SER E O 1
ATOM 10685 N N . ALA E 2 866 ? 232.92600 214.19300 235.71600 1.000 23.73773 863 ALA E N 1
ATOM 10686 C CA . ALA E 2 866 ? 234.29200 214.69300 235.85200 1.000 23.73773 863 ALA E CA 1
ATOM 10687 C C . ALA E 2 866 ? 234.89400 215.05100 234.49800 1.000 23.73773 863 ALA E C 1
ATOM 10688 O O . ALA E 2 866 ? 235.59600 216.06000 234.37500 1.000 23.73773 863 ALA E O 1
ATOM 10690 N N . GLY E 2 867 ? 234.62800 214.24600 233.47400 1.000 25.37957 864 GLY E N 1
ATOM 10691 C CA . GLY E 2 867 ? 235.15300 214.50000 232.14500 1.000 25.37957 864 GLY E CA 1
ATOM 10692 C C . GLY E 2 867 ? 235.70700 213.25900 231.47500 1.000 25.37957 864 GLY E C 1
ATOM 10693 O O . GLY E 2 867 ? 236.21200 213.32400 230.35300 1.000 25.37957 864 GLY E O 1
ATOM 10694 N N . PHE E 2 868 ? 235.60400 212.12100 232.15600 1.000 28.11802 865 PHE E N 1
ATOM 10695 C CA . PHE E 2 868 ? 236.14300 210.85200 231.69700 1.000 28.11802 865 PHE E CA 1
ATOM 10696 C C . PHE E 2 868 ? 235.24900 210.23200 230.62600 1.000 28.11802 865 PHE E C 1
ATOM 10697 O O . PHE E 2 868 ? 234.17200 210.73500 230.30100 1.000 28.11802 865 PHE E O 1
ATOM 10705 N N . ILE E 2 869 ? 235.72000 209.12300 230.06700 1.000 30.69472 866 ILE E N 1
ATOM 10706 C CA . ILE E 2 869 ? 234.89200 208.20300 229.29400 1.000 30.69472 866 ILE E CA 1
ATOM 10707 C C . ILE E 2 869 ? 234.95900 206.87600 230.03800 1.000 30.69472 866 ILE E C 1
ATOM 10708 O O . ILE E 2 869 ? 236.02100 206.25000 230.13200 1.000 30.69472 866 ILE E O 1
ATOM 10713 N N . THR E 2 870 ? 233.83000 206.45300 230.60000 1.000 28.25157 867 THR E N 1
ATOM 10714 C CA . THR E 2 870 ? 233.84500 205.35300 231.55300 1.000 28.25157 867 THR E CA 1
ATOM 10715 C C . THR E 2 870 ? 234.02600 203.99100 230.90500 1.000 28.25157 867 THR E C 1
ATOM 10716 O O . THR E 2 870 ? 234.26800 203.02100 231.62700 1.000 28.25157 867 THR E O 1
ATOM 10720 N N . TRP E 2 871 ? 233.92400 203.88700 229.58000 1.000 27.53480 868 TRP E N 1
ATOM 10721 C CA . TRP E 2 871 ? 233.86500 202.56900 228.96100 1.000 27.53480 868 TRP E CA 1
ATOM 10722 C C . TRP E 2 871 ? 235.21100 201.85300 228.97800 1.000 27.53480 868 TRP E C 1
ATOM 10723 O O . TRP E 2 871 ? 235.24500 200.62000 228.95900 1.000 27.53480 868 TRP E O 1
ATOM 10734 N N . LYS E 2 872 ? 236.31800 202.58500 229.00800 1.000 28.42444 869 LYS E N 1
ATOM 10735 C CA . LYS E 2 872 ? 237.64400 201.98100 228.97700 1.000 28.42444 869 LYS E CA 1
ATOM 10736 C C . LYS E 2 872 ? 238.21900 201.91200 230.38200 1.000 28.42444 869 LYS E C 1
ATOM 10737 O O . LYS E 2 872 ? 238.16800 202.89200 231.12600 1.000 28.42444 869 LYS E O 1
ATOM 10743 N N . GLY E 2 873 ? 238.78300 200.75600 230.74100 1.000 33.63112 870 GLY E N 1
ATOM 10744 C CA . GLY E 2 873 ? 239.22900 200.52300 232.09500 1.000 33.63112 870 GLY E CA 1
ATOM 10745 C C . GLY E 2 873 ? 240.71600 200.22400 232.16800 1.000 33.63112 870 GLY E C 1
ATOM 10746 O O . GLY E 2 873 ? 241.36400 199.91800 231.16700 1.000 33.63112 870 GLY E O 1
ATOM 10747 N N . ILE E 2 874 ? 241.23700 200.30700 233.39100 1.000 33.76210 871 ILE E N 1
ATOM 10748 C CA . ILE E 2 874 ? 242.64900 200.08100 233.67400 1.000 33.76210 871 ILE E CA 1
ATOM 10749 C C . ILE E 2 874 ? 242.88400 198.62400 234.03500 1.000 33.76210 871 ILE E C 1
ATOM 10750 O O . ILE E 2 874 ? 243.69700 197.93900 233.40900 1.000 33.76210 871 ILE E O 1
ATOM 10755 N N . TYR E 2 875 ? 242.18000 198.14800 235.05400 1.000 33.64267 872 TYR E N 1
ATOM 10756 C CA . TYR E 2 875 ? 242.36800 196.80500 235.58100 1.000 33.64267 872 TYR E CA 1
ATOM 10757 C C . TYR E 2 875 ? 241.36900 195.80000 235.02800 1.000 33.64267 872 TYR E C 1
ATOM 10758 O O . TYR E 2 875 ? 241.70500 194.62000 234.89900 1.000 33.64267 872 TYR E O 1
ATOM 10767 N N . HIS E 2 876 ? 240.16400 196.23800 234.67200 1.000 38.38180 873 HIS E N 1
ATOM 10768 C CA . HIS E 2 876 ? 239.13800 195.36300 234.10900 1.000 38.38180 873 HIS E CA 1
ATOM 10769 C C . HIS E 2 876 ? 239.18500 195.48700 232.59400 1.000 38.38180 873 HIS E C 1
ATOM 10770 O O . HIS E 2 876 ? 238.58700 196.39400 232.01400 1.000 38.38180 873 HIS E O 1
ATOM 10777 N N . GLN E 2 877 ? 239.89800 194.56500 231.95100 1.000 44.93694 874 GLN E N 1
ATOM 10778 C CA . GLN E 2 877 ? 240.01500 194.58400 230.49700 1.000 44.93694 874 GLN E CA 1
ATOM 10779 C C . GLN E 2 877 ? 238.74300 194.07000 229.83500 1.000 44.93694 874 GLN E C 1
ATOM 10780 O O . GLN E 2 877 ? 238.09800 194.78700 229.06300 1.000 44.93694 874 GLN E O 1
ATOM 10786 N N . GLN E 2 878 ? 238.37200 192.82800 230.12400 1.000 44.28784 875 GLN E N 1
ATOM 10787 C CA . GLN E 2 878 ? 237.19800 192.19400 229.53800 1.000 44.28784 875 GLN E CA 1
ATOM 10788 C C . GLN E 2 878 ? 236.08700 192.16600 230.57700 1.000 44.28784 875 GLN E C 1
ATOM 10789 O O . GLN E 2 878 ? 236.22400 191.51900 231.61900 1.000 44.28784 875 GLN E O 1
ATOM 10795 N N . SER E 2 879 ? 234.98800 192.85500 230.28400 1.000 37.89508 876 SER E N 1
ATOM 10796 C CA . SER E 2 879 ? 233.86200 192.96400 231.19600 1.000 37.89508 876 SER E CA 1
ATOM 10797 C C . SER E 2 879 ? 232.59800 192.49500 230.49100 1.000 37.89508 876 SER E C 1
ATOM 10798 O O . SER E 2 879 ? 232.57000 192.33000 229.27000 1.000 37.89508 876 SER E O 1
ATOM 10801 N N . ALA E 2 880 ? 231.54800 192.27100 231.27400 1.000 35.84633 877 ALA E N 1
ATOM 10802 C CA . ALA E 2 880 ? 230.25400 191.83400 230.75600 1.000 35.84633 877 ALA E CA 1
ATOM 10803 C C . ALA E 2 880 ? 229.20500 192.86200 231.16200 1.000 35.84633 877 ALA E C 1
ATOM 10804 O O . ALA E 2 880 ? 228.65500 192.79500 232.26600 1.000 35.84633 877 ALA E O 1
ATOM 10806 N N . ALA E 2 881 ? 228.98700 193.83500 230.27800 1.000 31.47686 878 ALA E N 1
ATOM 10807 C CA . ALA E 2 881 ? 227.94000 194.85300 230.33100 1.000 31.47686 878 ALA E CA 1
ATOM 10808 C C . ALA E 2 881 ? 228.16700 195.93400 231.38400 1.000 31.47686 878 ALA E C 1
ATOM 10809 O O . ALA E 2 881 ? 227.46900 196.94700 231.36900 1.000 31.47686 878 ALA E O 1
ATOM 10811 N N . HIS E 2 882 ? 229.15400 195.78600 232.25800 1.000 30.32589 879 HIS E N 1
ATOM 10812 C CA . HIS E 2 882 ? 229.57000 196.87800 233.13200 1.000 30.32589 879 HIS E CA 1
ATOM 10813 C C . HIS E 2 882 ? 230.61600 197.72100 232.42500 1.000 30.32589 879 HIS E C 1
ATOM 10814 O O . HIS E 2 882 ? 231.54100 197.17600 231.81600 1.000 30.32589 879 HIS E O 1
ATOM 10821 N N . ALA E 2 883 ? 230.46200 199.04100 232.49700 1.000 27.74389 880 ALA E N 1
ATOM 10822 C CA . ALA E 2 883 ? 231.53300 199.93700 232.09300 1.000 27.74389 880 ALA E CA 1
ATOM 10823 C C . ALA E 2 883 ? 232.77200 199.63900 232.92000 1.000 27.74389 880 ALA E C 1
ATOM 10824 O O . ALA E 2 883 ? 232.69000 199.47100 234.13700 1.000 27.74389 880 ALA E O 1
ATOM 10826 N N . ALA E 2 884 ? 233.92300 199.55600 232.25900 1.000 29.21682 881 ALA E N 1
ATOM 10827 C CA . ALA E 2 884 ? 235.09200 198.98200 232.91200 1.000 29.21682 881 ALA E CA 1
ATOM 10828 C C . ALA E 2 884 ? 235.67800 199.91900 233.95800 1.000 29.21682 881 ALA E C 1
ATOM 10829 O O . ALA E 2 884 ? 236.18000 199.46500 234.99200 1.000 29.21682 881 ALA E O 1
ATOM 10831 N N . LEU E 2 885 ? 235.62800 201.22800 233.71900 1.000 28.76568 882 LEU E N 1
ATOM 10832 C CA . LEU E 2 885 ? 236.30100 202.15400 234.62500 1.000 28.76568 882 LEU E CA 1
ATOM 10833 C C . LEU E 2 885 ? 235.50500 202.36000 235.91000 1.000 28.76568 882 LEU E C 1
ATOM 10834 O O . LEU E 2 885 ? 236.08000 202.43200 237.00300 1.000 28.76568 882 LEU E O 1
ATOM 10839 N N . ALA E 2 886 ? 234.17900 202.47300 235.80100 1.000 26.93465 883 ALA E N 1
ATOM 10840 C CA . ALA E 2 886 ? 233.35600 202.60000 236.99900 1.000 26.93465 883 ALA E CA 1
ATOM 10841 C C . ALA E 2 886 ? 233.42200 201.33500 237.84500 1.000 26.93465 883 ALA E C 1
ATOM 10842 O O . ALA E 2 886 ? 233.59200 201.40000 239.07100 1.000 26.93465 883 ALA E O 1
ATOM 10844 N N . SER E 2 887 ? 233.32200 200.17300 237.20200 1.000 28.42882 884 SER E N 1
ATOM 10845 C CA . SER E 2 887 ? 233.48100 198.88000 237.85100 1.000 28.42882 884 SER E CA 1
ATOM 10846 C C . SER E 2 887 ? 234.91200 198.60600 238.27100 1.000 28.42882 884 SER E C 1
ATOM 10847 O O . SER E 2 887 ? 235.16500 197.59000 238.92300 1.000 28.42882 884 SER E O 1
ATOM 10850 N N . ASP E 2 888 ? 235.85000 199.45700 237.87500 1.000 30.84999 885 ASP E N 1
ATOM 10851 C CA . ASP E 2 888 ? 237.22300 199.38900 238.34200 1.000 30.84999 885 ASP E CA 1
ATOM 10852 C C . ASP E 2 888 ? 237.42200 200.20800 239.60900 1.000 30.84999 885 ASP E C 1
ATOM 10853 O O . ASP E 2 888 ? 238.03400 199.73300 240.56600 1.000 30.84999 885 ASP E O 1
ATOM 10858 N N . ILE E 2 889 ? 236.91000 201.44000 239.62600 1.000 28.80837 886 ILE E N 1
ATOM 10859 C CA . ILE E 2 889 ? 237.05000 202.28800 240.80700 1.000 28.80837 886 ILE E CA 1
ATOM 10860 C C . ILE E 2 889 ? 236.21900 201.76100 241.97100 1.000 28.80837 886 ILE E C 1
ATOM 10861 O O . ILE E 2 889 ? 236.67200 201.78900 243.12100 1.000 28.80837 886 ILE E O 1
ATOM 10866 N N . MET E 2 890 ? 235.01800 201.23000 241.71000 1.000 28.60756 887 MET E N 1
ATOM 10867 C CA . MET E 2 890 ? 234.20800 200.82700 242.85900 1.000 28.60756 887 MET E CA 1
ATOM 10868 C C . MET E 2 890 ? 234.70700 199.55600 243.54000 1.000 28.60756 887 MET E C 1
ATOM 10869 O O . MET E 2 890 ? 233.98900 199.01300 244.38200 1.000 28.60756 887 MET E O 1
ATOM 10874 N N . GLU E 2 891 ? 235.89400 199.05900 243.19200 1.000 33.36557 888 GLU E N 1
ATOM 10875 C CA . GLU E 2 891 ? 236.41900 197.85600 243.82900 1.000 33.36557 888 GLU E CA 1
ATOM 10876 C C . GLU E 2 891 ? 236.70100 198.07600 245.30700 1.000 33.36557 888 GLU E C 1
ATOM 10877 O O . GLU E 2 891 ? 236.47700 197.18100 246.12700 1.000 33.36557 888 GLU E O 1
ATOM 10883 N N . SER E 2 892 ? 237.22200 199.24700 245.66700 1.000 33.16516 889 SER E N 1
ATOM 10884 C CA . SER E 2 892 ? 237.58800 199.48400 247.05800 1.000 33.16516 889 SER E CA 1
ATOM 10885 C C . SER E 2 892 ? 236.35600 199.73400 247.92000 1.000 33.16516 889 SER E C 1
ATOM 10886 O O . SER E 2 892 ? 236.34400 199.41600 249.11400 1.000 33.16516 889 SER E O 1
ATOM 10889 N N . TYR E 2 893 ? 235.30500 200.30000 247.32900 1.000 31.93077 890 TYR E N 1
ATOM 10890 C CA . TYR E 2 893 ? 234.11500 200.71500 248.05400 1.000 31.93077 890 TYR E CA 1
ATOM 10891 C C . TYR E 2 893 ? 233.02400 199.65900 248.08300 1.000 31.93077 890 TYR E C 1
ATOM 10892 O O . TYR E 2 893 ? 231.87200 199.99500 248.36500 1.000 31.93077 890 TYR E O 1
ATOM 10901 N N . ARG E 2 894 ? 233.33700 198.39900 247.78900 1.000 33.04314 891 ARG E N 1
ATOM 10902 C CA . ARG E 2 894 ? 232.30800 197.37000 247.73800 1.000 33.04314 891 ARG E CA 1
ATOM 10903 C C . ARG E 2 894 ? 232.36000 196.42900 248.93800 1.000 33.04314 891 ARG E C 1
ATOM 10904 O O . ARG E 2 894 ? 232.01500 195.25000 248.82300 1.000 33.04314 891 ARG E O 1
ATOM 10912 N N . HIS E 2 895 ? 232.76500 196.93700 250.10100 1.000 34.85424 892 HIS E N 1
ATOM 10913 C CA . HIS E 2 895 ? 232.43300 196.31100 251.37200 1.000 34.85424 892 HIS E CA 1
ATOM 10914 C C . HIS E 2 895 ? 231.30800 197.04200 252.09100 1.000 34.85424 892 HIS E C 1
ATOM 10915 O O . HIS E 2 895 ? 230.78200 196.52300 253.07800 1.000 34.85424 892 HIS E O 1
ATOM 10922 N N . LEU E 2 896 ? 230.92900 198.23500 251.62500 1.000 30.58022 893 LEU E N 1
ATOM 10923 C CA . LEU E 2 896 ? 229.72600 198.90400 252.10300 1.000 30.58022 893 LEU E CA 1
ATOM 10924 C C . LEU E 2 896 ? 228.45300 198.21300 251.64500 1.000 30.58022 893 LEU E C 1
ATOM 10925 O O . LEU E 2 896 ? 227.37300 198.54200 252.14500 1.000 30.58022 893 LEU E O 1
ATOM 10930 N N . VAL E 2 897 ? 228.54900 197.28900 250.68700 1.000 30.12873 894 VAL E N 1
ATOM 10931 C CA . VAL E 2 897 ? 227.40000 196.51600 250.23400 1.000 30.12873 894 VAL E CA 1
ATOM 10932 C C . VAL E 2 897 ? 227.43500 195.09000 250.76800 1.000 30.12873 894 VAL E C 1
ATOM 10933 O O . VAL E 2 897 ? 226.37900 194.44500 250.86200 1.000 30.12873 894 VAL E O 1
ATOM 10937 N N . GLU E 2 898 ? 228.60400 194.59300 251.16200 1.000 34.04436 895 GLU E N 1
ATOM 10938 C CA . GLU E 2 898 ? 228.74000 193.28000 251.77100 1.000 34.04436 895 GLU E CA 1
ATOM 10939 C C . GLU E 2 898 ? 228.75900 193.33200 253.29000 1.000 34.04436 895 GLU E C 1
ATOM 10940 O O . GLU E 2 898 ? 228.97200 192.29900 253.92900 1.000 34.04436 895 GLU E O 1
ATOM 10946 N N . ARG E 2 899 ? 228.56700 194.50900 253.88000 1.000 34.59557 896 ARG E N 1
ATOM 10947 C CA . ARG E 2 899 ? 228.30600 194.66100 255.30600 1.000 34.59557 896 ARG E CA 1
ATOM 10948 C C . ARG E 2 899 ? 226.86400 195.05000 255.58500 1.000 34.59557 896 ARG E C 1
ATOM 10949 O O . ARG E 2 899 ? 226.26000 194.55900 256.54500 1.000 34.59557 896 ARG E O 1
ATOM 10957 N N . TYR E 2 900 ? 226.30400 195.92100 254.74700 1.000 30.79928 897 TYR E N 1
ATOM 10958 C CA . TYR E 2 900 ? 224.90500 196.29600 254.88200 1.000 30.79928 897 TYR E CA 1
ATOM 10959 C C . TYR E 2 900 ? 223.99300 195.10300 254.66900 1.000 30.79928 897 TYR E C 1
ATOM 10960 O O . TYR E 2 900 ? 222.95100 194.99500 255.31700 1.000 30.79928 897 TYR E O 1
ATOM 10969 N N . ALA E 2 901 ? 224.35500 194.20700 253.75100 1.000 33.07656 898 ALA E N 1
ATOM 10970 C CA . ALA E 2 901 ? 223.53800 193.02200 253.51700 1.000 33.07656 898 ALA E CA 1
ATOM 10971 C C . ALA E 2 901 ? 223.51600 192.11200 254.73800 1.000 33.07656 898 ALA E C 1
ATOM 10972 O O . ALA E 2 901 ? 222.45700 191.60300 255.12400 1.000 33.07656 898 ALA E O 1
ATOM 10974 N N . ILE E 2 902 ? 224.67600 191.90500 255.36500 1.000 34.54457 899 ILE E N 1
ATOM 10975 C CA . ILE E 2 902 ? 224.73400 191.10800 256.58600 1.000 34.54457 899 ILE E CA 1
ATOM 10976 C C . ILE E 2 902 ? 223.92000 191.77000 257.68800 1.000 34.54457 899 ILE E C 1
ATOM 10977 O O . ILE E 2 902 ? 223.19400 191.10200 258.43200 1.000 34.54457 899 ILE E O 1
ATOM 10982 N N . TYR E 2 903 ? 224.02400 193.09500 257.80400 1.000 35.85409 900 TYR E N 1
ATOM 10983 C CA . TYR E 2 903 ? 223.27200 193.81300 258.83000 1.000 35.85409 900 TYR E CA 1
ATOM 10984 C C . TYR E 2 903 ? 221.77000 193.69600 258.60300 1.000 35.85409 900 TYR E C 1
ATOM 10985 O O . TYR E 2 903 ? 221.00200 193.51600 259.55100 1.000 35.85409 900 TYR E O 1
ATOM 10994 N N . ILE E 2 904 ? 221.33300 193.79500 257.34900 1.000 36.57192 901 ILE E N 1
ATOM 10995 C CA . ILE E 2 904 ? 219.90900 193.71200 257.04100 1.000 36.57192 901 ILE E CA 1
ATOM 10996 C C . ILE E 2 904 ? 219.37700 192.31300 257.31400 1.000 36.57192 901 ILE E C 1
ATOM 10997 O O . ILE E 2 904 ? 218.29600 192.15000 257.89100 1.000 36.57192 901 ILE E O 1
ATOM 11002 N N . ILE E 2 905 ? 220.11900 191.28200 256.90900 1.000 38.96037 902 ILE E N 1
ATOM 11003 C CA . ILE E 2 905 ? 219.64200 189.91400 257.10400 1.000 38.96037 902 ILE E CA 1
ATOM 11004 C C . ILE E 2 905 ? 219.62200 189.55700 258.58800 1.000 38.96037 902 ILE E C 1
ATOM 11005 O O . ILE E 2 905 ? 218.64700 188.98900 259.09100 1.000 38.96037 902 ILE E O 1
ATOM 11010 N N . ASN E 2 906 ? 220.69400 189.88800 259.31200 1.000 40.77842 903 ASN E N 1
ATOM 11011 C CA . ASN E 2 906 ? 220.79200 189.48700 260.71400 1.000 40.77842 903 ASN E CA 1
ATOM 11012 C C . ASN E 2 906 ? 219.78900 190.23200 261.58400 1.000 40.77842 903 ASN E C 1
ATOM 11013 O O . ASN E 2 906 ? 219.10700 189.62500 262.41700 1.000 40.77842 903 ASN E O 1
ATOM 11018 N N . HIS E 2 907 ? 219.67800 191.54200 261.41000 1.000 42.39929 904 HIS E N 1
ATOM 11019 C CA . HIS E 2 907 ? 218.86200 192.34700 262.30800 1.000 42.39929 904 HIS E CA 1
ATOM 11020 C C . HIS E 2 907 ? 217.39000 192.37400 261.91700 1.000 42.39929 904 HIS E C 1
ATOM 11021 O O . HIS E 2 907 ? 216.67800 193.30400 262.30800 1.000 42.39929 904 HIS E O 1
ATOM 11028 N N . GLY E 2 908 ? 216.92700 191.39800 261.14000 1.000 42.23039 905 GLY E N 1
ATOM 11029 C CA . GLY E 2 908 ? 215.50800 191.16900 260.97500 1.000 42.23039 905 GLY E CA 1
ATOM 11030 C C . GLY E 2 908 ? 214.75800 192.17900 260.14400 1.000 42.23039 905 GLY E C 1
ATOM 11031 O O . GLY E 2 908 ? 213.52800 192.20900 260.20900 1.000 42.23039 905 GLY E O 1
ATOM 11032 N N . GLN E 2 909 ? 215.44600 193.01600 259.37200 1.000 42.97316 906 GLN E N 1
ATOM 11033 C CA . GLN E 2 909 ? 214.72700 193.95400 258.51900 1.000 42.97316 906 GLN E CA 1
ATOM 11034 C C . GLN E 2 909 ? 214.16900 193.27000 257.27600 1.000 42.97316 906 GLN E C 1
ATOM 11035 O O . GLN E 2 909 ? 213.07800 193.61600 256.81100 1.000 42.97316 906 GLN E O 1
ATOM 11041 N N . ILE E 2 910 ? 214.89500 192.30200 256.72300 1.000 45.99081 907 ILE E N 1
ATOM 11042 C CA . ILE E 2 910 ? 214.45100 191.56000 255.55000 1.000 45.99081 907 ILE E CA 1
ATOM 11043 C C . ILE E 2 910 ? 214.55100 190.07500 255.86200 1.000 45.99081 907 ILE E C 1
ATOM 11044 O O . ILE E 2 910 ? 215.60900 189.59300 256.27900 1.000 45.99081 907 ILE E O 1
ATOM 11049 N N . LYS E 2 911 ? 213.45300 189.35700 255.66000 1.000 55.45807 908 LYS E N 1
ATOM 11050 C CA . LYS E 2 911 ? 213.33800 187.94700 255.99200 1.000 55.45807 908 LYS E CA 1
ATOM 11051 C C . LYS E 2 911 ? 212.76400 187.23700 254.76800 1.000 55.45807 908 LYS E C 1
ATOM 11052 O O . LYS E 2 911 ? 212.25900 187.88000 253.84500 1.000 55.45807 908 LYS E O 1
ATOM 11058 N N . GLN E 2 912 ? 212.82300 185.90100 254.75500 1.000 59.97222 909 GLN E N 1
ATOM 11059 C CA . GLN E 2 912 ? 212.58600 185.14700 253.52300 1.000 59.97222 909 GLN E CA 1
ATOM 11060 C C . GLN E 2 912 ? 211.14500 185.22800 253.02400 1.000 59.97222 909 GLN E C 1
ATOM 11061 O O . GLN E 2 912 ? 210.81700 184.60000 252.01200 1.000 59.97222 909 GLN E O 1
ATOM 11067 N N . ASP E 2 913 ? 210.28400 186.00400 253.68300 1.000 59.81451 910 ASP E N 1
ATOM 11068 C CA . ASP E 2 913 ? 208.91200 186.14100 253.21200 1.000 59.81451 910 ASP E CA 1
ATOM 11069 C C . ASP E 2 913 ? 208.79900 187.19000 252.11300 1.000 59.81451 910 ASP E C 1
ATOM 11070 O O . ASP E 2 913 ? 207.70900 187.41600 251.57500 1.000 59.81451 910 ASP E O 1
ATOM 11075 N N . ASP E 2 914 ? 209.90700 187.85700 251.77600 1.000 55.70173 911 ASP E N 1
ATOM 11076 C CA . ASP E 2 914 ? 209.84300 188.94300 250.80000 1.000 55.70173 911 ASP E CA 1
ATOM 11077 C C . ASP E 2 914 ? 210.16900 188.46200 249.39100 1.000 55.70173 911 ASP E C 1
ATOM 11078 O O . ASP E 2 914 ? 209.66700 189.01900 248.40900 1.000 55.70173 911 ASP E O 1
ATOM 11083 N N . PHE E 2 915 ? 211.01300 187.44100 249.26800 1.000 54.85082 912 PHE E N 1
ATOM 11084 C CA . PHE E 2 915 ? 211.47300 187.00800 247.95600 1.000 54.85082 912 PHE E CA 1
ATOM 11085 C C . PHE E 2 915 ? 210.35600 186.34300 247.15900 1.000 54.85082 912 PHE E C 1
ATOM 11086 O O . PHE E 2 915 ? 209.58700 185.53600 247.68400 1.000 54.85082 912 PHE E O 1
ATOM 11094 N N . ARG E 2 916 ? 210.28200 186.68400 245.87600 1.000 60.14278 913 ARG E N 1
ATOM 11095 C CA . ARG E 2 916 ? 209.34700 186.09200 244.92900 1.000 60.14278 913 ARG E CA 1
ATOM 11096 C C . ARG E 2 916 ? 210.13200 185.24800 243.93400 1.000 60.14278 913 ARG E C 1
ATOM 11097 O O . ARG E 2 916 ? 211.14000 185.70900 243.38900 1.000 60.14278 913 ARG E O 1
ATOM 11105 N N . GLN E 2 917 ? 209.67400 184.02400 243.69200 1.000 72.67521 914 GLN E N 1
ATOM 11106 C CA . GLN E 2 917 ? 210.37700 183.07800 242.83400 1.000 72.67521 914 GLN E CA 1
ATOM 11107 C C . GLN E 2 917 ? 209.54700 182.78700 241.59300 1.000 72.67521 914 GLN E C 1
ATOM 11108 O O . GLN E 2 917 ? 208.34900 182.50200 241.69700 1.000 72.67521 914 GLN E O 1
ATOM 11114 N N . GLU E 2 918 ? 210.18000 182.86400 240.41900 1.000 80.67656 915 GLU E N 1
ATOM 11115 C CA . GLU E 2 918 ? 209.48300 182.66800 239.15000 1.000 80.67656 915 GLU E CA 1
ATOM 11116 C C . GLU E 2 918 ? 210.38300 181.93300 238.16400 1.000 80.67656 915 GLU E C 1
ATOM 11117 O O . GLU E 2 918 ? 211.53900 181.60800 238.45700 1.000 80.67656 915 GLU E O 1
ATOM 11123 N N . LYS E 2 919 ? 209.82800 181.67600 236.98200 1.000 90.26828 916 LYS E N 1
ATOM 11124 C CA . LYS E 2 919 ? 210.56000 181.18200 235.82300 1.000 90.26828 916 LYS E CA 1
ATOM 11125 C C . LYS E 2 919 ? 210.42600 182.21000 234.70700 1.000 90.26828 916 LYS E C 1
ATOM 11126 O O . LYS E 2 919 ? 209.30900 182.61500 234.36800 1.000 90.26828 916 LYS E O 1
ATOM 11132 N N . ASP E 2 920 ? 211.55200 182.63000 234.13400 1.000 91.03672 917 ASP E N 1
ATOM 11133 C CA . ASP E 2 920 ? 211.57200 183.79100 233.25500 1.000 91.03672 917 ASP E CA 1
ATOM 11134 C C . ASP E 2 920 ? 211.97300 183.42100 231.83200 1.000 91.03672 917 ASP E C 1
ATOM 11135 O O . ASP E 2 920 ? 213.06500 182.89500 231.59300 1.000 91.03672 917 ASP E O 1
ATOM 11140 N N . HIS E 2 921 ? 211.03700 183.62900 230.90500 1.000 79.09062 918 HIS E N 1
ATOM 11141 C CA . HIS E 2 921 ? 211.27800 183.75600 229.46900 1.000 79.09062 918 HIS E CA 1
ATOM 11142 C C . HIS E 2 921 ? 211.69800 182.46600 228.76900 1.000 79.09062 918 HIS E C 1
ATOM 11143 O O . HIS E 2 921 ? 211.51900 182.32900 227.55400 1.000 79.09062 918 HIS E O 1
ATOM 11150 N N . LEU E 2 922 ? 212.21000 181.49500 229.52100 1.000 92.06072 919 LEU E N 1
ATOM 11151 C CA . LEU E 2 922 ? 212.36600 180.14400 228.99800 1.000 92.06072 919 LEU E CA 1
ATOM 11152 C C . LEU E 2 922 ? 212.09400 179.12700 230.09700 1.000 92.06072 919 LEU E C 1
ATOM 11153 O O . LEU E 2 922 ? 211.78300 177.96000 229.83500 1.000 92.06072 919 LEU E O 1
ATOM 11158 N N . GLY E 2 923 ? 212.21100 179.57400 231.34000 1.000 96.84586 920 GLY E N 1
ATOM 11159 C CA . GLY E 2 923 ? 212.12900 178.74600 232.52100 1.000 96.84586 920 GLY E CA 1
ATOM 11160 C C . GLY E 2 923 ? 213.47600 178.65800 233.20800 1.000 96.84586 920 GLY E C 1
ATOM 11161 O O . GLY E 2 923 ? 214.31000 177.81300 232.87000 1.000 96.84586 920 GLY E O 1
ATOM 11162 N N . GLN E 2 924 ? 213.68100 179.52900 234.19400 1.000 92.67748 921 GLN E N 1
ATOM 11163 C CA . GLN E 2 924 ? 214.85600 179.52600 235.05300 1.000 92.67748 921 GLN E CA 1
ATOM 11164 C C . GLN E 2 924 ? 214.42700 179.99600 236.43300 1.000 92.67748 921 GLN E C 1
ATOM 11165 O O . GLN E 2 924 ? 213.67400 180.96100 236.57200 1.000 92.67748 921 GLN E O 1
ATOM 11171 N N . ASP E 2 925 ? 214.92400 179.31400 237.45600 1.000 86.12276 922 ASP E N 1
ATOM 11172 C CA . ASP E 2 925 ? 214.53900 179.62300 238.82500 1.000 86.12276 922 ASP E CA 1
ATOM 11173 C C . ASP E 2 925 ? 215.14700 180.96000 239.23000 1.000 86.12276 922 ASP E C 1
ATOM 11174 O O . ASP E 2 925 ? 216.33500 181.02900 239.56200 1.000 86.12276 922 ASP E O 1
ATOM 11179 N N . THR E 2 926 ? 214.34200 182.02300 239.20300 1.000 80.26960 923 THR E N 1
ATOM 11180 C CA . THR E 2 926 ? 214.82800 183.36800 239.49000 1.000 80.26960 923 THR E CA 1
ATOM 11181 C C . THR E 2 926 ? 214.15800 183.89700 240.74600 1.000 80.26960 923 THR E C 1
ATOM 11182 O O . THR E 2 926 ? 212.92700 183.86000 240.86200 1.000 80.26960 923 THR E O 1
ATOM 11186 N N . ILE E 2 927 ? 214.97300 184.40300 241.67000 1.000 62.11794 924 ILE E N 1
ATOM 11187 C CA . ILE E 2 927 ? 214.51700 184.96200 242.93500 1.000 62.11794 924 ILE E CA 1
ATOM 11188 C C . ILE E 2 927 ? 214.68400 186.47100 242.86800 1.000 62.11794 924 ILE E C 1
ATOM 11189 O O . ILE E 2 927 ? 215.74100 186.96500 242.45800 1.000 62.11794 924 ILE E O 1
ATOM 11194 N N . ARG E 2 928 ? 213.64500 187.20600 243.25600 1.000 53.96752 925 ARG E N 1
ATOM 11195 C CA . ARG E 2 928 ? 213.66100 188.65900 243.20700 1.000 53.96752 925 ARG E CA 1
ATOM 11196 C C . ARG E 2 928 ? 212.97300 189.22800 244.43700 1.000 53.96752 925 ARG E C 1
ATOM 11197 O O . ARG E 2 928 ? 212.41700 188.49800 245.25400 1.000 53.96752 925 ARG E O 1
ATOM 11205 N N . LEU E 2 929 ? 213.01600 190.54900 244.55800 1.000 45.59656 926 LEU E N 1
ATOM 11206 C CA . LEU E 2 929 ? 212.34500 191.24800 245.64400 1.000 45.59656 926 LEU E CA 1
ATOM 11207 C C . LEU E 2 929 ? 211.05700 191.87900 245.14200 1.000 45.59656 926 LEU E C 1
ATOM 11208 O O . LEU E 2 929 ? 210.99600 192.38100 244.01800 1.000 45.59656 926 LEU E O 1
ATOM 11213 N N . SER E 2 930 ? 210.02700 191.85400 245.97900 1.000 45.37145 927 SER E N 1
ATOM 11214 C CA . SER E 2 930 ? 208.83600 192.62400 245.67500 1.000 45.37145 927 SER E CA 1
ATOM 11215 C C . SER E 2 930 ? 209.16400 194.10900 245.74400 1.000 45.37145 927 SER E C 1
ATOM 11216 O O . SER E 2 930 ? 210.22000 194.50900 246.23800 1.000 45.37145 927 SER E O 1
ATOM 11219 N N . ALA E 2 931 ? 208.24300 194.93200 245.24100 1.000 45.36166 928 ALA E N 1
ATOM 11220 C CA . ALA E 2 931 ? 208.54000 196.35000 245.05300 1.000 45.36166 928 ALA E CA 1
ATOM 11221 C C . ALA E 2 931 ? 208.85800 197.04200 246.37200 1.000 45.36166 928 ALA E C 1
ATOM 11222 O O . ALA E 2 931 ? 209.78800 197.85400 246.44600 1.000 45.36166 928 ALA E O 1
ATOM 11224 N N . GLU E 2 932 ? 208.10900 196.72400 247.42700 1.000 44.95617 929 GLU E N 1
ATOM 11225 C CA . GLU E 2 932 ? 208.28200 197.43200 248.69000 1.000 44.95617 929 GLU E CA 1
ATOM 11226 C C . GLU E 2 932 ? 209.60900 197.08600 249.35000 1.000 44.95617 929 GLU E C 1
ATOM 11227 O O . GLU E 2 932 ? 210.29300 197.96900 249.88400 1.000 44.95617 929 GLU E O 1
ATOM 11233 N N . ALA E 2 933 ? 209.99300 195.81100 249.33000 1.000 42.07138 930 ALA E N 1
ATOM 11234 C CA . ALA E 2 933 ? 211.30300 195.43800 249.84000 1.000 42.07138 930 ALA E CA 1
ATOM 11235 C C . ALA E 2 933 ? 212.43100 196.05400 249.03100 1.000 42.07138 930 ALA E C 1
ATOM 11236 O O . ALA E 2 933 ? 213.44600 196.44500 249.61600 1.000 42.07138 930 ALA E O 1
ATOM 11238 N N . ARG E 2 934 ? 212.26800 196.17300 247.71300 1.000 37.57487 931 ARG E N 1
ATOM 11239 C CA . ARG E 2 934 ? 213.26600 196.85500 246.90000 1.000 37.57487 931 ARG E CA 1
ATOM 11240 C C . ARG E 2 934 ? 213.39500 198.31900 247.28900 1.000 37.57487 931 ARG E C 1
ATOM 11241 O O . ARG E 2 934 ? 214.51300 198.83500 247.39900 1.000 37.57487 931 ARG E O 1
ATOM 11249 N N . ARG E 2 935 ? 212.26800 199.00100 247.50600 1.000 38.51496 932 ARG E N 1
ATOM 11250 C CA . ARG E 2 935 ? 212.32600 200.40300 247.91000 1.000 38.51496 932 ARG E CA 1
ATOM 11251 C C . ARG E 2 935 ? 212.99800 200.56000 249.26400 1.000 38.51496 932 ARG E C 1
ATOM 11252 O O . ARG E 2 935 ? 213.82500 201.45700 249.44500 1.000 38.51496 932 ARG E O 1
ATOM 11260 N N . ARG E 2 936 ? 212.67000 199.68900 250.22100 1.000 37.92981 933 ARG E N 1
ATOM 11261 C CA . ARG E 2 936 ? 213.30500 199.77100 251.53400 1.000 37.92981 933 ARG E CA 1
ATOM 11262 C C . ARG E 2 936 ? 214.80700 199.53000 251.44100 1.000 37.92981 933 ARG E C 1
ATOM 11263 O O . ARG E 2 936 ? 215.60200 200.26100 252.04400 1.000 37.92981 933 ARG E O 1
ATOM 11271 N N . TYR E 2 937 ? 215.21700 198.52100 250.66700 1.000 30.88615 934 TYR E N 1
ATOM 11272 C CA . TYR E 2 937 ? 216.63500 198.19900 250.55400 1.000 30.88615 934 TYR E CA 1
ATOM 11273 C C . TYR E 2 937 ? 217.41100 199.33200 249.89300 1.000 30.88615 934 TYR E C 1
ATOM 11274 O O . TYR E 2 937 ? 218.46400 199.74800 250.39200 1.000 30.88615 934 TYR E O 1
ATOM 11283 N N . VAL E 2 938 ? 216.89800 199.85900 248.78000 1.000 28.10245 935 VAL E N 1
ATOM 11284 C CA . VAL E 2 938 ? 217.59800 200.92300 248.06400 1.000 28.10245 935 VAL E CA 1
ATOM 11285 C C . VAL E 2 938 ? 217.63600 202.20500 248.89200 1.000 28.10245 935 VAL E C 1
ATOM 11286 O O . VAL E 2 938 ? 218.66600 202.89100 248.94600 1.000 28.10245 935 VAL E O 1
ATOM 11290 N N . GLY E 2 939 ? 216.52500 202.55500 249.54800 1.000 30.04225 936 GLY E N 1
ATOM 11291 C CA . GLY E 2 939 ? 216.52500 203.72700 250.40500 1.000 30.04225 936 GLY E CA 1
ATOM 11292 C C . GLY E 2 939 ? 217.51500 203.61600 251.54600 1.000 30.04225 936 GLY E C 1
ATOM 11293 O O . GLY E 2 939 ? 218.24600 204.56400 251.83700 1.000 30.04225 936 GLY E O 1
ATOM 11294 N N . GLY E 2 940 ? 217.57400 202.45000 252.19200 1.000 28.51413 937 GLY E N 1
ATOM 11295 C CA . GLY E 2 940 ? 218.55700 202.25700 253.24400 1.000 28.51413 937 GLY E CA 1
ATOM 11296 C C . GLY E 2 940 ? 219.98300 202.34100 252.73600 1.000 28.51413 937 GLY E C 1
ATOM 11297 O O . GLY E 2 940 ? 220.85600 202.90500 253.40100 1.000 28.51413 937 GLY E O 1
ATOM 11298 N N . LEU E 2 941 ? 220.23900 201.78900 251.54700 1.000 26.68478 938 LEU E N 1
ATOM 11299 C CA . LEU E 2 941 ? 221.58500 201.84500 250.98700 1.000 26.68478 938 LEU E CA 1
ATOM 11300 C C . LEU E 2 941 ? 222.00200 203.27600 250.69300 1.000 26.68478 938 LEU E C 1
ATOM 11301 O O . LEU E 2 941 ? 223.13200 203.67200 250.99500 1.000 26.68478 938 LEU E O 1
ATOM 11306 N N . ILE E 2 942 ? 221.10700 204.07400 250.11200 1.000 27.46902 939 ILE E N 1
ATOM 11307 C CA . ILE E 2 942 ? 221.46000 205.46000 249.81300 1.000 27.46902 939 ILE E CA 1
ATOM 11308 C C . ILE E 2 942 ? 221.64400 206.25200 251.10200 1.000 27.46902 939 ILE E C 1
ATOM 11309 O O . ILE E 2 942 ? 222.53400 207.10800 251.20500 1.000 27.46902 939 ILE E O 1
ATOM 11314 N N . ASN E 2 943 ? 220.83400 205.95100 252.12000 1.000 28.87520 940 ASN E N 1
ATOM 11315 C CA . ASN E 2 943 ? 221.00700 206.59300 253.41800 1.000 28.87520 940 ASN E CA 1
ATOM 11316 C C . ASN E 2 943 ? 222.36800 206.27700 254.02100 1.000 28.87520 940 ASN E C 1
ATOM 11317 O O . ASN E 2 943 ? 223.00600 207.14900 254.61800 1.000 28.87520 940 ASN E O 1
ATOM 11322 N N . ARG E 2 944 ? 222.82500 205.03100 253.89100 1.000 27.15500 941 ARG E N 1
ATOM 11323 C CA . ARG E 2 944 ? 224.13900 204.67700 254.42300 1.000 27.15500 941 ARG E CA 1
ATOM 11324 C C . ARG E 2 944 ? 225.25600 205.26900 253.57500 1.000 27.15500 941 ARG E C 1
ATOM 11325 O O . ARG E 2 944 ? 226.36800 205.49000 254.06600 1.000 27.15500 941 ARG E O 1
ATOM 11333 N N . PHE E 2 945 ? 224.98900 205.51500 252.29100 1.000 26.48111 942 PHE E N 1
ATOM 11334 C CA . PHE E 2 945 ? 225.95300 206.25000 251.47700 1.000 26.48111 942 PHE E CA 1
ATOM 11335 C C . PHE E 2 945 ? 226.11600 207.67400 251.97900 1.000 26.48111 942 PHE E C 1
ATOM 11336 O O . PHE E 2 945 ? 227.23700 208.18800 252.05000 1.000 26.48111 942 PHE E O 1
ATOM 11344 N N . GLN E 2 946 ? 225.00400 208.33100 252.32400 1.000 28.46827 943 GLN E N 1
ATOM 11345 C CA . GLN E 2 946 ? 225.07400 209.70700 252.81200 1.000 28.46827 943 GLN E CA 1
ATOM 11346 C C . GLN E 2 946 ? 225.87300 209.80600 254.10500 1.000 28.46827 943 GLN E C 1
ATOM 11347 O O . GLN E 2 946 ? 226.70800 210.70200 254.26000 1.000 28.46827 943 GLN E O 1
ATOM 11353 N N . LYS E 2 947 ? 225.65200 208.88500 255.03700 1.000 30.63899 944 LYS E N 1
ATOM 11354 C CA . LYS E 2 947 ? 226.38900 208.90800 256.29200 1.000 30.63899 944 LYS E CA 1
ATOM 11355 C C . LYS E 2 947 ? 227.75900 208.26900 256.13500 1.000 30.63899 944 LYS E C 1
ATOM 11356 O O . LYS E 2 947 ? 228.12500 207.37400 256.90100 1.000 30.63899 944 LYS E O 1
ATOM 11362 N N . PHE E 2 948 ? 228.53200 208.74400 255.16500 1.000 31.39354 945 PHE E N 1
ATOM 11363 C CA . PHE E 2 948 ? 229.92600 208.35700 255.03000 1.000 31.39354 945 PHE E CA 1
ATOM 11364 C C . PHE E 2 948 ? 230.72000 208.95800 256.19300 1.000 31.39354 945 PHE E C 1
ATOM 11365 O O . PHE E 2 948 ? 230.15500 209.53800 257.12600 1.000 31.39354 945 PHE E O 1
ATOM 11373 N N . SER E 2 949 ? 232.04100 208.79100 256.17200 1.000 35.47709 946 SER E N 1
ATOM 11374 C CA . SER E 2 949 ? 232.87300 209.40800 257.19800 1.000 35.47709 946 SER E CA 1
ATOM 11375 C C . SER E 2 949 ? 232.64600 210.91300 257.21400 1.000 35.47709 946 SER E C 1
ATOM 11376 O O . SER E 2 949 ? 232.52200 211.54500 256.16300 1.000 35.47709 946 SER E O 1
ATOM 11379 N N . LYS E 2 950 ? 232.57800 211.47100 258.42500 1.000 42.49987 947 LYS E N 1
ATOM 11380 C CA . LYS E 2 950 ? 231.95900 212.77300 258.65300 1.000 42.49987 947 LYS E CA 1
ATOM 11381 C C . LYS E 2 950 ? 232.67100 213.87700 257.88300 1.000 42.49987 947 LYS E C 1
ATOM 11382 O O . LYS E 2 950 ? 233.86600 213.78700 257.58600 1.000 42.49987 947 LYS E O 1
ATOM 11388 N N . ASP E 2 951 ? 231.90200 214.91900 257.56200 1.000 44.63899 948 ASP E N 1
ATOM 11389 C CA . ASP E 2 951 ? 232.20700 216.09000 256.73500 1.000 44.63899 948 ASP E CA 1
ATOM 11390 C C . ASP E 2 951 ? 232.16700 215.77800 255.23900 1.000 44.63899 948 ASP E C 1
ATOM 11391 O O . ASP E 2 951 ? 232.25900 216.71300 254.43900 1.000 44.63899 948 ASP E O 1
ATOM 11396 N N . LYS E 2 952 ? 231.98700 214.52500 254.82400 1.000 36.50924 949 LYS E N 1
ATOM 11397 C CA . LYS E 2 952 ? 231.99600 214.20400 253.39900 1.000 36.50924 949 LYS E CA 1
ATOM 11398 C C . LYS E 2 952 ? 231.06800 213.03400 253.12000 1.000 36.50924 949 LYS E C 1
ATOM 11399 O O . LYS E 2 952 ? 231.25600 211.95100 253.67700 1.000 36.50924 949 LYS E O 1
ATOM 11405 N N . THR E 2 953 ? 230.08300 213.25000 252.25100 1.000 31.64092 950 THR E N 1
ATOM 11406 C CA . THR E 2 953 ? 229.27600 212.15700 251.73900 1.000 31.64092 950 THR E CA 1
ATOM 11407 C C . THR E 2 953 ? 230.07200 211.36700 250.70200 1.000 31.64092 950 THR E C 1
ATOM 11408 O O . THR E 2 953 ? 231.19300 211.72700 250.33700 1.000 31.64092 950 THR E O 1
ATOM 11412 N N . LEU E 2 954 ? 229.48300 210.27000 250.21800 1.000 28.61763 951 LEU E N 1
ATOM 11413 C CA . LEU E 2 954 ? 230.20800 209.42700 249.27500 1.000 28.61763 951 LEU E CA 1
ATOM 11414 C C . LEU E 2 954 ? 230.38600 210.10800 247.92700 1.000 28.61763 951 LEU E C 1
ATOM 11415 O O . LEU E 2 954 ? 231.41700 209.91500 247.27800 1.000 28.61763 951 LEU E O 1
ATOM 11420 N N . HIS E 2 955 ? 229.40600 210.89500 247.48400 1.000 28.12099 952 HIS E N 1
ATOM 11421 C CA . HIS E 2 955 ? 229.56100 211.62600 246.23000 1.000 28.12099 952 HIS E CA 1
ATOM 11422 C C . HIS E 2 955 ? 230.72700 212.60100 246.30800 1.000 28.12099 952 HIS E C 1
ATOM 11423 O O . HIS E 2 955 ? 231.51600 212.72100 245.36300 1.000 28.12099 952 HIS E O 1
ATOM 11430 N N . GLN E 2 956 ? 230.85800 213.29900 247.43100 1.000 30.71727 953 GLN E N 1
ATOM 11431 C CA . GLN E 2 956 ? 231.91100 214.28600 247.62000 1.000 30.71727 953 GLN E CA 1
ATOM 11432 C C . GLN E 2 956 ? 233.25000 213.66100 247.96600 1.000 30.71727 953 GLN E C 1
ATOM 11433 O O . GLN E 2 956 ? 234.24000 214.38600 248.08200 1.000 30.71727 953 GLN E O 1
ATOM 11439 N N . HIS E 2 957 ? 233.30200 212.34700 248.15700 1.000 29.03934 954 HIS E N 1
ATOM 11440 C CA . HIS E 2 957 ? 234.56100 211.62300 248.20200 1.000 29.03934 954 HIS E CA 1
ATOM 11441 C C . HIS E 2 957 ? 234.94800 211.05500 246.84600 1.000 29.03934 954 HIS E C 1
ATOM 11442 O O . HIS E 2 957 ? 236.13000 211.09700 246.48200 1.000 29.03934 954 HIS E O 1
ATOM 11449 N N . LEU E 2 958 ? 233.98100 210.55200 246.08300 1.000 27.68139 955 LEU E N 1
ATOM 11450 C CA . LEU E 2 958 ? 234.24200 210.07500 244.73500 1.000 27.68139 955 LEU E CA 1
ATOM 11451 C C . LEU E 2 958 ? 234.62400 211.18500 243.77300 1.000 27.68139 955 LEU E C 1
ATOM 11452 O O . LEU E 2 958 ? 235.45100 210.94600 242.89200 1.000 27.68139 955 LEU E O 1
ATOM 11457 N N . TYR E 2 959 ? 234.06800 212.38500 243.90700 1.000 28.27959 956 TYR E N 1
ATOM 11458 C CA . TYR E 2 959 ? 234.55700 213.46700 243.06200 1.000 28.27959 956 TYR E CA 1
ATOM 11459 C C . TYR E 2 959 ? 235.98700 213.86200 243.39900 1.000 28.27959 956 TYR E C 1
ATOM 11460 O O . TYR E 2 959 ? 236.77100 214.16200 242.48900 1.000 28.27959 956 TYR E O 1
ATOM 11469 N N . GLN E 2 960 ? 236.34400 213.85500 244.68300 1.000 29.90487 957 GLN E N 1
ATOM 11470 C CA . GLN E 2 960 ? 237.73100 214.07700 245.08000 1.000 29.90487 957 GLN E CA 1
ATOM 11471 C C . GLN E 2 960 ? 238.65600 213.03500 244.47000 1.000 29.90487 957 GLN E C 1
ATOM 11472 O O . GLN E 2 960 ? 239.71600 213.37100 243.92800 1.000 29.90487 957 GLN E O 1
ATOM 11478 N N . GLN E 2 961 ? 238.27500 211.76000 244.55000 1.000 28.08213 958 GLN E N 1
ATOM 11479 C CA . GLN E 2 961 ? 239.14000 210.71300 244.01800 1.000 28.08213 958 GLN E CA 1
ATOM 11480 C C . GLN E 2 961 ? 239.21900 210.77200 242.49800 1.000 28.08213 958 GLN E C 1
ATOM 11481 O O . GLN E 2 961 ? 240.26300 210.46200 241.91600 1.000 28.08213 958 GLN E O 1
ATOM 11487 N N . ALA E 2 962 ? 238.13700 211.18000 241.83300 1.000 27.49329 959 ALA E N 1
ATOM 11488 C CA . ALA E 2 962 ? 238.19300 211.35800 240.38700 1.000 27.49329 959 ALA E CA 1
ATOM 11489 C C . ALA E 2 962 ? 239.14100 212.48600 240.00500 1.000 27.49329 959 ALA E C 1
ATOM 11490 O O . ALA E 2 962 ? 239.89800 212.36500 239.03700 1.000 27.49329 959 ALA E O 1
ATOM 11492 N N . GLN E 2 963 ? 239.11500 213.59400 240.75100 1.000 31.21612 960 GLN E N 1
ATOM 11493 C CA . GLN E 2 963 ? 240.05600 214.67700 240.47100 1.000 31.21612 960 GLN E CA 1
ATOM 11494 C C . GLN E 2 963 ? 241.49300 214.23600 240.71300 1.000 31.21612 960 GLN E C 1
ATOM 11495 O O . GLN E 2 963 ? 242.39900 214.59100 239.94800 1.000 31.21612 960 GLN E O 1
ATOM 11501 N N . GLN E 2 964 ? 241.72100 213.46100 241.77100 1.000 32.05315 961 GLN E N 1
ATOM 11502 C CA . GLN E 2 964 ? 243.06600 212.97300 242.05300 1.000 32.05315 961 GLN E CA 1
ATOM 11503 C C . GLN E 2 964 ? 243.55300 212.02800 240.95900 1.000 32.05315 961 GLN E C 1
ATOM 11504 O O . GLN E 2 964 ? 244.72100 212.08000 240.56000 1.000 32.05315 961 GLN E O 1
ATOM 11510 N N . LEU E 2 965 ? 242.66600 211.17300 240.44400 1.000 30.98377 962 LEU E N 1
ATOM 11511 C CA . LEU E 2 965 ? 243.02500 210.29400 239.33000 1.000 30.98377 962 LEU E CA 1
ATOM 11512 C C . LEU E 2 965 ? 243.31900 211.08100 238.05900 1.000 30.98377 962 LEU E C 1
ATOM 11513 O O . LEU E 2 965 ? 244.26100 210.75800 237.32700 1.000 30.98377 962 LEU E O 1
ATOM 11518 N N . LYS E 2 966 ? 242.51200 212.10100 237.76700 1.000 32.58896 963 LYS E N 1
ATOM 11519 C CA . LYS E 2 966 ? 242.76800 212.92900 236.59400 1.000 32.58896 963 LYS E CA 1
ATOM 11520 C C . LYS E 2 966 ? 244.11500 213.62400 236.69400 1.000 32.58896 963 LYS E C 1
ATOM 11521 O O . LYS E 2 966 ? 244.85500 213.70100 235.70900 1.000 32.58896 963 LYS E O 1
ATOM 11527 N N . ASN E 2 967 ? 244.45400 214.13500 237.87900 1.000 33.86417 964 ASN E N 1
ATOM 11528 C CA . ASN E 2 967 ? 245.75100 214.78200 238.05000 1.000 33.86417 964 ASN E CA 1
ATOM 11529 C C . ASN E 2 967 ? 246.89000 213.77200 237.98800 1.000 33.86417 964 ASN E C 1
ATOM 11530 O O . ASN E 2 967 ? 248.00900 214.11500 237.59700 1.000 33.86417 964 ASN E O 1
ATOM 11535 N N . ALA E 2 968 ? 246.63500 212.52700 238.38600 1.000 33.57370 965 ALA E N 1
ATOM 11536 C CA . ALA E 2 968 ? 247.65000 211.49300 238.22000 1.000 33.57370 965 ALA E CA 1
ATOM 11537 C C . ALA E 2 968 ? 247.88700 211.18400 236.74900 1.000 33.57370 965 ALA E C 1
ATOM 11538 O O . ALA E 2 968 ? 249.02300 210.93700 236.33500 1.000 33.57370 965 ALA E O 1
ATOM 11540 N N . MET E 2 969 ? 246.82200 211.17200 235.94800 1.000 36.45216 966 MET E N 1
ATOM 11541 C CA . MET E 2 969 ? 246.96700 210.81500 234.53800 1.000 36.45216 966 MET E CA 1
ATOM 11542 C C . MET E 2 969 ? 247.55100 211.96100 233.72000 1.000 36.45216 966 MET E C 1
ATOM 11543 O O . MET E 2 969 ? 248.32600 211.72700 232.78800 1.000 36.45216 966 MET E O 1
ATOM 11548 N N . HIS E 2 970 ? 247.17800 213.20500 234.03200 1.000 37.79983 967 HIS E N 1
ATOM 11549 C CA . HIS E 2 970 ? 247.66900 214.33400 233.24700 1.000 37.79983 967 HIS E CA 1
ATOM 11550 C C . HIS E 2 970 ? 249.15300 214.57700 233.47900 1.000 37.79983 967 HIS E C 1
ATOM 11551 O O . HIS E 2 970 ? 249.89400 214.84700 232.52900 1.000 37.79983 967 HIS E O 1
ATOM 11558 N N . ASN E 2 971 ? 249.60900 214.48000 234.72500 1.000 35.37485 968 ASN E N 1
ATOM 11559 C CA . ASN E 2 971 ? 251.01600 214.66300 235.05500 1.000 35.37485 968 ASN E CA 1
ATOM 11560 C C . ASN E 2 971 ? 251.84400 213.40900 234.83400 1.000 35.37485 968 ASN E C 1
ATOM 11561 O O . ASN E 2 971 ? 253.05500 213.44100 235.06800 1.000 35.37485 968 ASN E O 1
ATOM 11566 N N . GLN E 2 972 ? 251.21600 212.31200 234.41000 1.000 36.84908 969 GLN E N 1
ATOM 11567 C CA . GLN E 2 972 ? 251.89800 211.05900 234.08700 1.000 36.84908 969 GLN E CA 1
ATOM 11568 C C . GLN E 2 972 ? 252.67000 210.50900 235.28200 1.000 36.84908 969 GLN E C 1
ATOM 11569 O O . GLN E 2 972 ? 253.75600 209.94700 235.13900 1.000 36.84908 969 GLN E O 1
ATOM 11575 N N . GLN E 2 973 ? 252.10100 210.66600 236.47200 1.000 36.89719 970 GLN E N 1
ATOM 11576 C CA . GLN E 2 973 ? 252.65800 210.09900 237.69200 1.000 36.89719 970 GLN E CA 1
ATOM 11577 C C . GLN E 2 973 ? 251.61800 209.18800 238.32500 1.000 36.89719 970 GLN E C 1
ATOM 11578 O O . GLN E 2 973 ? 250.48000 209.60500 238.56000 1.000 36.89719 970 GLN E O 1
ATOM 11584 N N . SER E 2 974 ? 252.01400 207.94700 238.60300 1.000 36.55549 971 SER E N 1
ATOM 11585 C CA . SER E 2 974 ? 251.09400 206.98500 239.19300 1.000 36.55549 971 SER E CA 1
ATOM 11586 C C . SER E 2 974 ? 251.03000 207.11300 240.70900 1.000 36.55549 971 SER E C 1
ATOM 11587 O O . SER E 2 974 ? 250.28300 206.37400 241.35700 1.000 36.55549 971 SER E O 1
ATOM 11590 N N . SER E 2 975 ? 251.81700 208.01900 241.29400 1.000 37.86312 972 SER E N 1
ATOM 11591 C CA . SER E 2 975 ? 251.89400 208.09700 242.75000 1.000 37.86312 972 SER E CA 1
ATOM 11592 C C . SER E 2 975 ? 250.91200 209.10600 243.32600 1.000 37.86312 972 SER E C 1
ATOM 11593 O O . SER E 2 975 ? 250.67700 209.11100 244.53900 1.000 37.86312 972 SER E O 1
ATOM 11596 N N . GLN E 2 976 ? 250.33700 209.97000 242.48800 1.000 36.87403 973 GLN E N 1
ATOM 11597 C CA . GLN E 2 976 ? 249.41900 210.98500 242.99700 1.000 36.87403 973 GLN E CA 1
ATOM 11598 C C . GLN E 2 976 ? 248.08500 210.37700 243.40700 1.000 36.87403 973 GLN E C 1
ATOM 11599 O O . GLN E 2 976 ? 247.47400 210.81300 244.38700 1.000 36.87403 973 GLN E O 1
ATOM 11605 N N . PHE E 2 977 ? 247.61000 209.37900 242.66600 1.000 36.40680 974 PHE E N 1
ATOM 11606 C CA . PHE E 2 977 ? 246.34300 208.73300 242.97800 1.000 36.40680 974 PHE E CA 1
ATOM 11607 C C . PHE E 2 977 ? 246.53400 207.74200 244.12000 1.000 36.40680 974 PHE E C 1
ATOM 11608 O O . PHE E 2 977 ? 247.36000 206.82900 244.02800 1.000 36.40680 974 PHE E O 1
ATOM 11616 N N . GLN E 2 978 ? 245.76500 207.91800 245.19100 1.000 37.61567 975 GLN E N 1
ATOM 11617 C CA . GLN E 2 978 ? 245.88200 207.10300 246.39200 1.000 37.61567 975 GLN E CA 1
ATOM 11618 C C . GLN E 2 978 ? 244.57200 206.37300 246.64200 1.000 37.61567 975 GLN E C 1
ATOM 11619 O O . GLN E 2 978 ? 243.52000 207.00700 246.77500 1.000 37.61567 975 GLN E O 1
ATOM 11625 N N . VAL E 2 979 ? 244.64300 205.04500 246.71400 1.000 36.68680 976 VAL E N 1
ATOM 11626 C CA . VAL E 2 979 ? 243.46300 204.22000 246.94000 1.000 36.68680 976 VAL E CA 1
ATOM 11627 C C . VAL E 2 979 ? 242.92900 204.49100 248.33400 1.000 36.68680 976 VAL E C 1
ATOM 11628 O O . VAL E 2 979 ? 243.63900 205.02400 249.19400 1.000 36.68680 976 VAL E O 1
ATOM 11632 N N . TRP E 2 980 ? 241.67100 204.11900 248.56400 1.000 38.67272 977 TRP E N 1
ATOM 11633 C CA . TRP E 2 980 ? 240.99400 204.53600 249.78500 1.000 38.67272 977 TRP E CA 1
ATOM 11634 C C . TRP E 2 980 ? 241.58800 203.85700 251.01500 1.000 38.67272 977 TRP E C 1
ATOM 11635 O O . TRP E 2 980 ? 241.98600 204.53200 251.97000 1.000 38.67272 977 TRP E O 1
ATOM 11646 N N . LYS E 2 981 ? 241.66600 202.52600 251.00600 1.000 42.97825 978 LYS E N 1
ATOM 11647 C CA . LYS E 2 981 ? 242.31600 201.73400 252.04800 1.000 42.97825 978 LYS E CA 1
ATOM 11648 C C . LYS E 2 981 ? 241.75400 201.98300 253.43900 1.000 42.97825 978 LYS E C 1
ATOM 11649 O O . LYS E 2 981 ? 242.43000 202.62600 254.24700 1.000 42.97825 978 LYS E O 1
ATOM 11655 N N . GLU E 2 982 ? 240.52100 201.55400 253.71500 1.000 48.83886 979 GLU E N 1
ATOM 11656 C CA . GLU E 2 982 ? 239.86300 201.70600 255.01300 1.000 48.83886 979 GLU E CA 1
ATOM 11657 C C . GLU E 2 982 ? 240.77400 201.41700 256.20200 1.000 48.83886 979 GLU E C 1
ATOM 11658 O O . GLU E 2 982 ? 241.61200 200.51100 256.14700 1.000 48.83886 979 GLU E O 1
ATOM 11664 N N . LEU E 2 983 ? 240.58900 202.19700 257.27100 1.000 58.22264 980 LEU E N 1
ATOM 11665 C CA . LEU E 2 983 ? 241.50100 202.35400 258.40200 1.000 58.22264 980 LEU E CA 1
ATOM 11666 C C . LEU E 2 983 ? 241.94600 201.01900 258.98000 1.000 58.22264 980 LEU E C 1
ATOM 11667 O O . LEU E 2 983 ? 241.18100 200.05000 258.98000 1.000 58.22264 980 LEU E O 1
ATOM 11672 N N . LYS E 2 984 ? 243.17900 200.98500 259.47500 1.000 71.82775 981 LYS E N 1
ATOM 11673 C CA . LYS E 2 984 ? 243.76800 199.79400 260.07300 1.000 71.82775 981 LYS E CA 1
ATOM 11674 C C . LYS E 2 984 ? 242.96100 199.28500 261.26000 1.000 71.82775 981 LYS E C 1
ATOM 11675 O O . LYS E 2 984 ? 242.21000 198.31800 261.14000 1.000 71.82775 981 LYS E O 1
#

Sequence (1427 aa):
MKHYLICFDVQHDKTRAKLSRLLEKYGPRVQGSVFEVSFKTPDRKRQLEYKIHQIIKQSNTEENNIRFYNLNKDTIKHSHDINGNPIAQLPAAIVLMKHYLICFDVQHDKTRAKLSRLLEKYGPRVQGSVFEVSFKTPDRKRQLEYKIHQIIKQSNTEENNIRFYNLNKDTIKHSHDINGNPIAQLQGTHLVLAGDAQIITTDNQNLIVKKDDKITHKISLEQLHAVTLIGLHTMTLPAKHRLLEHKIPVHIADRTGRYLGAVTSFQPAQNNYKNWFIQLQMCDREPFAHAIAQQIVISRIHNQRQTLLKRKAHRKQLQQTLSNLKKLQYKVTAATKRSSLNGLEGSATREYFQQFNLFLPEWAHFSKRTRRPPKDPFNVLLSLGYTILYSHTDAILQSAGFITWKGIYHQQSAAHAALASDIMESYRHLVERYAIYIINHGQIKQDDFRQEKDHLGQDTIRLSAEARRRYVGGLINRFQKFSKDKTLHQHLYQQAQQLKNAMHNQQSSQFQVWKELKMILPSFPDLTGLVVNLKFTARAEFSLNHEMAVDAFLRHSLNLGESYSHHLSIITPENGRLFYREGDTYRFVVIAMGNQQQTNSIWHTLINHLRKNIKLESLNDLFDGIPVSSKESLDAYTLQRAMEQGLAWHKAANLTEQPLDIQWYWQSTVRILHADHKQHKGEQRYCRDAVQLTPLLLLKRIYETLNNVATYFNHQAWLKEQAQYIEIQHPDLYWIDTPLGGMAGNFTLSLKPGIEPGLLAMLILTQMVGVGQRRTSGLGKYWLKHSLKHAHLILGLKPNRVTRSQTLLDCIIQPHIISQAIAEIEKKTNIDTLNERTLSQVQSAIGQLRKHQYQAPKLQGFTIERLLAVSPLYDRILQKAAAIVLTPGLDAIMSQASYGYRKGLSRQQVRYEIQNAYRQGYHWVYESDIEDFFDAVYRPQLINRLKSLLGNDPLWEQIESWLGQDIHIKDTIIERTPNLGLPQGSPLSPLLANFILDDFDSDLETHGFKIIRFADDFIILCKSQHEAQQAAHAVEQSLKEVKLSINVEKTHIIQLNQGFRFLGYLFRTNLPPWLANLGTKSPQPLKKSYGQIETQGTHLVLAGDAQIITTDNQNLIVKKDDKITHKISLEQLHAVTLIGLHTMTLPAKHRLLEHKIPVHIADRTGRYLGAVTSFQPAQNNYKNWFIQLQMCDREPFAHAIAQQIVISRIHNQRQTLLKRKAHRKQLQQTLSNLKKLQYKVTAATKRSSLNGLEGSATREYFQQFNLFLPEWAHFSKRTRRPPKDPFNVLLSLGYTILYSHTDAILQSAGFITWKGIYHQQSAAHAALASDIMESYRHLVERYAIYIINHGQIKQDDFRQEKDHLGQDTIRLSAEARRRYVGGLINRFQKFSKDKTLHQHLYQQAQQLKNAMHNQQSSQFQVWKELK